Protein 8VD2 (pdb70)

Nearest PDB structures (foldseek):
  8vd2-assembly1_B  TM=1.006E+00  e=2.859E-35  Homo sapiens
  6u3o-assembly1_F  TM=9.888E-01  e=1.097E-30  Homo sapiens
  1s9v-assembly1_B  TM=9.860E-01  e=1.605E-30  Homo sapiens
  6mff-assembly1_C  TM=9.852E-01  e=4.512E-30  Homo sapiens
  4p2o-assembly1_B  TM=9.641E-01  e=7.520E-25  Mus musculus

Organism: Homo sapiens (NCBI:txid9606)

Structure (mmCIF, N/CA/C/O backbone):
data_8VD2
#
_entry.id   8VD2
#
_cell.length_a   75.121
_cell.length_b   109.463
_cell.length_c   109.994
_cell.angle_alpha   90.000
_cell.angle_beta   90.000
_cell.angle_gamma   90.000
#
_symmetry.space_group_name_H-M   'P 21 21 21'
#
loop_
_entity.id
_entity.type
_entity.pdbx_description
1 polymer 'MHC class II HLA-DQ-alpha chain'
2 polymer 'MHC class II HLA-DQ-beta-1'
3 polymer 'Hybrid insulin peptide (HIP; InsC8-15-IAPP23-29 )'
4 polymer 'T-CELL-RECEPTOR, TCR ET650-4 alpha'
5 polymer 'T-CELL-RECEPTOR, TCR ET650-4 beta'
6 non-polymer 2-acetamido-2-deoxy-beta-D-glucopyranose
7 water water
#
loop_
_atom_site.group_PDB
_atom_site.id
_atom_site.type_symbol
_atom_site.label_atom_id
_atom_site.label_alt_id
_atom_site.label_comp_id
_atom_site.label_asym_id
_atom_site.label_entity_id
_atom_site.label_seq_id
_atom_site.pdbx_PDB_ins_code
_atom_site.Cartn_x
_atom_site.Cartn_y
_atom_site.Cartn_z
_atom_site.occupancy
_atom_site.B_iso_or_equiv
_atom_site.auth_seq_id
_atom_site.auth_comp_id
_atom_site.auth_asym_id
_atom_site.auth_atom_id
_atom_site.pdbx_PDB_model_num
ATOM 1 N N . ILE A 1 3 ? 18.70239 1.66444 -22.29079 1.000 86.11232 1 ILE A N 1
ATOM 2 C CA . ILE A 1 3 ? 18.68175 0.27190 -22.71892 1.000 97.75544 1 ILE A CA 1
ATOM 3 C C . ILE A 1 3 ? 17.45022 -0.42816 -22.15376 1.000 98.88050 1 ILE A C 1
ATOM 4 O O . ILE A 1 3 ? 17.08786 -0.22731 -20.99443 1.000 102.31059 1 ILE A O 1
ATOM 9 N N . VAL A 1 4 ? 16.80591 -1.24578 -22.98287 1.000 95.07208 2 VAL A N 1
ATOM 10 C CA . VAL A 1 4 ? 15.61922 -1.99800 -22.59758 1.000 90.16061 2 VAL A CA 1
ATOM 11 C C . VAL A 1 4 ? 15.91074 -3.48298 -22.75753 1.000 89.68046 2 VAL A C 1
ATOM 12 O O . VAL A 1 4 ? 16.55334 -3.89801 -23.72857 1.000 105.91086 2 VAL A O 1
ATOM 16 N N . ALA A 1 5 ? 15.44084 -4.28021 -21.80015 1.000 74.62826 3 ALA A N 1
ATOM 17 C CA . ALA A 1 5 ? 15.66998 -5.71805 -21.82450 1.000 64.30886 3 ALA A CA 1
ATOM 18 C C . ALA A 1 5 ? 14.70824 -6.39364 -20.85953 1.000 60.67192 3 ALA A C 1
ATOM 19 O O . ALA A 1 5 ? 14.21861 -5.77952 -19.90798 1.000 67.38064 3 ALA A O 1
ATOM 21 N N . ASP A 1 6 ? 14.44383 -7.67522 -21.12281 1.000 59.18937 4 ASP A N 1
ATOM 22 C CA . ASP A 1 6 ? 13.63045 -8.46941 -20.20890 1.000 65.03929 4 ASP A CA 1
ATOM 23 C C . ASP A 1 6 ? 14.42815 -8.89122 -18.98176 1.000 58.97150 4 ASP A C 1
ATOM 24 O O . ASP A 1 6 ? 13.89831 -8.89896 -17.86495 1.000 61.30757 4 ASP A O 1
ATOM 29 N N . HIS A 1 7 ? 15.69747 -9.24524 -19.17080 1.000 56.42536 5 HIS A N 1
ATOM 30 C CA . HIS A 1 7 ? 16.57155 -9.63968 -18.07542 1.000 50.46818 5 HIS A CA 1
ATOM 31 C C . HIS A 1 7 ? 17.93363 -8.99723 -18.27577 1.000 48.90877 5 HIS A C 1
ATOM 32 O O . HIS A 1 7 ? 18.49034 -9.04764 -19.37650 1.000 48.31002 5 HIS A O 1
ATOM 39 N N . VAL A 1 8 ? 18.46126 -8.39216 -17.21576 1.000 46.06684 6 VAL A N 1
ATOM 40 C CA . VAL A 1 8 ? 19.78148 -7.77506 -17.22552 1.000 38.96281 6 VAL A CA 1
ATOM 41 C C . VAL A 1 8 ? 20.68691 -8.58629 -16.31239 1.000 39.61025 6 VAL A C 1
ATOM 42 O O . VAL A 1 8 ? 20.31498 -8.89702 -15.17396 1.000 42.07065 6 VAL A O 1
ATOM 46 N N . ALA A 1 9 ? 21.86885 -8.93284 -16.81171 1.000 41.39488 7 ALA A N 1
ATOM 47 C CA . ALA A 1 9 ? 22.83992 -9.72029 -16.06731 1.000 42.36208 7 ALA A CA 1
ATOM 48 C C . ALA A 1 9 ? 24.15145 -8.95636 -15.99114 1.000 41.54726 7 ALA A C 1
ATOM 49 O O . ALA A 1 9 ? 24.63560 -8.44472 -17.00556 1.000 44.30147 7 ALA A O 1
ATOM 51 N N . SER A 1 10 ? 24.71917 -8.87873 -14.79158 1.000 45.07042 8 SER A N 1
ATOM 52 C CA . SER A 1 10 ? 26.00658 -8.23070 -14.56265 1.000 43.99240 8 SER A CA 1
ATOM 53 C C . SER A 1 10 ? 27.03658 -9.32740 -14.30751 1.000 43.53249 8 SER A C 1
ATOM 54 O O . SER A 1 10 ? 27.42890 -9.59345 -13.17079 1.000 51.25896 8 SER A O 1
ATOM 57 N N . TYR A 1 11 ? 27.47135 -9.97490 -15.38971 1.000 44.69311 9 TYR A N 1
ATOM 58 C CA . TYR A 1 11 ? 28.48151 -11.03031 -15.31417 1.000 44.63936 9 TYR A CA 1
ATOM 59 C C . TYR A 1 11 ? 29.86415 -10.38787 -15.21161 1.000 43.55675 9 TYR A C 1
ATOM 60 O O . TYR A 1 11 ? 30.68710 -10.42485 -16.12904 1.000 33.75095 9 TYR A O 1
ATOM 69 N N . GLY A 1 12 A 30.10588 -9.78290 -14.05360 1.000 45.50348 9 GLY A N 1
ATOM 70 C CA . GLY A 1 12 A 31.35650 -9.10320 -13.80339 1.000 42.04311 9 GLY A CA 1
ATOM 71 C C . GLY A 1 12 A 31.16921 -7.72248 -13.21440 1.000 43.48891 9 GLY A C 1
ATOM 72 O O . GLY A 1 12 A 31.31096 -6.71979 -13.91831 1.000 58.53692 9 GLY A O 1
ATOM 73 N N . VAL A 1 13 ? 30.83882 -7.65607 -11.92975 1.000 37.57816 10 VAL A N 1
ATOM 74 C CA . VAL A 1 13 ? 30.82580 -6.39757 -11.18811 1.000 37.00891 10 VAL A CA 1
ATOM 75 C C . VAL A 1 13 ? 32.18252 -6.31829 -10.49792 1.000 38.67719 10 VAL A C 1
ATOM 76 O O . VAL A 1 13 ? 32.35626 -6.75416 -9.35845 1.000 45.89736 10 VAL A O 1
ATOM 80 N N . ASN A 1 14 ? 33.16288 -5.76893 -11.20675 1.000 35.63809 11 ASN A N 1
ATOM 81 C CA . ASN A 1 14 ? 34.52195 -5.67199 -10.69739 1.000 42.53736 11 ASN A CA 1
ATOM 82 C C . ASN A 1 14 ? 34.71799 -4.32266 -10.02123 1.000 45.29400 11 ASN A C 1
ATOM 83 O O . ASN A 1 14 ? 34.44930 -3.27581 -10.61876 1.000 49.23510 11 ASN A O 1
ATOM 88 N N . LEU A 1 15 ? 35.18417 -4.35318 -8.77652 1.000 39.55440 12 LEU A N 1
ATOM 89 C CA . LEU A 1 15 ? 35.36473 -3.15417 -7.97384 1.000 38.71566 12 LEU A CA 1
ATOM 90 C C . LEU A 1 15 ? 36.74118 -3.17456 -7.32880 1.000 41.18070 12 LEU A C 1
ATOM 91 O O . LEU A 1 15 ? 37.17416 -4.20399 -6.80346 1.000 37.96643 12 LEU A O 1
ATOM 96 N N . TYR A 1 16 ? 37.42750 -2.03491 -7.37902 1.000 42.83308 13 TYR A N 1
ATOM 97 C CA . TYR A 1 16 ? 38.71642 -1.88132 -6.71787 1.000 44.09440 13 TYR A CA 1
ATOM 98 C C . TYR A 1 16 ? 38.90047 -0.41781 -6.35157 1.000 48.27158 13 TYR A C 1
ATOM 99 O O . TYR A 1 16 ? 38.77321 0.45856 -7.21167 1.000 52.19249 13 TYR A O 1
ATOM 108 N N . GLN A 1 17 ? 39.19604 -0.15958 -5.08022 1.000 51.86225 14 GLN A N 1
ATOM 109 C CA . GLN A 1 17 ? 39.36746 1.19495 -4.58009 1.000 52.10504 14 GLN A CA 1
ATOM 110 C C . GLN A 1 17 ? 40.69585 1.31172 -3.84759 1.000 53.80501 14 GLN A C 1
ATOM 111 O O . GLN A 1 17 ? 41.19730 0.34049 -3.27460 1.000 56.47268 14 GLN A O 1
ATOM 117 N N . SER A 1 18 ? 41.26104 2.52133 -3.87426 1.000 59.87966 15 SER A N 1
ATOM 118 C CA . SER A 1 18 ? 42.57288 2.74307 -3.27584 1.000 53.85386 15 SER A CA 1
ATOM 119 C C . SER A 1 18 ? 42.53179 2.63920 -1.75684 1.000 53.05842 15 SER A C 1
ATOM 120 O O . SER A 1 18 ? 43.52017 2.22416 -1.14098 1.000 54.86167 15 SER A O 1
ATOM 123 N N . TYR A 1 19 ? 41.41346 3.00951 -1.13752 1.000 54.48230 16 TYR A N 1
ATOM 124 C CA . TYR A 1 19 ? 41.30203 2.94282 0.31429 1.000 58.96492 16 TYR A CA 1
ATOM 125 C C . TYR A 1 19 ? 41.28781 1.48714 0.76529 1.000 59.71945 16 TYR A C 1
ATOM 126 O O . TYR A 1 19 ? 40.35957 0.73738 0.44378 1.000 60.34314 16 TYR A O 1
ATOM 135 N N . GLY A 1 20 ? 42.31597 1.08952 1.50977 1.000 55.10922 17 GLY A N 1
ATOM 136 C CA . GLY A 1 20 ? 42.45320 -0.27582 1.95481 1.000 57.09270 17 GLY A CA 1
ATOM 137 C C . GLY A 1 20 ? 43.83813 -0.82747 1.68249 1.000 56.78031 17 GLY A C 1
ATOM 138 O O . GLY A 1 20 ? 44.69093 -0.89079 2.57362 1.000 68.54808 17 GLY A O 1
ATOM 139 N N . PRO A 1 21 ? 44.09323 -1.24381 0.43139 1.000 55.30276 18 PRO A N 1
ATOM 140 C CA . PRO A 1 21 ? 43.11927 -1.24152 -0.66526 1.000 57.96775 18 PRO A CA 1
ATOM 141 C C . PRO A 1 21 ? 42.20595 -2.46372 -0.63797 1.000 56.38012 18 PRO A C 1
ATOM 142 O O . PRO A 1 21 ? 42.63759 -3.54564 -0.24108 1.000 60.47538 18 PRO A O 1
ATOM 146 N N . SER A 1 22 ? 40.95579 -2.28704 -1.05384 1.000 52.43158 19 SER A N 1
ATOM 147 C CA . SER A 1 22 ? 39.97684 -3.36075 -1.06491 1.000 50.33277 19 SER A CA 1
ATOM 148 C C . SER A 1 22 ? 39.43647 -3.56049 -2.47442 1.000 46.32389 19 SER A C 1
ATOM 149 O O . SER A 1 22 ? 39.51121 -2.67071 -3.32656 1.000 43.94328 19 SER A O 1
ATOM 152 N N . GLY A 1 23 ? 38.88783 -4.75501 -2.71007 1.000 44.13867 20 GLY A N 1
ATOM 153 C CA . GLY A 1 23 ? 38.31784 -5.08555 -3.99740 1.000 41.50405 20 GLY A CA 1
ATOM 154 C C . GLY A 1 23 ? 37.09337 -5.96302 -3.83558 1.000 40.09800 20 GLY A C 1
ATOM 155 O O . GLY A 1 23 ? 36.79838 -6.45966 -2.74563 1.000 38.71419 20 GLY A O 1
ATOM 156 N N . GLN A 1 24 ? 36.38082 -6.14712 -4.94585 1.000 36.26209 21 GLN A N 1
ATOM 157 C CA . GLN A 1 24 ? 35.17703 -6.96821 -4.93909 1.000 36.80059 21 GLN A CA 1
ATOM 158 C C . GLN A 1 24 ? 34.90019 -7.47208 -6.34609 1.000 38.64208 21 GLN A C 1
ATOM 159 O O . GLN A 1 24 ? 34.94136 -6.69509 -7.30458 1.000 40.17150 21 GLN A O 1
ATOM 165 N N . TYR A 1 25 ? 34.62385 -8.76883 -6.46256 1.000 40.87423 22 TYR A N 1
ATOM 166 C CA . TYR A 1 25 ? 34.14682 -9.36796 -7.70049 1.000 36.46649 22 TYR A CA 1
ATOM 167 C C . TYR A 1 25 ? 32.85739 -10.11303 -7.39877 1.000 32.87802 22 TYR A C 1
ATOM 168 O O . TYR A 1 25 ? 32.80171 -10.90115 -6.44939 1.000 35.41584 22 TYR A O 1
ATOM 177 N N . SER A 1 26 ? 31.82929 -9.87073 -8.20698 1.000 33.60976 23 SER A N 1
ATOM 178 C CA . SER A 1 26 ? 30.53743 -10.49836 -7.97775 1.000 34.38452 23 SER A CA 1
ATOM 179 C C . SER A 1 26 ? 29.74999 -10.52115 -9.27823 1.000 37.68470 23 SER A C 1
ATOM 180 O O . SER A 1 26 ? 29.95554 -9.68267 -10.15941 1.000 44.69489 23 SER A O 1
ATOM 183 N N . HIS A 1 27 ? 28.85116 -11.49508 -9.38590 1.000 38.18730 24 HIS A N 1
ATOM 184 C CA . HIS A 1 27 ? 27.90897 -11.58461 -10.49076 1.000 39.19796 24 HIS A CA 1
ATOM 185 C C . HIS A 1 27 ? 26.50507 -11.27932 -9.98970 1.000 45.41517 24 HIS A C 1
ATOM 186 O O . HIS A 1 27 ? 26.11639 -11.70877 -8.89865 1.000 42.92234 24 HIS A O 1
ATOM 193 N N . GLU A 1 28 ? 25.74930 -10.53635 -10.79227 1.000 47.51253 25 GLU A N 1
ATOM 194 C CA . GLU A 1 28 ? 24.38844 -10.15504 -10.45471 1.000 40.07680 25 GLU A CA 1
ATOM 195 C C . GLU A 1 28 ? 23.46479 -10.49213 -11.61484 1.000 37.92016 25 GLU A C 1
ATOM 196 O O . GLU A 1 28 ? 23.85609 -10.41843 -12.78278 1.000 42.13057 25 GLU A O 1
ATOM 202 N N . PHE A 1 29 ? 22.23292 -10.86994 -11.28059 1.000 39.67590 26 PHE A N 1
ATOM 203 C CA . PHE A 1 29 ? 21.19919 -11.12245 -12.27795 1.000 42.91901 26 PHE A CA 1
ATOM 204 C C . PHE A 1 29 ? 19.89992 -10.50965 -11.78276 1.000 47.20082 26 PHE A C 1
ATOM 205 O O . PHE A 1 29 ? 19.43338 -10.84787 -10.69033 1.000 50.61835 26 PHE A O 1
ATOM 213 N N . ASP A 1 30 ? 19.32371 -9.61180 -12.58596 1.000 38.53306 27 ASP A N 1
ATOM 214 C CA . ASP A 1 30 ? 18.08984 -8.90627 -12.23337 1.000 37.71397 27 ASP A CA 1
ATOM 215 C C . ASP A 1 30 ? 18.23286 -8.16552 -10.90532 1.000 40.73989 27 ASP A C 1
ATOM 216 O O . ASP A 1 30 ? 17.29116 -8.08030 -10.11476 1.000 49.86725 27 ASP A O 1
ATOM 221 N N . GLY A 1 31 ? 19.42392 -7.62508 -10.65773 1.000 37.44636 28 GLY A N 1
ATOM 222 C CA . GLY A 1 31 ? 19.67779 -6.84474 -9.46674 1.000 43.12797 28 GLY A CA 1
ATOM 223 C C . GLY A 1 31 ? 19.96511 -7.63985 -8.21308 1.000 43.19997 28 GLY A C 1
ATOM 224 O O . GLY A 1 31 ? 20.12625 -7.03677 -7.14421 1.000 48.67749 28 GLY A O 1
ATOM 225 N N . ASP A 1 32 ? 20.03564 -8.96440 -8.29979 1.000 41.95093 29 ASP A N 1
ATOM 226 C CA . ASP A 1 32 ? 20.30540 -9.81738 -7.15045 1.000 43.97676 29 ASP A CA 1
ATOM 227 C C . ASP A 1 32 ? 21.67347 -10.46486 -7.30633 1.000 47.20130 29 ASP A C 1
ATOM 228 O O . ASP A 1 32 ? 22.00406 -10.97868 -8.38031 1.000 43.62543 29 ASP A O 1
ATOM 233 N N . GLU A 1 33 ? 22.46062 -10.43878 -6.23356 1.000 44.09710 30 GLU A N 1
ATOM 234 C CA . GLU A 1 33 ? 23.81784 -10.97340 -6.25917 1.000 40.20729 30 GLU A CA 1
ATOM 235 C C . GLU A 1 33 ? 23.77104 -12.49270 -6.35347 1.000 40.37124 30 GLU A C 1
ATOM 236 O O . GLU A 1 33 ? 23.29876 -13.16591 -5.43191 1.000 39.69912 30 GLU A O 1
ATOM 242 N N . GLU A 1 34 ? 24.25921 -13.03719 -7.46925 1.000 41.97699 31 GLU A N 1
ATOM 243 C CA . GLU A 1 34 ? 24.38691 -14.48555 -7.58486 1.000 37.92439 31 GLU A CA 1
ATOM 244 C C . GLU A 1 34 ? 25.47272 -15.00851 -6.65470 1.000 34.77915 31 GLU A C 1
ATOM 245 O O . GLU A 1 34 ? 25.23551 -15.92260 -5.85635 1.000 31.79599 31 GLU A O 1
ATOM 251 N N . PHE A 1 35 ? 26.67001 -14.43473 -6.74043 1.000 35.74850 32 PHE A N 1
ATOM 252 C CA . PHE A 1 35 ? 27.77224 -14.83579 -5.88031 1.000 37.98443 32 PHE A CA 1
ATOM 253 C C . PHE A 1 35 ? 28.76513 -13.69001 -5.78527 1.000 38.60846 32 PHE A C 1
ATOM 254 O O . PHE A 1 35 ? 28.78029 -12.78510 -6.62276 1.000 35.59295 32 PHE A O 1
ATOM 262 N N . TYR A 1 36 ? 29.59702 -13.74818 -4.74962 1.000 36.34155 33 TYR A N 1
ATOM 263 C CA . TYR A 1 36 ? 30.79529 -12.93176 -4.65549 1.000 36.03034 33 TYR A CA 1
ATOM 264 C C . TYR A 1 36 ? 31.98107 -13.85515 -4.41536 1.000 39.86103 33 TYR A C 1
ATOM 265 O O . TYR A 1 36 ? 31.83027 -14.97697 -3.92395 1.000 36.32494 33 TYR A O 1
ATOM 274 N N . VAL A 1 37 ? 33.16774 -13.37855 -4.77516 1.000 34.06372 34 VAL A N 1
ATOM 275 C CA . VAL A 1 37 ? 34.39848 -14.14565 -4.62776 1.000 32.85995 34 VAL A CA 1
ATOM 276 C C . VAL A 1 37 ? 35.19303 -13.55110 -3.47547 1.000 39.96212 34 VAL A C 1
ATOM 277 O O . VAL A 1 37 ? 35.61419 -12.38908 -3.53569 1.000 47.05087 34 VAL A O 1
ATOM 281 N N . ASP A 1 38 ? 35.39131 -14.34343 -2.42558 1.000 42.23065 35 ASP A N 1
ATOM 282 C CA . ASP A 1 38 ? 36.23348 -13.94010 -1.30275 1.000 42.86997 35 ASP A CA 1
ATOM 283 C C . ASP A 1 38 ? 37.67262 -13.87443 -1.79488 1.000 46.59601 35 ASP A C 1
ATOM 284 O O . ASP A 1 38 ? 38.33220 -14.90126 -1.96947 1.000 50.70176 35 ASP A O 1
ATOM 289 N N . LEU A 1 39 ? 38.16450 -12.65561 -2.02650 1.000 47.35830 36 LEU A N 1
ATOM 290 C CA . LEU A 1 39 ? 39.48839 -12.47883 -2.61032 1.000 43.96023 36 LEU A CA 1
ATOM 291 C C . LEU A 1 39 ? 40.60793 -12.87647 -1.65728 1.000 53.45412 36 LEU A C 1
ATOM 292 O O . LEU A 1 39 ? 41.73804 -13.09360 -2.10779 1.000 50.40734 36 LEU A O 1
ATOM 297 N N . GLU A 1 40 ? 40.32449 -12.97925 -0.35882 1.000 54.62736 37 GLU A N 1
ATOM 298 C CA . GLU A 1 40 ? 41.34217 -13.35917 0.61322 1.000 55.81031 37 GLU A CA 1
ATOM 299 C C . GLU A 1 40 ? 41.48783 -14.87063 0.74062 1.000 60.66333 37 GLU A C 1
ATOM 300 O O . GLU A 1 40 ? 42.60574 -15.37160 0.90347 1.000 65.23952 37 GLU A O 1
ATOM 306 N N . ARG A 1 41 ? 40.38224 -15.60885 0.66843 1.000 61.37274 38 ARG A N 1
ATOM 307 C CA . ARG A 1 41 ? 40.40595 -17.06140 0.76855 1.000 67.64263 38 ARG A CA 1
ATOM 308 C C . ARG A 1 41 ? 40.31623 -17.75525 -0.58356 1.000 65.92093 38 ARG A C 1
ATOM 309 O O . ARG A 1 41 ? 40.37813 -18.98814 -0.63296 1.000 73.36044 38 ARG A O 1
ATOM 317 N N . LYS A 1 42 ? 40.17467 -16.99713 -1.67365 1.000 55.17303 39 LYS A N 1
ATOM 318 C CA . LYS A 1 42 ? 40.10312 -17.55090 -3.02735 1.000 49.13576 39 LYS A CA 1
ATOM 319 C C . LYS A 1 42 ? 38.96838 -18.56797 -3.14644 1.000 52.75885 39 LYS A C 1
ATOM 320 O O . LYS A 1 42 ? 39.14736 -19.68268 -3.64198 1.000 54.11822 39 LYS A O 1
ATOM 326 N N . GLU A 1 43 ? 37.78594 -18.17137 -2.68101 1.000 48.46014 40 GLU A N 1
ATOM 327 C CA . GLU A 1 43 ? 36.61684 -19.03767 -2.67015 1.000 49.35842 40 GLU A CA 1
ATOM 328 C C . GLU A 1 43 ? 35.41964 -18.29889 -3.24764 1.000 40.89469 40 GLU A C 1
ATOM 329 O O . GLU A 1 43 ? 35.22179 -17.11035 -2.97817 1.000 41.87696 40 GLU A O 1
ATOM 335 N N . THR A 1 44 ? 34.62524 -19.01070 -4.04275 1.000 41.26034 41 THR A N 1
ATOM 336 C CA . THR A 1 44 ? 33.39053 -18.47145 -4.59503 1.000 36.75505 41 THR A CA 1
ATOM 337 C C . THR A 1 44 ? 32.24519 -18.73905 -3.62709 1.000 37.23101 41 THR A C 1
ATOM 338 O O . THR A 1 44 ? 32.03069 -19.88194 -3.21086 1.000 44.17668 41 THR A O 1
ATOM 342 N N . VAL A 1 45 ? 31.51488 -17.68443 -3.26894 1.000 40.64462 42 VAL A N 1
ATOM 343 C CA . VAL A 1 45 ? 30.42460 -17.80139 -2.30719 1.000 38.39301 42 VAL A CA 1
ATOM 344 C C . VAL A 1 45 ? 29.09402 -17.54078 -3.00063 1.000 37.13189 42 VAL A C 1
ATOM 345 O O . VAL A 1 45 ? 28.65452 -16.39082 -3.11276 1.000 38.20289 42 VAL A O 1
ATOM 349 N N . TRP A 1 46 ? 28.44614 -18.60325 -3.47104 1.000 36.22633 43 TRP A N 1
ATOM 350 C CA . TRP A 1 46 ? 27.12605 -18.46529 -4.06735 1.000 40.04140 43 TRP A CA 1
ATOM 351 C C . TRP A 1 46 ? 26.09167 -18.15125 -2.99142 1.000 39.23086 43 TRP A C 1
ATOM 352 O O . TRP A 1 46 ? 26.20085 -18.59217 -1.84405 1.000 41.16872 43 TRP A O 1
ATOM 363 N N . GLN A 1 47 ? 25.07797 -17.37588 -3.37322 1.000 36.23904 44 GLN A N 1
ATOM 364 C CA . GLN A 1 47 ? 24.10782 -16.84068 -2.42783 1.000 36.22687 44 GLN A CA 1
ATOM 365 C C . GLN A 1 47 ? 22.77226 -17.57560 -2.45252 1.000 40.47821 44 GLN A C 1
ATOM 366 O O . GLN A 1 47 ? 21.79378 -17.07440 -1.88980 1.000 39.32744 44 GLN A O 1
ATOM 372 N N . LEU A 1 48 ? 22.70593 -18.74877 -3.08523 1.000 40.40942 45 LEU A N 1
ATOM 373 C CA . LEU A 1 48 ? 21.49656 -19.55895 -3.07805 1.000 36.58073 45 LEU A CA 1
ATOM 374 C C . LEU A 1 48 ? 21.89175 -21.02670 -3.06503 1.000 46.05661 45 LEU A C 1
ATOM 375 O O . LEU A 1 48 ? 22.87697 -21.39847 -3.71923 1.000 49.10709 45 LEU A O 1
ATOM 380 N N . PRO A 1 49 ? 21.15942 -21.87449 -2.33689 1.000 49.10925 46 PRO A N 1
ATOM 381 C CA . PRO A 1 49 ? 21.47939 -23.31180 -2.34830 1.000 47.22925 46 PRO A CA 1
ATOM 382 C C . PRO A 1 49 ? 21.39756 -23.93535 -3.72893 1.000 50.80105 46 PRO A C 1
ATOM 383 O O . PRO A 1 49 ? 22.15884 -24.86483 -4.02644 1.000 52.83091 46 PRO A O 1
ATOM 387 N N . LEU A 1 50 ? 20.49236 -23.45212 -4.58297 1.000 46.69144 47 LEU A N 1
ATOM 388 C CA . LEU A 1 50 ? 20.40859 -23.96699 -5.94491 1.000 51.23413 47 LEU A CA 1
ATOM 389 C C . LEU A 1 50 ? 21.65816 -23.62957 -6.74771 1.000 52.94972 47 LEU A C 1
ATOM 390 O O . LEU A 1 50 ? 22.06596 -24.40865 -7.61681 1.000 55.48309 47 LEU A O 1
ATOM 395 N N . PHE A 1 51 ? 22.27792 -22.48043 -6.47030 1.000 47.98689 48 PHE A N 1
ATOM 396 C CA . PHE A 1 51 ? 23.50249 -22.10945 -7.16968 1.000 39.74451 48 PHE A CA 1
ATOM 397 C C . PHE A 1 51 ? 24.68300 -22.96611 -6.73179 1.000 47.62707 48 PHE A C 1
ATOM 398 O O . PHE A 1 51 ? 25.56957 -23.25850 -7.54224 1.000 51.47633 48 PHE A O 1
ATOM 406 N N . ARG A 1 52 ? 24.71400 -23.37696 -5.46204 1.000 51.23990 49 ARG A N 1
ATOM 407 C CA . ARG A 1 52 ? 25.85158 -24.13162 -4.95126 1.000 52.65340 49 ARG A CA 1
ATOM 408 C C . ARG A 1 52 ? 25.89938 -25.55455 -5.49114 1.000 51.27756 49 ARG A C 1
ATOM 409 O O . ARG A 1 52 ? 26.97511 -26.16207 -5.49998 1.000 61.39721 49 ARG A O 1
ATOM 417 N N . ARG A 1 53 ? 24.76888 -26.09917 -5.94245 1.000 48.84457 50 ARG A N 1
ATOM 418 C CA . ARG A 1 53 ? 24.72844 -27.47477 -6.41939 1.000 61.98981 50 ARG A CA 1
ATOM 419 C C . ARG A 1 53 ? 24.79725 -27.59721 -7.93561 1.000 63.87239 50 ARG A C 1
ATOM 420 O O . ARG A 1 53 ? 25.19210 -28.65639 -8.43522 1.000 78.67285 50 ARG A O 1
ATOM 428 N N . PHE A 1 54 ? 24.42980 -26.55028 -8.67730 1.000 55.82264 51 PHE A N 1
ATOM 429 C CA . PHE A 1 54 ? 24.39971 -26.60617 -10.13134 1.000 60.38937 51 PHE A CA 1
ATOM 430 C C . PHE A 1 54 ? 25.35628 -25.64277 -10.81553 1.000 50.41586 51 PHE A C 1
ATOM 431 O O . PHE A 1 54 ? 25.68587 -25.86238 -11.98617 1.000 49.07089 51 PHE A O 1
ATOM 439 N N . ARG A 1 55 ? 25.80941 -24.59664 -10.13452 1.000 45.61431 52 ARG A N 1
ATOM 440 C CA . ARG A 1 55 ? 26.63843 -23.56671 -10.73845 1.000 43.03932 52 ARG A CA 1
ATOM 441 C C . ARG A 1 55 ? 28.03029 -23.57604 -10.11962 1.000 41.89738 52 ARG A C 1
ATOM 442 O O . ARG A 1 55 ? 28.19824 -23.85343 -8.92859 1.000 50.87574 52 ARG A O 1
ATOM 450 N N . ARG A 1 56 ? 29.03017 -23.27260 -10.94496 1.000 37.53240 53 ARG A N 1
ATOM 451 C CA . ARG A 1 56 ? 30.41735 -23.25164 -10.50808 1.000 40.47926 53 ARG A CA 1
ATOM 452 C C . ARG A 1 56 ? 31.12331 -22.06075 -11.13980 1.000 38.73133 53 ARG A C 1
ATOM 453 O O . ARG A 1 56 ? 30.78042 -21.62998 -12.24401 1.000 31.42614 53 ARG A O 1
ATOM 461 N N . PHE A 1 57 ? 32.11431 -21.53139 -10.42516 1.000 41.44442 54 PHE A N 1
ATOM 462 C CA . PHE A 1 57 ? 32.88560 -20.39048 -10.90157 1.000 37.55513 54 PHE A CA 1
ATOM 463 C C . PHE A 1 57 ? 34.27899 -20.45378 -10.29656 1.000 41.78213 54 PHE A C 1
ATOM 464 O O . PHE A 1 57 ? 34.42175 -20.64685 -9.08571 1.000 45.94828 54 PHE A O 1
ATOM 472 N N . ASP A 1 58 ? 35.29476 -20.28945 -11.13573 1.000 43.59580 55 ASP A N 1
ATOM 473 C CA . ASP A 1 58 ? 36.67393 -20.33549 -10.66691 1.000 47.97776 55 ASP A CA 1
ATOM 474 C C . ASP A 1 58 ? 37.04943 -18.99559 -10.04597 1.000 46.80007 55 ASP A C 1
ATOM 475 O O . ASP A 1 58 ? 37.01443 -17.97276 -10.73978 1.000 43.25633 55 ASP A O 1
ATOM 480 N N . PRO A 1 59 ? 37.41084 -18.95199 -8.76120 1.000 42.22820 56 PRO A N 1
ATOM 481 C CA . PRO A 1 59 ? 37.82338 -17.67402 -8.15835 1.000 41.05381 56 PRO A CA 1
ATOM 482 C C . PRO A 1 59 ? 39.08856 -17.09638 -8.76591 1.000 39.52996 56 PRO A C 1
ATOM 483 O O . PRO A 1 59 ? 39.35434 -15.90201 -8.58260 1.000 39.61980 56 PRO A O 1
ATOM 487 N N . GLN A 1 60 ? 39.87936 -17.90181 -9.47968 1.000 40.75686 57 GLN A N 1
ATOM 488 C CA . GLN A 1 60 ? 41.10474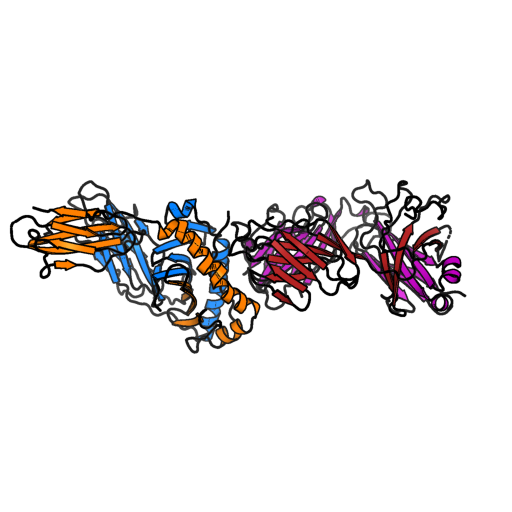 -17.38749 -10.07979 1.000 39.49220 57 GLN A CA 1
ATOM 489 C C . GLN A 1 60 ? 40.80740 -16.39522 -11.19574 1.000 39.02246 57 GLN A C 1
ATOM 490 O O . GLN A 1 60 ? 41.61117 -15.49069 -11.44915 1.000 43.92187 57 GLN A O 1
ATOM 496 N N . PHE A 1 61 ? 39.66771 -16.54934 -11.87438 1.000 42.45866 58 PHE A N 1
ATOM 497 C CA . PHE A 1 61 ? 39.26039 -15.55953 -12.86502 1.000 41.59959 58 PHE A CA 1
ATOM 498 C C . PHE A 1 61 ? 38.95302 -14.21956 -12.21160 1.000 38.99442 58 PHE A C 1
ATOM 499 O O . PHE A 1 61 ? 39.21842 -13.16607 -12.80165 1.000 44.85545 58 PHE A O 1
ATOM 507 N N . ALA A 1 62 ? 38.40126 -14.24092 -10.99671 1.000 41.14518 59 ALA A N 1
ATOM 508 C CA . ALA A 1 62 ? 38.09553 -12.99892 -10.29654 1.000 36.88118 59 ALA A CA 1
ATOM 509 C C . ALA A 1 62 ? 39.36521 -12.30082 -9.82763 1.000 40.49036 59 ALA A C 1
ATOM 510 O O . ALA A 1 62 ? 39.49617 -11.07956 -9.96873 1.000 45.65302 59 ALA A O 1
ATOM 512 N N . LEU A 1 63 ? 40.31036 -13.05967 -9.26676 1.000 41.75266 60 LEU A N 1
ATOM 513 C CA . LEU A 1 63 ? 41.55377 -12.46533 -8.78599 1.000 37.45790 60 LEU A CA 1
ATOM 514 C C . LEU A 1 63 ? 42.34012 -11.82900 -9.92500 1.000 44.42225 60 LEU A C 1
ATOM 515 O O . LEU A 1 63 ? 42.99656 -10.79767 -9.73727 1.000 42.21795 60 LEU A O 1
ATOM 520 N N . THR A 1 64 ? 42.28392 -12.42940 -11.11556 1.000 44.18952 61 THR A N 1
ATOM 521 C CA . THR A 1 64 ? 43.01621 -11.88618 -12.25449 1.000 51.62265 61 THR A CA 1
ATOM 522 C C . THR A 1 64 ? 42.42797 -10.55617 -12.70781 1.000 46.02362 61 THR A C 1
ATOM 523 O O . THR A 1 64 ? 43.16883 -9.60329 -12.97700 1.000 47.24965 61 THR A O 1
ATOM 527 N N . ASN A 1 65 ? 41.09869 -10.47034 -12.79240 1.000 44.35467 62 ASN A N 1
ATOM 528 C CA . ASN A 1 65 ? 40.46541 -9.22855 -13.22303 1.000 38.49424 62 ASN A CA 1
ATOM 529 C C . ASN A 1 65 ? 40.70531 -8.10437 -12.22296 1.000 41.53148 62 ASN A C 1
ATOM 530 O O . ASN A 1 65 ? 40.94625 -6.95792 -12.61844 1.000 46.64084 62 ASN A O 1
ATOM 535 N N . ILE A 1 66 ? 40.64283 -8.41048 -10.92469 1.000 40.44329 63 ILE A N 1
ATOM 536 C CA . ILE A 1 66 ? 40.89308 -7.39029 -9.90930 1.000 42.20161 63 ILE A CA 1
ATOM 537 C C . ILE A 1 66 ? 42.32830 -6.88772 -10.00425 1.000 44.26617 63 ILE A C 1
ATOM 538 O O . ILE A 1 66 ? 42.59951 -5.69517 -9.81460 1.000 41.90518 63 ILE A O 1
ATOM 543 N N . ALA A 1 67 ? 43.26867 -7.78564 -10.30941 1.000 43.08814 64 ALA A N 1
ATOM 544 C CA . ALA A 1 67 ? 44.65458 -7.36845 -10.49424 1.000 40.13860 64 ALA A CA 1
ATOM 545 C C . ALA A 1 67 ? 44.79219 -6.43541 -11.69044 1.000 41.67036 64 ALA A C 1
ATOM 546 O O . ALA A 1 67 ? 45.60452 -5.50317 -11.67023 1.000 44.95404 64 ALA A O 1
ATOM 548 N N . VAL A 1 68 ? 44.00829 -6.67181 -12.74475 1.000 38.01448 65 VAL A N 1
ATOM 549 C CA . VAL A 1 68 ? 43.98721 -5.74349 -13.87054 1.000 48.53689 65 VAL A CA 1
ATOM 550 C C . VAL A 1 68 ? 43.33758 -4.42896 -13.45801 1.000 50.71114 65 VAL A C 1
ATOM 551 O O . VAL A 1 68 ? 43.75829 -3.34877 -13.89035 1.000 50.50367 65 VAL A O 1
ATOM 555 N N . LEU A 1 69 ? 42.30573 -4.49808 -12.61221 1.000 52.91496 66 LEU A N 1
ATOM 556 C CA . LEU A 1 69 ? 41.68495 -3.28069 -12.10055 1.000 46.93579 66 LEU A CA 1
ATOM 557 C C . LEU A 1 69 ? 42.66751 -2.46965 -11.26681 1.000 52.06690 66 LEU A C 1
ATOM 558 O O . LEU A 1 69 ? 42.64580 -1.23352 -11.29746 1.000 55.63679 66 LEU A O 1
ATOM 563 N N . LYS A 1 70 ? 43.53238 -3.14832 -10.50811 1.000 47.57542 67 LYS A N 1
ATOM 564 C CA . LYS A 1 70 ? 44.55240 -2.44167 -9.74050 1.000 52.33493 67 LYS A CA 1
ATOM 565 C C . LYS A 1 70 ? 45.49483 -1.67645 -10.65971 1.000 59.81163 67 LYS A C 1
ATOM 566 O O . LYS A 1 70 ? 45.87857 -0.53882 -10.36249 1.000 63.39693 67 LYS A O 1
ATOM 572 N N . HIS A 1 71 ? 45.87304 -2.28290 -11.78631 1.000 54.50381 68 HIS A N 1
ATOM 573 C CA . HIS A 1 71 ? 46.70155 -1.58273 -12.76103 1.000 57.19000 68 HIS A CA 1
ATOM 574 C C . HIS A 1 71 ? 45.92372 -0.45811 -13.43215 1.000 61.56847 68 HIS A C 1
ATOM 575 O O . HIS A 1 71 ? 46.40979 0.67473 -13.52850 1.000 67.64982 68 HIS A O 1
ATOM 582 N N . ASN A 1 72 ? 44.71005 -0.75569 -13.90562 1.000 55.15343 69 ASN A N 1
ATOM 583 C CA . ASN A 1 72 ? 43.92009 0.24852 -14.61074 1.000 60.55090 69 ASN A CA 1
ATOM 584 C C . ASN A 1 72 ? 43.59159 1.43937 -13.72095 1.000 65.24123 69 ASN A C 1
ATOM 585 O O . ASN A 1 72 ? 43.49766 2.56957 -14.21174 1.000 67.10654 69 ASN A O 1
ATOM 590 N N . LEU A 1 73 ? 43.41626 1.21279 -12.41695 1.000 66.46602 70 LEU A N 1
ATOM 591 C CA . LEU A 1 73 ? 43.12617 2.32197 -11.51403 1.000 62.43193 70 LEU A CA 1
ATOM 592 C C . LEU A 1 73 ? 44.31173 3.27309 -11.40779 1.000 66.70433 70 LEU A C 1
ATOM 593 O O . LEU A 1 73 ? 44.13323 4.49607 -11.41677 1.000 65.89972 70 LEU A O 1
ATOM 598 N N . ASN A 1 74 ? 45.53031 2.73088 -11.31844 1.000 69.89942 71 ASN A N 1
ATOM 599 C CA . ASN A 1 74 ? 46.71349 3.57721 -11.19224 1.000 75.18842 71 ASN A CA 1
ATOM 600 C C . ASN A 1 74 ? 46.90046 4.47592 -12.40713 1.000 77.08590 71 ASN A C 1
ATOM 601 O O . ASN A 1 74 ? 47.49555 5.55394 -12.29562 1.000 80.34690 71 ASN A O 1
ATOM 606 N N . CYS A 1 75 ? 46.40126 4.05735 -13.56982 1.000 72.97938 72 CYS A N 1
ATOM 607 C CA . CYS A 1 75 ? 46.59097 4.84505 -14.78177 1.000 73.20943 72 CYS A CA 1
ATOM 608 C C . CYS A 1 75 ? 45.59053 5.98848 -14.86649 1.000 74.11821 72 CYS A C 1
ATOM 609 O O . CYS A 1 75 ? 45.96607 7.13071 -15.15192 1.000 81.83056 72 CYS A O 1
ATOM 612 N N . VAL A 1 76 ? 44.30903 5.69811 -14.62944 1.000 70.54479 73 VAL A N 1
ATOM 613 C CA . VAL A 1 76 ? 43.29844 6.74451 -14.68288 1.000 70.04857 73 VAL A CA 1
ATOM 614 C C . VAL A 1 76 ? 43.50058 7.76557 -13.57041 1.000 77.22524 73 VAL A C 1
ATOM 615 O O . VAL A 1 76 ? 43.05848 8.91320 -13.69913 1.000 79.24648 73 VAL A O 1
ATOM 619 N N . ILE A 1 77 ? 44.16766 7.38201 -12.47962 1.000 72.84950 74 ILE A N 1
ATOM 620 C CA . ILE A 1 77 ? 44.55296 8.35852 -11.46482 1.000 76.36108 74 ILE A CA 1
ATOM 621 C C . ILE A 1 77 ? 45.55090 9.35471 -12.04369 1.000 80.51731 74 ILE A C 1
ATOM 622 O O . ILE A 1 77 ? 45.40254 10.57232 -11.88606 1.000 78.28473 74 ILE A O 1
ATOM 627 N N . LYS A 1 78 ? 46.58132 8.85194 -12.72834 1.000 73.67178 75 LYS A N 1
ATOM 628 C CA . LYS A 1 78 ? 47.55797 9.74111 -13.34951 1.000 76.97097 75 LYS A CA 1
ATOM 629 C C . LYS A 1 78 ? 46.94062 10.52119 -14.50345 1.000 80.84484 75 LYS A C 1
ATOM 630 O O . LYS A 1 78 ? 47.28226 11.68886 -14.72478 1.000 84.17248 75 LYS A O 1
ATOM 636 N N . ARG A 1 79 ? 46.02632 9.89390 -15.24655 1.000 76.32187 76 ARG A N 1
ATOM 637 C CA . ARG A 1 79 ? 45.44513 10.54468 -16.41551 1.000 69.80490 76 ARG A CA 1
ATOM 638 C C . ARG A 1 79 ? 44.45256 11.63313 -16.02524 1.000 74.92556 76 ARG A C 1
ATOM 639 O O . ARG A 1 79 ? 44.27319 12.60118 -16.77287 1.000 89.21750 76 ARG A O 1
ATOM 647 N N . SER A 1 80 ? 43.80370 11.49982 -14.86806 1.000 75.11838 77 SER A N 1
ATOM 648 C CA . SER A 1 80 ? 42.81564 12.46655 -14.40863 1.000 82.79150 77 SER A CA 1
ATOM 649 C C . SER A 1 80 ? 43.38382 13.44270 -13.38468 1.000 85.50759 77 SER A C 1
ATOM 650 O O . SER A 1 80 ? 42.61492 14.07763 -12.65416 1.000 85.34298 77 SER A O 1
ATOM 653 N N . ASN A 1 81 ? 44.71128 13.57008 -13.31729 1.000 87.93559 78 ASN A N 1
ATOM 654 C CA . ASN A 1 81 ? 45.37721 14.47887 -12.38173 1.000 87.64473 78 ASN A CA 1
ATOM 655 C C . ASN A 1 81 ? 45.00569 14.15270 -10.93565 1.000 88.23380 78 ASN A C 1
ATOM 656 O O . ASN A 1 81 ? 44.83759 15.04595 -10.10217 1.000 87.42968 78 ASN A O 1
ATOM 661 N N . SER A 1 82 ? 44.87524 12.85673 -10.64213 1.000 83.71460 79 SER A N 1
ATOM 662 C CA . SER A 1 82 ? 44.52352 12.35763 -9.31136 1.000 71.50636 79 SER A CA 1
ATOM 663 C C . SER A 1 82 ? 43.18320 12.92773 -8.84132 1.000 69.54730 79 SER A C 1
ATOM 664 O O . SER A 1 82 ? 43.06990 13.53441 -7.77477 1.000 63.55866 79 SER A O 1
ATOM 667 N N . THR A 1 83 ? 42.15930 12.71327 -9.66459 1.000 76.74243 80 THR A N 1
ATOM 668 C CA . THR A 1 83 ? 40.80144 13.13804 -9.33939 1.000 72.31635 80 THR A CA 1
ATOM 669 C C . THR A 1 83 ? 40.18645 12.12494 -8.38115 1.000 67.53711 80 THR A C 1
ATOM 670 O O . THR A 1 83 ? 39.82122 11.01682 -8.78732 1.000 67.83232 80 THR A O 1
ATOM 674 N N . ALA A 1 84 ? 40.07306 12.49926 -7.11063 1.000 66.19256 81 ALA A N 1
ATOM 675 C CA . ALA A 1 84 ? 39.51078 11.60591 -6.11250 1.000 66.83054 81 ALA A CA 1
ATOM 676 C C . ALA A 1 84 ? 37.99355 11.52528 -6.25486 1.000 70.07101 81 ALA A C 1
ATOM 677 O O . ALA A 1 84 ? 37.35518 12.35920 -6.90295 1.000 67.76126 81 ALA A O 1
ATOM 679 N N . ALA A 1 85 ? 37.41838 10.49819 -5.63507 1.000 69.25333 82 ALA A N 1
ATOM 680 C CA . ALA A 1 85 ? 35.97867 10.30818 -5.67753 1.000 64.44906 82 ALA A CA 1
ATOM 681 C C . ALA A 1 85 ? 35.27464 11.36511 -4.82769 1.000 71.08420 82 ALA A C 1
ATOM 682 O O . ALA A 1 85 ? 35.88718 12.07089 -4.02114 1.000 71.92282 82 ALA A O 1
ATOM 684 N N . THR A 1 86 ? 33.96342 11.46820 -5.02006 1.000 75.51759 83 THR A N 1
ATOM 685 C CA . THR A 1 86 ? 33.12645 12.41117 -4.29143 1.000 68.03195 83 THR A CA 1
ATOM 686 C C . THR A 1 86 ? 32.24082 11.64734 -3.31760 1.000 69.92458 83 THR A C 1
ATOM 687 O O . THR A 1 86 ? 31.52047 10.72700 -3.71890 1.000 72.04613 83 THR A O 1
ATOM 691 N N . ASN A 1 87 ? 32.29696 12.02930 -2.04371 1.000 75.72835 84 ASN A N 1
ATOM 692 C CA . ASN A 1 87 ? 31.51602 11.35050 -1.01687 1.000 70.06298 84 ASN A CA 1
ATOM 693 C C . ASN A 1 87 ? 30.03929 11.69394 -1.17186 1.000 68.49258 84 ASN A C 1
ATOM 694 O O . ASN A 1 87 ? 29.65556 12.86644 -1.10317 1.000 74.44275 84 ASN A O 1
ATOM 699 N N . GLU A 1 88 ? 29.21456 10.67389 -1.38185 1.000 66.04261 85 GLU A N 1
ATOM 700 C CA . GLU A 1 88 ? 27.77634 10.85037 -1.50166 1.000 63.13277 85 GLU A CA 1
ATOM 701 C C . GLU A 1 88 ? 27.09857 10.64216 -0.15153 1.000 59.36723 85 GLU A C 1
ATOM 702 O O . GLU A 1 88 ? 27.67053 10.07154 0.78027 1.000 63.75127 85 GLU A O 1
ATOM 708 N N . VAL A 1 89 ? 25.85925 11.11799 -0.05615 1.000 60.45799 86 VAL A N 1
ATOM 709 C CA . VAL A 1 89 ? 25.06765 11.01276 1.16461 1.000 61.80131 86 VAL A CA 1
ATOM 710 C C . VAL A 1 89 ? 24.19971 9.76451 1.05141 1.000 60.11554 86 VAL A C 1
ATOM 711 O O . VAL A 1 89 ? 23.25513 9.75299 0.24148 1.000 54.25557 86 VAL A O 1
ATOM 715 N N . PRO A 1 90 ? 24.46825 8.70883 1.81851 1.000 58.55603 87 PRO A N 1
ATOM 716 C CA . PRO A 1 90 ? 23.64967 7.49750 1.72192 1.000 49.43986 87 PRO A CA 1
ATOM 717 C C . PRO A 1 90 ? 22.34845 7.63179 2.49676 1.000 58.39235 87 PRO A C 1
ATOM 718 O O . PRO A 1 90 ? 22.29652 8.24013 3.56881 1.000 64.28807 87 PRO A O 1
ATOM 722 N N . GLU A 1 91 ? 21.28901 7.05531 1.93779 1.000 65.62328 88 GLU A N 1
ATOM 723 C CA . GLU A 1 91 ? 19.98777 7.00918 2.58823 1.000 75.25448 88 GLU A CA 1
ATOM 724 C C . GLU A 1 91 ? 19.75661 5.62146 3.17107 1.000 57.58496 88 GLU A C 1
ATOM 725 O O . GLU A 1 91 ? 20.08269 4.60954 2.54361 1.000 56.94318 88 GLU A O 1
ATOM 731 N N . VAL A 1 92 ? 19.19529 5.58072 4.37643 1.000 55.76488 89 VAL A N 1
ATOM 732 C CA . VAL A 1 92 ? 19.06415 4.35187 5.14924 1.000 53.45511 89 VAL A CA 1
ATOM 733 C C . VAL A 1 92 ? 17.58674 4.06937 5.37886 1.000 50.73426 89 VAL A C 1
ATOM 734 O O . VAL A 1 92 ? 16.82765 4.96965 5.75634 1.000 51.84399 89 VAL A O 1
ATOM 738 N N . THR A 1 93 ? 17.18526 2.81960 5.15399 1.000 44.54121 90 THR A N 1
ATOM 739 C CA . THR A 1 93 ? 15.82041 2.36869 5.38864 1.000 40.34087 90 THR A CA 1
ATOM 740 C C . THR A 1 93 ? 15.86436 1.07215 6.18235 1.000 48.22268 90 THR A C 1
ATOM 741 O O . THR A 1 93 ? 16.65054 0.17360 5.86480 1.000 49.75184 90 THR A O 1
ATOM 745 N N . VAL A 1 94 ? 15.02843 0.97752 7.21328 1.000 45.35293 91 VAL A N 1
ATOM 746 C CA . VAL A 1 94 ? 14.95182 -0.20486 8.06281 1.000 41.84650 91 VAL A CA 1
ATOM 747 C C . VAL A 1 94 ? 13.52797 -0.73990 8.01887 1.000 41.49259 91 VAL A C 1
ATOM 748 O O . VAL A 1 94 ? 12.56599 0.03081 8.11742 1.000 48.94634 91 VAL A O 1
ATOM 752 N N . PHE A 1 95 ? 13.39936 -2.05612 7.87219 1.000 42.86051 92 PHE A N 1
ATOM 753 C CA . PHE A 1 95 ? 12.10169 -2.71594 7.82747 1.000 42.73116 92 PHE A CA 1
ATOM 754 C C . PHE A 1 95 ? 12.31072 -4.20052 8.09111 1.000 41.27110 92 PHE A C 1
ATOM 755 O O . PHE A 1 95 ? 13.43689 -4.70180 8.07651 1.000 41.16083 92 PHE A O 1
ATOM 763 N N . SER A 1 96 ? 11.20847 -4.89895 8.33494 1.000 44.92887 93 SER A N 1
ATOM 764 C CA . SER A 1 96 ? 11.23164 -6.33239 8.58205 1.000 43.25675 93 SER A CA 1
ATOM 765 C C . SER A 1 96 ? 10.97242 -7.09995 7.29070 1.000 43.99272 93 SER A C 1
ATOM 766 O O . SER A 1 96 ? 10.35065 -6.59685 6.35224 1.000 39.68346 93 SER A O 1
ATOM 769 N N . LYS A 1 97 ? 11.46456 -8.33942 7.25562 1.000 44.77016 94 LYS A N 1
ATOM 770 C CA . LYS A 1 97 ? 11.28111 -9.17899 6.07686 1.000 47.52793 94 LYS A CA 1
ATOM 771 C C . LYS A 1 97 ? 9.85581 -9.71140 5.98426 1.000 48.70813 94 LYS A C 1
ATOM 772 O O . LYS A 1 97 ? 9.29624 -9.80810 4.88596 1.000 51.78498 94 LYS A O 1
ATOM 778 N N . SER A 1 98 ? 9.26101 -10.05910 7.11557 1.000 44.84390 95 SER A N 1
ATOM 779 C CA . SER A 1 98 ? 7.90302 -10.56876 7.20265 1.000 48.82331 95 SER A CA 1
ATOM 780 C C . SER A 1 98 ? 7.16907 -9.83085 8.30949 1.000 54.09968 95 SER A C 1
ATOM 781 O O . SER A 1 98 ? 7.79739 -9.17586 9.14861 1.000 50.00929 95 SER A O 1
ATOM 784 N N . PRO A 1 99 ? 5.83622 -9.89395 8.32888 1.000 61.12799 96 PRO A N 1
ATOM 785 C CA . PRO A 1 99 ? 5.08931 -9.30433 9.45141 1.000 57.21215 96 PRO A CA 1
ATOM 786 C C . PRO A 1 99 ? 5.52736 -9.91208 10.77496 1.000 56.77091 96 PRO A C 1
ATOM 787 O O . PRO A 1 99 ? 5.50824 -11.13177 10.95885 1.000 47.20647 96 PRO A O 1
ATOM 791 N N . VAL A 1 100 ? 5.93060 -9.04190 11.70022 1.000 55.99869 97 VAL A N 1
ATOM 792 C CA . VAL A 1 100 ? 6.51833 -9.48684 12.95724 1.000 51.51470 97 VAL A CA 1
ATOM 793 C C . VAL A 1 100 ? 5.45619 -10.15285 13.82099 1.000 58.77751 97 VAL A C 1
ATOM 794 O O . VAL A 1 100 ? 4.37080 -9.59966 14.04287 1.000 53.92546 97 VAL A O 1
ATOM 798 N N . THR A 1 101 ? 5.76664 -11.35210 14.30927 1.000 63.22525 98 THR A N 1
ATOM 799 C CA . THR A 1 101 ? 4.91567 -12.07881 15.24063 1.000 63.05466 98 THR A CA 1
ATOM 800 C C . THR A 1 101 ? 5.75035 -12.45379 16.45507 1.000 65.48370 98 THR A C 1
ATOM 801 O O . THR A 1 101 ? 6.82902 -13.03804 16.30992 1.000 67.26427 98 THR A O 1
ATOM 805 N N . LEU A 1 102 ? 5.25473 -12.11189 17.64400 1.000 66.87999 99 LEU A N 1
ATOM 806 C CA . LEU A 1 102 ? 6.00764 -12.34399 18.87104 1.000 65.24596 99 LEU A CA 1
ATOM 807 C C . LEU A 1 102 ? 6.30856 -13.82718 19.04566 1.000 65.31031 99 LEU A C 1
ATOM 808 O O . LEU A 1 102 ? 5.41220 -14.67141 18.95968 1.000 68.57453 99 LEU A O 1
ATOM 813 N N . GLY A 1 103 ? 7.58043 -14.14167 19.28907 1.000 64.39245 100 GLY A N 1
ATOM 814 C CA . GLY A 1 103 ? 8.02182 -15.50530 19.46071 1.000 65.34750 100 GLY A CA 1
ATOM 815 C C . GLY A 1 103 ? 8.45601 -16.20290 18.18918 1.000 70.12204 100 GLY A C 1
ATOM 816 O O . GLY A 1 103 ? 9.18280 -17.20016 18.26434 1.000 73.34917 100 GLY A O 1
ATOM 817 N N . GLN A 1 104 ? 8.03288 -15.71286 17.02613 1.000 68.79883 101 GLN A N 1
ATOM 818 C CA . GLN A 1 104 ? 8.42359 -16.31265 15.75794 1.000 66.99868 101 GLN A CA 1
ATOM 819 C C . GLN A 1 104 ? 9.64456 -15.58637 15.21225 1.000 65.97094 101 GLN A C 1
ATOM 820 O O . GLN A 1 104 ? 9.59025 -14.36267 15.03009 1.000 66.23520 101 GLN A O 1
ATOM 826 N N . PRO A 1 105 ? 10.74839 -16.28181 14.93674 1.000 61.96711 102 PRO A N 1
ATOM 827 C CA . PRO A 1 105 ? 11.97314 -15.58868 14.51120 1.000 57.49118 102 PRO A CA 1
ATOM 828 C C . PRO A 1 105 ? 11.78885 -14.90193 13.16523 1.000 45.60270 102 PRO A C 1
ATOM 829 O O . PRO A 1 105 ? 11.35521 -15.51730 12.18888 1.000 47.02922 102 PRO A O 1
ATOM 833 N N . ASN A 1 106 ? 12.12074 -13.61740 13.12588 1.000 46.17541 103 ASN A N 1
ATOM 834 C CA . ASN A 1 106 ? 12.04787 -12.80300 11.92209 1.000 41.99425 103 ASN A CA 1
ATOM 835 C C . ASN A 1 106 ? 13.44225 -12.25736 11.61208 1.000 43.18924 103 ASN A C 1
ATOM 836 O O . ASN A 1 106 ? 14.44288 -12.68134 12.19755 1.000 45.85977 103 ASN A O 1
ATOM 841 N N . THR A 1 107 ? 13.50367 -11.30648 10.68295 1.000 42.04534 104 THR A N 1
ATOM 842 C CA . THR A 1 107 ? 14.76313 -10.68854 10.29289 1.000 43.24773 104 THR A CA 1
ATOM 843 C C . THR A 1 107 ? 14.52597 -9.21704 9.99868 1.000 38.58494 104 THR A C 1
ATOM 844 O O . THR A 1 107 ? 13.56639 -8.86698 9.30535 1.000 37.77852 104 THR A O 1
ATOM 848 N N . LEU A 1 108 ? 15.39368 -8.36254 10.53096 1.000 34.70893 105 LEU A N 1
ATOM 849 C CA . LEU A 1 108 ? 15.36659 -6.94370 10.21382 1.000 37.77505 105 LEU A CA 1
ATOM 850 C C . LEU A 1 108 ? 16.28554 -6.66717 9.03351 1.000 39.55220 105 LEU A C 1
ATOM 851 O O . LEU A 1 108 ? 17.34957 -7.27822 8.90186 1.000 44.80807 105 LEU A O 1
ATOM 856 N N . ILE A 1 109 ? 15.86575 -5.74518 8.17375 1.000 39.13347 106 ILE A N 1
ATOM 857 C CA . ILE A 1 109 ? 16.58018 -5.42527 6.94464 1.000 40.20817 106 ILE A CA 1
ATOM 858 C C . ILE A 1 109 ? 16.92581 -3.94460 6.97176 1.000 39.84758 106 ILE A C 1
ATOM 859 O O . ILE A 1 109 ? 16.02896 -3.09405 7.02738 1.000 50.02334 106 ILE A O 1
ATOM 864 N N . CYS A 1 110 ? 18.21907 -3.63695 6.93626 1.000 40.34216 107 CYS A N 1
ATOM 865 C CA . CYS A 1 110 ? 18.70370 -2.25944 6.89859 1.000 44.88322 107 CYS A CA 1
ATOM 866 C C . CYS A 1 110 ? 19.27041 -2.00105 5.50734 1.000 47.74268 107 CYS A C 1
ATOM 867 O O . CYS A 1 110 ? 20.38309 -2.43056 5.18884 1.000 43.49965 107 CYS A O 1
ATOM 870 N N . LEU A 1 111 ? 18.49919 -1.30012 4.68220 1.000 48.21958 108 LEU A N 1
ATOM 871 C CA . LEU A 1 111 ? 18.91999 -0.94938 3.33311 1.000 39.04558 108 LEU A CA 1
ATOM 872 C C . LEU A 1 111 ? 19.65858 0.38249 3.36596 1.000 38.32202 108 LEU A C 1
ATOM 873 O O . LEU A 1 111 ? 19.09093 1.40340 3.76862 1.000 46.54295 108 LEU A O 1
ATOM 878 N N . VAL A 1 112 ? 20.91805 0.36969 2.94470 1.000 36.09646 109 VAL A N 1
ATOM 879 C CA . VAL A 1 112 ? 21.73457 1.57252 2.84246 1.000 40.69407 109 VAL A CA 1
ATOM 880 C C . VAL A 1 112 ? 21.96231 1.82906 1.36012 1.000 45.25403 109 VAL A C 1
ATOM 881 O O . VAL A 1 112 ? 22.74630 1.12537 0.71221 1.000 49.52419 109 VAL A O 1
ATOM 885 N N . ASP A 1 113 ? 21.27592 2.82890 0.81978 1.000 46.90714 110 ASP A N 1
ATOM 886 C CA . ASP A 1 113 ? 21.27699 3.10216 -0.60872 1.000 48.72280 110 ASP A CA 1
ATOM 887 C C . ASP A 1 113 ? 22.16678 4.29779 -0.93170 1.000 50.25036 110 ASP A C 1
ATOM 888 O O . ASP A 1 113 ? 22.51423 5.09868 -0.06066 1.000 51.74578 110 ASP A O 1
ATOM 893 N N . ASN A 1 114 ? 22.53555 4.39995 -2.21147 1.000 52.91253 111 ASN A N 1
ATOM 894 C CA . ASN A 1 114 ? 23.30985 5.52668 -2.73630 1.000 54.15774 111 ASN A CA 1
ATOM 895 C C . ASN A 1 114 ? 24.64554 5.66707 -2.00496 1.000 48.98003 111 ASN A C 1
ATOM 896 O O . ASN A 1 114 ? 24.98528 6.72530 -1.47173 1.000 52.58868 111 ASN A O 1
ATOM 901 N N . ILE A 1 115 ? 25.40994 4.57963 -1.98831 1.000 48.58907 112 ILE A N 1
ATOM 902 C CA . ILE A 1 115 ? 26.69069 4.52261 -1.29387 1.000 50.42671 112 ILE A CA 1
ATOM 903 C C . ILE A 1 115 ? 27.80064 4.79794 -2.29680 1.000 53.06278 112 ILE A C 1
ATOM 904 O O . ILE A 1 115 ? 27.94088 4.07708 -3.29249 1.000 53.32594 112 ILE A O 1
ATOM 909 N N . PHE A 1 116 ? 28.59113 5.83671 -2.03431 1.000 57.32342 113 PHE A N 1
ATOM 910 C CA . PHE A 1 116 ? 29.81753 6.07119 -2.78440 1.000 58.75796 113 PHE A CA 1
ATOM 911 C C . PHE A 1 116 ? 30.72221 7.02604 -2.01500 1.000 55.45028 113 PHE A C 1
ATOM 912 O O . PHE A 1 116 ? 30.27445 8.10179 -1.59760 1.000 59.43443 113 PHE A O 1
ATOM 920 N N . PRO A 1 117 ? 32.00348 6.67799 -1.80937 1.000 50.20885 114 PRO A N 1
ATOM 921 C CA . PRO A 1 117 ? 32.65136 5.44114 -2.26684 1.000 55.17784 114 PRO A CA 1
ATOM 922 C C . PRO A 1 117 ? 32.17429 4.20563 -1.50439 1.000 57.25500 114 PRO A C 1
ATOM 923 O O . PRO A 1 117 ? 31.61467 4.34838 -0.41736 1.000 53.54285 114 PRO A O 1
ATOM 927 N N . PRO A 1 118 ? 32.38703 3.00815 -2.06566 1.000 52.75984 115 PRO A N 1
ATOM 928 C CA . PRO A 1 118 ? 31.97197 1.78611 -1.36198 1.000 50.94657 115 PRO A CA 1
ATOM 929 C C . PRO A 1 118 ? 32.77665 1.53415 -0.09495 1.000 49.85095 115 PRO A C 1
ATOM 930 O O . PRO A 1 118 ? 33.45323 0.50899 0.03285 1.000 52.39056 115 PRO A O 1
ATOM 934 N N . VAL A 1 119 ? 32.71648 2.47702 0.84502 1.000 50.93669 116 VAL A N 1
ATOM 935 C CA . VAL A 1 119 ? 33.31888 2.31958 2.16464 1.000 53.95019 116 VAL A CA 1
ATOM 936 C C . VAL A 1 119 ? 32.28752 2.74799 3.20013 1.000 53.98199 116 VAL A C 1
ATOM 937 O O . VAL A 1 119 ? 32.19268 3.92987 3.55116 1.000 61.01153 116 VAL A O 1
ATOM 941 N N . VAL A 1 120 ? 31.49606 1.79295 3.68380 1.000 56.19820 117 VAL A N 1
ATOM 942 C CA . VAL A 1 120 ? 30.43519 2.06081 4.64448 1.000 52.76897 117 VAL A CA 1
ATOM 943 C C . VAL A 1 120 ? 30.63722 1.15231 5.84787 1.000 52.77808 117 VAL A C 1
ATOM 944 O O . VAL A 1 120 ? 31.17393 0.04558 5.73308 1.000 63.29884 117 VAL A O 1
ATOM 948 N N . ASN A 1 121 ? 30.21941 1.63406 7.01582 1.000 57.21993 118 ASN A N 1
ATOM 949 C CA . ASN A 1 121 ? 30.34488 0.87813 8.25928 1.000 62.12209 118 ASN A CA 1
ATOM 950 C C . ASN A 1 121 ? 28.96387 0.80343 8.91310 1.000 55.76774 118 ASN A C 1
ATOM 951 O O . ASN A 1 121 ? 28.48618 1.78401 9.49222 1.000 68.24365 118 ASN A O 1
ATOM 956 N N . ILE A 1 122 ? 28.32962 -0.36774 8.81553 1.000 46.41540 119 ILE A N 1
ATOM 957 C CA . ILE A 1 122 ? 26.93764 -0.57422 9.20721 1.000 46.14338 119 ILE A CA 1
ATOM 958 C C . ILE A 1 122 ? 26.89413 -1.54331 10.38064 1.000 51.49283 119 ILE A C 1
ATOM 959 O O . ILE A 1 122 ? 27.42691 -2.65580 10.29100 1.000 53.37435 119 ILE A O 1
ATOM 964 N N . THR A 1 123 ? 26.24366 -1.13120 11.46934 1.000 47.60364 120 THR A N 1
ATOM 965 C CA . THR A 1 123 ? 26.07027 -1.98030 12.64123 1.000 48.17398 120 THR A CA 1
ATOM 966 C C . THR A 1 123 ? 24.65529 -1.81837 13.18143 1.000 48.15162 120 THR A C 1
ATOM 967 O O . THR A 1 123 ? 23.94440 -0.86733 12.84718 1.000 48.75719 120 THR A O 1
ATOM 971 N N . TRP A 1 124 ? 24.25603 -2.76283 14.02990 1.000 53.82796 121 TRP A N 1
ATOM 972 C CA . TRP A 1 124 ? 22.95197 -2.75314 14.67558 1.000 51.67489 121 TRP A CA 1
ATOM 973 C C . TRP A 1 124 ? 23.10021 -2.45188 16.16136 1.000 53.29763 121 TRP A C 1
ATOM 974 O O . TRP A 1 124 ? 24.14615 -2.70961 16.76407 1.000 60.39488 121 TRP A O 1
ATOM 985 N N . LEU A 1 125 ? 22.03816 -1.90314 16.74810 1.000 51.71463 122 LEU A N 1
ATOM 986 C CA . LEU A 1 125 ? 21.99009 -1.61085 18.17461 1.000 53.78692 122 LEU A CA 1
ATOM 987 C C . LEU A 1 125 ? 20.65038 -2.06315 18.73501 1.000 57.88212 122 LEU A C 1
ATOM 988 O O . LEU A 1 125 ? 19.60330 -1.80410 18.13319 1.000 55.22909 122 LEU A O 1
ATOM 993 N N . SER A 1 126 ? 20.68655 -2.73784 19.88285 1.000 58.61763 123 SER A N 1
ATOM 994 C CA . SER A 1 126 ? 19.48697 -3.19191 20.57690 1.000 55.41416 123 SER A CA 1
ATOM 995 C C . SER A 1 126 ? 19.45197 -2.54894 21.95453 1.000 60.95736 123 SER A C 1
ATOM 996 O O . SER A 1 126 ? 20.32029 -2.82215 22.79069 1.000 70.49464 123 SER A O 1
ATOM 999 N N . ASN A 1 127 ? 18.44918 -1.69885 22.18479 1.000 58.49524 124 ASN A N 1
ATOM 1000 C CA . ASN A 1 127 ? 18.30383 -0.95817 23.43813 1.000 63.38535 124 ASN A CA 1
ATOM 1001 C C . ASN A 1 127 ? 19.54836 -0.12745 23.74278 1.000 73.38740 124 ASN A C 1
ATOM 1002 O O . ASN A 1 127 ? 19.92782 0.04523 24.90380 1.000 79.99169 124 ASN A O 1
ATOM 1007 N N . GLY A 1 128 ? 20.19360 0.39159 22.69734 1.000 64.86779 125 GLY A N 1
ATOM 1008 C CA . GLY A 1 128 ? 21.40389 1.16838 22.84214 1.000 67.06972 125 GLY A CA 1
ATOM 1009 C C . GLY A 1 128 ? 22.68512 0.36350 22.87203 1.000 76.28149 125 GLY A C 1
ATOM 1010 O O . GLY A 1 128 ? 23.77063 0.95821 22.84915 1.000 74.38345 125 GLY A O 1
ATOM 1011 N N . HIS A 1 129 ? 22.59885 -0.96252 22.91971 1.000 87.73909 126 HIS A N 1
ATOM 1012 C CA . HIS A 1 129 ? 23.76838 -1.82681 22.98113 1.000 82.71279 126 HIS A CA 1
ATOM 1013 C C . HIS A 1 129 ? 24.10153 -2.34981 21.59092 1.000 72.91215 126 HIS A C 1
ATOM 1014 O O . HIS A 1 129 ? 23.21159 -2.77023 20.84622 1.000 68.04293 126 HIS A O 1
ATOM 1021 N N . SER A 1 130 ? 25.38808 -2.32692 21.24909 1.000 65.07275 127 SER A N 1
ATOM 1022 C CA . SER A 1 130 ? 25.82825 -2.85686 19.96528 1.000 60.50047 127 SER A CA 1
ATOM 1023 C C . SER A 1 130 ? 25.56789 -4.35619 19.89648 1.000 63.01764 127 SER A C 1
ATOM 1024 O O . SER A 1 130 ? 25.89809 -5.09973 20.82513 1.000 67.46974 127 SER A O 1
ATOM 1027 N N . VAL A 1 131 ? 24.96941 -4.79847 18.79346 1.000 61.18701 128 VAL A N 1
ATOM 1028 C CA . VAL A 1 131 ? 24.63497 -6.20234 18.58704 1.000 64.16899 128 VAL A CA 1
ATOM 1029 C C . VAL A 1 131 ? 25.64308 -6.80213 17.62016 1.000 71.97462 128 VAL A C 1
ATOM 1030 O O . VAL A 1 131 ? 25.83211 -6.28986 16.50920 1.000 71.83798 128 VAL A O 1
ATOM 1034 N N . THR A 1 132 ? 26.28878 -7.89133 18.03898 1.000 95.60701 129 THR A N 1
ATOM 1035 C CA . THR A 1 132 ? 27.27016 -8.58554 17.21399 1.000 98.32625 129 THR A CA 1
ATOM 1036 C C . THR A 1 132 ? 26.84520 -10.01752 16.90938 1.000 94.60919 129 THR A C 1
ATOM 1037 O O . THR A 1 132 ? 27.68477 -10.84658 16.54658 1.000 103.79961 129 THR A O 1
ATOM 1041 N N . GLU A 1 133 ? 25.55824 -10.32512 17.04937 1.000 66.20544 130 GLU A N 1
ATOM 1042 C CA . GLU A 1 133 ? 25.03952 -11.66286 16.80803 1.000 61.70446 130 GLU A CA 1
ATOM 1043 C C . GLU A 1 133 ? 23.88352 -11.59099 15.82317 1.000 57.98375 130 GLU A C 1
ATOM 1044 O O . GLU A 1 133 ? 23.02112 -10.71362 15.92744 1.000 60.00109 130 GLU A O 1
ATOM 1050 N N . GLY A 1 134 ? 23.86823 -12.52134 14.87136 1.000 53.48974 131 GLY A N 1
ATOM 1051 C CA . GLY A 1 134 ? 22.82811 -12.53186 13.86395 1.000 45.76883 131 GLY A CA 1
ATOM 1052 C C . GLY A 1 134 ? 22.91149 -11.40577 12.86255 1.000 44.35428 131 GLY A C 1
ATOM 1053 O O . GLY A 1 134 ? 21.92225 -11.11797 12.18511 1.000 47.72287 131 GLY A O 1
ATOM 1054 N N . VAL A 1 135 ? 24.06614 -10.75910 12.74493 1.000 41.41175 132 VAL A N 1
ATOM 1055 C CA . VAL A 1 135 ? 24.25179 -9.63338 11.83843 1.000 41.26121 132 VAL A CA 1
ATOM 1056 C C . VAL A 1 135 ? 24.93336 -10.16693 10.58363 1.000 44.35008 132 VAL A C 1
ATOM 1057 O O . VAL A 1 135 ? 26.13473 -10.44894 10.58218 1.000 45.33113 132 VAL A O 1
ATOM 1061 N N . SER A 1 136 ? 24.16039 -10.31489 9.51362 1.000 51.31700 133 SER A N 1
ATOM 1062 C CA . SER A 1 136 ? 24.68647 -10.63407 8.19575 1.000 41.73176 133 SER A CA 1
ATOM 1063 C C . SER A 1 136 ? 24.78628 -9.35851 7.36453 1.000 39.17914 133 SER A C 1
ATOM 1064 O O . SER A 1 136 ? 24.34309 -8.28315 7.77479 1.000 39.46385 133 SER A O 1
ATOM 1067 N N . GLU A 1 137 ? 25.37233 -9.48750 6.17582 1.000 48.25220 134 GLU A N 1
ATOM 1068 C CA . GLU A 1 137 ? 25.61656 -8.31850 5.34084 1.000 47.45236 134 GLU A CA 1
ATOM 1069 C C . GLU A 1 137 ? 25.83230 -8.76182 3.90318 1.000 50.12558 134 GLU A C 1
ATOM 1070 O O . GLU A 1 137 ? 26.60071 -9.69395 3.65075 1.000 72.07062 134 GLU A O 1
ATOM 1076 N N . THR A 1 138 ? 25.16078 -8.09311 2.96997 1.000 45.39758 135 THR A N 1
ATOM 1077 C CA . THR A 1 138 ? 25.39733 -8.33759 1.55750 1.000 40.56357 135 THR A CA 1
ATOM 1078 C C . THR A 1 138 ? 26.71104 -7.69316 1.12415 1.000 37.35032 135 THR A C 1
ATOM 1079 O O . THR A 1 138 ? 27.36579 -6.97377 1.88273 1.000 47.31792 135 THR A O 1
ATOM 1083 N N . SER A 1 139 ? 27.09828 -7.96413 -0.11775 1.000 38.13824 136 SER A N 1
ATOM 1084 C CA . SER A 1 139 ? 28.20845 -7.25258 -0.72581 1.000 39.46608 136 SER A CA 1
ATOM 1085 C C . SER A 1 139 ? 27.71353 -5.91879 -1.27922 1.000 43.28246 136 SER A C 1
ATOM 1086 O O . SER A 1 139 ? 26.52921 -5.58046 -1.19543 1.000 47.02401 136 SER A O 1
ATOM 1089 N N . PHE A 1 140 ? 28.62877 -5.14272 -1.85013 1.000 35.78805 137 PHE A N 1
ATOM 1090 C CA . PHE A 1 140 ? 28.24533 -3.89436 -2.49849 1.000 39.24603 137 PHE A CA 1
ATOM 1091 C C . PHE A 1 140 ? 27.55928 -4.21273 -3.82020 1.000 37.62805 137 PHE A C 1
ATOM 1092 O O . PHE A 1 140 ? 28.20348 -4.66777 -4.77071 1.000 41.18861 137 PHE A O 1
ATOM 1100 N N . LEU A 1 141 ? 26.25016 -3.98610 -3.87882 1.000 36.06420 138 LEU A N 1
ATOM 1101 C CA . LEU A 1 141 ? 25.46670 -4.27327 -5.07159 1.000 38.30939 138 LEU A CA 1
ATOM 1102 C C . LEU A 1 141 ? 25.44152 -3.04718 -5.97507 1.000 43.11865 138 LEU A C 1
ATOM 1103 O O . LEU A 1 141 ? 25.11254 -1.94361 -5.52786 1.000 44.51195 138 LEU A O 1
ATOM 1108 N N . SER A 1 142 ? 25.78770 -3.24742 -7.24364 1.000 45.21748 139 SER A N 1
ATOM 1109 C CA . SER A 1 142 ? 25.95254 -2.13776 -8.16825 1.000 45.07811 139 SER A CA 1
ATOM 1110 C C . SER A 1 142 ? 24.60922 -1.49873 -8.51089 1.000 44.55249 139 SER A C 1
ATOM 1111 O O . SER A 1 142 ? 23.53955 -2.09014 -8.33904 1.000 47.83309 139 SER A O 1
ATOM 1114 N N . LYS A 1 143 ? 24.68322 -0.26490 -9.00367 1.000 46.74316 140 LYS A N 1
ATOM 1115 C CA . LYS A 1 143 ? 23.52444 0.47393 -9.47773 1.000 47.69805 140 LYS A CA 1
ATOM 1116 C C . LYS A 1 143 ? 23.83601 1.04950 -10.85224 1.000 51.14963 140 LYS A C 1
ATOM 1117 O O . LYS A 1 143 ? 24.99763 1.14983 -11.25621 1.000 49.91978 140 LYS A O 1
ATOM 1123 N N . SER A 1 144 ? 22.77701 1.42756 -11.57354 1.000 55.76732 141 SER A N 1
ATOM 1124 C CA . SER A 1 144 ? 22.95380 1.92550 -12.93439 1.000 47.45210 141 SER A CA 1
ATOM 1125 C C . SER A 1 144 ? 23.73049 3.23560 -12.96091 1.000 51.48855 141 SER A C 1
ATOM 1126 O O . SER A 1 144 ? 24.48732 3.48705 -13.90574 1.000 58.11341 141 SER A O 1
ATOM 1129 N N . ASP A 1 145 ? 23.56458 4.07798 -11.94216 1.000 63.27060 142 ASP A N 1
ATOM 1130 C CA . ASP A 1 145 ? 24.33200 5.31294 -11.83798 1.000 59.50008 142 ASP A CA 1
ATOM 1131 C C . ASP A 1 145 ? 25.72328 5.09333 -11.25449 1.000 56.87917 142 ASP A C 1
ATOM 1132 O O . ASP A 1 145 ? 26.36325 6.06427 -10.83464 1.000 60.53050 142 ASP A O 1
ATOM 1137 N N . HIS A 1 146 ? 26.18509 3.84295 -11.20805 1.000 50.83895 143 HIS A N 1
ATOM 1138 C CA . HIS A 1 146 ? 27.52624 3.44102 -10.79295 1.000 51.77755 143 HIS A CA 1
ATOM 1139 C C . HIS A 1 146 ? 27.78977 3.66898 -9.31103 1.000 50.20552 143 HIS A C 1
ATOM 1140 O O . HIS A 1 146 ? 28.94872 3.61229 -8.87956 1.000 55.37050 143 HIS A O 1
ATOM 1147 N N . SER A 1 147 ? 26.75421 3.92626 -8.51782 1.000 50.95932 144 SER A N 1
ATOM 1148 C CA . SER A 1 147 ? 26.87827 3.89748 -7.07163 1.000 55.41617 144 SER A CA 1
ATOM 1149 C C . SER A 1 147 ? 26.52219 2.49846 -6.57276 1.000 48.94386 144 SER A C 1
ATOM 1150 O O . SER A 1 147 ? 26.23040 1.58913 -7.35329 1.000 45.30697 144 SER A O 1
ATOM 1153 N N . PHE A 1 148 ? 26.54355 2.31550 -5.25694 1.000 45.81079 145 PHE A N 1
ATOM 1154 C CA . PHE A 1 148 ? 26.28946 1.01326 -4.66355 1.000 49.24991 145 PHE A CA 1
ATOM 1155 C C . PHE A 1 148 ? 25.24402 1.13503 -3.56562 1.000 45.22401 145 PHE A C 1
ATOM 1156 O O . PHE A 1 148 ? 24.95560 2.22572 -3.06721 1.000 51.75591 145 PHE A O 1
ATOM 1164 N N . PHE A 1 149 ? 24.66936 -0.00889 -3.20239 1.000 42.69124 146 PHE A N 1
ATOM 1165 C CA . PHE A 1 149 ? 23.78940 -0.10394 -2.04889 1.000 47.83375 146 PHE A CA 1
ATOM 1166 C C . PHE A 1 149 ? 24.06196 -1.42019 -1.33882 1.000 45.49623 146 PHE A C 1
ATOM 1167 O O . PHE A 1 149 ? 24.31614 -2.44218 -1.98287 1.000 41.39443 146 PHE A O 1
ATOM 1175 N N . LYS A 1 150 ? 24.01940 -1.38478 -0.01042 1.000 40.08131 147 LYS A N 1
ATOM 1176 C CA . LYS A 1 150 ? 24.32130 -2.54344 0.81464 1.000 40.93948 147 LYS A CA 1
ATOM 1177 C C . LYS A 1 150 ? 23.17622 -2.78688 1.78590 1.000 44.34078 147 LYS A C 1
ATOM 1178 O O . LYS A 1 150 ? 22.55133 -1.84082 2.27544 1.000 47.68082 147 LYS A O 1
ATOM 1184 N N . ILE A 1 151 ? 22.90121 -4.06046 2.05376 1.000 38.42974 148 ILE A N 1
ATOM 1185 C CA . ILE A 1 151 ? 21.82479 -4.47411 2.94369 1.000 37.50002 148 ILE A CA 1
ATOM 1186 C C . ILE A 1 151 ? 22.42631 -5.26526 4.09567 1.000 39.22325 148 ILE A C 1
ATOM 1187 O O . ILE A 1 151 ? 23.19105 -6.21090 3.87315 1.000 43.16434 148 ILE A O 1
ATOM 1192 N N . SER A 1 152 ? 22.08453 -4.87581 5.32032 1.000 40.09279 149 SER A N 1
ATOM 1193 C CA . SER A 1 152 ? 22.49002 -5.59033 6.52127 1.000 42.63440 149 SER A CA 1
ATOM 1194 C C . SER A 1 152 ? 21.27168 -6.24681 7.15594 1.000 40.06433 149 SER A C 1
ATOM 1195 O O . SER A 1 152 ? 20.19020 -5.65215 7.20628 1.000 43.97620 149 SER A O 1
ATOM 1198 N N . TYR A 1 153 ? 21.44931 -7.47380 7.63509 1.000 37.10583 150 TYR A N 1
ATOM 1199 C CA . TYR A 1 153 ? 20.36978 -8.24691 8.22742 1.000 38.53267 150 TYR A CA 1
ATOM 1200 C C . TYR A 1 153 ? 20.62163 -8.45919 9.71371 1.000 41.29211 150 TYR A C 1
ATOM 1201 O O . TYR A 1 153 ? 21.76790 -8.49259 10.16936 1.000 41.22084 150 TYR A O 1
ATOM 1210 N N . LEU A 1 154 ? 19.53243 -8.60730 10.46636 1.000 38.63598 151 LEU A N 1
ATOM 1211 C CA . LEU A 1 154 ? 19.60263 -8.88103 11.90178 1.000 38.58517 151 LEU A CA 1
ATOM 1212 C C . LEU A 1 154 ? 18.47612 -9.84855 12.24861 1.000 40.91195 151 LEU A C 1
ATOM 1213 O O . LEU A 1 154 ? 17.30823 -9.45279 12.30920 1.000 46.00176 151 LEU A O 1
ATOM 1218 N N . THR A 1 155 ? 18.82893 -11.11260 12.46647 1.000 40.24433 152 THR A N 1
ATOM 1219 C CA . THR A 1 155 ? 17.86787 -12.09638 12.94345 1.000 39.73470 152 THR A CA 1
ATOM 1220 C C . THR A 1 155 ? 17.61798 -11.87593 14.42960 1.000 47.35476 152 THR A C 1
ATOM 1221 O O . THR A 1 155 ? 18.56203 -11.71543 15.20967 1.000 52.33225 152 THR A O 1
ATOM 1225 N N . PHE A 1 156 ? 16.34700 -11.86498 14.82069 1.000 44.84242 153 PHE A N 1
ATOM 1226 C CA . PHE A 1 156 ? 15.97291 -11.48489 16.17388 1.000 46.65133 153 PHE A CA 1
ATOM 1227 C C . PHE A 1 156 ? 14.77666 -12.31667 16.61484 1.000 55.45167 153 PHE A C 1
ATOM 1228 O O . PHE A 1 156 ? 14.23572 -13.12308 15.85277 1.000 50.08846 153 PHE A O 1
ATOM 1236 N N . LEU A 1 157 ? 14.36682 -12.10850 17.86345 1.000 58.05682 154 LEU A N 1
ATOM 1237 C CA . LEU A 1 157 ? 13.16636 -12.71767 18.41927 1.000 54.74377 154 LEU A CA 1
ATOM 1238 C C . LEU A 1 157 ? 12.23999 -11.60613 18.89101 1.000 64.09876 154 LEU A C 1
ATOM 1239 O O . LEU A 1 157 ? 12.60890 -10.84731 19.80472 1.000 66.53068 154 LEU A O 1
ATOM 1244 N N . PRO A 1 158 ? 11.05235 -11.45936 18.30755 1.000 66.01827 155 PRO A N 1
ATOM 1245 C CA . PRO A 1 158 ? 10.18106 -10.33461 18.67294 1.000 62.79407 155 PRO A CA 1
ATOM 1246 C C . PRO A 1 158 ? 9.73035 -10.41597 20.12433 1.000 70.10182 155 PRO A C 1
ATOM 1247 O O . PRO A 1 158 ? 9.25229 -11.45308 20.58981 1.000 63.77272 155 PRO A O 1
ATOM 1251 N N . SER A 1 159 ? 9.88787 -9.30219 20.83801 1.000 71.05410 156 SER A N 1
ATOM 1252 C CA . SER A 1 159 ? 9.46474 -9.18552 22.22464 1.000 69.81910 156 SER A CA 1
ATOM 1253 C C . SER A 1 159 ? 8.78181 -7.83676 22.41083 1.000 80.14858 156 SER A C 1
ATOM 1254 O O . SER A 1 159 ? 8.69515 -7.02620 21.48347 1.000 78.40518 156 SER A O 1
ATOM 1257 N N . ALA A 1 160 ? 8.29342 -7.59533 23.62791 1.000 79.52565 157 ALA A N 1
ATOM 1258 C CA . ALA A 1 160 ? 7.58356 -6.35341 23.91374 1.000 75.24761 157 ALA A CA 1
ATOM 1259 C C . ALA A 1 160 ? 8.54676 -5.18123 24.06256 1.000 81.67347 157 ALA A C 1
ATOM 1260 O O . ALA A 1 160 ? 8.33210 -4.11304 23.47823 1.000 76.03118 157 ALA A O 1
ATOM 1262 N N . ASP A 1 161 ? 9.61148 -5.36138 24.84038 1.000 79.48993 158 ASP A N 1
ATOM 1263 C CA . ASP A 1 161 ? 10.57241 -4.28995 25.09478 1.000 85.32984 158 ASP A CA 1
ATOM 1264 C C . ASP A 1 161 ? 11.79463 -4.46641 24.19462 1.000 78.95435 158 ASP A C 1
ATOM 1265 O O . ASP A 1 161 ? 12.90464 -4.76482 24.63811 1.000 87.90672 158 ASP A O 1
ATOM 1267 N N . GLU A 1 162 ? 11.56523 -4.27164 22.89835 1.000 72.91109 159 GLU A N 1
ATOM 1268 C CA . GLU A 1 162 ? 12.61506 -4.35934 21.89311 1.000 73.41599 159 GLU A CA 1
ATOM 1269 C C . GLU A 1 162 ? 12.79676 -2.99989 21.23363 1.000 71.59875 159 GLU A C 1
ATOM 1270 O O . GLU A 1 162 ? 11.81601 -2.34642 20.86136 1.000 72.89602 159 GLU A O 1
ATOM 1276 N N . ILE A 1 163 ? 14.04990 -2.57059 21.11057 1.000 66.04340 160 ILE A N 1
ATOM 1277 C CA . ILE A 1 163 ? 14.40534 -1.31055 20.46775 1.000 63.58379 160 ILE A CA 1
ATOM 1278 C C . ILE A 1 163 ? 15.56988 -1.60616 19.53628 1.000 62.75266 160 ILE A C 1
ATOM 1279 O O . ILE A 1 163 ? 16.67152 -1.92479 19.99873 1.000 68.31215 160 ILE A O 1
ATOM 1284 N N . TYR A 1 164 ? 15.33507 -1.50386 18.23215 1.000 59.39895 161 TYR A N 1
ATOM 1285 C CA . TYR A 1 164 ? 16.34891 -1.80045 17.23108 1.000 50.73619 161 TYR A CA 1
ATOM 1286 C C . TYR A 1 164 ? 16.62126 -0.56146 16.39313 1.000 52.13015 161 TYR A C 1
ATOM 1287 O O . TYR A 1 164 ? 15.68768 0.07114 15.88822 1.000 50.77411 161 TYR A O 1
ATOM 1296 N N . ASP A 1 165 ? 17.89942 -0.22140 16.25079 1.000 56.54567 162 ASP A N 1
ATOM 1297 C CA . ASP A 1 165 ? 18.33783 0.88832 15.41944 1.000 57.41141 162 ASP A CA 1
ATOM 1298 C C . ASP A 1 165 ? 19.49861 0.42900 14.55250 1.000 60.32905 162 ASP A C 1
ATOM 1299 O O . ASP A 1 165 ? 20.33727 -0.36282 14.99256 1.000 68.58082 162 ASP A O 1
ATOM 1304 N N . CYS A 1 166 ? 19.54131 0.92438 13.31994 1.000 56.30793 163 CYS A N 1
ATOM 1305 C CA . CYS A 1 166 ? 20.62270 0.62307 12.38997 1.000 51.40231 163 CYS A CA 1
ATOM 1306 C C . CYS A 1 166 ? 21.54147 1.83699 12.31626 1.000 53.92213 163 CYS A C 1
ATOM 1307 O O . CYS A 1 166 ? 21.14715 2.89230 11.80928 1.000 65.14163 163 CYS A O 1
ATOM 1310 N N . LYS A 1 167 ? 22.75923 1.69091 12.83114 1.000 46.67916 164 LYS A N 1
ATOM 1311 C CA . LYS A 1 167 ? 23.75912 2.74564 12.75172 1.000 46.98167 164 LYS A CA 1
ATOM 1312 C C . LYS A 1 167 ? 24.54963 2.59622 11.45922 1.000 47.95943 164 LYS A C 1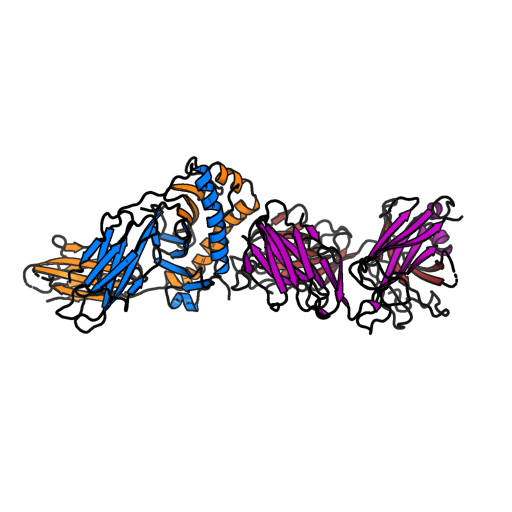
ATOM 1313 O O . LYS A 1 167 ? 25.05570 1.51123 11.15521 1.000 53.10674 164 LYS A O 1
ATOM 1319 N N . VAL A 1 168 ? 24.65156 3.68444 10.70227 1.000 45.22069 165 VAL A N 1
ATOM 1320 C CA . VAL A 1 168 ? 25.38345 3.70734 9.44260 1.000 52.70014 165 VAL A CA 1
ATOM 1321 C C . VAL A 1 168 ? 26.43718 4.80070 9.52252 1.000 54.25671 165 VAL A C 1
ATOM 1322 O O . VAL A 1 168 ? 26.12751 5.94600 9.87090 1.000 58.72890 165 VAL A O 1
ATOM 1326 N N . GLU A 1 169 ? 27.67798 4.44377 9.20422 1.000 57.72103 166 GLU A N 1
ATOM 1327 C CA . GLU A 1 169 ? 28.80981 5.35850 9.25975 1.000 56.46522 166 GLU A CA 1
ATOM 1328 C C . GLU A 1 169 ? 29.40797 5.47735 7.86522 1.000 55.11124 166 GLU A C 1
ATOM 1329 O O . GLU A 1 169 ? 29.83270 4.47405 7.28236 1.000 50.10593 166 GLU A O 1
ATOM 1335 N N . HIS A 1 170 ? 29.44205 6.69826 7.33440 1.000 64.04480 167 HIS A N 1
ATOM 1336 C CA . HIS A 1 170 ? 29.94971 6.93110 5.99033 1.000 61.03642 167 HIS A CA 1
ATOM 1337 C C . HIS A 1 170 ? 30.66059 8.27613 5.95182 1.000 62.45277 167 HIS A C 1
ATOM 1338 O O . HIS A 1 170 ? 30.39799 9.16400 6.76733 1.000 64.82837 167 HIS A O 1
ATOM 1345 N N . TRP A 1 171 ? 31.57435 8.41428 4.98741 1.000 61.07152 168 TRP A N 1
ATOM 1346 C CA . TRP A 1 171 ? 32.32132 9.65781 4.83391 1.000 66.59091 168 TRP A CA 1
ATOM 1347 C C . TRP A 1 171 ? 31.44695 10.80582 4.34773 1.000 68.95613 168 TRP A C 1
ATOM 1348 O O . TRP A 1 171 ? 31.79057 11.97009 4.57868 1.000 72.60068 168 TRP A O 1
ATOM 1359 N N . GLY A 1 172 ? 30.33481 10.50793 3.67643 1.000 70.62681 169 GLY A N 1
ATOM 1360 C CA . GLY A 1 172 ? 29.40335 11.53804 3.25951 1.000 65.19590 169 GLY A CA 1
ATOM 1361 C C . GLY A 1 172 ? 28.45757 12.01505 4.33737 1.000 67.55498 169 GLY A C 1
ATOM 1362 O O . GLY A 1 172 ? 27.71196 12.97313 4.11182 1.000 70.15328 169 GLY A O 1
ATOM 1363 N N . LEU A 1 173 ? 28.46855 11.36852 5.49880 1.000 64.76779 170 LEU A N 1
ATOM 1364 C CA . LEU A 1 173 ? 27.63971 11.75908 6.62877 1.000 68.61275 170 LEU A CA 1
ATOM 1365 C C . LEU A 1 173 ? 28.46724 12.56338 7.62163 1.000 81.31052 170 LEU A C 1
ATOM 1366 O O . LEU A 1 173 ? 29.63729 12.25365 7.86579 1.000 82.58498 170 LEU A O 1
ATOM 1371 N N . ASP A 1 174 ? 27.85297 13.60198 8.19058 1.000 76.70090 171 ASP A N 1
ATOM 1372 C CA . ASP A 1 174 ? 28.53468 14.40077 9.20181 1.000 79.22239 171 ASP A CA 1
ATOM 1373 C C . ASP A 1 174 ? 28.59613 13.68441 10.54406 1.000 81.79200 171 ASP A C 1
ATOM 1374 O O . ASP A 1 174 ? 29.53535 13.90383 11.31718 1.000 90.59732 171 ASP A O 1
ATOM 1379 N N . GLU A 1 175 ? 27.62083 12.83417 10.83167 1.000 77.44593 172 GLU A N 1
ATOM 1380 C CA . GLU A 1 175 ? 27.54401 12.08776 12.07603 1.000 75.53711 172 GLU A CA 1
ATOM 1381 C C . GLU A 1 175 ? 26.99884 10.69921 11.77084 1.000 74.63777 172 GLU A C 1
ATOM 1382 O O . GLU A 1 175 ? 26.35313 10.49695 10.73960 1.000 69.78911 172 GLU A O 1
ATOM 1384 N N . PRO A 1 176 ? 27.26507 9.72428 12.64047 1.000 79.19744 173 PRO A N 1
ATOM 1385 C CA . PRO A 1 176 ? 26.68380 8.38827 12.44024 1.000 68.46776 173 PRO A CA 1
ATOM 1386 C C . PRO A 1 176 ? 25.16337 8.44887 12.41626 1.000 63.63814 173 PRO A C 1
ATOM 1387 O O . PRO A 1 176 ? 24.52950 8.99061 13.32469 1.000 60.40532 173 PRO A O 1
ATOM 1391 N N . LEU A 1 177 ? 24.58123 7.88560 11.36052 1.000 61.45982 174 LEU A N 1
ATOM 1392 C CA . LEU A 1 177 ? 23.14438 7.96725 11.12043 1.000 56.50329 174 LEU A CA 1
ATOM 1393 C C . LEU A 1 177 ? 22.45366 6.81257 11.83834 1.000 52.15639 174 LEU A C 1
ATOM 1394 O O . LEU A 1 177 ? 22.65924 5.64424 11.49401 1.000 52.64129 174 LEU A O 1
ATOM 1399 N N . LEU A 1 178 ? 21.63346 7.14082 12.83277 1.000 52.50801 175 LEU A N 1
ATOM 1400 C CA . LEU A 1 178 ? 20.83447 6.16051 13.55685 1.000 51.49259 175 LEU A CA 1
ATOM 1401 C C . LEU A 1 178 ? 19.42603 6.15342 12.97585 1.000 50.85408 175 LEU A C 1
ATOM 1402 O O . LEU A 1 178 ? 18.73272 7.17602 13.00834 1.000 51.92150 175 LEU A O 1
ATOM 1407 N N . LYS A 1 179 ? 19.00819 5.00625 12.44502 1.000 48.66895 176 LYS A N 1
ATOM 1408 C CA . LYS A 1 179 ? 17.68279 4.84123 11.85564 1.000 45.63958 176 LYS A CA 1
ATOM 1409 C C . LYS A 1 179 ? 16.91144 3.82831 12.69191 1.000 46.02268 176 LYS A C 1
ATOM 1410 O O . LYS A 1 179 ? 17.18302 2.62469 12.62423 1.000 44.31483 176 LYS A O 1
ATOM 1416 N N . HIS A 1 180 ? 15.95423 4.31476 13.47737 1.000 52.95496 177 HIS A N 1
ATOM 1417 C CA . HIS A 1 180 ? 15.17333 3.45055 14.35028 1.000 50.34473 177 HIS A CA 1
ATOM 1418 C C . HIS A 1 180 ? 14.14181 2.66821 13.54789 1.000 47.05039 177 HIS A C 1
ATOM 1419 O O . HIS A 1 180 ? 13.58081 3.17101 12.57022 1.000 47.59690 177 HIS A O 1
ATOM 1426 N N . TRP A 1 181 ? 13.89362 1.42976 13.96883 1.000 46.35751 178 TRP A N 1
ATOM 1427 C CA . TRP A 1 181 ? 12.93208 0.55746 13.30269 1.000 45.06124 178 TRP A CA 1
ATOM 1428 C C . TRP A 1 181 ? 11.57810 0.68922 13.98932 1.000 52.65694 178 TRP A C 1
ATOM 1429 O O . TRP A 1 181 ? 11.38649 0.19000 15.10308 1.000 49.96053 178 TRP A O 1
ATOM 1440 N N . GLU A 1 182 ? 10.64259 1.35527 13.32593 1.000 67.40989 179 GLU A N 1
ATOM 1441 C CA . GLU A 1 182 ? 9.28341 1.44794 13.84268 1.000 65.84913 179 GLU A CA 1
ATOM 1442 C C . GLU A 1 182 ? 8.52120 0.17024 13.50802 1.000 65.01164 179 GLU A C 1
ATOM 1443 O O . GLU A 1 182 ? 8.47968 -0.23016 12.34030 1.000 66.73965 179 GLU A O 1
ATOM 1445 N N . PRO A 1 183 ? 7.91610 -0.50005 14.50031 1.000 80.05137 180 PRO A N 1
ATOM 1446 C CA . PRO A 1 183 ? 7.18819 -1.75899 14.30085 1.000 74.32161 180 PRO A CA 1
ATOM 1447 C C . PRO A 1 183 ? 6.02831 -1.62509 13.31826 1.000 85.98239 180 PRO A C 1
ATOM 1448 O O . PRO A 1 183 ? 5.90365 -2.46433 12.42638 1.000 99.98456 180 PRO A O 1
ATOM 1452 N N . SER B 2 3 ? 37.78372 13.47625 5.86843 1.000 87.66103 3 SER B N 1
ATOM 1453 C CA . SER B 2 3 ? 37.51802 12.20393 5.20737 1.000 79.47996 3 SER B CA 1
ATOM 1454 C C . SER B 2 3 ? 38.66978 11.81085 4.28893 1.000 83.86323 3 SER B C 1
ATOM 1455 O O . SER B 2 3 ? 39.12781 12.62024 3.48163 1.000 78.13267 3 SER B O 1
ATOM 1457 N N . PRO B 2 4 ? 39.14049 10.57223 4.41695 1.000 95.42433 4 PRO B N 1
ATOM 1458 C CA . PRO B 2 4 ? 40.23012 10.10718 3.55288 1.000 83.31193 4 PRO B CA 1
ATOM 1459 C C . PRO B 2 4 ? 39.79583 10.04902 2.09751 1.000 77.73938 4 PRO B C 1
ATOM 1460 O O . PRO B 2 4 ? 38.63844 9.76625 1.77853 1.000 78.38669 4 PRO B O 1
ATOM 1464 N N . GLU B 2 5 ? 40.74595 10.32363 1.20906 1.000 83.71776 5 GLU B N 1
ATOM 1465 C CA . GLU B 2 5 ? 40.46921 10.29256 -0.21812 1.000 81.73081 5 GLU B CA 1
ATOM 1466 C C . GLU B 2 5 ? 40.44773 8.85641 -0.72682 1.000 76.27659 5 GLU B C 1
ATOM 1467 O O . GLU B 2 5 ? 41.13406 7.97529 -0.20100 1.000 73.03937 5 GLU B O 1
ATOM 1473 N N . ASP B 2 6 ? 39.64493 8.62686 -1.76311 1.000 75.52664 6 ASP B N 1
ATOM 1474 C CA . ASP B 2 6 ? 39.46764 7.29610 -2.32294 1.000 66.79517 6 ASP B CA 1
ATOM 1475 C C . ASP B 2 6 ? 39.37880 7.38999 -3.83803 1.000 64.11489 6 ASP B C 1
ATOM 1476 O O . ASP B 2 6 ? 38.70265 8.27134 -4.37538 1.000 67.70585 6 ASP B O 1
ATOM 1481 N N . PHE B 2 7 ? 40.06998 6.47977 -4.51921 1.000 63.56990 7 PHE B N 1
ATOM 1482 C CA . PHE B 2 7 ? 40.03807 6.37277 -5.97417 1.000 62.00855 7 PHE B CA 1
ATOM 1483 C C . PHE B 2 7 ? 39.38033 5.04513 -6.32764 1.000 57.20857 7 PHE B C 1
ATOM 1484 O O . PHE B 2 7 ? 39.93740 3.97812 -6.05060 1.000 57.52356 7 PHE B O 1
ATOM 1492 N N . VAL B 2 8 ? 38.20119 5.11288 -6.93821 1.000 53.72597 8 VAL B N 1
ATOM 1493 C CA . VAL B 2 8 ? 37.37582 3.94222 -7.20942 1.000 56.01555 8 VAL B CA 1
ATOM 1494 C C . VAL B 2 8 ? 37.44543 3.61245 -8.69348 1.000 52.92336 8 VAL B C 1
ATOM 1495 O O . VAL B 2 8 ? 37.36751 4.50702 -9.54427 1.000 55.34380 8 VAL B O 1
ATOM 1499 N N . TYR B 2 9 ? 37.59657 2.32436 -9.00070 1.000 49.29397 9 TYR B N 1
ATOM 1500 C CA . TYR B 2 9 ? 37.56648 1.82949 -10.37018 1.000 48.02088 9 TYR B CA 1
ATOM 1501 C C . TYR B 2 9 ? 36.53781 0.71342 -10.46191 1.000 47.55149 9 TYR B C 1
ATOM 1502 O O . TYR B 2 9 ? 36.49031 -0.16316 -9.59275 1.000 51.38441 9 TYR B O 1
ATOM 1511 N N . GLN B 2 10 ? 35.71768 0.74636 -11.50959 1.000 46.42903 10 GLN B N 1
ATOM 1512 C CA . GLN B 2 10 ? 34.67096 -0.24511 -11.70889 1.000 51.50645 10 GLN B CA 1
ATOM 1513 C C . GLN B 2 10 ? 34.71125 -0.76941 -13.13547 1.000 55.07132 10 GLN B C 1
ATOM 1514 O O . GLN B 2 10 ? 34.91711 -0.00573 -14.08332 1.000 60.91124 10 GLN B O 1
ATOM 1520 N N . PHE B 2 11 ? 34.51193 -2.07759 -13.27922 1.000 47.43967 11 PHE B N 1
ATOM 1521 C CA . PHE B 2 11 ? 34.35267 -2.71917 -14.58047 1.000 49.13325 11 PHE B CA 1
ATOM 1522 C C . PHE B 2 11 ? 33.10495 -3.58772 -14.52131 1.000 45.80848 11 PHE B C 1
ATOM 1523 O O . PHE B 2 11 ? 33.07218 -4.58150 -13.78888 1.000 47.39290 11 PHE B O 1
ATOM 1531 N N . LYS B 2 12 ? 32.08323 -3.21504 -15.28675 1.000 45.27906 12 LYS B N 1
ATOM 1532 C CA . LYS B 2 12 ? 30.80465 -3.91714 -15.29888 1.000 46.69721 12 LYS B CA 1
ATOM 1533 C C . LYS B 2 12 ? 30.64432 -4.62933 -16.63624 1.000 42.83864 12 LYS B C 1
ATOM 1534 O O . LYS B 2 12 ? 30.51699 -3.98114 -17.68022 1.000 50.30936 12 LYS B O 1
ATOM 1540 N N . GLY B 2 13 ? 30.65345 -5.95880 -16.60221 1.000 37.84854 13 GLY B N 1
ATOM 1541 C CA . GLY B 2 13 ? 30.34726 -6.74599 -17.77970 1.000 42.50511 13 GLY B CA 1
ATOM 1542 C C . GLY B 2 13 ? 28.87907 -7.11219 -17.81510 1.000 40.97619 13 GLY B C 1
ATOM 1543 O O . GLY B 2 13 ? 28.47033 -8.12248 -17.23480 1.000 51.37527 13 GLY B O 1
ATOM 1544 N N . MET B 2 14 ? 28.07468 -6.29667 -18.48875 1.000 39.14161 14 MET B N 1
ATOM 1545 C CA . MET B 2 14 ? 26.62540 -6.41799 -18.44207 1.000 44.08973 14 MET B CA 1
ATOM 1546 C C . MET B 2 14 ? 26.08589 -7.07659 -19.70481 1.000 46.70471 14 MET B C 1
ATOM 1547 O O . MET B 2 14 ? 26.51590 -6.76267 -20.81880 1.000 48.06194 14 MET B O 1
ATOM 1552 N N . CYS B 2 15 ? 25.13857 -7.99246 -19.51678 1.000 42.79321 15 CYS B N 1
ATOM 1553 C CA . CYS B 2 15 ? 24.44498 -8.66780 -20.60304 1.000 43.86494 15 CYS B CA 1
ATOM 1554 C C . CYS B 2 15 ? 22.96502 -8.31763 -20.54583 1.000 50.44334 15 CYS B C 1
ATOM 1555 O O . CYS B 2 15 ? 22.37228 -8.26456 -19.46341 1.000 52.89160 15 CYS B O 1
ATOM 1558 N N . TYR B 2 16 ? 22.37065 -8.08181 -21.71233 1.000 51.11338 16 TYR B N 1
ATOM 1559 C CA . TYR B 2 16 ? 20.96346 -7.72205 -21.82297 1.000 47.68060 16 TYR B CA 1
ATOM 1560 C C . TYR B 2 16 ? 20.25403 -8.74169 -22.70157 1.000 51.77184 16 TYR B C 1
ATOM 1561 O O . TYR B 2 16 ? 20.70338 -9.02377 -23.81728 1.000 53.01295 16 TYR B O 1
ATOM 1570 N N . PHE B 2 17 ? 19.14974 -9.28972 -22.19877 1.000 53.14417 17 PHE B N 1
ATOM 1571 C CA . PHE B 2 17 ? 18.40544 -10.33697 -22.88347 1.000 53.99704 17 PHE B CA 1
ATOM 1572 C C . PHE B 2 17 ? 16.97045 -9.88833 -23.11845 1.000 57.19017 17 PHE B C 1
ATOM 1573 O O . PHE B 2 17 ? 16.37824 -9.20332 -22.27857 1.000 64.93710 17 PHE B O 1
ATOM 1581 N N . THR B 2 18 ? 16.41501 -10.28273 -24.26297 1.000 61.63099 18 THR B N 1
ATOM 1582 C CA . THR B 2 18 ? 15.03827 -9.95342 -24.60911 1.000 69.88810 18 THR B CA 1
ATOM 1583 C C . THR B 2 18 ? 14.45989 -11.08908 -25.43921 1.000 71.06771 18 THR B C 1
ATOM 1584 O O . THR B 2 18 ? 15.11584 -11.57229 -26.36675 1.000 66.92916 18 THR B O 1
ATOM 1588 N N . ASN B 2 19 ? 13.23785 -11.50492 -25.10134 1.000 75.49893 19 ASN B N 1
ATOM 1589 C CA . ASN B 2 19 ? 12.55106 -12.60678 -25.77719 1.000 71.54707 19 ASN B CA 1
ATOM 1590 C C . ASN B 2 19 ? 13.40896 -13.87006 -25.76952 1.000 76.05399 19 ASN B C 1
ATOM 1591 O O . ASN B 2 19 ? 13.69281 -14.47158 -26.80796 1.000 75.12257 19 ASN B O 1
ATOM 1596 N N . GLY B 2 20 ? 13.82374 -14.27250 -24.57156 1.000 77.64049 20 GLY B N 1
ATOM 1597 C CA . GLY B 2 20 ? 14.68190 -15.42994 -24.42109 1.000 74.26735 20 GLY B CA 1
ATOM 1598 C C . GLY B 2 20 ? 16.08855 -15.17726 -24.92131 1.000 74.56954 20 GLY B C 1
ATOM 1599 O O . GLY B 2 20 ? 16.81158 -14.34397 -24.36691 1.000 66.68976 20 GLY B O 1
ATOM 1600 N N . THR B 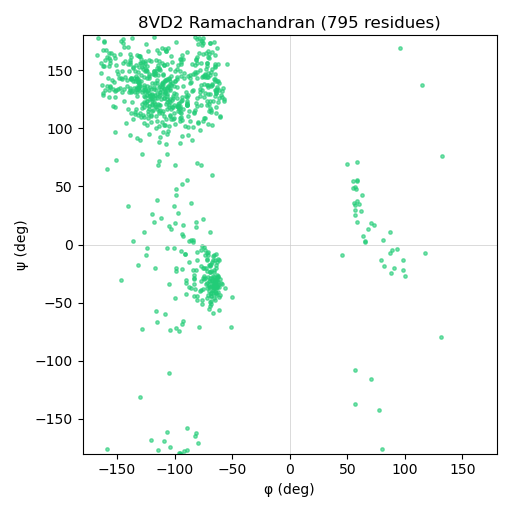2 21 ? 16.48939 -15.89279 -25.97271 1.000 80.37069 21 THR B N 1
ATOM 1601 C CA . THR B 2 21 ? 17.79672 -15.71531 -26.59205 1.000 84.39364 21 THR B CA 1
ATOM 1602 C C . THR B 2 21 ? 17.69489 -15.11551 -27.99061 1.000 80.48484 21 THR B C 1
ATOM 1603 O O . THR B 2 21 ? 18.61409 -15.27642 -28.79962 1.000 81.08680 21 THR B O 1
ATOM 1607 N N . GLU B 2 22 ? 16.59263 -14.42605 -28.29152 1.000 100.41349 22 GLU B N 1
ATOM 1608 C CA . GLU B 2 22 ? 16.42812 -13.82652 -29.61113 1.000 94.17987 22 GLU B CA 1
ATOM 1609 C C . GLU B 2 22 ? 17.23821 -12.54311 -29.74922 1.000 84.95702 22 GLU B C 1
ATOM 1610 O O . GLU B 2 22 ? 17.83611 -12.29420 -30.80200 1.000 91.60513 22 GLU B O 1
ATOM 1612 N N . ARG B 2 23 ? 17.26966 -11.72027 -28.70275 1.000 85.62878 23 ARG B N 1
ATOM 1613 C CA . ARG B 2 23 ? 18.01013 -10.46212 -28.70618 1.000 77.11586 23 ARG B CA 1
ATOM 1614 C C . ARG B 2 23 ? 18.93535 -10.44740 -27.49758 1.000 71.61466 23 ARG B C 1
ATOM 1615 O O . ARG B 2 23 ? 18.47177 -10.33504 -26.35807 1.000 79.73513 23 ARG B O 1
ATOM 1617 N N . VAL B 2 24 ? 20.23745 -10.56337 -27.74467 1.000 69.07060 24 VAL B N 1
ATOM 1618 C CA . VAL B 2 24 ? 21.25112 -10.56113 -26.69710 1.000 61.26476 24 VAL B CA 1
ATOM 1619 C C . VAL B 2 24 ? 22.21944 -9.42067 -26.97486 1.000 51.96275 24 VAL B C 1
ATOM 1620 O O . VAL B 2 24 ? 22.71168 -9.27795 -28.10021 1.000 56.42697 24 VAL B O 1
ATOM 1624 N N . ARG B 2 25 ? 22.49072 -8.61356 -25.95193 1.000 58.09424 25 ARG B N 1
ATOM 1625 C CA . ARG B 2 25 ? 23.35683 -7.45089 -26.07669 1.000 51.37604 25 ARG B CA 1
ATOM 1626 C C . ARG B 2 25 ? 24.39309 -7.46521 -24.96302 1.000 47.83459 25 ARG B C 1
ATOM 1627 O O . ARG B 2 25 ? 24.07065 -7.75188 -23.80612 1.000 46.31020 25 ARG B O 1
ATOM 1635 N N . LEU B 2 26 ? 25.63786 -7.15764 -25.31952 1.000 46.01700 26 LEU B N 1
ATOM 1636 C CA . LEU B 2 26 ? 26.74910 -7.11893 -24.37831 1.000 44.24067 26 LEU B CA 1
ATOM 1637 C C . LEU B 2 26 ? 27.30410 -5.70468 -24.30877 1.000 42.67590 26 LEU B C 1
ATOM 1638 O O . LEU B 2 26 ? 27.64634 -5.11685 -25.34025 1.000 49.96569 26 LEU B O 1
ATOM 1643 N N . VAL B 2 27 ? 27.38942 -5.16227 -23.09629 1.000 42.18533 27 VAL B N 1
ATOM 1644 C CA . VAL B 2 27 ? 27.95839 -3.84061 -22.85368 1.000 45.69361 27 VAL B CA 1
ATOM 1645 C C . VAL B 2 27 ? 28.89561 -3.95734 -21.65983 1.000 44.44016 27 VAL B C 1
ATOM 1646 O O . VAL B 2 27 ? 28.44695 -4.21739 -20.53644 1.000 44.35580 27 VAL B O 1
ATOM 1650 N N . THR B 2 28 ? 30.19061 -3.77149 -21.89776 1.000 47.34023 28 THR B N 1
ATOM 1651 C CA . THR B 2 28 ? 31.19409 -3.77346 -20.84097 1.000 49.72022 28 THR B CA 1
ATOM 1652 C C . THR B 2 28 ? 31.56922 -2.33082 -20.52922 1.000 47.39088 28 THR B C 1
ATOM 1653 O O . THR B 2 28 ? 32.08177 -1.61984 -21.39906 1.000 42.97252 28 THR B O 1
ATOM 1657 N N . ARG B 2 29 ? 31.31906 -1.90503 -19.29472 1.000 51.31445 29 ARG B N 1
ATOM 1658 C CA . ARG B 2 29 ? 31.48880 -0.51633 -18.89045 1.000 50.48573 29 ARG B CA 1
ATOM 1659 C C . ARG B 2 29 ? 32.73503 -0.36744 -18.02915 1.000 50.76307 29 ARG B C 1
ATOM 1660 O O . ARG B 2 29 ? 32.97046 -1.17395 -17.12294 1.000 50.57081 29 ARG B O 1
ATOM 1668 N N . TYR B 2 30 ? 33.52410 0.66623 -18.31409 1.000 48.97448 30 TYR B N 1
ATOM 1669 C CA . TYR B 2 30 ? 34.74237 0.97194 -17.57470 1.000 49.34989 30 TYR B CA 1
ATOM 1670 C C . TYR B 2 30 ? 34.55211 2.31515 -16.88844 1.000 54.80142 30 TYR B C 1
ATOM 1671 O O . TYR B 2 30 ? 34.38677 3.34004 -17.55846 1.000 58.52499 30 TYR B O 1
ATOM 1680 N N . ILE B 2 31 ? 34.56873 2.30636 -15.55860 1.000 58.47829 31 ILE B N 1
ATOM 1681 C CA . ILE B 2 31 ? 34.13576 3.44185 -14.75329 1.000 54.44258 31 ILE B CA 1
ATOM 1682 C C . ILE B 2 31 ? 35.27249 3.85134 -13.82863 1.000 56.55302 31 ILE B C 1
ATOM 1683 O O . ILE B 2 31 ? 35.76514 3.03371 -13.04101 1.000 57.64944 31 ILE B O 1
ATOM 1688 N N . TYR B 2 32 ? 35.68221 5.11346 -13.91904 1.000 58.44699 32 TYR B N 1
ATOM 1689 C CA . TYR B 2 32 ? 36.56937 5.72346 -12.93775 1.000 60.18621 32 TYR B CA 1
ATOM 1690 C C . TYR B 2 32 ? 35.70969 6.49011 -11.94238 1.000 64.79756 32 TYR B C 1
ATOM 1691 O O . TYR B 2 32 ? 35.01008 7.43555 -12.32415 1.000 59.48529 32 TYR B O 1
ATOM 1700 N N . ASN B 2 33 ? 35.76500 6.07952 -10.67398 1.000 67.37745 33 ASN B N 1
ATOM 1701 C CA . ASN B 2 33 ? 34.85217 6.57482 -9.65011 1.000 62.85990 33 ASN B CA 1
ATOM 1702 C C . ASN B 2 33 ? 33.41263 6.32818 -10.08513 1.000 58.45571 33 ASN B C 1
ATOM 1703 O O . ASN B 2 33 ? 32.94890 5.18338 -10.09159 1.000 58.88244 33 ASN B O 1
ATOM 1708 N N . ARG B 2 34 ? 32.69912 7.39057 -10.45164 1.000 57.14196 34 ARG B N 1
ATOM 1709 C CA . ARG B 2 34 ? 31.33879 7.28475 -10.96505 1.000 57.46250 34 ARG B CA 1
ATOM 1710 C C . ARG B 2 34 ? 31.23975 7.84229 -12.38089 1.000 68.37776 34 ARG B C 1
ATOM 1711 O O . ARG B 2 34 ? 30.17374 8.28819 -12.81017 1.000 70.72992 34 ARG B O 1
ATOM 1719 N N . GLU B 2 35 ? 32.34881 7.81494 -13.11690 1.000 61.87688 35 GLU B N 1
ATOM 1720 C CA . GLU B 2 35 ? 32.42563 8.35835 -14.46905 1.000 64.02776 35 GLU B CA 1
ATOM 1721 C C . GLU B 2 35 ? 32.81192 7.23516 -15.42271 1.000 65.24121 35 GLU B C 1
ATOM 1722 O O . GLU B 2 35 ? 33.97088 6.80642 -15.44804 1.000 60.96284 35 GLU B O 1
ATOM 1728 N N . GLU B 2 36 ? 31.84306 6.75943 -16.20148 1.000 64.53195 36 GLU B N 1
ATOM 1729 C CA . GLU B 2 36 ? 32.10154 5.74063 -17.21426 1.000 61.39837 36 GLU B CA 1
ATOM 1730 C C . GLU B 2 36 ? 32.83032 6.38030 -18.38947 1.000 61.43930 36 GLU B C 1
ATOM 1731 O O . GLU B 2 36 ? 32.23855 7.15515 -19.14758 1.000 67.89524 36 GLU B O 1
ATOM 1737 N N . TYR B 2 37 ? 34.11617 6.06101 -18.54660 1.000 58.07275 37 TYR B N 1
ATOM 1738 C CA . TYR B 2 37 ? 34.93773 6.70495 -19.56293 1.000 66.10029 37 TYR B CA 1
ATOM 1739 C C . TYR B 2 37 ? 35.10032 5.88179 -20.83332 1.000 64.05231 37 TYR B C 1
ATOM 1740 O O . TYR B 2 37 ? 35.44193 6.44948 -21.87660 1.000 69.97416 37 TYR B O 1
ATOM 1749 N N . ALA B 2 38 ? 34.86758 4.57283 -20.77777 1.000 54.26310 38 ALA B N 1
ATOM 1750 C CA . ALA B 2 38 ? 34.99186 3.72741 -21.95506 1.000 53.74878 38 ALA B CA 1
ATOM 1751 C C . ALA B 2 38 ? 34.01098 2.57159 -21.84238 1.000 54.17079 38 ALA B C 1
ATOM 1752 O O . ALA B 2 38 ? 33.73093 2.08238 -20.74467 1.000 58.31405 38 ALA B O 1
ATOM 1754 N N . ARG B 2 39 ? 33.48789 2.14075 -22.98851 1.000 51.40094 39 ARG B N 1
ATOM 1755 C CA . ARG B 2 39 ? 32.57307 1.01050 -23.01475 1.000 49.95717 39 ARG B CA 1
ATOM 1756 C C . ARG B 2 39 ? 32.68219 0.29446 -24.35259 1.000 49.22638 39 ARG B C 1
ATOM 1757 O O . ARG B 2 39 ? 33.06394 0.88724 -25.36571 1.000 51.61220 39 ARG B O 1
ATOM 1765 N N . PHE B 2 40 ? 32.34796 -0.99364 -24.33800 1.000 46.24634 40 PHE B N 1
ATOM 1766 C CA . PHE B 2 40 ? 32.28264 -1.81855 -25.53773 1.000 49.70932 40 PHE B CA 1
ATOM 1767 C C . PHE B 2 40 ? 30.84505 -2.27789 -25.72212 1.000 48.14351 40 PHE B C 1
ATOM 1768 O O . PHE B 2 40 ? 30.29716 -2.97019 -24.85805 1.000 47.52580 40 PHE B O 1
ATOM 1776 N N . ASP B 2 41 ? 30.24148 -1.90043 -26.84347 1.000 47.76167 41 ASP B N 1
ATOM 1777 C CA . ASP B 2 41 ? 28.86691 -2.26304 -27.16135 1.000 53.09123 41 ASP B CA 1
ATOM 1778 C C . ASP B 2 41 ? 28.88525 -3.30659 -28.26997 1.000 53.91190 41 ASP B C 1
ATOM 1779 O O . ASP B 2 41 ? 29.41524 -3.05072 -29.35682 1.000 56.67935 41 ASP B O 1
ATOM 1784 N N . SER B 2 42 ? 28.31224 -4.48150 -27.99157 1.000 50.13166 42 SER B N 1
ATOM 1785 C CA . SER B 2 42 ? 28.26161 -5.53290 -29.00281 1.000 50.22009 42 SER B CA 1
ATOM 1786 C C . SER B 2 42 ? 27.41930 -5.11495 -30.20081 1.000 57.04645 42 SER B C 1
ATOM 1787 O O . SER B 2 42 ? 27.66933 -5.56809 -31.32376 1.000 49.76635 42 SER B O 1
ATOM 1790 N N . ASP B 2 43 ? 26.41725 -4.25878 -29.98419 1.000 57.55430 43 ASP B N 1
ATOM 1791 C CA . ASP B 2 43 ? 25.66874 -3.70273 -31.10565 1.000 61.85898 43 ASP B CA 1
ATOM 1792 C C . ASP B 2 43 ? 26.54326 -2.79801 -31.96423 1.000 61.90269 43 ASP B C 1
ATOM 1793 O O . ASP B 2 43 ? 26.29159 -2.65205 -33.16603 1.000 55.71800 43 ASP B O 1
ATOM 1798 N N . VAL B 2 44 ? 27.56453 -2.18573 -31.37076 1.000 62.36636 44 VAL B N 1
ATOM 1799 C CA . VAL B 2 44 ? 28.52991 -1.39775 -32.13008 1.000 54.29840 44 VAL B CA 1
ATOM 1800 C C . VAL B 2 44 ? 29.69790 -2.25946 -32.59319 1.000 56.40087 44 VAL B C 1
ATOM 1801 O O . VAL B 2 44 ? 30.14321 -2.14887 -33.73788 1.000 54.91795 44 VAL B O 1
ATOM 1805 N N . GLY B 2 45 ? 30.20427 -3.12822 -31.72006 1.000 58.60131 45 GLY B N 1
ATOM 1806 C CA . GLY B 2 45 ? 31.24194 -4.06839 -32.08217 1.000 58.49201 45 GLY B CA 1
ATOM 1807 C C . GLY B 2 45 ? 32.66098 -3.61408 -31.82086 1.000 66.18069 45 GLY B C 1
ATOM 1808 O O . GLY B 2 45 ? 33.59270 -4.39651 -32.04926 1.000 70.81365 45 GLY B O 1
ATOM 1809 N N . VAL B 2 46 ? 32.86204 -2.38258 -31.35317 1.000 67.10224 46 VAL B N 1
ATOM 1810 C CA . VAL B 2 46 ? 34.19438 -1.85142 -31.09390 1.000 62.36640 46 VAL B CA 1
ATOM 1811 C C . VAL B 2 46 ? 34.16417 -1.02748 -29.81479 1.000 57.08168 46 VAL B C 1
ATOM 1812 O O . VAL B 2 46 ? 33.11863 -0.51060 -29.40941 1.000 62.69724 46 VAL B O 1
ATOM 1816 N N . TYR B 2 47 ? 35.32690 -0.90923 -29.17774 1.000 53.25300 47 TYR B N 1
ATOM 1817 C CA . TYR B 2 47 ? 35.45214 -0.05884 -28.00288 1.000 53.53297 47 TYR B CA 1
ATOM 1818 C C . TYR B 2 47 ? 35.28617 1.40472 -28.38889 1.000 57.19545 47 TYR B C 1
ATOM 1819 O O . TYR B 2 47 ? 35.82630 1.86410 -29.39895 1.000 52.52223 47 TYR B O 1
ATOM 1828 N N . ARG B 2 48 ? 34.53247 2.13854 -27.57547 1.000 52.89581 48 ARG B N 1
ATOM 1829 C CA . ARG B 2 48 ? 34.31204 3.55873 -27.79562 1.000 53.35916 48 ARG B CA 1
ATOM 1830 C C . ARG B 2 48 ? 34.46108 4.29514 -26.47509 1.000 55.33226 48 ARG B C 1
ATOM 1831 O O . ARG B 2 48 ? 34.06781 3.78443 -25.42272 1.000 58.53183 48 ARG B O 1
ATOM 1833 N N . ALA B 2 49 ? 35.03514 5.49236 -26.53671 1.000 58.99211 49 ALA B N 1
ATOM 1834 C CA . ALA B 2 49 ? 35.21297 6.30941 -25.34605 1.000 64.92754 49 ALA B CA 1
ATOM 1835 C C . ALA B 2 49 ? 33.94680 7.10944 -25.06865 1.000 68.33736 49 ALA B C 1
ATOM 1836 O O . ALA B 2 49 ? 33.38770 7.73825 -25.97262 1.000 68.04692 49 ALA B O 1
ATOM 1838 N N . VAL B 2 50 ? 33.49449 7.08243 -23.81788 1.000 65.37970 50 VAL B N 1
ATOM 1839 C CA . VAL B 2 50 ? 32.30853 7.84067 -23.44023 1.000 74.99285 50 VAL B CA 1
ATOM 1840 C C . VAL B 2 50 ? 32.66992 9.24640 -22.96388 1.000 82.62320 50 VAL B C 1
ATOM 1841 O O . VAL B 2 50 ? 31.90444 10.19019 -23.18463 1.000 86.95166 50 VAL B O 1
ATOM 1845 N N . THR B 2 51 ? 33.82173 9.40630 -22.31818 1.000 75.64906 51 THR B N 1
ATOM 1846 C CA . THR B 2 51 ? 34.31216 10.70089 -21.86426 1.000 76.06251 51 THR B CA 1
ATOM 1847 C C . THR B 2 51 ? 35.69164 10.93804 -22.46822 1.000 72.59203 51 THR B C 1
ATOM 1848 O O . THR B 2 51 ? 36.30310 9.99671 -22.98936 1.000 73.26329 51 THR B O 1
ATOM 1852 N N . PRO B 2 52 ? 36.22375 12.17242 -22.42384 1.000 80.48850 52 PRO B N 1
ATOM 1853 C CA . PRO B 2 52 ? 37.58561 12.40152 -22.93257 1.000 78.79055 52 PRO B CA 1
ATOM 1854 C C . PRO B 2 52 ? 38.66874 11.77180 -22.06702 1.000 78.22385 52 PRO B C 1
ATOM 1855 O O . PRO B 2 52 ? 39.85818 12.04400 -22.25702 1.000 81.55597 52 PRO B O 1
ATOM 1859 N N . LEU B 2 53 ? 38.26910 10.92824 -21.11742 1.000 75.19897 53 LEU B N 1
ATOM 1860 C CA . LEU B 2 53 ? 39.19719 10.20512 -20.26078 1.000 76.82197 53 LEU B CA 1
ATOM 1861 C C . LEU B 2 53 ? 39.59108 8.84744 -20.83116 1.000 76.27854 53 LEU B C 1
ATOM 1862 O O . LEU B 2 53 ? 40.50123 8.20543 -20.29542 1.000 67.09739 53 LEU B O 1
ATOM 1867 N N . GLY B 2 54 ? 38.94323 8.40442 -21.90613 1.000 72.53999 54 GLY B N 1
ATOM 1868 C CA . GLY B 2 54 ? 39.21516 7.11108 -22.48701 1.000 69.68111 54 GLY B CA 1
ATOM 1869 C C . GLY B 2 54 ? 39.55147 7.02205 -23.97292 1.000 75.04604 54 GLY B C 1
ATOM 1870 O O . GLY B 2 54 ? 39.56750 5.91552 -24.52236 1.000 72.10929 54 GLY B O 1
ATOM 1871 N N . PRO B 2 55 ? 39.80103 8.13745 -24.66764 1.000 83.71035 55 PRO B N 1
ATOM 1872 C CA . PRO B 2 55 ? 40.44104 8.03996 -25.98829 1.000 80.62342 55 PRO B CA 1
ATOM 1873 C C . PRO B 2 55 ? 41.69739 7.18286 -25.95788 1.000 85.52302 55 PRO B C 1
ATOM 1874 O O . PRO B 2 55 ? 41.87947 6.33954 -26.84900 1.000 82.75289 55 PRO B O 1
ATOM 1878 N N . PRO B 2 56 ? 42.59616 7.34889 -24.97288 1.000 74.95524 56 PRO B N 1
ATOM 1879 C CA . PRO B 2 56 ? 43.78155 6.47372 -24.95664 1.000 68.45542 56 PRO B CA 1
ATOM 1880 C C . PRO B 2 56 ? 43.44700 5.00721 -24.75528 1.000 70.91371 56 PRO B C 1
ATOM 1881 O O . PRO B 2 56 ? 44.16501 4.14314 -25.27172 1.000 70.02511 56 PRO B O 1
ATOM 1885 N N . ALA B 2 57 ? 42.37437 4.69714 -24.02499 1.000 71.33967 57 ALA B N 1
ATOM 1886 C CA . ALA B 2 57 ? 42.03238 3.30355 -23.76283 1.000 65.16675 57 ALA B CA 1
ATOM 1887 C C . ALA B 2 57 ? 41.24248 2.68930 -24.91263 1.000 65.19538 57 ALA B C 1
ATOM 1888 O O . ALA B 2 57 ? 41.52265 1.55866 -25.32653 1.000 61.76963 57 ALA B O 1
ATOM 1890 N N . ALA B 2 58 ? 40.25643 3.41739 -25.44153 1.000 71.86048 58 ALA B N 1
ATOM 1891 C CA . ALA B 2 58 ? 39.42312 2.86943 -26.50742 1.000 63.40927 58 ALA B CA 1
ATOM 1892 C C . ALA B 2 58 ? 40.21497 2.68512 -27.79601 1.000 66.19183 58 ALA B C 1
ATOM 1893 O O . ALA B 2 58 ? 40.05906 1.67122 -28.48671 1.000 63.28021 58 ALA B O 1
ATOM 1895 N N . GLU B 2 59 ? 41.06858 3.65320 -28.13746 1.000 74.75257 59 GLU B N 1
ATOM 1896 C CA . GLU B 2 59 ? 41.86973 3.53334 -29.35089 1.000 80.59191 59 GLU B CA 1
ATOM 1897 C C . GLU B 2 59 ? 42.92374 2.44113 -29.22438 1.000 68.24178 59 GLU B C 1
ATOM 1898 O O . GLU B 2 59 ? 43.31218 1.83737 -30.23087 1.000 67.11908 59 GLU B O 1
ATOM 1904 N N . TYR B 2 60 ? 43.39221 2.17050 -28.00486 1.000 66.52050 60 TYR B N 1
ATOM 1905 C CA . TYR B 2 60 ? 44.43646 1.17043 -27.80922 1.000 70.41462 60 TYR B CA 1
ATOM 1906 C C . TYR B 2 60 ? 43.86568 -0.24215 -27.76034 1.000 67.68626 60 TYR B C 1
ATOM 1907 O O . TYR B 2 60 ? 44.48067 -1.17919 -28.28146 1.000 69.43996 60 TYR B O 1
ATOM 1916 N N . TRP B 2 61 ? 42.69430 -0.41632 -27.14431 1.000 64.22354 61 TRP B N 1
ATOM 1917 C CA . TRP B 2 61 ? 42.09346 -1.74409 -27.07432 1.000 58.41370 61 TRP B CA 1
ATOM 1918 C C . TRP B 2 61 ? 41.50403 -2.16690 -28.41345 1.000 64.44833 61 TRP B C 1
ATOM 1919 O O . TRP B 2 61 ? 41.45654 -3.36448 -28.71625 1.000 63.03120 61 TRP B O 1
ATOM 1930 N N . ASN B 2 62 ? 41.05123 -1.20791 -29.22473 1.000 77.30598 62 ASN B N 1
ATOM 1931 C CA . ASN B 2 62 ? 40.59510 -1.53063 -30.57114 1.000 73.90894 62 ASN B CA 1
ATOM 1932 C C . ASN B 2 62 ? 41.74290 -1.94089 -31.48338 1.000 76.28372 62 ASN B C 1
ATOM 1933 O O . ASN B 2 62 ? 41.51145 -2.64540 -32.47175 1.000 81.13359 62 ASN B O 1
ATOM 1938 N N . SER B 2 63 ? 42.97098 -1.51887 -31.17457 1.000 73.17403 63 SER B N 1
ATOM 1939 C CA . SER B 2 63 ? 44.11756 -1.88484 -31.99738 1.000 75.15869 63 SER B CA 1
ATOM 1940 C C . SER B 2 63 ? 44.57478 -3.31399 -31.73836 1.000 70.67932 63 SER B C 1
ATOM 1941 O O . SER B 2 63 ? 45.08596 -3.97086 -32.65231 1.000 78.13801 63 SER B O 1
ATOM 1944 N N . GLN B 2 64 ? 44.40782 -3.80746 -30.51365 1.000 66.66556 64 GLN B N 1
ATOM 1945 C CA . GLN B 2 64 ? 44.75892 -5.18429 -30.18254 1.000 69.78539 64 GLN B CA 1
ATOM 1946 C C . GLN B 2 64 ? 43.69653 -6.10756 -30.76711 1.000 75.35039 64 GLN B C 1
ATOM 1947 O O . GLN B 2 64 ? 42.57674 -6.18474 -30.25066 1.000 72.60184 64 GLN B O 1
ATOM 1953 N N . LYS B 2 65 ? 44.05204 -6.80823 -31.84789 1.000 74.30692 65 LYS B N 1
ATOM 1954 C CA . LYS B 2 65 ? 43.06741 -7.57794 -32.60323 1.000 76.31114 65 LYS B CA 1
ATOM 1955 C C . LYS B 2 65 ? 42.43252 -8.67238 -31.75363 1.000 71.75073 65 LYS B C 1
ATOM 1956 O O . LYS B 2 65 ? 41.20933 -8.85266 -31.77574 1.000 70.27972 65 LYS B O 1
ATOM 1962 N N . GLU B 2 66 ? 43.24359 -9.41279 -30.99531 1.000 70.61011 66 GLU B N 1
ATOM 1963 C CA . GLU B 2 66 ? 42.69746 -10.51235 -30.20731 1.000 78.70035 66 GLU B CA 1
ATOM 1964 C C . GLU B 2 66 ? 41.84420 -10.00500 -29.05107 1.000 76.89736 66 GLU B C 1
ATOM 1965 O O . GLU B 2 66 ? 40.84401 -10.63963 -28.69745 1.000 74.02691 66 GLU B O 1
ATOM 1971 N N . VAL B 2 67 ? 42.21214 -8.86764 -28.45627 1.000 72.16413 67 VAL B N 1
ATOM 1972 C CA . VAL B 2 67 ? 41.40693 -8.30725 -27.37299 1.000 66.09969 67 VAL B CA 1
ATOM 1973 C C . VAL B 2 67 ? 40.02659 -7.91470 -27.88372 1.000 66.81675 67 VAL B C 1
ATOM 1974 O O . VAL B 2 67 ? 39.00899 -8.16039 -27.22328 1.000 57.96475 67 VAL B O 1
ATOM 1978 N N . LEU B 2 68 ? 39.96783 -7.31242 -29.07344 1.000 64.93181 68 LEU B N 1
ATOM 1979 C CA . LEU B 2 68 ? 38.68238 -6.92225 -29.64210 1.000 60.08326 68 LEU B CA 1
ATOM 1980 C C . LEU B 2 68 ? 37.85653 -8.14107 -30.03407 1.000 61.13064 68 LEU B C 1
ATOM 1981 O O . LEU B 2 68 ? 36.64417 -8.17823 -29.79448 1.000 60.16471 68 LEU B O 1
ATOM 1986 N N . GLU B 2 69 ? 38.49466 -9.15071 -30.63096 1.000 63.38125 69 GLU B N 1
ATOM 1987 C CA . GLU B 2 69 ? 37.75278 -10.31831 -31.09653 1.000 68.25962 69 GLU B CA 1
ATOM 1988 C C . GLU B 2 69 ? 37.23696 -11.15534 -29.93225 1.000 58.41725 69 GLU B C 1
ATOM 1989 O O . GLU B 2 69 ? 36.13308 -11.70827 -30.00244 1.000 55.59276 69 GLU B O 1
ATOM 1995 N N . ARG B 2 70 ? 38.01760 -11.26578 -28.85462 1.000 59.89958 70 ARG B N 1
ATOM 1996 C CA . ARG B 2 70 ? 37.55650 -12.02931 -27.69915 1.000 57.56747 70 ARG B CA 1
ATOM 1997 C C . ARG B 2 70 ? 36.42672 -11.30709 -26.97706 1.000 54.53187 70 ARG B C 1
ATOM 1998 O O . ARG B 2 70 ? 35.46194 -11.94146 -26.53446 1.000 57.57751 70 ARG B O 1
ATOM 2006 N N . THR B 2 71 ? 36.52732 -9.98130 -26.84655 1.000 55.02978 71 THR B N 1
ATOM 2007 C CA . THR B 2 71 ? 35.42930 -9.21893 -26.26285 1.000 56.87100 71 THR B CA 1
ATOM 2008 C C . THR B 2 71 ? 34.17512 -9.31946 -27.12025 1.000 53.17888 71 THR B C 1
ATOM 2009 O O . THR B 2 71 ? 33.05879 -9.34656 -26.58907 1.000 60.95716 71 THR B O 1
ATOM 2013 N N . ARG B 2 72 ? 34.33868 -9.37903 -28.44440 1.000 49.20123 72 ARG B N 1
ATOM 2014 C CA . ARG B 2 72 ? 33.20233 -9.64448 -29.31999 1.000 53.66226 72 ARG B CA 1
ATOM 2015 C C . ARG B 2 72 ? 32.63099 -11.03335 -29.06841 1.000 57.04662 72 ARG B C 1
ATOM 2016 O O . ARG B 2 72 ? 31.40814 -11.21374 -29.02852 1.000 61.09432 72 ARG B O 1
ATOM 2024 N N . ALA B 2 73 ? 33.50288 -12.02835 -28.89251 1.000 50.75902 73 ALA B N 1
ATOM 2025 C CA . ALA B 2 73 ? 33.05987 -13.39936 -28.67650 1.000 50.64621 73 ALA B CA 1
ATOM 2026 C C . ALA B 2 73 ? 32.44847 -13.61588 -27.29927 1.000 53.97332 73 ALA B C 1
ATOM 2027 O O . ALA B 2 73 ? 31.81983 -14.65689 -27.07933 1.000 50.50675 73 ALA B O 1
ATOM 2029 N N . GLU B 2 74 ? 32.61353 -12.66997 -26.37190 1.000 51.90622 74 GLU B N 1
ATOM 2030 C CA . GLU B 2 74 ? 31.97059 -12.78206 -25.06870 1.000 49.45072 74 GLU B CA 1
ATOM 2031 C C . GLU B 2 74 ? 30.45347 -12.69474 -25.15675 1.000 47.54839 74 GLU B C 1
ATOM 2032 O O . GLU B 2 74 ? 29.77380 -13.02026 -24.17744 1.000 48.99130 74 GLU B O 1
ATOM 2038 N N . LEU B 2 75 ? 29.91108 -12.25988 -26.29706 1.000 43.77652 75 LEU B N 1
ATOM 2039 C CA . LEU B 2 75 ? 28.47189 -12.34668 -26.51299 1.000 47.45362 75 LEU B CA 1
ATOM 2040 C C . LEU B 2 75 ? 28.00085 -13.79450 -26.50862 1.000 51.45930 75 LEU B C 1
ATOM 2041 O O . LEU B 2 75 ? 26.85061 -14.07326 -26.15115 1.000 52.13361 75 LEU B O 1
ATOM 2046 N N . ASP B 2 76 ? 28.87350 -14.72552 -26.89433 1.000 54.12181 76 ASP B N 1
ATOM 2047 C CA . ASP B 2 76 ? 28.54961 -16.14583 -26.91139 1.000 52.26183 76 ASP B CA 1
ATOM 2048 C C . ASP B 2 76 ? 29.17980 -16.92325 -25.76482 1.000 44.12220 76 ASP B C 1
ATOM 2049 O O . ASP B 2 76 ? 28.56746 -17.87440 -25.26974 1.000 46.78670 76 ASP B O 1
ATOM 2054 N N . THR B 2 77 ? 30.38477 -16.54764 -25.33043 1.000 43.24439 77 THR B N 1
ATOM 2055 C CA . THR B 2 77 ? 31.06197 -17.28226 -24.26868 1.000 48.13789 77 THR B CA 1
ATOM 2056 C C . THR B 2 77 ? 30.61926 -16.85448 -22.87593 1.000 43.88756 77 THR B C 1
ATOM 2057 O O . THR B 2 77 ? 30.77985 -17.62872 -21.92625 1.000 45.07282 77 THR B O 1
ATOM 2061 N N . VAL B 2 78 ? 30.06940 -15.65056 -22.72924 1.000 44.62660 78 VAL B N 1
ATOM 2062 C CA . VAL B 2 78 ? 29.63754 -15.16605 -21.42349 1.000 46.72659 78 VAL B CA 1
ATOM 2063 C C . VAL B 2 78 ? 28.12643 -14.97983 -21.41562 1.000 44.98554 78 VAL B C 1
ATOM 2064 O O . VAL B 2 78 ? 27.40932 -15.69411 -20.70745 1.000 48.84600 78 VAL B O 1
ATOM 2068 N N . CYS B 2 79 ? 27.63250 -14.02415 -22.20587 1.000 41.50788 79 CYS B N 1
ATOM 2069 C CA . CYS B 2 79 ? 26.21396 -13.67890 -22.16256 1.000 46.44538 79 CYS B CA 1
ATOM 2070 C C . CYS B 2 79 ? 25.33860 -14.86988 -22.53967 1.000 48.66535 79 CYS B C 1
ATOM 2071 O O . CYS B 2 79 ? 24.45854 -15.27835 -21.77333 1.000 52.82475 79 CYS B O 1
ATOM 2074 N N . ARG B 2 80 ? 25.56769 -15.44457 -23.72271 1.000 47.92335 80 ARG B N 1
ATOM 2075 C CA . ARG B 2 80 ? 24.71006 -16.53288 -24.18332 1.000 50.85966 80 ARG B CA 1
ATOM 2076 C C . ARG B 2 80 ? 24.95337 -17.81364 -23.39439 1.000 45.63713 80 ARG B C 1
ATOM 2077 O O . ARG B 2 80 ? 24.00938 -18.56145 -23.11341 1.000 45.64297 80 ARG B O 1
ATOM 2085 N N . HIS B 2 81 ? 26.20730 -18.08733 -23.02840 1.000 43.45978 81 HIS B N 1
ATOM 2086 C CA . HIS B 2 81 ? 26.50799 -19.32836 -22.32103 1.000 48.30473 81 HIS B CA 1
ATOM 2087 C C . HIS B 2 81 ? 25.93552 -19.31200 -20.90903 1.000 49.83170 81 HIS B C 1
ATOM 2088 O O . HIS B 2 81 ? 25.26338 -20.26222 -20.49174 1.000 56.26853 81 HIS B O 1
ATOM 2095 N N . ASN B 2 82 ? 26.19264 -18.23870 -20.15581 1.000 46.20812 82 ASN B N 1
ATOM 2096 C CA . ASN B 2 82 ? 25.69747 -18.16896 -18.78479 1.000 46.72537 82 ASN B CA 1
ATOM 2097 C C . ASN B 2 82 ? 24.17623 -18.13326 -18.73704 1.000 51.49192 82 ASN B C 1
ATOM 2098 O O . ASN B 2 82 ? 23.57725 -18.61982 -17.77136 1.000 50.38518 82 ASN B O 1
ATOM 2103 N N . TYR B 2 83 ? 23.53487 -17.56815 -19.76472 1.000 50.04668 83 TYR B N 1
ATOM 2104 C CA . TYR B 2 83 ? 22.07631 -17.52061 -19.78724 1.000 48.13605 83 TYR B CA 1
ATOM 2105 C C . TYR B 2 83 ? 21.47161 -18.91728 -19.83543 1.000 49.48207 83 TYR B C 1
ATOM 2106 O O . TYR B 2 83 ? 20.37476 -19.13640 -19.30796 1.000 51.39141 83 TYR B O 1
ATOM 2115 N N . GLN B 2 84 ? 22.16437 -19.87167 -20.46231 1.000 47.15761 84 GLN B N 1
ATOM 2116 C CA . GLN B 2 84 ? 21.67465 -21.24556 -20.47166 1.000 57.83242 84 GLN B CA 1
ATOM 2117 C C . GLN B 2 84 ? 21.69543 -21.85496 -19.07634 1.000 54.77514 84 GLN B C 1
ATOM 2118 O O . GLN B 2 84 ? 20.83380 -22.67870 -18.74914 1.000 59.71591 84 GLN B O 1
ATOM 2124 N N . LEU B 2 85 ? 22.66228 -21.46538 -18.24280 1.000 48.91410 85 LEU B N 1
ATOM 2125 C CA . LEU B 2 85 ? 22.65867 -21.90709 -16.85372 1.000 53.96672 85 LEU B CA 1
ATOM 2126 C C . LEU B 2 85 ? 21.60500 -21.17520 -16.03236 1.000 54.10669 85 LEU B C 1
ATOM 2127 O O . LEU B 2 85 ? 21.11697 -21.71861 -15.03507 1.000 52.29291 85 LEU B O 1
ATOM 2132 N N . GLU B 2 86 ? 21.24561 -19.95005 -16.42717 1.000 52.21486 86 GLU B N 1
ATOM 2133 C CA . GLU B 2 86 ? 20.13994 -19.26106 -15.76837 1.000 49.26371 86 GLU B CA 1
ATOM 2134 C C . GLU B 2 86 ? 18.81845 -19.96608 -16.04296 1.000 51.69782 86 GLU B C 1
ATOM 2135 O O . GLU B 2 86 ? 17.93981 -20.01413 -15.17380 1.000 51.22203 86 GLU B O 1
ATOM 2141 N N . LEU B 2 87 ? 18.65969 -20.51309 -17.25184 1.000 53.14337 87 LEU B N 1
ATOM 2142 C CA . LEU B 2 87 ? 17.44743 -21.25420 -17.58253 1.000 57.03715 87 LEU B CA 1
ATOM 2143 C C . LEU B 2 87 ? 17.29765 -22.49659 -16.71649 1.000 62.38558 87 LEU B C 1
ATOM 2144 O O . LEU B 2 87 ? 16.17365 -22.94381 -16.46143 1.000 80.05446 87 LEU B O 1
ATOM 2149 N N . ARG B 2 88 ? 18.41220 -23.06628 -16.25630 1.000 55.47687 88 ARG B N 1
ATOM 2150 C CA . ARG B 2 88 ? 18.35621 -24.22819 -15.38083 1.000 60.78177 88 ARG B CA 1
ATOM 2151 C C . ARG B 2 88 ? 18.09696 -23.85491 -13.92768 1.000 52.15696 88 ARG B C 1
ATOM 2152 O O . ARG B 2 88 ? 17.63209 -24.70345 -13.15893 1.000 60.34289 88 ARG B O 1
ATOM 2160 N N . THR B 2 89 ? 18.38412 -22.61311 -13.53371 1.000 51.52723 89 THR B N 1
ATOM 2161 C CA . THR B 2 89 ? 18.32345 -22.23335 -12.12688 1.000 53.41273 89 THR B CA 1
ATOM 2162 C C . THR B 2 89 ? 17.47999 -20.98549 -11.88934 1.000 49.24306 89 THR B C 1
ATOM 2163 O O . THR B 2 89 ? 16.36650 -21.07363 -11.36177 1.000 50.31366 89 THR B O 1
ATOM 2167 N N . THR B 2 90 ? 18.00826 -19.82001 -12.27186 1.000 43.06961 90 THR B N 1
ATOM 2168 C CA . THR B 2 90 ? 17.40999 -18.55204 -11.86005 1.000 48.11214 90 THR B CA 1
ATOM 2169 C C . THR B 2 90 ? 16.02076 -18.36347 -12.45729 1.000 47.14094 90 THR B C 1
ATOM 2170 O O . THR B 2 90 ? 15.08049 -17.97656 -11.75426 1.000 47.30055 90 THR B O 1
ATOM 2174 N N . LEU B 2 91 ? 15.87069 -18.62700 -13.75232 1.000 49.35070 91 LEU B N 1
ATOM 2175 C CA . LEU B 2 91 ? 14.59811 -18.41140 -14.42819 1.000 42.03810 91 LEU B CA 1
ATOM 2176 C C . LEU B 2 91 ? 13.55284 -19.46626 -14.08690 1.000 45.72668 91 LEU B C 1
ATOM 2177 O O . LEU B 2 91 ? 12.42043 -19.36934 -14.57218 1.000 49.72493 91 LEU B O 1
ATOM 2182 N N . GLN B 2 92 ? 13.89718 -20.46164 -13.27033 1.000 48.69032 92 GLN B N 1
ATOM 2183 C CA . GLN B 2 92 ? 12.93502 -21.43287 -12.76984 1.000 55.87515 92 GLN B CA 1
ATOM 2184 C C . GLN B 2 92 ? 12.59945 -21.22513 -11.29984 1.000 52.47240 92 GLN B C 1
ATOM 2185 O O . GLN B 2 92 ? 11.74823 -21.94394 -10.76543 1.000 55.91971 92 GLN B O 1
ATOM 2191 N N . ARG B 2 93 ? 13.24292 -20.26771 -10.63457 1.000 49.10557 93 ARG B N 1
ATOM 2192 C CA . ARG B 2 93 ? 12.95738 -19.98862 -9.23260 1.000 47.39363 93 ARG B CA 1
ATOM 2193 C C . ARG B 2 93 ? 11.56622 -19.38106 -9.09805 1.000 54.76527 93 ARG B C 1
ATOM 2194 O O . ARG B 2 93 ? 11.26713 -18.35206 -9.71358 1.000 49.31725 93 ARG B O 1
ATOM 2202 N N . ARG B 2 94 ? 10.71407 -20.02003 -8.29321 1.000 56.13842 94 ARG B N 1
ATOM 2203 C CA . ARG B 2 94 ? 9.32532 -19.58879 -8.10392 1.000 47.65251 94 ARG B CA 1
ATOM 2204 C C . ARG B 2 94 ? 8.98577 -19.72822 -6.62079 1.000 49.85285 94 ARG B C 1
ATOM 2205 O O . ARG B 2 94 ? 8.58210 -20.80071 -6.16281 1.000 51.60799 94 ARG B O 1
ATOM 2213 N N . VAL B 2 95 ? 9.14781 -18.63741 -5.87857 1.000 47.20044 95 VAL B N 1
ATOM 2214 C CA . VAL B 2 95 ? 8.82409 -18.59238 -4.45780 1.000 44.29203 95 VAL B CA 1
ATOM 2215 C C . VAL B 2 95 ? 7.43525 -17.98824 -4.30957 1.000 45.96402 95 VAL B C 1
ATOM 2216 O O . VAL B 2 95 ? 7.20325 -16.83942 -4.70538 1.000 45.13495 95 VAL B O 1
ATOM 2220 N N . GLU B 2 96 ? 6.51336 -18.75925 -3.74272 1.000 49.89068 96 GLU B N 1
ATOM 2221 C CA . GLU B 2 96 ? 5.14593 -18.28854 -3.59143 1.000 46.34675 96 GLU B CA 1
ATOM 2222 C C . GLU B 2 96 ? 5.07860 -17.19651 -2.52545 1.000 48.83950 96 GLU B C 1
ATOM 2223 O O . GLU B 2 96 ? 5.70543 -17.31839 -1.46800 1.000 47.11812 96 GLU B O 1
ATOM 2229 N N . PRO B 2 97 ? 4.33212 -16.12281 -2.77176 1.000 49.37506 97 PRO B N 1
ATOM 2230 C CA . PRO B 2 97 ? 4.27107 -15.02935 -1.79759 1.000 41.37407 97 PRO B CA 1
ATOM 2231 C C . PRO B 2 97 ? 3.43930 -15.39198 -0.57868 1.000 43.96062 97 PRO B C 1
ATOM 2232 O O . PRO B 2 97 ? 2.45112 -16.12549 -0.66175 1.000 50.54294 97 PRO B O 1
ATOM 2236 N N . THR B 2 98 ? 3.85602 -14.86015 0.56703 1.000 44.51395 98 THR B N 1
ATOM 2237 C CA . THR B 2 98 ? 3.10930 -14.98291 1.81197 1.000 45.08795 98 THR B CA 1
ATOM 2238 C C . THR B 2 98 ? 2.25353 -13.73454 1.98609 1.000 42.90018 98 THR B C 1
ATOM 2239 O O . THR B 2 98 ? 2.78282 -12.62037 2.06298 1.000 41.40479 98 THR B O 1
ATOM 2243 N N . VAL B 2 99 ? 0.93817 -13.92122 2.04464 1.000 43.95290 99 VAL B N 1
ATOM 2244 C CA . VAL B 2 99 ? -0.01886 -12.82297 2.10474 1.000 45.04262 99 VAL B CA 1
ATOM 2245 C C . VAL B 2 99 ? -0.64043 -12.79354 3.49298 1.000 42.08239 99 VAL B C 1
ATOM 2246 O O . VAL B 2 99 ? -1.17427 -13.80552 3.96340 1.000 44.72794 99 VAL B O 1
ATOM 2250 N N . THR B 2 100 ? -0.57069 -11.63459 4.14608 1.000 39.35691 100 THR B N 1
ATOM 2251 C CA . THR B 2 100 ? -1.13567 -11.44836 5.47614 1.000 48.22255 100 THR B CA 1
ATOM 2252 C C . THR B 2 100 ? -1.81993 -10.09284 5.54556 1.000 48.82591 100 THR B C 1
ATOM 2253 O O . THR B 2 100 ? -1.24895 -9.08497 5.11911 1.000 49.37611 100 THR B O 1
ATOM 2257 N N . ILE B 2 101 ? -3.03776 -10.07260 6.08088 1.000 53.25903 101 ILE B N 1
ATOM 2258 C CA . ILE B 2 101 ? -3.77249 -8.83836 6.33213 1.000 55.26311 101 ILE B CA 1
ATOM 2259 C C . ILE B 2 101 ? -3.72388 -8.55233 7.82507 1.000 52.58193 101 ILE B C 1
ATOM 2260 O O . ILE B 2 101 ? -3.96218 -9.44836 8.64460 1.000 59.12297 101 ILE B O 1
ATOM 2265 N N . SER B 2 102 ? -3.41354 -7.30536 8.18273 1.000 58.43184 102 SER B N 1
ATOM 2266 C CA . SER B 2 102 ? -3.30709 -6.93035 9.57887 1.000 62.09352 102 SER B CA 1
ATOM 2267 C C . SER B 2 102 ? -3.66377 -5.46004 9.75036 1.000 58.64136 102 SER B C 1
ATOM 2268 O O . SER B 2 102 ? -3.18384 -4.62417 8.96792 1.000 53.99234 102 SER B O 1
ATOM 2271 N N . PRO B 2 103 ? -4.49786 -5.11867 10.73062 1.000 57.95366 103 PRO B N 1
ATOM 2272 C CA . PRO B 2 103 ? -4.79492 -3.70328 10.98485 1.000 65.21167 103 PRO B CA 1
ATOM 2273 C C . PRO B 2 103 ? -3.54527 -2.95473 11.42538 1.000 76.69291 103 PRO B C 1
ATOM 2274 O O . PRO B 2 103 ? -2.80223 -3.40939 12.29794 1.000 80.44321 103 PRO B O 1
ATOM 2278 N N . SER B 2 104 ? -3.31825 -1.79708 10.81200 1.000 64.38499 104 SER B N 1
ATOM 2279 C CA . SER B 2 104 ? -2.13689 -1.00790 11.12002 1.000 72.77225 104 SER B CA 1
ATOM 2280 C C . SER B 2 104 ? -2.25130 -0.37113 12.50342 1.000 81.50332 104 SER B C 1
ATOM 2281 O O . SER B 2 104 ? -3.34413 -0.15409 13.03489 1.000 74.72908 104 SER B O 1
ATOM 2284 N N . ARG B 2 105 ? -1.09535 -0.06429 13.08252 1.000 89.67674 105 ARG B N 1
ATOM 2285 C CA . ARG B 2 105 ? -1.03868 0.54949 14.40293 1.000 88.86237 105 ARG B CA 1
ATOM 2286 C C . ARG B 2 105 ? -0.16557 1.79953 14.38860 1.000 76.03193 105 ARG B C 1
ATOM 2287 O O . ARG B 2 105 ? 0.94269 1.78696 13.85326 1.000 68.45102 105 ARG B O 1
ATOM 2289 N N . ASN B 2 113 ? -8.97034 4.01933 10.43903 1.000 73.02123 113 ASN B N 1
ATOM 2290 C CA . ASN B 2 113 ? -8.15339 2.81636 10.54679 1.000 81.13559 113 ASN B CA 1
ATOM 2291 C C . ASN B 2 113 ? -7.65588 2.37223 9.17465 1.000 78.21623 113 ASN B C 1
ATOM 2292 O O . ASN B 2 113 ? -8.31411 2.60248 8.16021 1.000 78.23150 113 ASN B O 1
ATOM 2297 N N . LEU B 2 114 ? -6.48985 1.72999 9.15163 1.000 74.20737 114 LEU B N 1
ATOM 2298 C CA . LEU B 2 114 ? -5.81855 1.35983 7.91163 1.000 65.50174 114 LEU B CA 1
ATOM 2299 C C . LEU B 2 114 ? -5.52123 -0.13140 7.92873 1.000 65.59313 114 LEU B C 1
ATOM 2300 O O . LEU B 2 114 ? -4.84035 -0.61979 8.83628 1.000 70.52803 114 LEU B O 1
ATOM 2305 N N . LEU B 2 115 ? -6.03251 -0.85023 6.93306 1.000 60.90307 115 LEU B N 1
ATOM 2306 C CA . LEU B 2 115 ? -5.69383 -2.25261 6.73867 1.000 55.69442 115 LEU B CA 1
ATOM 2307 C C . LEU B 2 115 ? -4.51679 -2.36859 5.78229 1.000 53.42003 115 LEU B C 1
ATOM 2308 O O . LEU B 2 115 ? -4.46647 -1.68368 4.75735 1.000 58.33679 115 LEU B O 1
ATOM 2313 N N . VAL B 2 116 ? -3.56903 -3.23767 6.12136 1.000 51.55652 116 VAL B N 1
ATOM 2314 C CA . VAL B 2 116 ? -2.40145 -3.48404 5.28603 1.000 53.88732 116 VAL B CA 1
ATOM 2315 C C . VAL B 2 116 ? -2.45142 -4.92527 4.79763 1.000 48.40308 116 VAL B C 1
ATOM 2316 O O . VAL B 2 116 ? -2.88604 -5.82587 5.52447 1.000 55.68153 116 VAL B O 1
ATOM 2320 N N . CYS B 2 117 ? -2.04426 -5.13306 3.55025 1.000 43.48595 117 CYS B N 1
ATOM 2321 C CA . CYS B 2 117 ? -1.91554 -6.46542 2.96675 1.000 42.15406 117 CYS B CA 1
ATOM 2322 C C . CYS B 2 117 ? -0.42769 -6.68392 2.71427 1.000 42.74809 117 CYS B C 1
ATOM 2323 O O . CYS B 2 117 ? 0.13241 -6.15991 1.74708 1.000 44.98464 117 CYS B O 1
ATOM 2326 N N . SER B 2 118 ? 0.21008 -7.44777 3.59783 1.000 43.25581 118 SER B N 1
ATOM 2327 C CA . SER B 2 118 ? 1.66032 -7.62828 3.58119 1.000 44.32290 118 SER B CA 1
ATOM 2328 C C . SER B 2 118 ? 1.99538 -8.84648 2.72893 1.000 42.91188 118 SER B C 1
ATOM 2329 O O . SER B 2 118 ? 1.86529 -9.98872 3.17598 1.000 41.61501 118 SER B O 1
ATOM 2332 N N . VAL B 2 119 ? 2.43352 -8.60239 1.49831 1.000 36.87567 119 VAL B N 1
ATOM 2333 C CA . VAL B 2 119 ? 2.83449 -9.65727 0.57538 1.000 42.00353 119 VAL B CA 1
ATOM 2334 C C . VAL B 2 119 ? 4.35625 -9.72106 0.59616 1.000 42.51282 119 VAL B C 1
ATOM 2335 O O . VAL B 2 119 ? 5.03269 -8.82326 0.08280 1.000 38.85119 119 VAL B O 1
ATOM 2339 N N . THR B 2 120 ? 4.90110 -10.78199 1.18942 1.000 46.01630 120 THR B N 1
ATOM 2340 C CA . THR B 2 120 ? 6.32445 -10.86486 1.47882 1.000 43.78248 120 THR B CA 1
ATOM 2341 C C . THR B 2 120 ? 6.91994 -12.14701 0.91585 1.000 44.01194 120 THR B C 1
ATOM 2342 O O . THR B 2 120 ? 6.22661 -13.15387 0.74596 1.000 45.11248 120 THR B O 1
ATOM 2346 N N . ASP B 2 121 ? 8.22335 -12.08838 0.63108 1.000 45.10774 121 ASP B N 1
ATOM 2347 C CA . ASP B 2 121 ? 9.04483 -13.25105 0.29032 1.000 45.02132 121 ASP B CA 1
ATOM 2348 C C . ASP B 2 121 ? 8.49509 -13.97952 -0.94063 1.000 42.62437 121 ASP B C 1
ATOM 2349 O O . ASP B 2 121 ? 7.96246 -15.08843 -0.86466 1.000 47.26990 121 ASP B O 1
ATOM 2354 N N . PHE B 2 122 ? 8.65366 -13.32430 -2.08889 1.000 44.58568 122 PHE B N 1
ATOM 2355 C CA . PHE B 2 122 ? 8.25036 -13.91244 -3.35705 1.000 44.82061 122 PHE B CA 1
ATOM 2356 C C . PHE B 2 122 ? 9.29407 -13.61144 -4.42246 1.000 42.63751 122 PHE B C 1
ATOM 2357 O O . PHE B 2 122 ? 10.07066 -12.65870 -4.31738 1.000 41.34375 122 PHE B O 1
ATOM 2365 N N . TYR B 2 123 ? 9.29742 -14.45358 -5.45920 1.000 45.87028 123 TYR B N 1
ATOM 2366 C CA . TYR B 2 123 ? 10.18970 -14.32544 -6.60052 1.000 42.11128 123 TYR B CA 1
ATOM 2367 C C . TYR B 2 123 ? 9.55046 -15.08397 -7.74920 1.000 45.50877 123 TYR B C 1
ATOM 2368 O O . TYR B 2 123 ? 9.06170 -16.20135 -7.53127 1.000 45.80810 123 TYR B O 1
ATOM 2377 N N . PRO B 2 124 ? 9.53162 -14.53126 -8.97273 1.000 47.36628 124 PRO B N 1
ATOM 2378 C CA . PRO B 2 124 ? 10.20406 -13.28965 -9.36436 1.000 46.11760 124 PRO B CA 1
ATOM 2379 C C . PRO B 2 124 ? 9.43452 -12.01640 -9.01775 1.000 48.65811 124 PRO B C 1
ATOM 2380 O O . PRO B 2 124 ? 8.49664 -12.04375 -8.22155 1.000 47.95514 124 PRO B O 1
ATOM 2384 N N . ALA B 2 125 ? 9.84570 -10.90585 -9.63135 1.000 55.41239 125 ALA B N 1
ATOM 2385 C CA . ALA B 2 125 ? 9.34334 -9.58910 -9.26206 1.000 46.33539 125 ALA B CA 1
ATOM 2386 C C . ALA B 2 125 ? 7.92506 -9.32381 -9.74862 1.000 56.56212 125 ALA B C 1
ATOM 2387 O O . ALA B 2 125 ? 7.25694 -8.43886 -9.20311 1.000 63.56215 125 ALA B O 1
ATOM 2389 N N . GLN B 2 126 ? 7.45329 -10.05569 -10.75434 1.000 68.00583 126 GLN B N 1
ATOM 2390 C CA . GLN B 2 126 ? 6.13039 -9.80646 -11.31464 1.000 63.75164 126 GLN B CA 1
ATOM 2391 C C . GLN B 2 126 ? 5.05752 -10.20873 -10.30963 1.000 64.78398 126 GLN B C 1
ATOM 2392 O O . GLN B 2 126 ? 4.95479 -11.38181 -9.93824 1.000 73.99326 126 GLN B O 1
ATOM 2398 N N . ILE B 2 127 ? 4.25814 -9.23643 -9.86636 1.000 47.87271 127 ILE B N 1
ATOM 2399 C CA . ILE B 2 127 ? 3.20992 -9.47853 -8.88234 1.000 47.62217 127 ILE B CA 1
ATOM 2400 C C . ILE B 2 127 ? 2.09526 -8.46410 -9.09725 1.000 44.57885 127 ILE B C 1
ATOM 2401 O O . ILE B 2 127 ? 2.28727 -7.42060 -9.72481 1.000 59.34947 127 ILE B O 1
ATOM 2406 N N . LYS B 2 128 ? 0.91342 -8.78473 -8.57310 1.000 42.78770 128 LYS B N 1
ATOM 2407 C CA . LYS B 2 128 ? -0.24309 -7.90281 -8.66083 1.000 45.51585 128 LYS B CA 1
ATOM 2408 C C . LYS B 2 128 ? -1.07025 -8.05616 -7.39429 1.000 43.48468 128 LYS B C 1
ATOM 2409 O O . LYS B 2 128 ? -1.36874 -9.18045 -6.98209 1.000 49.45510 128 LYS B O 1
ATOM 2411 N N . VAL B 2 129 ? -1.43370 -6.93089 -6.78164 1.000 43.39669 129 VAL B N 1
ATOM 2412 C CA . VAL B 2 129 ? -2.20409 -6.91575 -5.54325 1.000 43.10361 129 VAL B CA 1
ATOM 2413 C C . VAL B 2 129 ? -3.41385 -6.01247 -5.73706 1.000 44.23884 129 VAL B C 1
ATOM 2414 O O . VAL B 2 129 ? -3.28201 -4.89268 -6.24322 1.000 44.65933 129 VAL B O 1
ATOM 2418 N N . ARG B 2 130 ? -4.58765 -6.49620 -5.33262 1.000 46.13201 130 ARG B N 1
ATOM 2419 C CA . ARG B 2 130 ? -5.83014 -5.74261 -5.43158 1.000 45.96253 130 ARG B CA 1
ATOM 2420 C C . ARG B 2 130 ? -6.60319 -5.84623 -4.12531 1.000 47.12862 130 ARG B C 1
ATOM 2421 O O . ARG B 2 130 ? -6.62664 -6.90434 -3.48909 1.000 51.35350 130 ARG B O 1
ATOM 2429 N N . TRP B 2 131 ? -7.23742 -4.74449 -3.73385 1.000 46.98806 131 TRP B N 1
ATOM 2430 C CA . TRP B 2 131 ? -8.07334 -4.69688 -2.54274 1.000 50.96635 131 TRP B CA 1
ATOM 2431 C C . TRP B 2 131 ? -9.54554 -4.70093 -2.93255 1.000 56.09519 131 TRP B C 1
ATOM 2432 O O . TRP B 2 131 ? -9.94227 -4.06395 -3.91286 1.000 59.95611 131 TRP B O 1
ATOM 2443 N N . PHE B 2 132 ? -10.35134 -5.42244 -2.15606 1.000 59.30035 132 PHE B N 1
ATOM 2444 C CA . PHE B 2 132 ? -11.79128 -5.50339 -2.36272 1.000 61.16039 132 PHE B CA 1
ATOM 2445 C C . PHE B 2 132 ? -12.49035 -5.30025 -1.02733 1.000 68.36912 132 PHE B C 1
ATOM 2446 O O . PHE B 2 132 ? -12.16742 -5.97778 -0.04662 1.000 69.30108 132 PHE B O 1
ATOM 2454 N N . ARG B 2 133 ? -13.44346 -4.36614 -0.99035 1.000 77.18023 133 ARG B N 1
ATOM 2455 C CA . ARG B 2 133 ? -14.15650 -4.07918 0.25066 1.000 86.19026 133 ARG B CA 1
ATOM 2456 C C . ARG B 2 133 ? -15.26043 -5.09632 0.51127 1.000 86.02107 133 ARG B C 1
ATOM 2457 O O . ARG B 2 133 ? -15.41964 -5.56907 1.64178 1.000 98.53533 133 ARG B O 1
ATOM 2465 N N . ASN B 2 134 ? -16.03573 -5.43045 -0.51718 1.000 71.24081 134 ASN B N 1
ATOM 2466 C CA . ASN B 2 134 ? -17.06397 -6.45936 -0.42836 1.000 73.35828 134 ASN B CA 1
ATOM 2467 C C . ASN B 2 134 ? -17.38065 -6.95371 -1.82985 1.000 79.02954 134 ASN B C 1
ATOM 2468 O O . ASN B 2 134 ? -18.49473 -6.75387 -2.32541 1.000 80.87714 134 ASN B O 1
ATOM 2473 N N . ASP B 2 135 ? -16.39459 -7.57917 -2.47506 1.000 77.27263 135 ASP B N 1
ATOM 2474 C CA . ASP B 2 135 ? -16.43097 -7.96464 -3.88262 1.000 84.69335 135 ASP B CA 1
ATOM 2475 C C . ASP B 2 135 ? -16.48375 -6.75497 -4.81051 1.000 89.57774 135 ASP B C 1
ATOM 2476 O O . ASP B 2 135 ? -16.58300 -6.91655 -6.03133 1.000 97.98375 135 ASP B O 1
ATOM 2481 N N . GLN B 2 136 ? -16.42927 -5.54682 -4.25400 1.000 78.02826 136 GLN B N 1
ATOM 2482 C CA . GLN B 2 136 ? -16.24140 -4.31866 -5.01151 1.000 80.53153 136 GLN B CA 1
ATOM 2483 C C . GLN B 2 136 ? -14.80987 -3.84201 -4.80863 1.000 75.88146 136 GLN B C 1
ATOM 2484 O O . GLN B 2 136 ? -14.37469 -3.63545 -3.67034 1.000 71.92329 136 GLN B O 1
ATOM 2490 N N . GLU B 2 137 ? -14.08572 -3.66438 -5.90987 1.000 73.74926 137 GLU B N 1
ATOM 2491 C CA . GLU B 2 137 ? -12.67727 -3.30669 -5.82388 1.000 67.34229 137 GLU B CA 1
ATOM 2492 C C . GLU B 2 137 ? -12.50713 -1.90365 -5.25449 1.000 68.96736 137 GLU B C 1
ATOM 2493 O O . GLU B 2 137 ? -13.24965 -0.97929 -5.59709 1.000 68.87325 137 GLU B O 1
ATOM 2499 N N . GLU B 2 138 ? -11.52151 -1.75284 -4.37413 1.000 67.84173 138 GLU B N 1
ATOM 2500 C CA . GLU B 2 138 ? -11.18208 -0.46160 -3.79148 1.000 64.36362 138 GLU B CA 1
ATOM 2501 C C . GLU B 2 138 ? -10.08993 0.19273 -4.62937 1.000 65.13895 138 GLU B C 1
ATOM 2502 O O . GLU B 2 138 ? -8.97891 -0.33810 -4.73350 1.000 67.99403 138 GLU B O 1
ATOM 2508 N N . THR B 2 139 ? -10.40975 1.33583 -5.23455 1.000 71.30999 139 THR B N 1
ATOM 2509 C CA . THR B 2 139 ? -9.42938 2.08732 -6.00867 1.000 67.15754 139 THR B CA 1
ATOM 2510 C C . THR B 2 139 ? -8.82246 3.18718 -5.14808 1.000 61.32490 139 THR B C 1
ATOM 2511 O O . THR B 2 139 ? -7.67049 3.08120 -4.71428 1.000 59.60024 139 THR B O 1
ATOM 2513 N N . THR B 2 140 ? -9.58953 4.24597 -4.89921 1.000 62.79004 140 THR B N 1
ATOM 2514 C CA . THR B 2 140 ? -9.15510 5.27694 -3.97133 1.000 60.80294 140 THR B CA 1
ATOM 2515 C C . THR B 2 140 ? -9.04933 4.70099 -2.56230 1.000 66.07920 140 THR B C 1
ATOM 2516 O O . THR B 2 140 ? -9.69620 3.70908 -2.21441 1.000 81.50817 140 THR B O 1
ATOM 2518 N N . GLY B 2 141 ? -8.21521 5.33820 -1.74356 1.000 55.10137 141 GLY B N 1
ATOM 2519 C CA . GLY B 2 141 ? -7.92894 4.83759 -0.41829 1.000 48.86954 141 GLY B CA 1
ATOM 2520 C C . GLY B 2 141 ? -6.92561 3.70868 -0.36902 1.000 45.95267 141 GLY B C 1
ATOM 2521 O O . GLY B 2 141 ? -6.43383 3.38686 0.72057 1.000 53.24123 141 GLY B O 1
ATOM 2522 N N . VAL B 2 142 ? -6.60866 3.09223 -1.50302 1.000 48.72237 142 VAL B N 1
ATOM 2523 C CA . VAL B 2 142 ? -5.57823 2.06363 -1.57222 1.000 51.10004 142 VAL B CA 1
ATOM 2524 C C . VAL B 2 142 ? -4.24621 2.74172 -1.85837 1.000 47.13244 142 VAL B C 1
ATOM 2525 O O . VAL B 2 142 ? -4.08937 3.41786 -2.88079 1.000 55.82435 142 VAL B O 1
ATOM 2529 N N . VAL B 2 143 ? -3.29069 2.57063 -0.95134 1.000 47.17806 143 VAL B N 1
ATOM 2530 C CA . VAL B 2 143 ? -1.93800 3.08370 -1.11623 1.000 48.69812 143 VAL B CA 1
ATOM 2531 C C . VAL B 2 143 ? -0.98187 1.90152 -1.09156 1.000 52.47428 143 VAL B C 1
ATOM 2532 O O . VAL B 2 143 ? -0.99735 1.10279 -0.14803 1.000 53.79069 143 VAL B O 1
ATOM 2536 N N . SER B 2 144 ? -0.16822 1.78076 -2.13213 1.000 49.61310 144 SER B N 1
ATOM 2537 C CA . SER B 2 144 ? 0.82154 0.72173 -2.23103 1.000 47.17619 144 SER B CA 1
ATOM 2538 C C . SER B 2 144 ? 2.22217 1.30612 -2.11140 1.000 51.46140 144 SER B C 1
ATOM 2539 O O . SER B 2 144 ? 2.42868 2.52207 -2.14777 1.000 51.63736 144 SER B O 1
ATOM 2542 N N . THR B 2 145 ? 3.18520 0.41510 -1.96019 1.000 52.05561 145 THR B N 1
ATOM 2543 C CA . THR B 2 145 ? 4.59516 0.74797 -1.96884 1.000 50.31834 145 THR B CA 1
ATOM 2544 C C . THR B 2 145 ? 5.23508 0.21707 -3.24349 1.000 47.80023 145 THR B C 1
ATOM 2545 O O . THR B 2 145 ? 4.72562 -0.72631 -3.85798 1.000 55.31194 145 THR B O 1
ATOM 2549 N N . PRO B 2 146 ? 6.32746 0.82330 -3.70108 1.000 46.67508 146 PRO B N 1
ATOM 2550 C CA . PRO B 2 146 ? 7.09766 0.20166 -4.77964 1.000 53.74438 146 PRO B CA 1
ATOM 2551 C C . PRO B 2 146 ? 7.64366 -1.13969 -4.31937 1.000 58.56316 146 PRO B C 1
ATOM 2552 O O . PRO B 2 146 ? 7.81004 -1.39306 -3.12402 1.000 61.15387 146 PRO B O 1
ATOM 2556 N N . LEU B 2 147 ? 7.90749 -2.01318 -5.28777 1.000 51.10937 147 LEU B N 1
ATOM 2557 C CA . LEU B 2 147 ? 8.42701 -3.33271 -4.95996 1.000 47.37659 147 LEU B CA 1
ATOM 2558 C C . LEU B 2 147 ? 9.72850 -3.20068 -4.17973 1.000 49.42530 147 LEU B C 1
ATOM 2559 O O . LEU B 2 147 ? 10.60361 -2.40296 -4.52614 1.000 55.85554 147 LEU B O 1
ATOM 2564 N N . ILE B 2 148 ? 9.84381 -3.97561 -3.10640 1.000 47.56552 148 ILE B N 1
ATOM 2565 C CA . ILE B 2 148 ? 10.97692 -3.90122 -2.19330 1.000 46.94605 148 ILE B CA 1
ATOM 2566 C C . ILE B 2 148 ? 11.85456 -5.12310 -2.41620 1.000 40.17216 148 ILE B C 1
ATOM 2567 O O . ILE B 2 148 ? 11.36584 -6.25930 -2.39553 1.000 43.38674 148 ILE B O 1
ATOM 2572 N N . ARG B 2 149 ? 13.14652 -4.88892 -2.63248 1.000 44.77274 149 ARG B N 1
ATOM 2573 C CA . ARG B 2 149 ? 14.11962 -5.95382 -2.84857 1.000 39.97135 149 ARG B CA 1
ATOM 2574 C C . ARG B 2 149 ? 14.78854 -6.26681 -1.51520 1.000 33.27728 149 ARG B C 1
ATOM 2575 O O . ARG B 2 149 ? 15.58031 -5.46623 -1.00766 1.000 33.31016 149 ARG B O 1
ATOM 2583 N N . ASN B 2 150 ? 14.46767 -7.43220 -0.94865 1.000 36.24168 150 ASN B N 1
ATOM 2584 C CA . ASN B 2 150 ? 15.02518 -7.81156 0.34403 1.000 36.30460 150 ASN B CA 1
ATOM 2585 C C . ASN B 2 150 ? 16.51857 -8.10398 0.27397 1.000 37.79999 150 ASN B C 1
ATOM 2586 O O . ASN B 2 150 ? 17.18647 -8.09668 1.31346 1.000 36.35139 150 ASN B O 1
ATOM 2591 N N . GLY B 2 151 ? 17.05570 -8.35981 -0.91727 1.000 35.74805 151 GLY B N 1
ATOM 2592 C CA . GLY B 2 151 ? 18.46177 -8.65968 -1.07466 1.000 32.79625 151 GLY B CA 1
ATOM 2593 C C . GLY B 2 151 ? 18.82818 -10.12210 -0.95026 1.000 41.56974 151 GLY B C 1
ATOM 2594 O O . GLY B 2 151 ? 19.99741 -10.46913 -1.16044 1.000 41.56844 151 GLY B O 1
ATOM 2595 N N . ASP B 2 152 ? 17.87681 -10.98802 -0.61140 1.000 43.84240 152 ASP B N 1
ATOM 2596 C CA . ASP B 2 152 ? 18.10186 -12.42409 -0.50599 1.000 34.74116 152 ASP B CA 1
ATOM 2597 C C . ASP B 2 152 ? 17.27929 -13.17722 -1.54542 1.000 42.91397 152 ASP B C 1
ATOM 2598 O O . ASP B 2 152 ? 16.73862 -14.25318 -1.27756 1.000 42.11556 152 ASP B O 1
ATOM 2603 N N . TRP B 2 153 ? 17.17212 -12.60089 -2.74545 1.000 43.91131 153 TRP B N 1
ATOM 2604 C CA . TRP B 2 153 ? 16.42595 -13.18660 -3.86142 1.000 43.56370 153 TRP B CA 1
ATOM 2605 C C . TRP B 2 153 ? 14.94310 -13.35268 -3.53796 1.000 38.02837 153 TRP B C 1
ATOM 2606 O O . TRP B 2 153 ? 14.28030 -14.25433 -4.05702 1.000 40.82119 153 TRP B O 1
ATOM 2617 N N . THR B 2 154 ? 14.41188 -12.48683 -2.67806 1.000 38.48653 154 THR B N 1
ATOM 2618 C CA . THR B 2 154 ? 12.98458 -12.42614 -2.40198 1.000 45.41302 154 THR B CA 1
ATOM 2619 C C . THR B 2 154 ? 12.53563 -10.97290 -2.42339 1.000 43.48495 154 THR B C 1
ATOM 2620 O O . THR B 2 154 ? 13.30065 -10.06468 -2.08711 1.000 37.51297 154 THR B O 1
ATOM 2624 N N . PHE B 2 155 ? 11.28786 -10.76002 -2.82478 1.000 45.20832 155 PHE B N 1
ATOM 2625 C CA . PHE B 2 155 ? 10.70768 -9.42891 -2.88396 1.000 44.72801 155 PHE B CA 1
ATOM 2626 C C . PHE B 2 155 ? 9.58345 -9.29280 -1.86526 1.000 39.41160 155 PHE B C 1
ATOM 2627 O O . PHE B 2 155 ? 9.07451 -10.27895 -1.32536 1.000 40.39021 155 PHE B O 1
ATOM 2635 N N . GLN B 2 156 ? 9.20383 -8.04368 -1.60929 1.000 37.59395 156 GLN B N 1
ATOM 2636 C CA . GLN B 2 156 ? 8.19238 -7.72180 -0.61481 1.000 38.26100 156 GLN B CA 1
ATOM 2637 C C . GLN B 2 156 ? 7.42014 -6.50012 -1.08669 1.000 40.95405 156 GLN B C 1
ATOM 2638 O O . GLN B 2 156 ? 7.99692 -5.59212 -1.69045 1.000 41.95498 156 GLN B O 1
ATOM 2644 N N . ILE B 2 157 ? 6.11733 -6.48569 -0.82090 1.000 36.94446 157 ILE B N 1
ATOM 2645 C CA . ILE B 2 157 ? 5.28787 -5.33227 -1.14950 1.000 36.59307 157 ILE B CA 1
ATOM 2646 C C . ILE B 2 157 ? 4.17485 -5.22939 -0.11594 1.000 39.28581 157 ILE B C 1
ATOM 2647 O O . ILE B 2 157 ? 3.65505 -6.24103 0.36495 1.000 42.60513 157 ILE B O 1
ATOM 2652 N N . LEU B 2 158 ? 3.83210 -3.99464 0.24230 1.000 43.23992 158 LEU B N 1
ATOM 2653 C CA . LEU B 2 158 ? 2.80912 -3.70181 1.23808 1.000 38.52356 158 LEU B CA 1
ATOM 2654 C C . LEU B 2 158 ? 1.76640 -2.79818 0.59925 1.000 45.10490 158 LEU B C 1
ATOM 2655 O O . LEU B 2 158 ? 2.09004 -1.69143 0.15501 1.000 50.48855 158 LEU B O 1
ATOM 2660 N N . VAL B 2 159 ? 0.52347 -3.26732 0.55175 1.000 44.08840 159 VAL B N 1
ATOM 2661 C CA . VAL B 2 159 ? -0.57930 -2.52887 -0.05225 1.000 45.31050 159 VAL B CA 1
ATOM 2662 C C . VAL B 2 159 ? -1.58272 -2.21972 1.04916 1.000 46.97920 159 VAL B C 1
ATOM 2663 O O . VAL B 2 159 ? -2.24782 -3.12669 1.56719 1.000 51.73647 159 VAL B O 1
ATOM 2667 N N . MET B 2 160 ? -1.69123 -0.94490 1.40804 1.000 52.97649 160 MET B N 1
ATOM 2668 C CA . MET B 2 160 ? -2.58633 -0.50817 2.46649 1.000 53.02363 160 MET B CA 1
ATOM 2669 C C . MET B 2 160 ? -3.92225 -0.05182 1.88768 1.000 53.20715 160 MET B C 1
ATOM 2670 O O . MET B 2 160 ? -4.03909 0.27049 0.70329 1.000 58.91321 160 MET B O 1
ATOM 2675 N N . LEU B 2 161 ? -4.93898 -0.02891 2.74751 1.000 53.51267 161 LEU B N 1
ATOM 2676 C CA . LEU B 2 161 ? -6.28451 0.37215 2.35104 1.000 52.07353 161 LEU B CA 1
ATOM 2677 C C . LEU B 2 161 ? -6.93687 1.12411 3.49876 1.000 59.22764 161 LEU B C 1
ATOM 2678 O O . LEU B 2 161 ? -7.03454 0.59806 4.61136 1.000 60.07242 161 LEU B O 1
ATOM 2683 N N . GLU B 2 162 ? -7.37807 2.35008 3.23147 1.000 56.86921 162 GLU B N 1
ATOM 2684 C CA . GLU B 2 162 ? -8.14036 3.10822 4.21378 1.000 62.88124 162 GLU B CA 1
ATOM 2685 C C . GLU B 2 162 ? -9.55555 2.54750 4.28953 1.000 61.21715 162 GLU B C 1
ATOM 2686 O O . GLU B 2 162 ? -10.23503 2.42242 3.26622 1.000 60.68846 162 GLU B O 1
ATOM 2692 N N . MET B 2 163 ? -9.99910 2.20536 5.49739 1.000 64.02083 163 MET B N 1
ATOM 2693 C CA . MET B 2 163 ? -11.26227 1.50623 5.67189 1.000 69.26391 163 MET B CA 1
ATOM 2694 C C . MET B 2 163 ? -12.02398 2.08626 6.85428 1.000 73.30120 163 MET B C 1
ATOM 2695 O O . MET B 2 163 ? -11.46036 2.76414 7.71648 1.000 69.23498 163 MET B O 1
ATOM 2700 N N . THR B 2 164 ? -13.32809 1.80428 6.87633 1.000 87.75694 164 THR B N 1
ATOM 2701 C CA . THR B 2 164 ? -14.23601 2.20803 7.94385 1.000 84.78299 164 THR B CA 1
ATOM 2702 C C . THR B 2 164 ? -15.38461 1.21054 8.03542 1.000 88.11949 164 THR B C 1
ATOM 2703 O O . THR B 2 164 ? -16.35134 1.30919 7.27086 1.000 94.49887 164 THR B O 1
ATOM 2705 N N . PRO B 2 165 ? -15.30946 0.22604 8.94503 1.000 99.33722 165 PRO B N 1
ATOM 2706 C CA . PRO B 2 165 ? -16.30106 -0.84416 9.10729 1.000 100.38151 165 PRO B CA 1
ATOM 2707 C C . PRO B 2 165 ? -17.72607 -0.33813 9.31426 1.000 98.44590 165 PRO B C 1
ATOM 2708 O O . PRO B 2 165 ? -18.66502 -1.10893 9.10783 1.000 90.49476 165 PRO B O 1
ATOM 2712 N N . ASP B 2 169 ? -18.95745 -6.27649 6.89227 1.000 79.95385 169 ASP B N 1
ATOM 2713 C CA . ASP B 2 169 ? -18.11061 -6.01926 5.73309 1.000 88.80366 169 ASP B CA 1
ATOM 2714 C C . ASP B 2 169 ? -16.90088 -6.95026 5.73558 1.000 89.74161 169 ASP B C 1
ATOM 2715 O O . ASP B 2 169 ? -16.27933 -7.16964 6.77561 1.000 77.04613 169 ASP B O 1
ATOM 2720 N N . VAL B 2 170 ? -16.57195 -7.49629 4.56689 1.000 97.93363 170 VAL B N 1
ATOM 2721 C CA . VAL B 2 170 ? -15.52993 -8.51024 4.42751 1.000 96.77985 170 VAL B CA 1
ATOM 2722 C C . VAL B 2 170 ? -14.50200 -7.97963 3.43577 1.000 88.45291 170 VAL B C 1
ATOM 2723 O O . VAL B 2 170 ? -14.66097 -8.13552 2.21879 1.000 87.40120 170 VAL B O 1
ATOM 2727 N N . TYR B 2 171 ? -13.43766 -7.36633 3.94755 1.000 81.15910 171 TYR B N 1
ATOM 2728 C CA . TYR B 2 171 ? -12.36943 -6.86137 3.09617 1.000 73.95987 171 TYR B CA 1
ATOM 2729 C C . TYR B 2 171 ? -11.51135 -8.01181 2.58396 1.000 67.89727 171 TYR B C 1
ATOM 2730 O O . TYR B 2 171 ? -11.18179 -8.93963 3.32824 1.000 65.40910 171 TYR B O 1
ATOM 2739 N N . THR B 2 172 ? -11.14503 -7.94197 1.30488 1.000 63.76870 172 THR B N 1
ATOM 2740 C CA . THR B 2 172 ? -10.47385 -9.03680 0.61570 1.000 51.77262 172 THR B CA 1
ATOM 2741 C C . THR B 2 172 ? -9.25741 -8.51203 -0.13341 1.000 50.77572 172 THR B C 1
ATOM 2742 O O . THR B 2 172 ? -9.33757 -7.48182 -0.81048 1.000 56.99074 172 THR B O 1
ATOM 2746 N N . CYS B 2 173 ? -8.13686 -9.22302 -0.01352 1.000 47.96162 173 CYS B N 1
ATOM 2747 C CA . CYS B 2 173 ? -6.90018 -8.88673 -0.71051 1.000 53.70588 173 CYS B CA 1
ATOM 2748 C C . CYS B 2 173 ? -6.55821 -10.01253 -1.67732 1.000 49.61378 173 CYS B C 1
ATOM 2749 O O . CYS B 2 173 ? -6.33229 -11.15100 -1.25341 1.000 47.03867 173 CYS B O 1
ATOM 2752 N N . HIS B 2 174 ? -6.52043 -9.69459 -2.96880 1.000 44.96547 174 HIS B N 1
ATOM 2753 C CA . HIS B 2 174 ? -6.19263 -10.65875 -4.01024 1.000 45.51608 174 HIS B CA 1
ATOM 2754 C C . HIS B 2 174 ? -4.76827 -10.43341 -4.50147 1.000 44.58048 174 HIS B C 1
ATOM 2755 O O . HIS B 2 174 ? -4.34121 -9.29148 -4.69432 1.000 49.30966 174 HIS B O 1
ATOM 2757 N N . VAL B 2 175 ? -4.03717 -11.52811 -4.70707 1.000 44.27642 175 VAL B N 1
ATOM 2758 C CA . VAL B 2 175 ? -2.63531 -11.48027 -5.10786 1.000 43.35673 175 VAL B CA 1
ATOM 2759 C C . VAL B 2 175 ? -2.41993 -12.44580 -6.26560 1.000 45.23440 175 VAL B C 1
ATOM 2760 O O . VAL B 2 175 ? -2.83522 -13.60770 -6.19635 1.000 50.76815 175 VAL B O 1
ATOM 2764 N N . GLU B 2 176 ? -1.77139 -11.96539 -7.32479 1.000 44.18951 176 GLU B N 1
ATOM 2765 C CA . GLU B 2 176 ? -1.41657 -12.78116 -8.47590 1.000 47.60485 176 GLU B CA 1
ATOM 2766 C C . GLU B 2 176 ? 0.09903 -12.82914 -8.61630 1.000 47.33448 176 GLU B C 1
ATOM 2767 O O . GLU B 2 176 ? 0.79614 -11.85839 -8.30728 1.000 44.35391 176 GLU B O 1
ATOM 2773 N N . HIS B 2 177 ? 0.60474 -13.96725 -9.09136 1.000 52.30711 177 HIS B N 1
ATOM 2774 C CA . HIS B 2 177 ? 2.04107 -14.19850 -9.16858 1.000 47.03922 177 HIS B CA 1
ATOM 2775 C C . HIS B 2 177 ? 2.29097 -15.38216 -10.09049 1.000 49.12047 177 HIS B C 1
ATOM 2776 O O . HIS B 2 177 ? 1.46336 -16.29916 -10.14721 1.000 55.03978 177 HIS B O 1
ATOM 2783 N N . PRO B 2 178 ? 3.40589 -15.39179 -10.82998 1.000 47.77776 178 PRO B N 1
ATOM 2784 C CA . PRO B 2 178 ? 3.68144 -16.53461 -11.71811 1.000 50.32597 178 PRO B CA 1
ATOM 2785 C C . PRO B 2 178 ? 3.80428 -17.85907 -10.98744 1.000 50.28306 178 PRO B C 1
ATOM 2786 O O . PRO B 2 178 ? 3.48932 -18.90625 -11.56679 1.000 60.18067 178 PRO B O 1
ATOM 2790 N N . SER B 2 179 ? 4.25349 -17.84993 -9.73159 1.000 43.55722 179 SER B N 1
ATOM 2791 C CA . SER B 2 179 ? 4.33466 -19.08227 -8.95844 1.000 54.21358 179 SER B CA 1
ATOM 2792 C C . SER B 2 179 ? 2.96655 -19.61228 -8.55389 1.000 58.71670 179 SER B C 1
ATOM 2793 O O . SER B 2 179 ? 2.88660 -20.71882 -8.00901 1.000 60.75342 179 SER B O 1
ATOM 2796 N N . LEU B 2 180 ? 1.89834 -18.85967 -8.80869 1.000 50.29825 180 LEU B N 1
ATOM 2797 C CA . LEU B 2 180 ? 0.55125 -19.21276 -8.37472 1.000 55.27985 180 LEU B CA 1
ATOM 2798 C C . LEU B 2 180 ? -0.34607 -19.34585 -9.59691 1.000 57.44916 180 LEU B C 1
ATOM 2799 O O . LEU B 2 180 ? -0.65735 -18.34695 -10.25481 1.000 55.29408 180 LEU B O 1
ATOM 2804 N N . GLN B 2 181 ? -0.76602 -20.57541 -9.89906 1.000 55.97304 181 GLN B N 1
ATOM 2805 C CA . GLN B 2 181 ? -1.83810 -20.74983 -10.87044 1.000 49.84712 181 GLN B CA 1
ATOM 2806 C C . GLN B 2 181 ? -3.17134 -20.29072 -10.29248 1.000 50.56306 181 GLN B C 1
ATOM 2807 O O . GLN B 2 181 ? -4.05552 -19.85622 -11.03899 1.000 51.90257 181 GLN B O 1
ATOM 2813 N N . ASN B 2 182 ? -3.32664 -20.36515 -8.97010 1.000 53.39725 182 ASN B N 1
ATOM 2814 C CA . ASN B 2 182 ? -4.51293 -19.87368 -8.28471 1.000 56.94279 182 ASN B CA 1
ATOM 2815 C C . ASN B 2 182 ? -4.16572 -18.59392 -7.54219 1.000 52.68769 182 ASN B C 1
ATOM 2816 O O . ASN B 2 182 ? -3.21429 -18.59259 -6.74687 1.000 58.23924 182 ASN B O 1
ATOM 2821 N N . PRO B 2 183 ? -4.87301 -17.48813 -7.77104 1.000 53.44290 183 PRO B N 1
ATOM 2822 C CA . PRO B 2 183 ? -4.55151 -16.25342 -7.04524 1.000 48.42536 183 PRO B CA 1
ATOM 2823 C C . PRO B 2 183 ? -4.88950 -16.37771 -5.56806 1.000 49.72876 183 PRO B C 1
ATOM 2824 O O . PRO B 2 183 ? -5.94279 -16.89879 -5.19403 1.000 54.90897 183 PRO B O 1
ATOM 2828 N N . ILE B 2 184 ? -3.97507 -15.89876 -4.72644 1.000 55.20592 184 ILE B N 1
ATOM 2829 C CA . ILE B 2 184 ? -4.17643 -15.95177 -3.28243 1.000 51.85087 184 ILE B CA 1
ATOM 2830 C C . ILE B 2 184 ? -5.24988 -14.94384 -2.89442 1.000 50.67625 184 ILE B C 1
ATOM 2831 O O . ILE B 2 184 ? -5.13598 -13.74780 -3.18719 1.000 53.13517 184 ILE B O 1
ATOM 2836 N N . ILE B 2 185 ? -6.29679 -15.42494 -2.22998 1.000 59.76837 185 ILE B N 1
ATOM 2837 C CA . ILE B 2 185 ? -7.42133 -14.60105 -1.80202 1.000 55.33816 185 ILE B CA 1
ATOM 2838 C C . ILE B 2 185 ? -7.49476 -14.66839 -0.28291 1.000 57.11154 185 ILE B C 1
ATOM 2839 O O . ILE B 2 185 ? -7.73508 -15.74201 0.28380 1.000 68.61616 185 ILE B O 1
ATOM 2844 N N . VAL B 2 186 ? -7.28893 -13.52891 0.37426 1.000 50.73118 186 VAL B N 1
ATOM 2845 C CA . VAL B 2 186 ? -7.27601 -13.44360 1.83045 1.000 54.50829 186 VAL B CA 1
ATOM 2846 C C . VAL B 2 186 ? -8.33478 -12.44282 2.27104 1.000 58.99321 186 VAL B C 1
ATOM 2847 O O . VAL B 2 186 ? -8.35705 -11.30281 1.79233 1.000 62.21767 186 VAL B O 1
ATOM 2851 N N . GLU B 2 187 ? -9.20495 -12.86904 3.18214 1.000 56.40274 187 GLU B N 1
ATOM 2852 C CA . GLU B 2 187 ? -10.24280 -12.01537 3.74071 1.000 60.79548 187 GLU B CA 1
ATOM 2853 C C . GLU B 2 187 ? -9.85877 -11.59283 5.15231 1.000 65.80361 187 GLU B C 1
ATOM 2854 O O . GLU B 2 187 ? -9.26514 -12.37072 5.90494 1.000 64.74912 187 GLU B O 1
ATOM 2856 N N . TRP B 2 188 ? -10.19591 -10.35329 5.50544 1.000 78.36610 188 TRP B N 1
ATOM 2857 C CA . TRP B 2 188 ? -9.87009 -9.81984 6.83376 1.000 77.01995 188 TRP B CA 1
ATOM 2858 C C . TRP B 2 188 ? -11.03218 -10.03965 7.79901 1.000 82.55807 188 TRP B C 1
ATOM 2859 O O . TRP B 2 188 ? -10.90405 -10.78085 8.77606 1.000 97.53788 188 TRP B O 1
ATOM 2870 N N . ARG B 2 189 ? -12.16105 -9.38519 7.53438 1.000 65.07067 189 ARG B N 1
ATOM 2871 C CA . ARG B 2 189 ? -13.36998 -9.54051 8.34087 1.000 73.46280 189 ARG B CA 1
ATOM 2872 C C . ARG B 2 189 ? -13.13525 -9.15268 9.79761 1.000 70.34924 189 ARG B C 1
ATOM 2873 O O . ARG B 2 189 ? -13.60792 -8.11357 10.25737 1.000 62.28036 189 ARG B O 1
ATOM 2881 N N . GLY C 3 1 ? 34.94920 -29.48887 -12.24182 1.000 51.51756 -2 GLY C N 1
ATOM 2882 C CA . GLY C 3 1 ? 33.62563 -29.04948 -12.64245 1.000 37.58845 -2 GLY C CA 1
ATOM 2883 C C . GLY C 3 1 ? 33.64621 -27.86829 -13.59238 1.000 37.74009 -2 GLY C C 1
ATOM 2884 O O . GLY C 3 1 ? 34.41315 -26.92413 -13.40300 1.000 45.30680 -2 GLY C O 1
ATOM 2885 N N . GLN C 3 2 ? 32.80270 -27.92648 -14.62131 1.000 37.15227 -1 GLN C N 1
ATOM 2886 C CA . GLN C 3 2 ? 32.70517 -26.83010 -15.57589 1.000 34.72980 -1 GLN C CA 1
ATOM 2887 C C . GLN C 3 2 ? 32.26363 -25.55481 -14.87181 1.000 37.12561 -1 GLN C C 1
ATOM 2888 O O . GLN C 3 2 ? 31.31965 -25.56360 -14.07687 1.000 41.79931 -1 GLN C O 1
ATOM 2894 N N . VAL C 3 3 ? 32.95322 -24.45676 -15.15919 1.000 40.22416 0 VAL C N 1
ATOM 2895 C CA . VAL C 3 3 ? 32.64400 -23.17314 -14.54754 1.000 37.06962 0 VAL C CA 1
ATOM 2896 C C . VAL C 3 3 ? 32.24684 -22.19073 -15.63562 1.000 35.42861 0 VAL C C 1
ATOM 2897 O O . VAL C 3 3 ? 32.73129 -22.25610 -16.76953 1.000 44.07249 0 VAL C O 1
ATOM 2901 N N . GLU C 3 4 ? 31.33567 -21.29069 -15.28710 1.000 35.15395 1 GLU C N 1
ATOM 2902 C CA . GLU C 3 4 ? 31.01497 -20.17824 -16.16032 1.000 33.31722 1 GLU C CA 1
ATOM 2903 C C . GLU C 3 4 ? 32.04681 -19.06999 -15.98329 1.000 34.74008 1 GLU C C 1
ATOM 2904 O O . GLU C 3 4 ? 32.76370 -19.00517 -14.98099 1.000 39.75556 1 GLU C O 1
ATOM 2910 N N . LEU C 3 5 ? 32.12587 -18.19780 -16.98107 1.000 36.30045 2 LEU C N 1
ATOM 2911 C CA . LEU C 3 5 ? 33.10307 -17.12324 -16.99015 1.000 31.72664 2 LEU C CA 1
ATOM 2912 C C . LEU C 3 5 ? 32.39834 -15.77574 -16.94975 1.000 38.85714 2 LEU C C 1
ATOM 2913 O O . LEU C 3 5 ? 31.21721 -15.65500 -17.28707 1.000 43.79122 2 LEU C O 1
ATOM 2918 N N . GLY C 3 6 ? 33.14380 -14.75785 -16.52068 1.000 38.19328 3 GLY C N 1
ATOM 2919 C CA . GLY C 3 6 ? 32.69679 -13.38706 -16.59135 1.000 43.33345 3 GLY C CA 1
ATOM 2920 C C . GLY C 3 6 ? 33.37940 -12.62905 -17.71521 1.000 47.31880 3 GLY C C 1
ATOM 2921 O O . GLY C 3 6 ? 34.13576 -13.18371 -18.51737 1.000 55.75145 3 GLY C O 1
ATOM 2922 N N . GLY C 3 7 ? 33.10022 -11.33159 -17.76998 1.000 46.76959 4 GLY C N 1
ATOM 2923 C CA . GLY C 3 7 ? 33.73160 -10.49000 -18.76905 1.000 45.64254 4 GLY C CA 1
ATOM 2924 C C . GLY C 3 7 ? 35.20498 -10.28015 -18.46318 1.000 50.38940 4 GLY C C 1
ATOM 2925 O O . GLY C 3 7 ? 35.59703 -10.01987 -17.32456 1.000 49.93602 4 GLY C O 1
ATOM 2926 N N . GLY C 3 8 ? 36.02980 -10.40343 -19.49969 1.000 55.77171 5 GLY C N 1
ATOM 2927 C CA . GLY C 3 8 ? 37.46086 -10.19559 -19.36122 1.000 51.25742 5 GLY C CA 1
ATOM 2928 C C . GLY C 3 8 ? 37.82193 -8.72488 -19.49702 1.000 48.06573 5 GLY C C 1
ATOM 2929 O O . GLY C 3 8 ? 37.27431 -8.01006 -20.33403 1.000 53.50970 5 GLY C O 1
ATOM 2930 N N . THR C 3 9 ? 38.75671 -8.28461 -18.65806 1.000 49.46371 6 THR C N 1
ATOM 2931 C CA . THR C 3 9 ? 39.14759 -6.88182 -18.66458 1.000 52.43572 6 THR C CA 1
ATOM 2932 C C . THR C 3 9 ? 40.50757 -6.69703 -19.32822 1.000 53.76543 6 THR C C 1
ATOM 2933 O O . THR C 3 9 ? 41.39803 -7.54021 -19.17017 1.000 55.60263 6 THR C O 1
ATOM 2937 N N . PRO C 3 10 ? 40.69083 -5.61108 -20.08271 1.000 58.19776 7 PRO C N 1
ATOM 2938 C CA . PRO C 3 10 ? 41.99042 -5.36323 -20.71491 1.000 58.64450 7 PRO C CA 1
ATOM 2939 C C . PRO C 3 10 ? 42.87924 -4.44330 -19.89471 1.000 54.91727 7 PRO C C 1
ATOM 2940 O O . PRO C 3 10 ? 42.40181 -3.69288 -19.03753 1.000 47.97145 7 PRO C O 1
ATOM 2944 N N . ILE C 3 11 ? 44.17806 -4.49871 -20.15923 1.000 58.64889 8 ILE C N 1
ATOM 2945 C CA . ILE C 3 11 ? 45.15893 -3.67979 -19.45940 1.000 59.30013 8 ILE C CA 1
ATOM 2946 C C . ILE C 3 11 ? 45.33011 -2.37218 -20.22072 1.000 62.52502 8 ILE C C 1
ATOM 2947 O O . ILE C 3 11 ? 45.51529 -2.37565 -21.44349 1.000 64.69789 8 ILE C O 1
ATOM 2952 N N . GLU C 3 12 ? 45.26316 -1.25247 -19.50272 1.000 60.49151 9 GLU C N 1
ATOM 2953 C CA . GLU C 3 12 ? 45.42493 0.05051 -20.12916 1.000 70.49962 9 GLU C CA 1
ATOM 2954 C C . GLU C 3 12 ? 46.84549 0.21115 -20.67587 1.000 79.76442 9 GLU C C 1
ATOM 2955 O O . GLU C 3 12 ? 47.72065 -0.63666 -20.47598 1.000 84.65160 9 GLU C O 1
ATOM 2961 N N . SER C 3 13 ? 47.06275 1.32559 -21.37989 1.000 82.90567 10 SER C N 1
ATOM 2962 C CA . SER C 3 13 ? 48.32570 1.61510 -22.05541 1.000 87.69161 10 SER C CA 1
ATOM 2963 C C . SER C 3 13 ? 49.52098 1.45710 -21.12381 1.000 99.20170 10 SER C C 1
ATOM 2964 O O . SER C 3 13 ? 50.32739 0.53679 -21.29409 1.000 102.51942 10 SER C O 1
ATOM 2967 N N . CYS C 3 14 ? 49.64703 2.37882 -20.17157 1.000 102.72907 11 CYS C N 1
ATOM 2968 C CA . CYS C 3 14 ? 50.56345 2.30483 -19.03017 1.000 105.43197 11 CYS C CA 1
ATOM 2969 C C . CYS C 3 14 ? 51.09870 0.91058 -18.70101 1.000 97.63809 11 CYS C C 1
ATOM 2970 O O . CYS C 3 14 ? 52.26634 0.60642 -18.94188 1.000 98.26895 11 CYS C O 1
ATOM 2973 N N . MET D 4 1 ? 41.94285 -35.13767 -20.92655 1.000 90.43996 2 MET D N 1
ATOM 2974 C CA . MET D 4 1 ? 41.60698 -34.02907 -21.81191 1.000 80.01639 2 MET D CA 1
ATOM 2975 C C . MET D 4 1 ? 40.23419 -34.21950 -22.44580 1.000 78.61844 2 MET D C 1
ATOM 2976 O O . MET D 4 1 ? 39.62111 -35.27958 -22.32169 1.000 80.08157 2 MET D O 1
ATOM 2981 N N . LYS D 4 2 ? 39.75676 -33.17914 -23.12547 1.000 61.81763 3 LYS D N 1
ATOM 2982 C CA . LYS D 4 2 ? 38.49896 -33.23991 -23.85512 1.000 55.26497 3 LYS D CA 1
ATOM 2983 C C . LYS D 4 2 ? 38.68052 -33.58350 -25.32637 1.000 51.47577 3 LYS D C 1
ATOM 2984 O O . LYS D 4 2 ? 37.68213 -33.77181 -26.02947 1.000 54.87632 3 LYS D O 1
ATOM 2990 N N . THR D 4 3 ? 39.91671 -33.66960 -25.80636 1.000 48.51995 4 THR D N 1
ATOM 2991 C CA . THR D 4 3 ? 40.19984 -33.88893 -27.21596 1.000 55.17567 4 THR D CA 1
ATOM 2992 C C . THR D 4 3 ? 40.73427 -35.29527 -27.44489 1.000 61.79711 4 THR D C 1
ATOM 2993 O O . THR D 4 3 ? 41.52120 -35.81254 -26.64516 1.000 57.70328 4 THR D O 1
ATOM 2997 N N . THR D 4 4 ? 40.29670 -35.90619 -28.54232 1.000 57.56394 5 THR D N 1
ATOM 2998 C CA . THR D 4 4 ? 40.83424 -37.17040 -29.02258 1.000 59.42089 5 THR D CA 1
ATOM 2999 C C . THR D 4 4 ? 41.32239 -36.96675 -30.44870 1.000 59.08731 5 THR D C 1
ATOM 3000 O O . THR D 4 4 ? 40.61597 -36.37364 -31.27078 1.000 69.36670 5 THR D O 1
ATOM 3004 N N . GLN D 4 5 ? 42.52287 -37.44554 -30.73527 1.000 51.92083 6 GLN D N 1
ATOM 3005 C CA . GLN D 4 5 ? 43.15338 -37.29388 -32.03556 1.000 53.01550 6 GLN D CA 1
ATOM 3006 C C . GLN D 4 5 ? 43.63550 -38.64536 -32.53325 1.000 55.07012 6 GLN D C 1
ATOM 3007 O O . GLN D 4 5 ? 43.87299 -39.56024 -31.73807 1.000 60.57672 6 GLN D O 1
ATOM 3013 N N . PRO D 4 6 ? 43.78513 -38.80527 -33.84480 1.000 55.98599 8 PRO D N 1
ATOM 3014 C CA . PRO D 4 6 ? 44.48785 -39.97646 -34.36625 1.000 53.45431 8 PRO D CA 1
ATOM 3015 C C . PRO D 4 6 ? 45.94048 -39.95057 -33.93152 1.000 52.87852 8 PRO D C 1
ATOM 3016 O O . PRO D 4 6 ? 46.61717 -38.92093 -34.07243 1.000 48.95534 8 PRO D O 1
ATOM 3020 N N . PRO D 4 7 ? 46.45367 -41.05544 -33.38260 1.000 57.84899 9 PRO D N 1
ATOM 3021 C CA . PRO D 4 7 ? 47.83498 -41.03342 -32.86847 1.000 54.63273 9 PRO D CA 1
ATOM 3022 C C . PRO D 4 7 ? 48.86930 -40.71096 -33.93221 1.000 53.72919 9 PRO D C 1
ATOM 3023 O O . PRO D 4 7 ? 49.78138 -39.91240 -33.68276 1.000 52.73712 9 PRO D O 1
ATOM 3027 N N . SER D 4 8 ? 48.75028 -41.30492 -35.11596 1.000 58.51295 10 SER D N 1
ATOM 3028 C CA . SER D 4 8 ? 49.64947 -41.02726 -36.22379 1.000 49.29697 10 SER D CA 1
ATOM 3029 C C . SER D 4 8 ? 48.83958 -40.81947 -37.49405 1.000 50.19751 10 SER D C 1
ATOM 3030 O O . SER D 4 8 ? 47.71756 -41.31711 -37.62407 1.000 55.79799 10 SER D O 1
ATOM 3033 N N . MET D 4 9 ? 49.42118 -40.07320 -38.43037 1.000 52.63042 11 MET D N 1
ATOM 3034 C CA . MET D 4 9 ? 48.76370 -39.78992 -39.69955 1.000 55.27940 11 MET D CA 1
ATOM 3035 C C . MET D 4 9 ? 49.82387 -39.44863 -40.73369 1.000 61.77249 11 MET D C 1
ATOM 3036 O O . MET D 4 9 ? 50.65549 -38.56773 -40.49961 1.000 53.59493 11 MET D O 1
ATOM 3041 N N . ASP D 4 10 ? 49.79364 -40.14374 -41.86564 1.000 66.80988 12 ASP D N 1
ATOM 3042 C CA . ASP D 4 10 ? 50.73113 -39.90875 -42.95214 1.000 68.00437 12 ASP D CA 1
ATOM 3043 C C . ASP D 4 10 ? 50.11259 -38.99067 -43.99934 1.000 61.64320 12 ASP D C 1
ATOM 3044 O O . ASP D 4 10 ? 48.88961 -38.91657 -44.14620 1.000 63.03463 12 ASP D O 1
ATOM 3049 N N . CYS D 4 11 ? 50.97671 -38.28944 -44.72936 1.000 54.31667 13 CYS D N 1
ATOM 3050 C CA . CYS D 4 11 ? 50.53963 -37.37384 -45.77238 1.000 53.88332 13 CYS D CA 1
ATOM 3051 C C . CYS D 4 11 ? 51.65279 -37.21828 -46.79712 1.000 58.48609 13 CYS D C 1
ATOM 3052 O O . CYS D 4 11 ? 52.83331 -37.18141 -46.44106 1.000 58.83613 13 CYS D O 1
ATOM 3055 N N . ALA D 4 12 ? 51.26864 -37.13364 -48.06677 1.000 62.47109 14 ALA D N 1
ATOM 3056 C CA . ALA D 4 12 ? 52.23122 -36.93148 -49.13716 1.000 64.78496 14 ALA D CA 1
ATOM 3057 C C . ALA D 4 12 ? 52.54852 -35.44970 -49.29137 1.000 63.64598 14 ALA D C 1
ATOM 3058 O O . ALA D 4 12 ? 51.69519 -34.58332 -49.07767 1.000 64.63564 14 ALA D O 1
ATOM 3060 N N . GLU D 4 13 ? 53.79532 -35.16530 -49.66218 1.000 66.78994 15 GLU D N 1
ATOM 3061 C CA . GLU D 4 13 ? 54.23252 -33.78377 -49.80545 1.000 70.51088 15 GLU D CA 1
ATOM 3062 C C . GLU D 4 13 ? 53.47099 -33.09730 -50.93247 1.000 81.13118 15 GLU D C 1
ATOM 3063 O O . GLU D 4 13 ? 53.20946 -33.69070 -51.98309 1.000 77.03387 15 GLU D O 1
ATOM 3069 N N . GLY D 4 14 ? 53.11187 -31.83417 -50.70427 1.000 78.94759 16 GLY D N 1
ATOM 3070 C CA . GLY D 4 14 ? 52.32343 -31.07029 -51.64148 1.000 79.59426 16 GLY D CA 1
ATOM 3071 C C . GLY D 4 14 ? 50.82554 -31.21053 -51.47404 1.000 77.00498 16 GLY D C 1
ATOM 3072 O O . GLY D 4 14 ? 50.08232 -30.30914 -51.87984 1.000 82.70611 16 GLY D O 1
ATOM 3073 N N . ARG D 4 15 ? 50.36143 -32.31009 -50.88784 1.000 80.92537 17 ARG D N 1
ATOM 3074 C CA . ARG D 4 15 ? 48.93947 -32.51982 -50.67499 1.000 86.57333 17 ARG D CA 1
ATOM 3075 C C . ARG D 4 15 ? 48.46411 -31.71649 -49.46560 1.000 88.98811 17 ARG D C 1
ATOM 3076 O O . ARG D 4 15 ? 49.24229 -31.04533 -48.78226 1.000 87.65439 17 ARG D O 1
ATOM 3084 N N . ALA D 4 16 ? 47.16508 -31.79013 -49.19232 1.000 80.02255 18 ALA D N 1
ATOM 3085 C CA . ALA D 4 16 ? 46.56145 -31.10222 -48.05988 1.000 73.91944 18 ALA D CA 1
ATOM 3086 C C . ALA D 4 16 ? 46.35283 -32.08573 -46.91660 1.000 70.40246 18 ALA D C 1
ATOM 3087 O O . ALA D 4 16 ? 45.79324 -33.16923 -47.11651 1.000 68.77719 18 ALA D O 1
ATOM 3089 N N . ALA D 4 17 ? 46.80063 -31.70456 -45.72381 1.000 67.25401 19 ALA D N 1
ATOM 3090 C CA . ALA D 4 17 ? 46.68261 -32.53863 -44.53524 1.000 64.22399 19 ALA D CA 1
ATOM 3091 C C . ALA D 4 17 ? 45.45549 -32.10888 -43.74091 1.000 62.47509 19 ALA D C 1
ATOM 3092 O O . ALA D 4 17 ? 45.35288 -30.94870 -43.32787 1.000 60.39211 19 ALA D O 1
ATOM 3094 N N . ASN D 4 18 ? 44.53037 -33.04107 -43.53221 1.000 57.73914 20 ASN D N 1
ATOM 3095 C CA . ASN D 4 18 ? 43.31380 -32.80066 -42.75972 1.000 57.96083 20 ASN D CA 1
ATOM 3096 C C . ASN D 4 18 ? 43.43087 -33.57895 -41.45366 1.000 61.37000 20 ASN D C 1
ATOM 3097 O O . ASN D 4 18 ? 43.13693 -34.77668 -41.40542 1.000 66.60941 20 ASN D O 1
ATOM 3102 N N . LEU D 4 19 ? 43.86237 -32.89225 -40.39557 1.000 56.55625 21 LEU D N 1
ATOM 3103 C CA . LEU D 4 19 ? 44.05938 -33.52463 -39.09884 1.000 54.80089 21 LEU D CA 1
ATOM 3104 C C . LEU D 4 19 ? 42.75714 -33.46900 -38.31354 1.000 53.91664 21 LEU D C 1
ATOM 3105 O O . LEU D 4 19 ? 42.34336 -32.37531 -37.89773 1.000 50.39119 21 LEU D O 1
ATOM 3110 N N . PRO D 4 20 ? 42.08210 -34.59189 -38.08589 1.000 51.87773 22 PRO D N 1
ATOM 3111 C CA . PRO D 4 20 ? 40.81238 -34.56045 -37.35858 1.000 47.74166 22 PRO D CA 1
ATOM 3112 C C . PRO D 4 20 ? 41.02200 -34.45364 -35.85536 1.000 47.97503 22 PRO D C 1
ATOM 3113 O O . PRO D 4 20 ? 42.11142 -34.68415 -35.32715 1.000 51.98977 22 PRO D O 1
ATOM 3117 N N . CYS D 4 21 ? 39.93808 -34.09891 -35.16820 1.000 48.07219 23 CYS D N 1
ATOM 3118 C CA . CYS D 4 21 ? 39.95832 -33.95787 -33.71819 1.000 47.02589 23 CYS D CA 1
ATOM 3119 C C . CYS D 4 21 ? 38.52813 -33.99708 -33.20843 1.000 46.84321 23 CYS D C 1
ATOM 3120 O O . CYS D 4 21 ? 37.66662 -33.28415 -33.72935 1.000 49.52961 23 CYS D O 1
ATOM 3123 N N . ASN D 4 22 ? 38.27666 -34.82353 -32.20018 1.000 50.79330 24 ASN D N 1
ATOM 3124 C CA . ASN D 4 22 ? 36.95357 -34.93745 -31.60559 1.000 60.11899 24 ASN D CA 1
ATOM 3125 C C . ASN D 4 22 ? 36.95043 -34.32731 -30.21261 1.000 57.05846 24 ASN D C 1
ATOM 3126 O O . ASN D 4 22 ? 37.86039 -34.56918 -29.41606 1.000 59.99211 24 ASN D O 1
ATOM 3131 N N . HIS D 4 23 ? 35.92096 -33.53317 -29.92690 1.000 54.09053 25 HIS D N 1
ATOM 3132 C CA . HIS D 4 23 ? 35.73398 -32.94553 -28.60607 1.000 55.03090 25 HIS D CA 1
ATOM 3133 C C . HIS D 4 23 ? 34.25237 -32.72029 -28.32056 1.000 53.36961 25 HIS D C 1
ATOM 3134 O O . HIS D 4 23 ? 33.76988 -31.58266 -28.32087 1.000 49.25507 25 HIS D O 1
ATOM 3141 N N . SER D 4 24 ? 33.52198 -33.80863 -28.07585 1.000 54.44261 26 SER D N 1
ATOM 3142 C CA . SER D 4 24 ? 32.07776 -33.71823 -27.91167 1.000 60.02332 26 SER D CA 1
ATOM 3143 C C . SER D 4 24 ? 31.68087 -33.08854 -26.58599 1.000 54.22991 26 SER D C 1
ATOM 3144 O O . SER D 4 24 ? 30.54558 -32.61934 -26.45733 1.000 62.42544 26 SER D O 1
ATOM 3147 N N . THR D 4 25 ? 32.57803 -33.07506 -25.59881 1.000 51.21299 27 THR D N 1
ATOM 3148 C CA . THR D 4 25 ? 32.28368 -32.52267 -24.28364 1.000 47.12975 27 THR D CA 1
ATOM 3149 C C . THR D 4 25 ? 32.68714 -31.05761 -24.15721 1.000 47.92344 27 THR D C 1
ATOM 3150 O O . THR D 4 25 ? 32.80332 -30.54879 -23.03594 1.000 52.01671 27 THR D O 1
ATOM 3154 N N . ILE D 4 26 ? 32.91148 -30.37115 -25.27934 1.000 43.95160 28 ILE D N 1
ATOM 3155 C CA . ILE D 4 26 ? 33.26816 -28.96057 -25.21116 1.000 45.12371 28 ILE D CA 1
ATOM 3156 C C . ILE D 4 26 ? 32.04798 -28.13691 -24.80658 1.000 52.67215 28 ILE D C 1
ATOM 3157 O O . ILE D 4 26 ? 30.89232 -28.54314 -24.98237 1.000 49.74851 28 ILE D O 1
ATOM 3162 N N . SER D 4 27 ? 32.31410 -26.96388 -24.24164 1.000 51.80648 29 SER D N 1
ATOM 3163 C CA . SER D 4 27 ? 31.27524 -26.05689 -23.78067 1.000 48.95295 29 SER D CA 1
ATOM 3164 C C . SER D 4 27 ? 31.31477 -24.76867 -24.59221 1.000 47.31067 29 SER D C 1
ATOM 3165 O O . SER D 4 27 ? 32.26500 -24.49659 -25.33061 1.000 50.94484 29 SER D O 1
ATOM 3168 N N . GLY D 4 28 ? 30.25733 -23.96827 -24.44298 1.000 47.71954 30 GLY D N 1
ATOM 3169 C CA . GLY D 4 28 ? 30.14493 -22.73298 -25.19714 1.000 49.71716 30 GLY D CA 1
ATOM 3170 C C . GLY D 4 28 ? 31.16626 -21.68000 -24.82496 1.000 46.22609 30 GLY D C 1
ATOM 3171 O O . GLY D 4 28 ? 31.35418 -20.72207 -25.58231 1.000 54.35026 30 GLY D O 1
ATOM 3172 N N . ASN D 4 29 ? 31.83408 -21.83549 -23.68161 1.000 39.02504 36 ASN D N 1
ATOM 3173 C CA . ASN D 4 29 ? 32.81659 -20.86979 -23.21078 1.000 38.62197 36 ASN D CA 1
ATOM 3174 C C . ASN D 4 29 ? 34.25125 -21.35534 -23.39066 1.000 42.46827 36 ASN D C 1
ATOM 3175 O O . ASN D 4 29 ? 35.16992 -20.78795 -22.78954 1.000 41.96019 36 ASN D O 1
ATOM 3180 N N . GLU D 4 30 ? 34.46286 -22.38720 -24.20374 1.000 39.78113 37 GLU D N 1
ATOM 3181 C CA . GLU D 4 30 ? 35.77554 -22.99008 -24.38977 1.000 39.38669 37 GLU D CA 1
ATOM 3182 C C . GLU D 4 30 ? 36.17418 -22.90971 -25.85572 1.000 38.96077 37 GLU D C 1
ATOM 3183 O O . GLU D 4 30 ? 35.36693 -23.21181 -26.74123 1.000 42.88038 37 GLU D O 1
ATOM 3189 N N . TYR D 4 31 ? 37.41454 -22.50249 -26.10470 1.000 38.32408 38 TYR D N 1
ATOM 3190 C CA . TYR D 4 31 ? 37.95311 -22.41679 -27.45255 1.000 34.44446 38 TYR D CA 1
ATOM 3191 C C . TYR D 4 31 ? 38.67083 -23.70757 -27.83077 1.000 38.13303 38 TYR D C 1
ATOM 3192 O O . TYR D 4 31 ? 39.07370 -24.50097 -26.97690 1.000 38.51388 38 TYR D O 1
ATOM 3201 N N . VAL D 4 32 ? 38.82969 -23.90563 -29.13605 1.000 38.06582 39 VAL D N 1
ATOM 3202 C CA . VAL D 4 32 ? 39.64170 -24.98624 -29.68130 1.000 33.67276 39 VAL D CA 1
ATOM 3203 C C . VAL D 4 32 ? 40.97660 -24.39832 -30.11066 1.000 35.80324 39 VAL D C 1
ATOM 3204 O O . VAL D 4 32 ? 41.01715 -23.42628 -30.87491 1.000 38.38411 39 VAL D O 1
ATOM 3208 N N . TYR D 4 33 ? 42.06684 -24.97506 -29.61537 1.000 35.57312 40 TYR D N 1
ATOM 3209 C CA . TYR D 4 33 ? 43.40808 -24.51753 -29.93985 1.000 38.49433 40 TYR D CA 1
ATOM 3210 C C . TYR D 4 33 ? 44.17506 -25.61617 -30.66124 1.000 37.98280 40 TYR D C 1
ATOM 3211 O O . TYR D 4 33 ? 43.99394 -26.80708 -30.38921 1.000 39.52148 40 TYR D O 1
ATOM 3220 N N . TRP D 4 34 ? 45.03250 -25.20133 -31.59039 1.000 37.40858 41 TRP D N 1
ATOM 3221 C CA . TRP D 4 34 ? 45.89548 -26.11242 -32.32806 1.000 40.13278 41 TRP D CA 1
ATOM 3222 C C . TRP D 4 34 ? 47.33766 -25.65304 -32.18959 1.000 41.57927 41 TRP D C 1
ATOM 3223 O O . TRP D 4 34 ? 47.65279 -24.48984 -32.46060 1.000 42.38464 41 TRP D O 1
ATOM 3234 N N . TYR D 4 35 ? 48.20365 -26.56556 -31.75985 1.000 40.21740 42 TYR D N 1
ATOM 3235 C CA . TYR D 4 35 ? 49.62960 -26.31177 -31.64130 1.000 36.24652 42 TYR D CA 1
ATOM 3236 C C . TYR D 4 35 ? 50.39267 -27.43786 -32.32125 1.000 37.53418 42 TYR D C 1
ATOM 3237 O O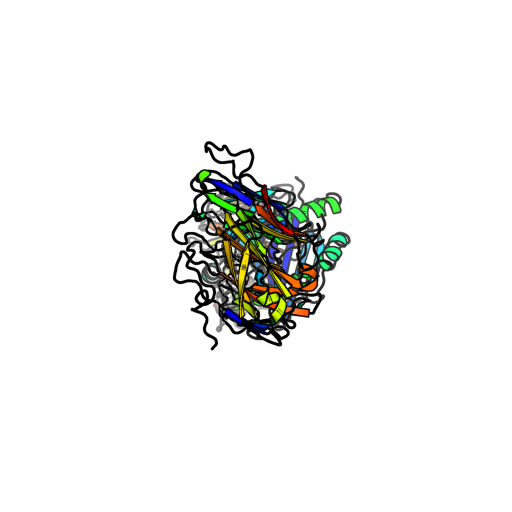 . TYR D 4 35 ? 49.88560 -28.55119 -32.48146 1.000 39.10623 42 TYR D O 1
ATOM 3246 N N . ARG D 4 36 ? 51.62357 -27.13668 -32.72610 1.000 41.44753 43 ARG D N 1
ATOM 3247 C CA . ARG D 4 36 ? 52.51195 -28.15278 -33.26626 1.000 43.98052 43 ARG D CA 1
ATOM 3248 C C . ARG D 4 36 ? 53.89880 -27.97583 -32.66910 1.000 46.58857 43 ARG D C 1
ATOM 3249 O O . ARG D 4 36 ? 54.28676 -26.87450 -32.26969 1.000 41.63266 43 ARG D O 1
ATOM 3257 N N . GLN D 4 37 ? 54.63855 -29.08006 -32.60374 1.000 41.99360 44 GLN D N 1
ATOM 3258 C CA . GLN D 4 37 ? 55.98630 -29.09291 -32.05069 1.000 47.78767 44 GLN D CA 1
ATOM 3259 C C . GLN D 4 37 ? 56.89269 -29.86102 -32.99781 1.000 48.45684 44 GLN D C 1
ATOM 3260 O O . GLN D 4 37 ? 56.69745 -31.06245 -33.20861 1.000 48.93712 44 GLN D O 1
ATOM 3266 N N . ILE D 4 38 ? 57.87467 -29.17073 -33.56652 1.000 57.82792 45 ILE D N 1
ATOM 3267 C CA . ILE D 4 38 ? 58.84934 -29.78994 -34.45669 1.000 67.37951 45 ILE D CA 1
ATOM 3268 C C . ILE D 4 38 ? 60.01109 -30.29374 -33.61165 1.000 69.01607 45 ILE D C 1
ATOM 3269 O O . ILE D 4 38 ? 60.65607 -29.51135 -32.90570 1.000 71.01589 45 ILE D O 1
ATOM 3274 N N . HIS D 4 39 ? 60.27263 -31.59415 -33.68114 1.000 77.29267 46 HIS D N 1
ATOM 3275 C CA . HIS D 4 39 ? 61.38784 -32.23568 -32.96034 1.000 85.42166 46 HIS D CA 1
ATOM 3276 C C . HIS D 4 39 ? 61.22253 -31.92226 -31.47013 1.000 85.30681 46 HIS D C 1
ATOM 3277 O O . HIS D 4 39 ? 60.10037 -31.98635 -30.94502 1.000 80.33690 46 HIS D O 1
ATOM 3284 N N . SER D 4 40 ? 62.30424 -31.58040 -30.77005 1.00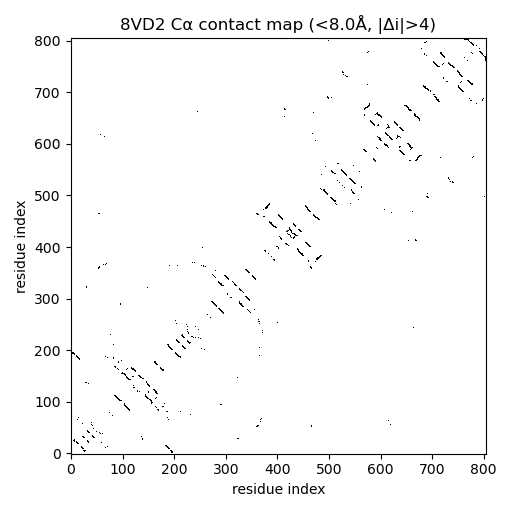0 81.51424 47 SER D N 1
ATOM 3285 C CA . SER D 4 40 ? 62.25491 -31.19573 -29.36612 1.000 71.55901 47 SER D CA 1
ATOM 3286 C C . SER D 4 40 ? 62.31002 -29.68246 -29.18354 1.000 70.89193 47 SER D C 1
ATOM 3287 O O . SER D 4 40 ? 62.87172 -29.19349 -28.19729 1.000 72.89013 47 SER D O 1
ATOM 3290 N N . GLN D 4 41 ? 61.74055 -28.93132 -30.12242 1.000 67.91239 48 GLN D N 1
ATOM 3291 C CA . GLN D 4 41 ? 61.72412 -27.48073 -30.05286 1.000 62.25786 48 GLN D CA 1
ATOM 3292 C C . GLN D 4 41 ? 60.48594 -27.00843 -29.29380 1.000 59.28142 48 GLN D C 1
ATOM 3293 O O . GLN D 4 41 ? 59.69338 -27.80396 -28.78407 1.000 54.11970 48 GLN D O 1
ATOM 3299 N N . GLY D 4 42 ? 60.31545 -25.69167 -29.21812 1.000 54.03413 49 GLY D N 1
ATOM 3300 C CA . GLY D 4 42 ? 59.16975 -25.11292 -28.56077 1.000 44.77961 49 GLY D CA 1
ATOM 3301 C C . GLY D 4 42 ? 57.90621 -25.27139 -29.38060 1.000 47.88771 49 GLY D C 1
ATOM 3302 O O . GLY D 4 42 ? 57.92802 -25.21716 -30.61464 1.000 46.22629 49 GLY D O 1
ATOM 3303 N N . PRO D 4 43 ? 56.77787 -25.48610 -28.70632 1.000 44.77369 50 PRO D N 1
ATOM 3304 C CA . PRO D 4 43 ? 55.50187 -25.60954 -29.42321 1.000 42.75437 50 PRO D CA 1
ATOM 3305 C C . PRO D 4 43 ? 55.15145 -24.32184 -30.15525 1.000 47.22155 50 PRO D C 1
ATOM 3306 O O . PRO D 4 43 ? 55.24292 -23.22436 -29.60036 1.000 48.39925 50 PRO D O 1
ATOM 3310 N N . GLN D 4 44 ? 54.74625 -24.46732 -31.41309 1.000 45.27099 51 GLN D N 1
ATOM 3311 C CA . GLN D 4 44 ? 54.40698 -23.34061 -32.27132 1.000 45.06894 51 GLN D CA 1
ATOM 3312 C C . GLN D 4 44 ? 52.89375 -23.19017 -32.34731 1.000 50.36594 51 GLN D C 1
ATOM 3313 O O . GLN D 4 44 ? 52.18464 -24.15394 -32.65582 1.000 46.06366 51 GLN D O 1
ATOM 3319 N N . TYR D 4 45 ? 52.40442 -21.98423 -32.06718 1.000 54.83529 52 TYR D N 1
ATOM 3320 C CA . TYR D 4 45 ? 50.97377 -21.72448 -32.15202 1.000 46.93957 52 TYR D CA 1
ATOM 3321 C C . TYR D 4 45 ? 50.52275 -21.71931 -33.60632 1.000 48.52838 52 TYR D C 1
ATOM 3322 O O . TYR D 4 45 ? 51.11160 -21.03618 -34.44974 1.000 50.15708 52 TYR D O 1
ATOM 3331 N N . ILE D 4 46 ? 49.46839 -22.47814 -33.89591 1.000 47.81854 53 ILE D N 1
ATOM 3332 C CA . ILE D 4 46 ? 48.94024 -22.57908 -35.25045 1.000 47.43938 53 ILE D CA 1
ATOM 3333 C C . ILE D 4 46 ? 47.73721 -21.65837 -35.39679 1.000 54.52296 53 ILE D C 1
ATOM 3334 O O . ILE D 4 46 ? 47.81065 -20.62145 -36.06613 1.000 57.77261 53 ILE D O 1
ATOM 3339 N N . ILE D 4 47 ? 46.62462 -22.02800 -34.76424 1.000 50.85616 54 ILE D N 1
ATOM 3340 C CA . ILE D 4 47 ? 45.36144 -21.32467 -34.95113 1.000 46.61614 54 ILE D CA 1
ATOM 3341 C C . ILE D 4 47 ? 44.44471 -21.62129 -33.77118 1.000 49.46613 54 ILE D C 1
ATOM 3342 O O . ILE D 4 47 ? 44.71818 -22.52215 -32.96953 1.000 42.73689 54 ILE D O 1
ATOM 3347 N N . HIS D 4 48 ? 43.35782 -20.86192 -33.65199 1.000 46.81590 55 HIS D N 1
ATOM 3348 C CA . HIS D 4 48 ? 42.34871 -21.12014 -32.63511 1.000 44.73947 55 HIS D CA 1
ATOM 3349 C C . HIS D 4 48 ? 41.02703 -20.53248 -33.10447 1.000 40.65446 55 HIS D C 1
ATOM 3350 O O . HIS D 4 48 ? 40.99274 -19.61389 -33.92727 1.000 43.83927 55 HIS D O 1
ATOM 3357 N N . GLY D 4 49 ? 39.93757 -21.07889 -32.56999 1.000 36.51851 56 GLY D N 1
ATOM 3358 C CA . GLY D 4 49 ? 38.61173 -20.61992 -32.94067 1.000 43.16515 56 GLY D CA 1
ATOM 3359 C C . GLY D 4 49 ? 37.58684 -21.04397 -31.91474 1.000 39.20429 56 GLY D C 1
ATOM 3360 O O . GLY D 4 49 ? 37.88604 -21.76632 -30.96134 1.000 42.40269 56 GLY D O 1
ATOM 3361 N N . LEU D 4 50 ? 36.35542 -20.57958 -32.12902 1.000 43.98480 57 LEU D N 1
ATOM 3362 C CA . LEU D 4 50 ? 35.24793 -20.86874 -31.22421 1.000 47.09439 57 LEU D CA 1
ATOM 3363 C C . LEU D 4 50 ? 34.16163 -21.69437 -31.89925 1.000 48.74545 57 LEU D C 1
ATOM 3364 O O . LEU D 4 50 ? 33.82935 -22.77991 -31.41252 1.000 45.60451 57 LEU D O 1
ATOM 3369 N N . LYS D 4 51 ? 33.59239 -21.21399 -33.00419 1.000 59.89278 58 LYS D N 1
ATOM 3370 C CA . LYS D 4 51 ? 32.53690 -21.94841 -33.69058 1.000 63.26223 58 LYS D CA 1
ATOM 3371 C C . LYS D 4 51 ? 32.60556 -21.71670 -35.19450 1.000 70.13634 58 LYS D C 1
ATOM 3372 O O . LYS D 4 51 ? 32.23355 -22.59337 -35.98128 1.000 74.54980 58 LYS D O 1
ATOM 3378 N N . ASN D 4 52 ? 33.08114 -20.54330 -35.60289 1.000 75.33915 64 ASN D N 1
ATOM 3379 C CA . ASN D 4 52 ? 33.25695 -20.24542 -37.01429 1.000 93.79214 64 ASN D CA 1
ATOM 3380 C C . ASN D 4 52 ? 34.48076 -20.98002 -37.55576 1.000 81.33142 64 ASN D C 1
ATOM 3381 O O . ASN D 4 52 ? 35.19545 -21.67915 -36.83204 1.000 85.03781 64 ASN D O 1
ATOM 3386 N N . ASN D 4 53 ? 34.72531 -20.82125 -38.85113 1.000 75.16293 65 ASN D N 1
ATOM 3387 C CA . ASN D 4 53 ? 35.91881 -21.35360 -39.49015 1.000 66.82522 65 ASN D CA 1
ATOM 3388 C C . ASN D 4 53 ? 36.95842 -20.24714 -39.59502 1.000 68.76770 65 ASN D C 1
ATOM 3389 O O . ASN D 4 53 ? 36.67009 -19.16515 -40.11690 1.000 71.97669 65 ASN D O 1
ATOM 3394 N N . GLU D 4 54 ? 38.15675 -20.51551 -39.08992 1.000 62.98555 66 GLU D N 1
ATOM 3395 C CA . GLU D 4 54 ? 39.23899 -19.54592 -39.08691 1.000 65.56911 66 GLU D CA 1
ATOM 3396 C C . GLU D 4 54 ? 40.28947 -19.92617 -40.12137 1.000 58.62163 66 GLU D C 1
ATOM 3397 O O . GLU D 4 54 ? 40.42726 -21.09112 -40.50464 1.000 56.12295 66 GLU D O 1
ATOM 3403 N N . THR D 4 55 ? 41.03228 -18.91921 -40.57388 1.000 55.79816 67 THR D N 1
ATOM 3404 C CA . THR D 4 55 ? 42.07368 -19.12656 -41.57375 1.000 64.04493 67 THR D CA 1
ATOM 3405 C C . THR D 4 55 ? 43.14577 -18.06562 -41.39307 1.000 61.72383 67 THR D C 1
ATOM 3406 O O . THR D 4 55 ? 42.86581 -16.87056 -41.52798 1.000 63.40753 67 THR D O 1
ATOM 3410 N N . ASN D 4 56 ? 44.36031 -18.50139 -41.08444 1.000 58.22307 68 ASN D N 1
ATOM 3411 C CA . ASN D 4 56 ? 45.53169 -17.64147 -41.06228 1.000 63.05946 68 ASN D CA 1
ATOM 3412 C C . ASN D 4 56 ? 46.49450 -18.07995 -42.16173 1.000 65.94809 68 ASN D C 1
ATOM 3413 O O . ASN D 4 56 ? 46.21150 -18.99436 -42.94135 1.000 54.15500 68 ASN D O 1
ATOM 3418 N N . GLU D 4 57 ? 47.64939 -17.41497 -42.21985 1.000 77.56260 74 GLU D N 1
ATOM 3419 C CA . GLU D 4 57 ? 48.64509 -17.73001 -43.23720 1.000 72.73893 74 GLU D CA 1
ATOM 3420 C C . GLU D 4 57 ? 49.23968 -19.12282 -43.07632 1.000 74.97248 74 GLU D C 1
ATOM 3421 O O . GLU D 4 57 ? 49.96077 -19.57524 -43.97223 1.000 74.16307 74 GLU D O 1
ATOM 3427 N N . MET D 4 58 ? 48.95404 -19.81162 -41.97237 1.000 70.79546 75 MET D N 1
ATOM 3428 C CA . MET D 4 58 ? 49.53794 -21.11622 -41.69058 1.000 65.00413 75 MET D CA 1
ATOM 3429 C C . MET D 4 58 ? 48.59891 -22.26922 -42.02451 1.000 60.42165 75 MET D C 1
ATOM 3430 O O . MET D 4 58 ? 49.01993 -23.24386 -42.65428 1.000 70.07654 75 MET D O 1
ATOM 3435 N N . ALA D 4 59 ? 47.33389 -22.18107 -41.62236 1.000 58.59228 76 ALA D N 1
ATOM 3436 C CA . ALA D 4 59 ? 46.39430 -23.27532 -41.83108 1.000 58.65172 76 ALA D CA 1
ATOM 3437 C C . ALA D 4 59 ? 44.97250 -22.73187 -41.77393 1.000 58.21431 76 ALA D C 1
ATOM 3438 O O . ALA D 4 59 ? 44.74718 -21.52472 -41.65213 1.000 56.52310 76 ALA D O 1
ATOM 3440 N N . SER D 4 60 ? 44.00997 -23.64700 -41.86463 1.000 53.08289 77 SER D N 1
ATOM 3441 C CA . SER D 4 60 ? 42.59389 -23.33401 -41.75333 1.000 54.86130 77 SER D CA 1
ATOM 3442 C C . SER D 4 60 ? 41.96118 -24.27187 -40.73722 1.000 51.88372 77 SER D C 1
ATOM 3443 O O . SER D 4 60 ? 42.29555 -25.45900 -40.68475 1.000 55.42145 77 SER D O 1
ATOM 3446 N N . LEU D 4 61 ? 41.05287 -23.73589 -39.92883 1.000 52.80213 78 LEU D N 1
ATOM 3447 C CA . LEU D 4 61 ? 40.35987 -24.50277 -38.90311 1.000 52.86999 78 LEU D CA 1
ATOM 3448 C C . LEU D 4 61 ? 38.88491 -24.60667 -39.26180 1.000 52.22080 78 LEU D C 1
ATOM 3449 O O . LEU D 4 61 ? 38.23521 -23.59158 -39.53253 1.000 61.45019 78 LEU D O 1
ATOM 3454 N N . ILE D 4 62 ? 38.36334 -25.83007 -39.26553 1.000 45.78219 79 ILE D N 1
ATOM 3455 C CA . ILE D 4 62 ? 36.96680 -26.09879 -39.58891 1.000 54.23892 79 ILE D CA 1
ATOM 3456 C C . ILE D 4 62 ? 36.33919 -26.77346 -38.37803 1.000 54.69959 79 ILE D C 1
ATOM 3457 O O . ILE D 4 62 ? 36.68020 -27.91718 -38.05041 1.000 53.40412 79 ILE D O 1
ATOM 3462 N N . ILE D 4 63 ? 35.42547 -26.07133 -37.71323 1.000 58.96398 80 ILE D N 1
ATOM 3463 C CA . ILE D 4 63 ? 34.69950 -26.59355 -36.56142 1.000 55.33969 80 ILE D CA 1
ATOM 3464 C C . ILE D 4 63 ? 33.27022 -26.88257 -36.99531 1.000 56.15043 80 ILE D C 1
ATOM 3465 O O . ILE D 4 63 ? 32.64493 -26.06219 -37.67855 1.000 64.43983 80 ILE D O 1
ATOM 3470 N N . THR D 4 64 ? 32.75746 -28.04644 -36.60397 1.000 54.53434 81 THR D N 1
ATOM 3471 C CA . THR D 4 64 ? 31.41022 -28.44021 -36.98445 1.000 64.15884 81 THR D CA 1
ATOM 3472 C C . THR D 4 64 ? 30.37602 -27.50932 -36.35599 1.000 67.65997 81 THR D C 1
ATOM 3473 O O . THR D 4 64 ? 30.65641 -26.76782 -35.40944 1.000 68.21395 81 THR D O 1
ATOM 3477 N N . GLU D 4 65 ? 29.15875 -27.55860 -36.90346 1.000 67.15001 82 GLU D N 1
ATOM 3478 C CA . GLU D 4 65 ? 28.09299 -26.68838 -36.41705 1.000 74.98928 82 GLU D CA 1
ATOM 3479 C C . GLU D 4 65 ? 27.74631 -26.99683 -34.96546 1.000 75.86199 82 GLU D C 1
ATOM 3480 O O . GLU D 4 65 ? 27.45136 -26.08575 -34.18295 1.000 72.11568 82 GLU D O 1
ATOM 3486 N N . ASP D 4 66 ? 27.78210 -28.27179 -34.58461 1.000 78.70486 83 ASP D N 1
ATOM 3487 C CA . ASP D 4 66 ? 27.52279 -28.67372 -33.20858 1.000 74.72253 83 ASP D CA 1
ATOM 3488 C C . ASP D 4 66 ? 28.76808 -28.61895 -32.33174 1.000 68.72461 83 ASP D C 1
ATOM 3489 O O . ASP D 4 66 ? 28.70259 -29.01697 -31.16381 1.000 65.79236 83 ASP D O 1
ATOM 3494 N N . ARG D 4 67 ? 29.89483 -28.14880 -32.87016 1.000 68.35553 84 ARG D N 1
ATOM 3495 C CA . ARG D 4 67 ? 31.13549 -27.92581 -32.12639 1.000 63.76926 84 ARG D CA 1
ATOM 3496 C C . ARG D 4 67 ? 31.66240 -29.18876 -31.44938 1.000 65.99217 84 ARG D C 1
ATOM 3497 O O . ARG D 4 67 ? 32.47874 -29.10278 -30.52803 1.000 60.97998 84 ARG D O 1
ATOM 3505 N N . LYS D 4 68 ? 31.22781 -30.36913 -31.88669 1.000 69.85671 85 LYS D N 1
ATOM 3506 C CA . LYS D 4 68 ? 31.65990 -31.61099 -31.25909 1.000 63.33184 85 LYS D CA 1
ATOM 3507 C C . LYS D 4 68 ? 32.90781 -32.20661 -31.89848 1.000 62.42550 85 LYS D C 1
ATOM 3508 O O . LYS D 4 68 ? 33.45587 -33.17529 -31.36145 1.000 60.09444 85 LYS D O 1
ATOM 3514 N N . SER D 4 69 ? 33.36897 -31.65598 -33.01852 1.000 57.93702 86 SER D N 1
ATOM 3515 C CA . SER D 4 69 ? 34.59836 -32.11096 -33.65239 1.000 52.24791 86 SER D CA 1
ATOM 3516 C C . SER D 4 69 ? 35.12020 -30.99463 -34.54323 1.000 49.19448 86 SER D C 1
ATOM 3517 O O . SER D 4 69 ? 34.38433 -30.07601 -34.91228 1.000 51.09448 86 SER D O 1
ATOM 3520 N N . SER D 4 70 ? 36.40329 -31.08443 -34.88299 1.000 44.46791 87 SER D N 1
ATOM 3521 C CA . SER D 4 70 ? 37.05140 -30.05845 -35.68591 1.000 46.73667 87 SER D CA 1
ATOM 3522 C C . SER D 4 70 ? 38.10361 -30.70964 -36.57458 1.000 49.07916 87 SER D C 1
ATOM 3523 O O . SER D 4 70 ? 38.37197 -31.91077 -36.48155 1.000 47.74091 87 SER D O 1
ATOM 3526 N N . THR D 4 71 ? 38.70379 -29.89683 -37.44215 1.000 49.05514 88 THR D N 1
ATOM 3527 C CA . THR D 4 71 ? 39.72000 -30.36626 -38.37443 1.000 50.63259 88 THR D CA 1
ATOM 3528 C C . THR D 4 71 ? 40.69485 -29.23152 -38.64947 1.000 49.21920 88 THR D C 1
ATOM 3529 O O . THR D 4 71 ? 40.27342 -28.09531 -38.88511 1.000 52.86732 88 THR D O 1
ATOM 3533 N N . LEU D 4 72 ? 41.98900 -29.53805 -38.61117 1.000 49.91866 89 LEU D N 1
ATOM 3534 C CA . LEU D 4 72 ? 43.03125 -28.59114 -38.98661 1.000 48.39330 89 LEU D CA 1
ATOM 3535 C C . LEU D 4 72 ? 43.48380 -28.91248 -40.40505 1.000 47.98273 89 LEU D C 1
ATOM 3536 O O . LEU D 4 72 ? 43.95963 -30.02154 -40.67136 1.000 54.59413 89 LEU D O 1
ATOM 3541 N N . ILE D 4 73 ? 43.33735 -27.94848 -41.30821 1.000 47.90213 90 ILE D N 1
ATOM 3542 C CA . ILE D 4 73 ? 43.60925 -28.14942 -42.72676 1.000 54.57093 90 ILE D CA 1
ATOM 3543 C C . ILE D 4 73 ? 44.90104 -27.42192 -43.07384 1.000 54.05014 90 ILE D C 1
ATOM 3544 O O . ILE D 4 73 ? 44.93796 -26.18594 -43.12382 1.000 54.80255 90 ILE D O 1
ATOM 3549 N N . LEU D 4 74 ? 45.96373 -28.19094 -43.31519 1.000 55.68696 91 LEU D N 1
ATOM 3550 C CA . LEU D 4 74 ? 47.21216 -27.64854 -43.82683 1.000 63.81131 91 LEU D CA 1
ATOM 3551 C C . LEU D 4 74 ? 47.20979 -27.80901 -45.33816 1.000 72.48824 91 LEU D C 1
ATOM 3552 O O . LEU D 4 74 ? 47.38282 -28.93521 -45.82802 1.000 78.04575 91 LEU D O 1
ATOM 3557 N N . PRO D 4 75 ? 47.01950 -26.74040 -46.11475 1.000 71.99852 92 PRO D N 1
ATOM 3558 C CA . PRO D 4 75 ? 46.86689 -26.90518 -47.56796 1.000 84.23133 92 PRO D CA 1
ATOM 3559 C C . PRO D 4 75 ? 48.14061 -27.35607 -48.26822 1.000 102.88879 92 PRO D C 1
ATOM 3560 O O . PRO D 4 75 ? 48.12199 -28.32832 -49.02991 1.000 96.81195 92 PRO D O 1
ATOM 3564 N N . HIS D 4 76 ? 49.24886 -26.66358 -48.02188 1.000 131.45325 93 HIS D N 1
ATOM 3565 C CA . HIS D 4 76 ? 50.51561 -26.92261 -48.70287 1.000 111.71069 93 HIS D CA 1
ATOM 3566 C C . HIS D 4 76 ? 51.44808 -27.61191 -47.71299 1.000 112.97808 93 HIS D C 1
ATOM 3567 O O . HIS D 4 76 ? 52.12944 -26.95100 -46.92397 1.000 116.12631 93 HIS D O 1
ATOM 3574 N N . ALA D 4 77 ? 51.47745 -28.94079 -47.75924 1.000 81.71646 94 ALA D N 1
ATOM 3575 C CA . ALA D 4 77 ? 52.29359 -29.71891 -46.83680 1.000 74.15344 94 ALA D CA 1
ATOM 3576 C C . ALA D 4 77 ? 53.73635 -29.75358 -47.32481 1.000 68.49715 94 ALA D C 1
ATOM 3577 O O . ALA D 4 77 ? 54.01130 -30.20529 -48.44183 1.000 82.33427 94 ALA D O 1
ATOM 3579 N N . THR D 4 78 ? 54.65192 -29.27497 -46.49126 1.000 59.38621 95 THR D N 1
ATOM 3580 C CA . THR D 4 78 ? 56.08017 -29.33509 -46.75632 1.000 62.85299 95 THR D CA 1
ATOM 3581 C C . THR D 4 78 ? 56.72885 -30.35172 -45.82633 1.000 61.16715 95 THR D C 1
ATOM 3582 O O . THR D 4 78 ? 56.11872 -30.83406 -44.86868 1.000 61.39588 95 THR D O 1
ATOM 3586 N N . LEU D 4 79 ? 57.98886 -30.67831 -46.12014 1.000 58.34070 96 LEU D N 1
ATOM 3587 C CA . LEU D 4 79 ? 58.74629 -31.53939 -45.22093 1.000 59.69309 96 LEU D CA 1
ATOM 3588 C C . LEU D 4 79 ? 58.99549 -30.87395 -43.87467 1.000 55.07511 96 LEU D C 1
ATOM 3589 O O . LEU D 4 79 ? 59.23920 -31.57320 -42.88550 1.000 57.94556 96 LEU D O 1
ATOM 3594 N N . ARG D 4 80 ? 58.93413 -29.54425 -43.81617 1.000 51.18007 97 ARG D N 1
ATOM 3595 C CA . ARG D 4 80 ? 59.03097 -28.81249 -42.56097 1.000 56.47789 97 ARG D CA 1
ATOM 3596 C C . ARG D 4 80 ? 57.74213 -28.85900 -41.75089 1.000 60.28019 97 ARG D C 1
ATOM 3597 O O . ARG D 4 80 ? 57.71959 -28.35235 -40.62402 1.000 63.62542 97 ARG D O 1
ATOM 3599 N N . ASP D 4 81 ? 56.67568 -29.44314 -42.29298 1.000 57.16267 98 ASP D N 1
ATOM 3600 C CA . ASP D 4 81 ? 55.41859 -29.60409 -41.57661 1.000 58.20223 98 ASP D CA 1
ATOM 3601 C C . ASP D 4 81 ? 55.31643 -30.94862 -40.86718 1.000 54.97414 98 ASP D C 1
ATOM 3602 O O . ASP D 4 81 ? 54.24225 -31.28958 -40.36107 1.000 49.90120 98 ASP D O 1
ATOM 3607 N N . THR D 4 82 ? 56.40174 -31.71834 -40.82543 1.000 55.44308 99 THR D N 1
ATOM 3608 C CA . THR D 4 82 ? 56.42576 -32.98242 -40.09763 1.000 52.33375 99 THR D CA 1
ATOM 3609 C C . THR D 4 82 ? 56.61923 -32.68134 -38.61728 1.000 51.22545 99 THR D C 1
ATOM 3610 O O . THR D 4 82 ? 57.72436 -32.33553 -38.18661 1.000 58.02918 99 THR D O 1
ATOM 3614 N N . ALA D 4 83 ? 55.54853 -32.80671 -37.83802 1.000 43.51232 100 ALA D N 1
ATOM 3615 C CA . ALA D 4 83 ? 55.59444 -32.46551 -36.42343 1.000 49.02325 100 ALA D CA 1
ATOM 3616 C C . ALA D 4 83 ? 54.41535 -33.12032 -35.71907 1.000 49.41565 100 ALA D C 1
ATOM 3617 O O . ALA D 4 83 ? 53.54384 -33.72443 -36.34906 1.000 47.48742 100 ALA D O 1
ATOM 3619 N N . VAL D 4 84 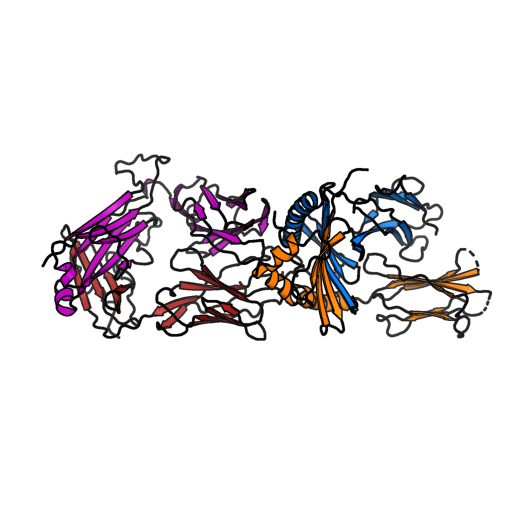? 54.40490 -32.99415 -34.39600 1.000 44.79389 101 VAL D N 1
ATOM 3620 C CA . VAL D 4 84 ? 53.30098 -33.47335 -33.57264 1.000 45.34963 101 VAL D CA 1
ATOM 3621 C C . VAL D 4 84 ? 52.28650 -32.34529 -33.44810 1.000 44.87512 101 VAL D C 1
ATOM 3622 O O . VAL D 4 84 ? 52.62364 -31.24674 -32.99585 1.000 43.79818 101 VAL D O 1
ATOM 3626 N N . TYR D 4 85 ? 51.04625 -32.61199 -33.84566 1.000 44.64877 102 TYR D N 1
ATOM 3627 C CA . TYR D 4 85 ? 49.99361 -31.60380 -33.87238 1.000 41.14599 102 TYR D CA 1
ATOM 3628 C C . TYR D 4 85 ? 49.04061 -31.83678 -32.70838 1.000 41.00037 102 TYR D C 1
ATOM 3629 O O . TYR D 4 85 ? 48.41953 -32.90102 -32.61066 1.000 41.53557 102 TYR D O 1
ATOM 3638 N N . TYR D 4 86 ? 48.92607 -30.83938 -31.83516 1.000 42.14159 103 TYR D N 1
ATOM 3639 C CA . TYR D 4 86 ? 48.13127 -30.94003 -30.61863 1.000 38.83697 103 TYR D CA 1
ATOM 3640 C C . TYR D 4 86 ? 46.83237 -30.16328 -30.78919 1.000 34.58931 103 TYR D C 1
ATOM 3641 O O . TYR D 4 86 ? 46.85333 -28.94380 -30.98845 1.000 32.27865 103 TYR D O 1
ATOM 3650 N N . CYS D 4 87 ? 45.71072 -30.87232 -30.71259 1.000 34.68635 104 CYS D N 1
ATOM 3651 C CA . CYS D 4 87 ? 44.38506 -30.26682 -30.67403 1.000 38.83277 104 CYS D CA 1
ATOM 3652 C C . CYS D 4 87 ? 43.98319 -30.14716 -29.20927 1.000 40.75488 104 CYS D C 1
ATOM 3653 O O . CYS D 4 87 ? 43.80288 -31.15976 -28.52575 1.000 32.95861 104 CYS D O 1
ATOM 3656 N N . ILE D 4 88 ? 43.85888 -28.91489 -28.72333 1.000 38.99329 105 ILE D N 1
ATOM 3657 C CA . ILE D 4 88 ? 43.62616 -28.64879 -27.30984 1.000 36.25663 105 ILE D CA 1
ATOM 3658 C C . ILE D 4 88 ? 42.36378 -27.81421 -27.15780 1.000 32.30650 105 ILE D C 1
ATOM 3659 O O . ILE D 4 88 ? 42.14517 -26.85709 -27.90840 1.000 37.23969 105 ILE D O 1
ATOM 3664 N N . VAL D 4 89 ? 41.53799 -28.17818 -26.18296 1.000 31.38839 106 VAL D N 1
ATOM 3665 C CA . VAL D 4 89 ? 40.38647 -27.38010 -25.78094 1.000 36.33965 106 VAL D CA 1
ATOM 3666 C C . VAL D 4 89 ? 40.78093 -26.62504 -24.51971 1.000 36.95542 106 VAL D C 1
ATOM 3667 O O . VAL D 4 89 ? 41.01820 -27.23198 -23.46930 1.000 34.63563 106 VAL D O 1
ATOM 3671 N N . ARG D 4 90 ? 40.86984 -25.30186 -24.62030 1.000 35.41478 107 ARG D N 1
ATOM 3672 C CA . ARG D 4 90 ? 41.16869 -24.47161 -23.45645 1.000 39.05598 107 ARG D CA 1
ATOM 3673 C C . ARG D 4 90 ? 39.94469 -24.47325 -22.55120 1.000 40.22473 107 ARG D C 1
ATOM 3674 O O . ARG D 4 90 ? 38.94892 -23.80020 -22.82481 1.000 40.59867 107 ARG D O 1
ATOM 3682 N N . VAL D 4 91 ? 40.02113 -25.23400 -21.46231 1.000 35.65389 108 VAL D N 1
ATOM 3683 C CA . VAL D 4 91 ? 38.83161 -25.58010 -20.69780 1.000 38.58579 108 VAL D CA 1
ATOM 3684 C C . VAL D 4 91 ? 38.44188 -24.44068 -19.76176 1.000 46.46259 108 VAL D C 1
ATOM 3685 O O . VAL D 4 91 ? 39.24578 -23.57305 -19.40881 1.000 48.24839 108 VAL D O 1
ATOM 3689 N N . ALA D 4 92 ? 37.17668 -24.45716 -19.35791 1.000 44.65842 109 ALA D N 1
ATOM 3690 C CA . ALA D 4 92 ? 36.63458 -23.56039 -18.34225 1.000 40.69184 109 ALA D CA 1
ATOM 3691 C C . ALA D 4 92 ? 36.22961 -24.40454 -17.13397 1.000 40.80558 109 ALA D C 1
ATOM 3692 O O . ALA D 4 92 ? 35.04333 -24.55814 -16.82616 1.000 48.51264 109 ALA D O 1
ATOM 3694 N N . ILE D 4 93 ? 37.22843 -24.96383 -16.45437 1.000 41.39918 110 ILE D N 1
ATOM 3695 C CA . ILE D 4 93 ? 37.02554 -25.85412 -15.31979 1.000 42.54708 110 ILE D CA 1
ATOM 3696 C C . ILE D 4 93 ? 37.75208 -25.27228 -14.11506 1.000 44.02597 110 ILE D C 1
ATOM 3697 O O . ILE D 4 93 ? 38.79540 -24.62451 -14.25181 1.000 39.56116 110 ILE D O 1
ATOM 3702 N N . GLU D 4 94 ? 37.18674 -25.49440 -12.92885 1.000 42.97008 111 GLU D N 1
ATOM 3703 C CA . GLU D 4 94 ? 37.82160 -25.01882 -11.70637 1.000 44.41152 111 GLU D CA 1
ATOM 3704 C C . GLU D 4 94 ? 39.18801 -25.66739 -11.52786 1.000 43.19777 111 GLU D C 1
ATOM 3705 O O . GLU D 4 94 ? 39.36616 -26.86250 -11.77818 1.000 49.60846 111 GLU D O 1
ATOM 3711 N N . GLY D 4 95 ? 40.15989 -24.86512 -11.09177 1.000 45.11497 112 GLY D N 1
ATOM 3712 C CA . GLY D 4 95 ? 41.52859 -25.31088 -10.96289 1.000 43.61004 112 GLY D CA 1
ATOM 3713 C C . GLY D 4 95 ? 42.33225 -25.28921 -12.24262 1.000 51.63523 112 GLY D C 1
ATOM 3714 O O . GLY D 4 95 ? 43.56730 -25.31228 -12.18105 1.000 56.09025 112 GLY D O 1
ATOM 3715 N N . SER D 4 96 ? 41.67468 -25.24315 -13.40471 1.000 64.65565 113 SER D N 1
ATOM 3716 C CA . SER D 4 96 ? 42.36359 -25.20876 -14.68838 1.000 61.49224 113 SER D CA 1
ATOM 3717 C C . SER D 4 96 ? 41.66897 -24.26615 -15.66390 1.000 54.79063 113 SER D C 1
ATOM 3718 O O . SER D 4 96 ? 41.66080 -24.51646 -16.87441 1.000 57.71776 113 SER D O 1
ATOM 3721 N N . GLN D 4 97 ? 41.08099 -23.18393 -15.15746 1.000 48.40103 114 GLN D N 1
ATOM 3722 C CA . GLN D 4 97 ? 40.36421 -22.23252 -16.00146 1.000 46.87107 114 GLN D CA 1
ATOM 3723 C C . GLN D 4 97 ? 41.35700 -21.50015 -16.89552 1.000 46.20678 114 GLN D C 1
ATOM 3724 O O . GLN D 4 97 ? 42.19699 -20.73545 -16.41022 1.000 42.92820 114 GLN D O 1
ATOM 3730 N N . GLY D 4 98 ? 41.26218 -21.73172 -18.20157 1.000 43.43902 115 GLY D N 1
ATOM 3731 C CA . GLY D 4 98 ? 42.16053 -21.11621 -19.15389 1.000 44.44204 115 GLY D CA 1
ATOM 3732 C C . GLY D 4 98 ? 43.44788 -21.86626 -19.40388 1.000 40.03562 115 GLY D C 1
ATOM 3733 O O . GLY D 4 98 ? 44.35326 -21.31197 -20.03844 1.000 40.98172 115 GLY D O 1
ATOM 3734 N N . ASN D 4 99 ? 43.56291 -23.10163 -18.92823 1.000 36.71010 116 ASN D N 1
ATOM 3735 C CA . ASN D 4 99 ? 44.76417 -23.89662 -19.12620 1.000 44.95200 116 ASN D CA 1
ATOM 3736 C C . ASN D 4 99 ? 44.70142 -24.64494 -20.45114 1.000 40.72966 116 ASN D C 1
ATOM 3737 O O . ASN D 4 99 ? 43.63274 -25.06753 -20.90092 1.000 37.88324 116 ASN D O 1
ATOM 3742 N N . LEU D 4 100 ? 45.86495 -24.80183 -21.07500 1.000 38.54330 117 LEU D N 1
ATOM 3743 C CA . LEU D 4 100 ? 46.01935 -25.59701 -22.29034 1.000 39.05289 117 LEU D CA 1
ATOM 3744 C C . LEU D 4 100 ? 46.72262 -26.89266 -21.90082 1.000 39.15432 117 LEU D C 1
ATOM 3745 O O . LEU D 4 100 ? 47.94944 -26.92948 -21.77062 1.000 42.06248 117 LEU D O 1
ATOM 3750 N N . ILE D 4 101 ? 45.93992 -27.95024 -21.70986 1.000 42.11802 118 ILE D N 1
ATOM 3751 C CA . ILE D 4 101 ? 46.46201 -29.24659 -21.29305 1.000 47.65848 118 ILE D CA 1
ATOM 3752 C C . ILE D 4 101 ? 46.70338 -30.07890 -22.54710 1.000 51.56372 118 ILE D C 1
ATOM 3753 O O . ILE D 4 101 ? 45.75913 -30.46590 -23.24016 1.000 52.36494 118 ILE D O 1
ATOM 3758 N N . PHE D 4 102 ? 47.97063 -30.35786 -22.83519 1.000 42.10011 119 PHE D N 1
ATOM 3759 C CA . PHE D 4 102 ? 48.33831 -31.09061 -24.03660 1.000 34.70819 119 PHE D CA 1
ATOM 3760 C C . PHE D 4 102 ? 48.01255 -32.57128 -23.89338 1.000 37.74227 119 PHE D C 1
ATOM 3761 O O . PHE D 4 102 ? 48.11983 -33.15317 -22.81106 1.000 49.77813 119 PHE D O 1
ATOM 3769 N N . GLY D 4 103 ? 47.60848 -33.18085 -25.00853 1.000 36.82072 120 GLY D N 1
ATOM 3770 C CA . GLY D 4 103 ? 47.36230 -34.59596 -25.07790 1.000 42.08308 120 GLY D CA 1
ATOM 3771 C C . GLY D 4 103 ? 48.44515 -35.33524 -25.83796 1.000 40.96086 120 GLY D C 1
ATOM 3772 O O . GLY D 4 103 ? 49.55882 -34.83493 -26.04023 1.000 36.17856 120 GLY D O 1
ATOM 3773 N N . LYS D 4 104 ? 48.10956 -36.55390 -26.27073 1.000 39.13686 121 LYS D N 1
ATOM 3774 C CA . LYS D 4 104 ? 49.06004 -37.33991 -27.05210 1.000 39.48537 121 LYS D CA 1
ATOM 3775 C C . LYS D 4 104 ? 49.33600 -36.68722 -28.40096 1.000 33.06204 121 LYS D C 1
ATOM 3776 O O . LYS D 4 104 ? 50.47298 -36.70715 -28.88601 1.000 36.19554 121 LYS D O 1
ATOM 3778 N N . GLY D 4 105 ? 48.31275 -36.10248 -29.01799 1.000 36.73264 122 GLY D N 1
ATOM 3779 C CA . GLY D 4 105 ? 48.48371 -35.41404 -30.27934 1.000 37.74573 122 GLY D CA 1
ATOM 3780 C C . GLY D 4 105 ? 48.52121 -36.35831 -31.46489 1.000 47.20272 122 GLY D C 1
ATOM 3781 O O . GLY D 4 105 ? 48.34217 -37.57310 -31.35556 1.000 49.12228 122 GLY D O 1
ATOM 3782 N N . THR D 4 106 ? 48.76191 -35.76803 -32.63344 1.000 48.19189 123 THR D N 1
ATOM 3783 C CA . THR D 4 106 ? 48.84393 -36.49811 -33.89259 1.000 47.23501 123 THR D CA 1
ATOM 3784 C C . THR D 4 106 ? 50.22796 -36.29611 -34.48969 1.000 47.23846 123 THR D C 1
ATOM 3785 O O . THR D 4 106 ? 50.65491 -35.15630 -34.70413 1.000 43.24609 123 THR D O 1
ATOM 3789 N N . LYS D 4 107 ? 50.92444 -37.39812 -34.75354 1.000 51.89786 124 LYS D N 1
ATOM 3790 C CA . LYS D 4 107 ? 52.22627 -37.35861 -35.40943 1.000 49.71676 124 LYS D CA 1
ATOM 3791 C C . LYS D 4 107 ? 52.00008 -37.35482 -36.91679 1.000 52.34230 124 LYS D C 1
ATOM 3792 O O . LYS D 4 107 ? 51.63109 -38.37988 -37.49933 1.000 56.61587 124 LYS D O 1
ATOM 3794 N N . LEU D 4 108 ? 52.21172 -36.20175 -37.54638 1.000 49.14568 125 LEU D N 1
ATOM 3795 C CA . LEU D 4 108 ? 52.00798 -36.03885 -38.98153 1.000 51.67808 125 LEU D CA 1
ATOM 3796 C C . LEU D 4 108 ? 53.34847 -36.20046 -39.68871 1.000 52.95519 125 LEU D C 1
ATOM 3797 O O . LEU D 4 108 ? 54.25648 -35.38287 -39.50771 1.000 53.17001 125 LEU D O 1
ATOM 3802 N N . SER D 4 109 ? 53.46866 -37.25225 -40.49478 1.000 55.84516 126 SER D N 1
ATOM 3803 C CA . SER D 4 109 ? 54.67810 -37.52406 -41.26345 1.000 54.98800 126 SER D CA 1
ATOM 3804 C C . SER D 4 109 ? 54.42335 -37.13950 -42.71606 1.000 54.50443 126 SER D C 1
ATOM 3805 O O . SER D 4 109 ? 53.64001 -37.79485 -43.41110 1.000 56.94568 126 SER D O 1
ATOM 3808 N N . VAL D 4 110 ? 55.08221 -36.07548 -43.17088 1.000 52.35091 127 VAL D N 1
ATOM 3809 C CA . VAL D 4 110 ? 54.96247 -35.61926 -44.55399 1.000 55.30590 127 VAL D CA 1
ATOM 3810 C C . VAL D 4 110 ? 55.93929 -36.44414 -45.38729 1.000 55.61548 127 VAL D C 1
ATOM 3811 O O . VAL D 4 110 ? 57.14336 -36.18392 -45.39250 1.000 49.28395 127 VAL D O 1
ATOM 3815 N N . LYS D 4 111 ? 55.42246 -37.44467 -46.09081 1.000 59.24101 128 LYS D N 1
ATOM 3816 C CA . LYS D 4 111 ? 56.26670 -38.32026 -46.89266 1.000 54.19609 128 LYS D CA 1
ATOM 3817 C C . LYS D 4 111 ? 56.66900 -37.61628 -48.18319 1.000 54.49885 128 LYS D C 1
ATOM 3818 O O . LYS D 4 111 ? 55.79189 -37.23308 -48.96539 1.000 56.11315 128 LYS D O 1
ATOM 3824 N N . PRO D 4 112 ? 57.95946 -37.42451 -48.44222 1.000 60.50090 129 PRO D N 1
ATOM 3825 C CA . PRO D 4 112 ? 58.37362 -36.81086 -49.70767 1.000 61.40157 129 PRO D CA 1
ATOM 3826 C C . PRO D 4 112 ? 58.14138 -37.74971 -50.88163 1.000 54.92029 129 PRO D C 1
ATOM 3827 O O . PRO D 4 112 ? 57.93553 -38.95521 -50.72512 1.000 57.86767 129 PRO D O 1
ATOM 3831 N N . ASN D 4 113 ? 58.17852 -37.17144 -52.07883 1.000 47.63542 130 ASN D N 1
ATOM 3832 C CA . ASN D 4 113 ? 57.93470 -37.90743 -53.31707 1.000 59.53236 130 ASN D CA 1
ATOM 3833 C C . ASN D 4 113 ? 59.27088 -38.12818 -54.01772 1.000 59.00247 130 ASN D C 1
ATOM 3834 O O . ASN D 4 113 ? 59.80902 -37.21931 -54.65532 1.000 56.11683 130 ASN D O 1
ATOM 3839 N N . ILE D 4 114 ? 59.80456 -39.33987 -53.89584 1.000 55.64288 131 ILE D N 1
ATOM 3840 C CA . ILE D 4 114 ? 61.04931 -39.70110 -54.56512 1.000 56.86216 131 ILE D CA 1
ATOM 3841 C C . ILE D 4 114 ? 60.71972 -40.08675 -56.00152 1.000 63.05413 131 ILE D C 1
ATOM 3842 O O . ILE D 4 114 ? 60.01813 -41.07461 -56.24428 1.000 71.38376 131 ILE D O 1
ATOM 3847 N N . GLN D 4 115 ? 61.22569 -39.30477 -56.95723 1.000 72.60998 132 GLN D N 1
ATOM 3848 C CA . GLN D 4 115 ? 60.87255 -39.51330 -58.35869 1.000 75.64496 132 GLN D CA 1
ATOM 3849 C C . GLN D 4 115 ? 61.40953 -40.84304 -58.87556 1.000 83.43971 132 GLN D C 1
ATOM 3850 O O . GLN D 4 115 ? 60.64489 -41.69913 -59.33513 1.000 101.27045 132 GLN D O 1
ATOM 3856 N N . ASN D 4 116 ? 62.72845 -41.03304 -58.81523 1.000 77.59522 133 ASN D N 1
ATOM 3857 C CA . ASN D 4 116 ? 63.37264 -42.25158 -59.29801 1.000 70.38212 133 ASN D CA 1
ATOM 3858 C C . ASN D 4 116 ? 63.98094 -42.99570 -58.11689 1.000 64.96900 133 ASN D C 1
ATOM 3859 O O . ASN D 4 116 ? 65.15943 -42.79386 -57.78784 1.000 69.48127 133 ASN D O 1
ATOM 3864 N N . PRO D 4 117 ? 63.22433 -43.86467 -57.44333 1.000 66.38639 134 PRO D N 1
ATOM 3865 C CA . PRO D 4 117 ? 63.77751 -44.57952 -56.28557 1.000 66.10412 134 PRO D CA 1
ATOM 3866 C C . PRO D 4 117 ? 64.68582 -45.73362 -56.68208 1.000 62.46534 134 PRO D C 1
ATOM 3867 O O . PRO D 4 117 ? 64.21442 -46.82833 -57.00583 1.000 65.34858 134 PRO D O 1
ATOM 3871 N N . ASP D 4 118 ? 65.99762 -45.49329 -56.66085 1.000 66.87713 135 ASP D N 1
ATOM 3872 C CA . ASP D 4 118 ? 67.00581 -46.51737 -56.92041 1.000 69.86186 135 ASP D CA 1
ATOM 3873 C C . ASP D 4 118 ? 67.68984 -46.86487 -55.60435 1.000 64.92281 135 ASP D C 1
ATOM 3874 O O . ASP D 4 118 ? 68.73323 -46.28629 -55.26707 1.000 67.65600 135 ASP D O 1
ATOM 3879 N N . PRO D 4 119 ? 67.14986 -47.79774 -54.82571 1.000 60.14590 136 PRO D N 1
ATOM 3880 C CA . PRO D 4 119 ? 67.72607 -48.08588 -53.51069 1.000 48.68315 136 PRO D CA 1
ATOM 3881 C C . PRO D 4 119 ? 69.00179 -48.90356 -53.61677 1.000 56.39329 136 PRO D C 1
ATOM 3882 O O . PRO D 4 119 ? 69.15033 -49.76993 -54.48176 1.000 62.07391 136 PRO D O 1
ATOM 3886 N N . ALA D 4 120 ? 69.93133 -48.61020 -52.71119 1.000 46.08138 137 ALA D N 1
ATOM 3887 C CA . ALA D 4 120 ? 71.21173 -49.29988 -52.67668 1.000 41.68867 137 ALA D CA 1
ATOM 3888 C C . ALA D 4 120 ? 71.85616 -49.07156 -51.31924 1.000 39.71652 137 ALA D C 1
ATOM 3889 O O . ALA D 4 120 ? 71.59363 -48.06601 -50.65456 1.000 38.92161 137 ALA D O 1
ATOM 3891 N N . VAL D 4 121 ? 72.70090 -50.01689 -50.91810 1.000 43.62450 138 VAL D N 1
ATOM 3892 C CA . VAL D 4 121 ? 73.43901 -49.94330 -49.66272 1.000 46.22174 138 VAL D CA 1
ATOM 3893 C C . VAL D 4 121 ? 74.91808 -49.81439 -49.99765 1.000 47.43075 138 VAL D C 1
ATOM 3894 O O . VAL D 4 121 ? 75.49175 -50.68873 -50.65959 1.000 47.78109 138 VAL D O 1
ATOM 3898 N N . TYR D 4 122 ? 75.53223 -48.72643 -49.54553 1.000 45.69692 139 TYR D N 1
ATOM 3899 C CA . TYR D 4 122 ? 76.94220 -48.46041 -49.77787 1.000 46.19376 139 TYR D CA 1
ATOM 3900 C C . TYR D 4 122 ? 77.70847 -48.50683 -48.46251 1.000 45.79120 139 TYR D C 1
ATOM 3901 O O . TYR D 4 122 ? 77.14282 -48.33107 -47.38004 1.000 50.30682 139 TYR D O 1
ATOM 3910 N N . GLN D 4 123 ? 79.01230 -48.74487 -48.56928 1.000 51.82137 140 GLN D N 1
ATOM 3911 C CA . GLN D 4 123 ? 79.90819 -48.75674 -47.42119 1.000 45.59959 140 GLN D CA 1
ATOM 3912 C C . GLN D 4 123 ? 80.86620 -47.57903 -47.51809 1.000 46.57594 140 GLN D C 1
ATOM 3913 O O . GLN D 4 123 ? 81.51611 -47.38436 -48.55063 1.000 53.04975 140 GLN D O 1
ATOM 3919 N N . LEU D 4 124 ? 80.95342 -46.80291 -46.44326 1.000 47.55379 141 LEU D N 1
ATOM 3920 C CA . LEU D 4 124 ? 81.77972 -45.60678 -46.39705 1.000 49.03051 141 LEU D CA 1
ATOM 3921 C C . LEU D 4 124 ? 82.97256 -45.83389 -45.47960 1.000 56.68182 141 LEU D C 1
ATOM 3922 O O . LEU D 4 124 ? 82.83719 -46.42423 -44.40392 1.000 61.14486 141 LEU D O 1
ATOM 3927 N N . ARG D 4 125 ? 84.13704 -45.36043 -45.91016 1.000 49.60006 142 ARG D N 1
ATOM 3928 C CA . ARG D 4 125 ? 85.36849 -45.47747 -45.14515 1.000 55.85449 142 ARG D CA 1
ATOM 3929 C C . ARG D 4 125 ? 85.61012 -44.21107 -44.33312 1.000 61.43193 142 ARG D C 1
ATOM 3930 O O . ARG D 4 125 ? 85.22207 -43.11070 -44.73354 1.000 69.35755 142 ARG D O 1
ATOM 3932 N N . ASP D 4 126 ? 86.25968 -44.37874 -43.18450 1.000 65.28643 143 ASP D N 1
ATOM 3933 C CA . ASP D 4 126 ? 86.56128 -43.24601 -42.32203 1.000 72.96950 143 ASP D CA 1
ATOM 3934 C C . ASP D 4 126 ? 87.61473 -42.34692 -42.96182 1.000 85.14074 143 ASP D C 1
ATOM 3935 O O . ASP D 4 126 ? 88.51955 -42.80946 -43.66170 1.000 95.29432 143 ASP D O 1
ATOM 3940 N N . SER D 4 127 ? 87.48527 -41.04141 -42.71543 1.000 85.37863 144 SER D N 1
ATOM 3941 C CA . SER D 4 127 ? 88.40981 -40.06940 -43.28558 1.000 83.12307 144 SER D CA 1
ATOM 3942 C C . SER D 4 127 ? 89.76442 -40.06074 -42.59047 1.000 91.56910 144 SER D C 1
ATOM 3943 O O . SER D 4 127 ? 90.74106 -39.57937 -43.17523 1.000 89.57304 144 SER D O 1
ATOM 3946 N N . LYS D 4 128 ? 89.84690 -40.57427 -41.36345 1.000 87.32265 145 LYS D N 1
ATOM 3947 C CA . LYS D 4 128 ? 91.09375 -40.60733 -40.61030 1.000 87.81941 145 LYS D CA 1
ATOM 3948 C C . LYS D 4 128 ? 91.65631 -42.01901 -40.50298 1.000 97.61759 145 LYS D C 1
ATOM 3949 O O . LYS D 4 128 ? 92.77424 -42.27768 -40.95753 1.000 101.34278 145 LYS D O 1
ATOM 3951 N N . SER D 4 129 ? 90.90734 -42.94259 -39.91008 1.000 111.10608 146 SER D N 1
ATOM 3952 C CA . SER D 4 129 ? 91.35939 -44.32142 -39.76974 1.000 107.63071 146 SER D CA 1
ATOM 3953 C C . SER D 4 129 ? 90.19030 -45.29240 -39.89107 1.000 95.58445 146 SER D C 1
ATOM 3954 O O . SER D 4 129 ? 89.76174 -45.62741 -40.99523 1.000 98.54535 146 SER D O 1
ATOM 3956 N N . ASP D 4 131 ? 90.10104 -48.45789 -40.02812 1.000 88.30213 148 ASP D N 1
ATOM 3957 C CA . ASP D 4 131 ? 89.50454 -49.58615 -39.32325 1.000 82.09773 148 ASP D CA 1
ATOM 3958 C C . ASP D 4 131 ? 88.03042 -49.33285 -39.02241 1.000 85.55772 148 ASP D C 1
ATOM 3959 O O . ASP D 4 131 ? 87.31318 -50.23361 -38.58696 1.000 81.64489 148 ASP D O 1
ATOM 3961 N N . LYS D 4 132 ? 87.58382 -48.10274 -39.25970 1.000 98.52187 149 LYS D N 1
ATOM 3962 C CA . LYS D 4 132 ? 86.20961 -47.69656 -39.00424 1.000 91.27322 149 LYS D CA 1
ATOM 3963 C C . LYS D 4 132 ? 85.46942 -47.50243 -40.32098 1.000 82.70842 149 LYS D C 1
ATOM 3964 O O . LYS D 4 132 ? 86.03593 -46.99554 -41.29491 1.000 74.30437 149 LYS D O 1
ATOM 3966 N N . SER D 4 133 ? 84.20082 -47.90589 -40.34303 1.000 84.91443 150 SER D N 1
ATOM 3967 C CA . SER D 4 133 ? 83.38487 -47.79872 -41.54372 1.000 75.88180 150 SER D CA 1
ATOM 3968 C C . SER D 4 133 ? 81.91590 -47.88604 -41.15687 1.000 76.28456 150 SER D C 1
ATOM 3969 O O . SER D 4 133 ? 81.56463 -48.47598 -40.13166 1.000 71.81318 150 SER D O 1
ATOM 3971 N N . VAL D 4 134 ? 81.06283 -47.28914 -41.99182 1.000 62.24026 151 VAL D N 1
ATOM 3972 C CA . VAL D 4 134 ? 79.62089 -47.30084 -41.78884 1.000 56.36479 151 VAL D CA 1
ATOM 3973 C C . VAL D 4 134 ? 78.94323 -47.75243 -43.07573 1.000 51.81634 151 VAL D C 1
ATOM 3974 O O . VAL D 4 134 ? 79.51573 -47.68940 -44.16593 1.000 54.42438 151 VAL D O 1
ATOM 3978 N N . CYS D 4 135 ? 77.70393 -48.21379 -42.93312 1.000 46.89592 152 CYS D N 1
ATOM 3979 C CA . CYS D 4 135 ? 76.86844 -48.60117 -44.06011 1.000 43.48060 152 CYS D CA 1
ATOM 3980 C C . CYS D 4 135 ? 75.79236 -47.54616 -44.27729 1.000 44.20113 152 CYS D C 1
ATOM 3981 O O . CYS D 4 135 ? 75.25198 -46.99117 -43.31509 1.000 43.66679 152 CYS D O 1
ATOM 3984 N N . LEU D 4 136 ? 75.48062 -47.27363 -45.54313 1.000 38.85782 153 LEU D N 1
ATOM 3985 C CA . LEU D 4 136 ? 74.52763 -46.22972 -45.90930 1.000 38.06717 153 LEU D CA 1
ATOM 3986 C C . LEU D 4 136 ? 73.47004 -46.81342 -46.83518 1.000 42.72607 153 LEU D C 1
ATOM 3987 O O . LEU D 4 136 ? 73.76614 -47.15583 -47.98456 1.000 46.58621 153 LEU D O 1
ATOM 3992 N N . PHE D 4 137 ? 72.24202 -46.91908 -46.33718 1.000 43.20929 154 PHE D N 1
ATOM 3993 C CA . PHE D 4 137 ? 71.08630 -47.28349 -47.14607 1.000 41.14513 154 PHE D CA 1
ATOM 3994 C C . PHE D 4 137 ? 70.38734 -45.99847 -47.57218 1.000 41.95703 154 PHE D C 1
ATOM 3995 O O . PHE D 4 137 ? 69.88949 -45.25079 -46.72389 1.000 43.93721 154 PHE D O 1
ATOM 4003 N N . THR D 4 138 ? 70.35600 -45.73990 -48.87888 1.000 44.39793 155 THR D N 1
ATOM 4004 C CA . THR D 4 138 ? 69.89701 -44.45722 -49.39164 1.000 45.29865 155 THR D CA 1
ATOM 4005 C C . THR D 4 138 ? 69.06996 -44.65392 -50.65495 1.000 45.07125 155 THR D C 1
ATOM 4006 O O . THR D 4 138 ? 69.00793 -45.74589 -51.22734 1.000 44.43632 155 THR D O 1
ATOM 4010 N N . ASP D 4 139 ? 68.42739 -43.56172 -51.07774 1.000 45.11986 156 ASP D N 1
ATOM 4011 C CA . ASP D 4 139 ? 67.68727 -43.48758 -52.33883 1.000 42.64548 156 ASP D CA 1
ATOM 4012 C C . ASP D 4 139 ? 66.54969 -44.50250 -52.40609 1.000 47.64407 156 ASP D C 1
ATOM 4013 O O . ASP D 4 139 ? 66.24107 -45.03284 -53.47640 1.000 52.85646 156 ASP D O 1
ATOM 4018 N N . PHE D 4 140 ? 65.91163 -44.77695 -51.27474 1.000 43.43662 157 PHE D N 1
ATOM 4019 C CA . PHE D 4 140 ? 64.75332 -45.65541 -51.23738 1.000 46.89506 157 PHE D CA 1
ATOM 4020 C C . PHE D 4 140 ? 63.47153 -44.83774 -51.12228 1.000 54.47785 157 PHE D C 1
ATOM 4021 O O . PHE D 4 140 ? 63.47500 -43.68874 -50.67360 1.000 51.77382 157 PHE D O 1
ATOM 4029 N N . ASP D 4 141 ? 62.36822 -45.45018 -51.54655 1.000 60.24975 158 ASP D N 1
ATOM 4030 C CA . ASP D 4 141 ? 61.08594 -44.76045 -51.57190 1.000 64.35876 158 ASP D CA 1
ATOM 4031 C C . ASP D 4 141 ? 60.63210 -44.40729 -50.15913 1.000 69.79989 158 ASP D C 1
ATOM 4032 O O . ASP D 4 141 ? 60.99926 -45.06158 -49.17932 1.000 80.33708 158 ASP D O 1
ATOM 4037 N N . SER D 4 142 ? 59.81997 -43.35225 -50.06280 1.000 66.79021 159 SER D N 1
ATOM 4038 C CA . SER D 4 142 ? 59.33322 -42.87590 -48.77426 1.000 68.13041 159 SER D CA 1
ATOM 4039 C C . SER D 4 142 ? 58.30422 -43.80493 -48.14497 1.000 71.21864 159 SER D C 1
ATOM 4040 O O . SER D 4 142 ? 57.91177 -43.57418 -46.99633 1.000 71.58961 159 SER D O 1
ATOM 4043 N N . GLN D 4 143 ? 57.85508 -44.83688 -48.86016 1.000 73.98755 160 GLN D N 1
ATOM 4044 C CA . GLN D 4 143 ? 56.91705 -45.81521 -48.32505 1.000 72.94179 160 GLN D CA 1
ATOM 4045 C C . GLN D 4 143 ? 57.62409 -47.06550 -47.81083 1.000 74.29748 160 GLN D C 1
ATOM 4046 O O . GLN D 4 143 ? 57.03460 -48.15145 -47.79023 1.000 84.22129 160 GLN D O 1
ATOM 4052 N N . THR D 4 144 ? 58.88138 -46.92963 -47.39705 1.000 69.24395 161 THR D N 1
ATOM 4053 C CA . THR D 4 144 ? 59.67558 -48.03018 -46.87489 1.000 70.81383 161 THR D CA 1
ATOM 4054 C C . THR D 4 144 ? 60.05044 -47.73617 -45.42815 1.000 74.76040 161 THR D C 1
ATOM 4055 O O . THR D 4 144 ? 60.20419 -46.57612 -45.03573 1.000 70.64747 161 THR D O 1
ATOM 4059 N N . ASN D 4 145 ? 60.18742 -48.79368 -44.63326 1.000 82.59820 162 ASN D N 1
ATOM 4060 C CA . ASN D 4 145 ? 60.49757 -48.67642 -43.21610 1.000 79.42136 162 ASN D CA 1
ATOM 4061 C C . ASN D 4 145 ? 61.88732 -49.22979 -42.93238 1.000 72.26686 162 ASN D C 1
ATOM 4062 O O . ASN D 4 145 ? 62.26259 -50.28860 -43.44584 1.000 69.79427 162 ASN D O 1
ATOM 4064 N N . VAL D 4 146 ? 62.64458 -48.50758 -42.11334 1.000 72.93516 163 VAL D N 1
ATOM 4065 C CA . VAL D 4 146 ? 63.96678 -48.92866 -41.66538 1.000 74.40863 163 VAL D CA 1
ATOM 4066 C C . VAL D 4 146 ? 63.82908 -49.31301 -40.19750 1.000 75.05639 163 VAL D C 1
ATOM 4067 O O . VAL D 4 146 ? 63.75732 -48.44587 -39.31945 1.000 74.64238 163 VAL D O 1
ATOM 4071 N N . SER D 4 147 ? 63.78871 -50.61346 -39.92418 1.000 71.50871 164 SER D N 1
ATOM 4072 C CA . SER D 4 147 ? 63.59699 -51.08953 -38.56495 1.000 79.11916 164 SER D CA 1
ATOM 4073 C C . SER D 4 147 ? 64.90949 -51.05050 -37.78745 1.000 76.50691 164 SER D C 1
ATOM 4074 O O . SER D 4 147 ? 66.00234 -50.98329 -38.35685 1.000 69.20095 164 SER D O 1
ATOM 4077 N N . GLN D 4 148 ? 64.78549 -51.09396 -36.46258 1.000 76.30859 165 GLN D N 1
ATOM 4078 C CA . GLN D 4 148 ? 65.95159 -51.13278 -35.59469 1.000 78.87538 165 GLN D CA 1
ATOM 4079 C C . GLN D 4 148 ? 66.66988 -52.47649 -35.73186 1.000 85.63620 165 GLN D C 1
ATOM 4080 O O . GLN D 4 148 ? 66.19818 -53.40512 -36.39536 1.000 81.02851 165 GLN D O 1
ATOM 4082 N N . SER D 4 149 ? 67.83189 -52.57018 -35.09353 1.000 87.93483 166 SER D N 1
ATOM 4083 C CA . SER D 4 149 ? 68.68247 -53.74455 -35.20594 1.000 80.44494 166 SER D CA 1
ATOM 4084 C C . SER D 4 149 ? 68.36966 -54.75223 -34.10643 1.000 88.36112 166 SER D C 1
ATOM 4085 O O . SER D 4 149 ? 67.98142 -54.39008 -32.99290 1.000 80.62054 166 SER D O 1
ATOM 4088 N N . LYS D 4 150 ? 68.53280 -56.03431 -34.44104 1.000 99.13945 167 LYS D N 1
ATOM 4089 C CA . LYS D 4 150 ? 68.41690 -57.09534 -33.44653 1.000 89.79019 167 LYS D CA 1
ATOM 4090 C C . LYS D 4 150 ? 69.66532 -57.15175 -32.57646 1.000 94.68781 167 LYS D C 1
ATOM 4091 O O . LYS D 4 150 ? 69.57847 -57.13980 -31.34324 1.000 110.65596 167 LYS D O 1
ATOM 4093 N N . ASP D 4 151 ? 70.83479 -57.19432 -33.20721 1.000 89.51864 168 ASP D N 1
ATOM 4094 C CA . ASP D 4 151 ? 72.09447 -57.17858 -32.47560 1.000 92.56374 168 ASP D CA 1
ATOM 4095 C C . ASP D 4 151 ? 72.30715 -55.80326 -31.85463 1.000 94.53723 168 ASP D C 1
ATOM 4096 O O . ASP D 4 151 ? 72.34644 -54.79398 -32.56588 1.000 93.36755 168 ASP D O 1
ATOM 4101 N N . SER D 4 152 ? 72.43885 -55.76077 -30.52623 1.000 104.57556 169 SER D N 1
ATOM 4102 C CA . SER D 4 152 ? 72.67356 -54.49112 -29.84884 1.000 104.39645 169 SER D CA 1
ATOM 4103 C C . SER D 4 152 ? 74.04785 -53.91821 -30.16334 1.000 99.63240 169 SER D C 1
ATOM 4104 O O . SER D 4 152 ? 74.24534 -52.70697 -30.02261 1.000 100.94929 169 SER D O 1
ATOM 4107 N N . ASP D 4 153 ? 75.00081 -54.75773 -30.57556 1.000 90.24321 170 ASP D N 1
ATOM 4108 C CA . ASP D 4 153 ? 76.28800 -54.26314 -31.04674 1.000 90.78772 170 ASP D CA 1
ATOM 4109 C C . ASP D 4 153 ? 76.18452 -53.58973 -32.40805 1.000 91.08835 170 ASP D C 1
ATOM 4110 O O . ASP D 4 153 ? 77.13462 -52.91882 -32.82375 1.000 83.42472 170 ASP D O 1
ATOM 4112 N N . VAL D 4 154 ? 75.06063 -53.75164 -33.10244 1.000 97.38491 171 VAL D N 1
ATOM 4113 C CA . VAL D 4 154 ? 74.80041 -53.10211 -34.38196 1.000 95.91882 171 VAL D CA 1
ATOM 4114 C C . VAL D 4 154 ? 73.78346 -51.99499 -34.15080 1.000 81.79645 171 VAL D C 1
ATOM 4115 O O . VAL D 4 154 ? 72.73741 -52.22376 -33.53231 1.000 82.82359 171 VAL D O 1
ATOM 4119 N N . TYR D 4 155 ? 74.09016 -50.79926 -34.64163 1.000 63.78608 172 TYR D N 1
ATOM 4120 C CA . TYR D 4 155 ? 73.23247 -49.63555 -34.47228 1.000 62.77229 172 TYR D CA 1
ATOM 4121 C C . TYR D 4 155 ? 72.71343 -49.18789 -35.83089 1.000 53.82215 172 TYR D C 1
ATOM 4122 O O . TYR D 4 155 ? 73.49524 -49.01082 -36.77029 1.000 50.45934 172 TYR D O 1
ATOM 4131 N N . ILE D 4 156 ? 71.39836 -49.00779 -35.93089 1.000 48.64236 173 ILE D N 1
ATOM 4132 C CA . ILE D 4 156 ? 70.74569 -48.58634 -37.16530 1.000 44.11813 173 ILE D CA 1
ATOM 4133 C C . ILE D 4 156 ? 69.89668 -47.36164 -36.85789 1.000 50.18380 173 ILE D C 1
ATOM 4134 O O . ILE D 4 156 ? 69.01434 -47.41559 -35.99270 1.000 54.90906 173 ILE D O 1
ATOM 4139 N N . THR D 4 157 ? 70.15762 -46.26449 -37.56323 1.000 50.60306 174 THR D N 1
ATOM 4140 C CA . THR D 4 157 ? 69.37781 -45.05032 -37.38978 1.000 49.12949 174 THR D CA 1
ATOM 4141 C C . THR D 4 157 ? 68.07002 -45.15145 -38.17326 1.000 46.71181 174 THR D C 1
ATOM 4142 O O . THR D 4 157 ? 67.80867 -46.12866 -38.88022 1.000 47.22321 174 THR D O 1
ATOM 4146 N N . ASP D 4 158 ? 67.23455 -44.12353 -38.04873 1.000 49.18927 175 ASP D N 1
ATOM 4147 C CA . ASP D 4 158 ? 65.94900 -44.09547 -38.72481 1.000 55.47395 175 ASP D CA 1
ATOM 4148 C C . ASP D 4 158 ? 66.07385 -43.35627 -40.05696 1.000 52.84149 175 ASP D C 1
ATOM 4149 O O . ASP D 4 158 ? 67.14744 -42.88442 -40.44040 1.000 61.18409 175 ASP D O 1
ATOM 4154 N N . LYS D 4 159 ? 64.95725 -43.25860 -40.77405 1.000 52.69273 176 LYS D N 1
ATOM 4155 C CA . LYS D 4 159 ? 64.94243 -42.58000 -42.06210 1.000 54.67899 176 LYS D CA 1
ATOM 4156 C C . LYS D 4 159 ? 65.24899 -41.09699 -41.89575 1.000 52.87796 176 LYS D C 1
ATOM 4157 O O . LYS D 4 159 ? 64.81644 -40.45884 -40.93194 1.000 62.29101 176 LYS D O 1
ATOM 4163 N N . CYS D 4 160 ? 65.99996 -40.54911 -42.84818 1.000 50.31567 177 CYS D N 1
ATOM 4164 C CA . CYS D 4 160 ? 66.35530 -39.13715 -42.84497 1.000 51.27102 177 CYS D CA 1
ATOM 4165 C C . CYS D 4 160 ? 66.23454 -38.60324 -44.26302 1.000 56.09401 177 CYS D C 1
ATOM 4166 O O . CYS D 4 160 ? 66.75920 -39.20936 -45.20141 1.000 56.38094 177 CYS D O 1
ATOM 4169 N N . VAL D 4 161 ? 65.55519 -37.47022 -44.41455 1.000 54.81782 178 VAL D N 1
ATOM 4170 C CA . VAL D 4 161 ? 65.26989 -36.88452 -45.71966 1.000 52.22076 178 VAL D CA 1
ATOM 4171 C C . VAL D 4 161 ? 66.11864 -35.62966 -45.87069 1.000 46.91795 178 VAL D C 1
ATOM 4172 O O . VAL D 4 161 ? 65.88338 -34.62372 -45.18984 1.000 56.69796 178 VAL D O 1
ATOM 4176 N N . LEU D 4 162 ? 67.10416 -35.68211 -46.76060 1.000 52.80154 179 LEU D N 1
ATOM 4177 C CA . LEU D 4 162 ? 67.90256 -34.51614 -47.10412 1.000 49.74040 179 LEU D CA 1
ATOM 4178 C C . LEU D 4 162 ? 67.40322 -33.91953 -48.41393 1.000 50.07971 179 LEU D C 1
ATOM 4179 O O . LEU D 4 162 ? 66.89881 -34.62870 -49.28830 1.000 48.80165 179 LEU D O 1
ATOM 4184 N N . ASP D 4 163 ? 67.54597 -32.60265 -48.54030 1.000 56.11640 180 ASP D N 1
ATOM 4185 C CA . ASP D 4 163 ? 67.05523 -31.86293 -49.69872 1.000 58.00331 180 ASP D CA 1
ATOM 4186 C C . ASP D 4 163 ? 68.22333 -31.11373 -50.32580 1.000 53.86148 180 ASP D C 1
ATOM 4187 O O . ASP D 4 163 ? 68.71766 -30.13515 -49.75523 1.000 63.48054 180 ASP D O 1
ATOM 4192 N N . MET D 4 164 ? 68.66217 -31.57257 -51.49594 1.000 56.60023 181 MET D N 1
ATOM 4193 C CA . MET D 4 164 ? 69.69353 -30.87832 -52.26467 1.000 62.11656 181 MET D CA 1
ATOM 4194 C C . MET D 4 164 ? 69.00595 -29.80330 -53.09515 1.000 66.14992 181 MET D C 1
ATOM 4195 O O . MET D 4 164 ? 68.58373 -30.03294 -54.22946 1.000 69.26835 181 MET D O 1
ATOM 4200 N N . ARG D 4 165 ? 68.89196 -28.60700 -52.51374 1.000 73.87518 182 ARG D N 1
ATOM 4201 C CA . ARG D 4 165 ? 68.20865 -27.50341 -53.17828 1.000 79.79787 182 ARG D CA 1
ATOM 4202 C C . ARG D 4 165 ? 68.90895 -27.06770 -54.45836 1.000 85.45358 182 ARG D C 1
ATOM 4203 O O . ARG D 4 165 ? 68.27679 -26.43231 -55.30918 1.000 83.08923 182 ARG D O 1
ATOM 4211 N N . SER D 4 166 ? 70.19446 -27.39232 -54.61510 1.000 75.34905 183 SER D N 1
ATOM 4212 C CA . SER D 4 166 ? 70.91177 -27.02883 -55.83046 1.000 67.54214 183 SER D CA 1
ATOM 4213 C C . SER D 4 166 ? 70.40986 -27.79010 -57.04877 1.000 81.18353 183 SER D C 1
ATOM 4214 O O . SER D 4 166 ? 70.70255 -27.38594 -58.17961 1.000 87.99895 183 SER D O 1
ATOM 4216 N N . MET D 4 167 ? 69.66920 -28.88261 -56.84594 1.000 80.57616 184 MET D N 1
ATOM 4217 C CA . MET D 4 167 ? 69.17207 -29.69795 -57.94534 1.000 81.41106 184 MET D CA 1
ATOM 4218 C C . MET D 4 167 ? 67.71400 -30.10219 -57.76359 1.000 82.04131 184 MET D C 1
ATOM 4219 O O . MET D 4 167 ? 67.18875 -30.85056 -58.59745 1.000 79.10475 184 MET D O 1
ATOM 4224 N N . ASP D 4 168 ? 67.05133 -29.63099 -56.70493 1.000 87.49525 185 ASP D N 1
ATOM 4225 C CA . ASP D 4 168 ? 65.68280 -30.03477 -56.37859 1.000 81.10984 185 ASP D CA 1
ATOM 4226 C C . ASP D 4 168 ? 65.58254 -31.55370 -56.26077 1.000 83.56169 185 ASP D C 1
ATOM 4227 O O . ASP D 4 168 ? 64.69611 -32.19458 -56.82896 1.000 94.64042 185 ASP D O 1
ATOM 4232 N N . PHE D 4 169 ? 66.51207 -32.13040 -55.50367 1.000 73.04540 186 PHE D N 1
ATOM 4233 C CA . PHE D 4 169 ? 66.62337 -33.57440 -55.34278 1.000 61.02319 186 PHE D CA 1
ATOM 4234 C C . PHE D 4 169 ? 66.48777 -33.92071 -53.86803 1.000 56.04331 186 PHE D C 1
ATOM 4235 O O . PHE D 4 169 ? 67.22985 -33.39442 -53.03161 1.000 60.00503 186 PHE D O 1
ATOM 4243 N N . LYS D 4 170 ? 65.54406 -34.80294 -53.55533 1.000 54.12294 187 LYS D N 1
ATOM 4244 C CA . LYS D 4 170 ? 65.33341 -35.29208 -52.20310 1.000 47.05300 187 LYS D CA 1
ATOM 4245 C C . LYS D 4 170 ? 65.58993 -36.79175 -52.16665 1.000 46.04780 187 LYS D C 1
ATOM 4246 O O . LYS D 4 170 ? 65.34106 -37.50288 -53.14489 1.000 45.32766 187 LYS D O 1
ATOM 4252 N N . SER D 4 171 ? 66.09566 -37.26998 -51.03250 1.000 43.54547 188 SER D N 1
ATOM 4253 C CA . SER D 4 171 ? 66.43046 -38.68027 -50.90717 1.000 44.81893 188 SER D CA 1
ATOM 4254 C C . SER D 4 171 ? 66.41805 -39.07630 -49.43931 1.000 46.34435 188 SER D C 1
ATOM 4255 O O . SER D 4 171 ? 66.92993 -38.34473 -48.58872 1.000 50.02412 188 SER D O 1
ATOM 4258 N N . ASN D 4 172 ? 65.83206 -40.23553 -49.15642 1.000 48.16861 189 ASN D N 1
ATOM 4259 C CA . ASN D 4 172 ? 65.87036 -40.80425 -47.81957 1.000 43.49397 189 ASN D CA 1
ATOM 4260 C C . ASN D 4 172 ? 67.18653 -41.54169 -47.60461 1.000 44.08769 189 ASN D C 1
ATOM 4261 O O . ASN D 4 172 ? 67.82583 -42.00476 -48.55440 1.000 37.48153 189 ASN D O 1
ATOM 4266 N N . SER D 4 173 ? 67.58859 -41.65452 -46.34066 1.000 47.84833 190 SER D N 1
ATOM 4267 C CA . SER D 4 173 ? 68.85875 -42.29176 -46.02782 1.000 41.06219 190 SER D CA 1
ATOM 4268 C C . SER D 4 173 ? 68.84915 -42.78365 -44.58831 1.000 45.98498 190 SER D C 1
ATOM 4269 O O . SER D 4 173 ? 68.28066 -42.13535 -43.70620 1.000 47.45306 190 SER D O 1
ATOM 4272 N N . ALA D 4 174 ? 69.48400 -43.93360 -44.36758 1.000 44.31006 191 ALA D N 1
ATOM 4273 C CA . ALA D 4 174 ? 69.68893 -44.48630 -43.03781 1.000 43.00712 191 ALA D CA 1
ATOM 4274 C C . ALA D 4 174 ? 71.11834 -44.99812 -42.93642 1.000 40.55618 191 ALA D C 1
ATOM 4275 O O . ALA D 4 174 ? 71.72763 -45.38196 -43.93851 1.000 40.02875 191 ALA D O 1
ATOM 4277 N N . VAL D 4 175 ? 71.65157 -44.99654 -41.71673 1.000 39.16249 192 VAL D N 1
ATOM 4278 C CA . VAL D 4 175 ? 73.03977 -45.36631 -41.47392 1.000 41.83625 192 VAL D CA 1
ATOM 4279 C C . VAL D 4 175 ? 73.08426 -46.52839 -40.49218 1.000 41.73085 192 VAL D C 1
ATOM 4280 O O . VAL D 4 175 ? 72.25875 -46.63015 -39.57868 1.000 46.76164 192 VAL D O 1
ATOM 4284 N N . ALA D 4 176 ? 74.06083 -47.41266 -40.69117 1.000 43.97531 193 ALA D N 1
ATOM 4285 C CA . ALA D 4 176 ? 74.30726 -48.52565 -39.78712 1.000 46.91110 193 ALA D CA 1
ATOM 4286 C C . ALA D 4 176 ? 75.80541 -48.67600 -39.57363 1.000 52.29598 193 ALA D C 1
ATOM 4287 O O . ALA D 4 176 ? 76.59469 -48.47277 -40.50022 1.000 54.44153 193 ALA D O 1
ATOM 4289 N N . TRP D 4 177 ? 76.19121 -49.02852 -38.34879 1.000 49.52923 194 TRP D N 1
ATOM 4290 C CA . TRP D 4 177 ? 77.59456 -49.21989 -38.01318 1.000 57.73713 194 TRP D CA 1
ATOM 4291 C C . TRP D 4 177 ? 77.69884 -50.15281 -36.81646 1.000 58.79345 194 TRP D C 1
ATOM 4292 O O . TRP D 4 177 ? 76.75188 -50.31085 -36.04197 1.000 59.59834 194 TRP D O 1
ATOM 4303 N N . SER D 4 178 ? 78.86975 -50.76864 -36.67301 1.000 64.00122 195 SER D N 1
ATOM 4304 C CA . SER D 4 178 ? 79.14334 -51.63698 -35.53681 1.000 70.80677 195 SER D CA 1
ATOM 4305 C C . SER D 4 178 ? 80.64912 -51.79133 -35.39045 1.000 75.93166 195 SER D C 1
ATOM 4306 O O . SER D 4 178 ? 81.41030 -51.57470 -36.33741 1.000 68.95227 195 SER D O 1
ATOM 4309 N N . ASN D 4 179 ? 81.06824 -52.16982 -34.18137 1.000 81.04595 196 ASN D N 1
ATOM 4310 C CA . ASN D 4 179 ? 82.48432 -52.40178 -33.92347 1.000 80.41896 196 ASN D CA 1
ATOM 4311 C C . ASN D 4 179 ? 82.91875 -53.79768 -34.34963 1.000 85.30532 196 ASN D C 1
ATOM 4312 O O . ASN D 4 179 ? 84.08844 -53.99801 -34.69648 1.000 92.13724 196 ASN D O 1
ATOM 4314 N N . LYS D 4 180 ? 82.00287 -54.76627 -34.32703 1.000 84.56452 197 LYS D N 1
ATOM 4315 C CA . LYS D 4 180 ? 82.29949 -56.11467 -34.79395 1.000 97.71874 197 LYS D CA 1
ATOM 4316 C C . LYS D 4 180 ? 82.69789 -56.08496 -36.26443 1.000 108.49016 197 LYS D C 1
ATOM 4317 O O . LYS D 4 180 ? 81.85934 -55.83182 -37.13549 1.000 111.31758 197 LYS D O 1
ATOM 4319 N N . SER D 4 181 ? 83.97767 -56.34653 -36.54636 1.000 114.32766 198 SER D N 1
ATOM 4320 C CA . SER D 4 181 ? 84.51990 -56.20803 -37.89444 1.000 117.02957 198 SER D CA 1
ATOM 4321 C C . SER D 4 181 ? 83.86595 -57.14796 -38.90134 1.000 124.91235 198 SER D C 1
ATOM 4322 O O . SER D 4 181 ? 84.06263 -56.96713 -40.10974 1.000 116.06328 198 SER D O 1
ATOM 4325 N N . ASP D 4 182 ? 83.09908 -58.14231 -38.44155 1.000 135.42969 199 ASP D N 1
ATOM 4326 C CA . ASP D 4 182 ? 82.31065 -58.99763 -39.31960 1.000 133.91415 199 ASP D CA 1
ATOM 4327 C C . ASP D 4 182 ? 81.05190 -58.30950 -39.84840 1.000 133.52705 199 ASP D C 1
ATOM 4328 O O . ASP D 4 182 ? 80.10711 -58.98889 -40.26037 1.000 132.73321 199 ASP D O 1
ATOM 4333 N N . PHE D 4 183 ? 81.02246 -56.97941 -39.86068 1.000 113.22682 200 PHE D N 1
ATOM 4334 C CA . PHE D 4 183 ? 79.83229 -56.23141 -40.26726 1.000 100.04238 200 PHE D CA 1
ATOM 4335 C C . PHE D 4 183 ? 79.87812 -56.01652 -41.77411 1.000 97.99545 200 PHE D C 1
ATOM 4336 O O . PHE D 4 183 ? 80.47002 -55.05655 -42.27067 1.000 91.85487 200 PHE D O 1
ATOM 4344 N N . ALA D 4 184 ? 79.23302 -56.91456 -42.51368 1.000 94.27352 201 ALA D N 1
ATOM 4345 C CA . ALA D 4 184 ? 79.06357 -56.72526 -43.94701 1.000 93.63868 201 ALA D CA 1
ATOM 4346 C C . ALA D 4 184 ? 77.84461 -55.84832 -44.19911 1.000 91.79273 201 ALA D C 1
ATOM 4347 O O . ALA D 4 184 ? 76.78167 -56.06549 -43.60878 1.000 92.06440 201 ALA D O 1
ATOM 4349 N N . CYS D 4 185 ? 77.99869 -54.84979 -45.07077 1.000 79.13916 202 CYS D N 1
ATOM 4350 C CA . CYS D 4 185 ? 76.88256 -53.95835 -45.36300 1.000 76.20483 202 CYS D CA 1
ATOM 4351 C C . CYS D 4 185 ? 75.78857 -54.63168 -46.18117 1.000 75.05319 202 CYS D C 1
ATOM 4352 O O . CYS D 4 185 ? 74.71518 -54.04315 -46.34959 1.000 70.22088 202 CYS D O 1
ATOM 4355 N N . ALA D 4 186 ? 76.02932 -55.84124 -46.68969 1.000 75.03194 203 ALA D N 1
ATOM 4356 C CA . ALA D 4 186 ? 74.97324 -56.57874 -47.37410 1.000 74.48280 203 ALA D CA 1
ATOM 4357 C C . ALA D 4 186 ? 73.93126 -57.07948 -46.38200 1.000 87.15488 203 ALA D C 1
ATOM 4358 O O . ALA D 4 186 ? 72.72329 -56.93565 -46.60507 1.000 77.26221 203 ALA D O 1
ATOM 4360 N N . ASN D 4 187 ? 74.38347 -57.66526 -45.27514 1.000 106.03278 204 ASN D N 1
ATOM 4361 C CA . ASN D 4 187 ? 73.51052 -58.12865 -44.19898 1.000 102.59729 204 ASN D CA 1
ATOM 4362 C C . ASN D 4 187 ? 73.44129 -57.12608 -43.05375 1.000 101.85612 204 ASN D C 1
ATOM 4363 O O . ASN D 4 187 ? 73.49077 -57.49764 -41.88002 1.000 96.65525 204 ASN D O 1
ATOM 4365 N N . ALA D 4 188 ? 73.32804 -55.83779 -43.37206 1.000 82.17043 205 ALA D N 1
ATOM 4366 C CA . ALA D 4 188 ? 73.23160 -54.80094 -42.35085 1.000 73.42819 205 ALA D CA 1
ATOM 4367 C C . ALA D 4 188 ? 71.77371 -54.48371 -42.04628 1.000 67.05351 205 ALA D C 1
ATOM 4368 O O . ALA D 4 188 ? 71.28007 -54.77883 -40.95370 1.000 71.52211 205 ALA D O 1
ATOM 4370 N N . PHE D 4 189 ? 71.07819 -53.87799 -43.01115 1.000 63.73547 206 PHE D N 1
ATOM 4371 C CA . PHE D 4 189 ? 69.64693 -53.61380 -42.91844 1.000 67.70121 206 PHE D CA 1
ATOM 4372 C C . PHE D 4 189 ? 68.81038 -54.80380 -43.37274 1.000 77.63594 206 PHE D C 1
ATOM 4373 O O . PHE D 4 189 ? 67.74957 -54.61599 -43.98357 1.000 82.53981 206 PHE D O 1
ATOM 4381 N N . ASN D 4 190 ? 69.26358 -56.02943 -43.08862 1.000 85.84798 207 ASN D N 1
ATOM 4382 C CA . ASN D 4 190 ? 68.62092 -57.24047 -43.59194 1.000 83.23145 207 ASN D CA 1
ATOM 4383 C C . ASN D 4 190 ? 67.20405 -57.41679 -43.06522 1.000 89.98732 207 ASN D C 1
ATOM 4384 O O . ASN D 4 190 ? 66.49544 -58.32048 -43.52430 1.000 91.94482 207 ASN D O 1
ATOM 4386 N N . ASN D 4 191 ? 66.77941 -56.59102 -42.11294 1.000 85.90020 208 ASN D N 1
ATOM 4387 C CA . ASN D 4 191 ? 65.39236 -56.55068 -41.67881 1.000 81.01706 208 ASN D CA 1
ATOM 4388 C C . ASN D 4 191 ? 64.53302 -55.66193 -42.56842 1.000 79.83820 208 ASN D C 1
ATOM 4389 O O . ASN D 4 191 ? 63.35313 -55.45566 -42.26546 1.000 88.05796 208 ASN D O 1
ATOM 4391 N N . SER D 4 192 ? 65.10483 -55.11707 -43.64074 1.000 84.26773 209 SER D N 1
ATOM 4392 C CA . SER D 4 192 ? 64.39463 -54.26835 -44.59527 1.000 86.06990 209 SER D CA 1
ATOM 4393 C C . SER D 4 192 ? 64.38353 -54.98606 -45.94131 1.000 88.24587 209 SER D C 1
ATOM 4394 O O . SER D 4 192 ? 65.37489 -54.95750 -46.67793 1.000 77.29543 209 SER D O 1
ATOM 4397 N N . ILE D 4 193 ? 63.26288 -55.62688 -46.25856 1.000 83.91253 210 ILE D N 1
ATOM 4398 C CA . ILE D 4 193 ? 63.09459 -56.36881 -47.50286 1.000 70.39824 210 ILE D CA 1
ATOM 4399 C C . ILE D 4 193 ? 62.30540 -55.50564 -48.47439 1.000 72.31312 210 ILE D C 1
ATOM 4400 O O . ILE D 4 193 ? 61.31223 -54.87515 -48.09018 1.000 78.04871 210 ILE D O 1
ATOM 4405 N N . ILE D 4 194 ? 62.74519 -55.46737 -49.72991 1.000 72.86377 211 ILE D N 1
ATOM 4406 C CA . ILE D 4 194 ? 62.01093 -54.76576 -50.78173 1.000 68.12939 211 ILE D CA 1
ATOM 4407 C C . ILE D 4 194 ? 60.63721 -55.41420 -50.90455 1.000 74.55283 211 ILE D C 1
ATOM 4408 O O . ILE D 4 194 ? 60.53561 -56.56448 -51.35665 1.000 63.24894 211 ILE D O 1
ATOM 4413 N N . PRO D 4 195 ? 59.55551 -54.72309 -50.51183 1.000 74.58499 212 PRO D N 1
ATOM 4414 C CA . PRO D 4 195 ? 58.20821 -55.30150 -50.45296 1.000 66.77988 212 PRO D CA 1
ATOM 4415 C C . PRO D 4 195 ? 57.73254 -55.84392 -51.79477 1.000 66.23051 212 PRO D C 1
ATOM 4416 O O . PRO D 4 195 ? 56.70281 -55.37437 -52.27302 1.000 74.94635 212 PRO D O 1
ATOM 4420 N N . GLY E 5 1 ? 59.75431 -12.52200 -29.30986 1.000 62.63835 3 GLY E N 1
ATOM 4421 C CA . GLY E 5 1 ? 59.68196 -13.92447 -28.94425 1.000 62.52989 3 GLY E CA 1
ATOM 4422 C C . GLY E 5 1 ? 60.05617 -14.18463 -27.49903 1.000 58.24458 3 GLY E C 1
ATOM 4423 O O . GLY E 5 1 ? 60.73007 -13.37121 -26.86590 1.000 53.79033 3 GLY E O 1
ATOM 4424 N N . VAL E 5 2 ? 59.61641 -15.32414 -26.97572 1.000 53.52593 4 VAL E N 1
ATOM 4425 C CA . VAL E 5 2 ? 59.90874 -15.69504 -25.59589 1.000 54.18592 4 VAL E CA 1
ATOM 4426 C C . VAL E 5 2 ? 61.33953 -16.20757 -25.51203 1.000 48.47845 4 VAL E C 1
ATOM 4427 O O . VAL E 5 2 ? 61.77066 -17.02283 -26.33624 1.000 55.03923 4 VAL E O 1
ATOM 4431 N N . THR E 5 3 ? 62.08023 -15.72689 -24.51707 1.000 48.09169 5 THR E N 1
ATOM 4432 C CA . THR E 5 3 ? 63.46544 -16.11536 -24.30051 1.000 52.30147 5 THR E CA 1
ATOM 4433 C C . THR E 5 3 ? 63.58358 -16.85057 -22.97286 1.000 54.87940 5 THR E C 1
ATOM 4434 O O . THR E 5 3 ? 62.96098 -16.46060 -21.97983 1.000 52.25279 5 THR E O 1
ATOM 4438 N N . GLN E 5 4 ? 64.38157 -17.91687 -22.95999 1.000 50.56095 6 GLN E N 1
ATOM 4439 C CA . GLN E 5 4 ? 64.58150 -18.73372 -21.77008 1.000 44.50236 6 GLN E CA 1
ATOM 4440 C C . GLN E 5 4 ? 66.06706 -18.96752 -21.55161 1.000 45.86345 6 GLN E C 1
ATOM 4441 O O . GLN E 5 4 ? 66.79222 -19.30539 -22.49265 1.000 54.45565 6 GLN E O 1
ATOM 4447 N N . THR E 5 5 ? 66.51214 -18.79116 -20.30765 1.000 47.36613 7 THR E N 1
ATOM 4448 C CA . THR E 5 5 ? 67.89137 -19.01245 -19.90998 1.000 47.16056 7 THR E CA 1
ATOM 4449 C C . THR E 5 5 ? 67.89846 -19.73818 -18.57127 1.000 51.77317 7 THR E C 1
ATOM 4450 O O . THR E 5 5 ? 67.04509 -19.46306 -17.71438 1.000 56.87297 7 THR E O 1
ATOM 4454 N N . PRO E 5 6 ? 68.83694 -20.67538 -18.36077 1.000 48.32300 8 PRO E N 1
ATOM 4455 C CA . PRO E 5 6 ? 69.83087 -21.11885 -19.34489 1.000 45.75233 8 PRO E CA 1
ATOM 4456 C C . PRO E 5 6 ? 69.23039 -22.04302 -20.39829 1.000 52.34545 8 PRO E C 1
ATOM 4457 O O . PRO E 5 6 ? 68.07677 -22.45030 -20.27318 1.000 50.80231 8 PRO E O 1
ATOM 4461 N N . ARG E 5 7 ? 70.01088 -22.36477 -21.42747 1.000 52.96028 9 ARG E N 1
ATOM 4462 C CA . ARG E 5 7 ? 69.54379 -23.24697 -22.48860 1.000 44.14918 9 ARG E CA 1
ATOM 4463 C C . ARG E 5 7 ? 69.78483 -24.71618 -22.15885 1.000 45.16399 9 ARG E C 1
ATOM 4464 O O . ARG E 5 7 ? 68.95384 -25.56906 -22.48962 1.000 41.85583 9 ARG E O 1
ATOM 4472 N N . TYR E 5 8 ? 70.90113 -25.02750 -21.50242 1.000 50.79861 10 TYR E N 1
ATOM 4473 C CA . TYR E 5 8 ? 71.20818 -26.38461 -21.07442 1.000 45.12059 10 TYR E CA 1
ATOM 4474 C C . TYR E 5 8 ? 71.78489 -26.34187 -19.66790 1.000 45.27135 10 TYR E C 1
ATOM 4475 O O . TYR E 5 8 ? 72.52814 -25.41838 -19.32478 1.000 51.47740 10 TYR E O 1
ATOM 4484 N N . LEU E 5 9 ? 71.43677 -27.33949 -18.85484 1.000 41.11788 11 LEU E N 1
ATOM 4485 C CA . LEU E 5 9 ? 71.89824 -27.40828 -17.47500 1.000 40.90023 11 LEU E CA 1
ATOM 4486 C C . LEU E 5 9 ? 72.18228 -28.85300 -17.09331 1.000 43.70806 11 LEU E C 1
ATOM 4487 O O . LEU E 5 9 ? 71.47333 -29.76884 -17.52002 1.000 47.74813 11 LEU E O 1
ATOM 4492 N N . ILE E 5 10 ? 73.22010 -29.04707 -16.28262 1.000 43.99775 12 ILE E N 1
ATOM 4493 C CA . ILE E 5 10 ? 73.56705 -30.35054 -15.72800 1.000 42.68559 12 ILE E CA 1
ATOM 4494 C C . ILE E 5 10 ? 73.67765 -30.19798 -14.21872 1.000 49.37210 12 ILE E C 1
ATOM 4495 O O . ILE E 5 10 ? 74.52328 -29.43947 -13.72911 1.000 53.40489 12 ILE E O 1
ATOM 4500 N N . LYS E 5 11 ? 72.82813 -30.91094 -13.48466 1.000 46.65609 13 LYS E N 1
ATOM 4501 C CA . LYS E 5 11 ? 72.82839 -30.87055 -12.03128 1.000 50.69743 13 LYS E CA 1
ATOM 4502 C C . LYS E 5 11 ? 72.81360 -32.29186 -11.48636 1.000 46.71630 13 LYS E C 1
ATOM 4503 O O . LYS E 5 11 ? 72.47931 -33.24686 -12.19125 1.000 44.44896 13 LYS E O 1
ATOM 4509 N N . THR E 5 12 ? 73.18319 -32.42273 -10.21783 1.000 51.87613 14 THR E N 1
ATOM 4510 C CA . THR E 5 12 ? 73.15808 -33.69848 -9.51942 1.000 50.25970 14 THR E CA 1
ATOM 4511 C C . THR E 5 12 ? 71.98313 -33.73821 -8.54969 1.000 55.36925 14 THR E C 1
ATOM 4512 O O . THR E 5 12 ? 71.32309 -32.72869 -8.28910 1.000 58.98461 14 THR E O 1
ATOM 4516 N N . ARG E 5 13 ? 71.72538 -34.93092 -8.01712 1.000 58.89276 15 ARG E N 1
ATOM 4517 C CA . ARG E 5 13 ? 70.61485 -35.11035 -7.09199 1.000 58.37097 15 ARG E CA 1
ATOM 4518 C C . ARG E 5 13 ? 70.82945 -34.28870 -5.82725 1.000 55.10519 15 ARG E C 1
ATOM 4519 O O . ARG E 5 13 ? 71.92695 -34.25560 -5.26419 1.000 63.93390 15 ARG E O 1
ATOM 4527 N N . GLY E 5 14 ? 69.76886 -33.61584 -5.38493 1.000 54.04889 16 GLY E N 1
ATOM 4528 C CA . GLY E 5 14 ? 69.79782 -32.81074 -4.18740 1.000 58.50902 16 GLY E CA 1
ATOM 4529 C C . GLY E 5 14 ? 69.99724 -31.32755 -4.42300 1.000 55.47401 16 GLY E C 1
ATOM 4530 O O . GLY E 5 14 ? 69.64714 -30.52446 -3.54977 1.000 49.14219 16 GLY E O 1
ATOM 4531 N N . GLN E 5 15 ? 70.55123 -30.94387 -5.56989 1.000 49.55195 17 GLN E N 1
ATOM 4532 C CA . GLN E 5 15 ? 70.77511 -29.53851 -5.86322 1.000 47.59644 17 GLN E CA 1
ATOM 4533 C C . GLN E 5 15 ? 69.46662 -28.85205 -6.24831 1.000 49.39990 17 GLN E C 1
ATOM 4534 O O . GLN E 5 15 ? 68.41043 -29.47820 -6.37031 1.000 51.85987 17 GLN E O 1
ATOM 4540 N N . GLN E 5 16 ? 69.55095 -27.53823 -6.43906 1.000 51.01488 18 GLN E N 1
ATOM 4541 C CA . GLN E 5 16 ? 68.43449 -26.73009 -6.90042 1.000 54.04478 18 GLN E CA 1
ATOM 4542 C C . GLN E 5 16 ? 68.80951 -26.04123 -8.20568 1.000 47.99566 18 GLN E C 1
ATOM 4543 O O . GLN E 5 16 ? 69.98868 -25.85372 -8.51761 1.000 49.84480 18 GLN E O 1
ATOM 4549 N N . VAL E 5 17 ? 67.78749 -25.66251 -8.96917 1.000 47.44833 19 VAL E N 1
ATOM 4550 C CA . VAL E 5 17 ? 67.97292 -25.07102 -10.28946 1.000 47.99458 19 VAL E CA 1
ATOM 4551 C C . VAL E 5 17 ? 66.97192 -23.93757 -10.46694 1.000 50.07975 19 VAL E C 1
ATOM 4552 O O . VAL E 5 17 ? 65.78052 -24.10228 -10.18435 1.000 49.41122 19 VAL E O 1
ATOM 4556 N N . THR E 5 18 ? 67.45803 -22.78435 -10.91886 1.000 53.60675 20 THR E N 1
ATOM 4557 C CA . THR E 5 18 ? 66.62024 -21.63417 -11.22976 1.000 54.86346 20 THR E CA 1
ATOM 4558 C C . THR E 5 18 ? 66.58805 -21.43863 -12.73913 1.000 49.08557 20 THR E C 1
ATOM 4559 O O . THR E 5 18 ? 67.63963 -21.40598 -13.38713 1.000 43.22398 20 THR E O 1
ATOM 4563 N N . LEU E 5 19 ? 65.38437 -21.31334 -13.29306 1.000 51.34690 21 LEU E N 1
ATOM 4564 C CA . LEU E 5 19 ? 65.18201 -21.16004 -14.72851 1.000 43.94386 21 LEU E CA 1
ATOM 4565 C C . LEU E 5 19 ? 64.53118 -19.81099 -14.99287 1.000 45.08796 21 LEU E C 1
ATOM 4566 O O . LEU E 5 19 ? 63.45415 -19.52349 -14.46044 1.000 44.99769 21 LEU E O 1
ATOM 4571 N N . SER E 5 20 ? 65.18065 -18.99223 -15.81233 1.000 47.46962 22 SER E N 1
ATOM 4572 C CA . SER E 5 20 ? 64.68262 -17.66486 -16.13467 1.000 45.37369 22 SER E CA 1
ATOM 4573 C C . SER E 5 20 ? 63.86934 -17.69143 -17.42480 1.000 45.59866 22 SER E C 1
ATOM 4574 O O . SER E 5 20 ? 64.01974 -18.57859 -18.26852 1.000 47.75655 22 SER E O 1
ATOM 4577 N N . CYS E 5 21 ? 62.99640 -16.69662 -17.56805 1.000 51.52500 23 CYS E N 1
ATOM 4578 C CA . CYS E 5 21 ? 62.17651 -16.56527 -18.76778 1.000 50.07252 23 CYS E CA 1
ATOM 4579 C C . CYS E 5 21 ? 61.80824 -15.10403 -18.95984 1.000 52.78696 23 CYS E C 1
ATOM 4580 O O . CYS E 5 21 ? 61.15726 -14.50932 -18.09569 1.000 52.19592 23 CYS E O 1
ATOM 4583 N N . SER E 5 22 ? 62.22609 -14.53062 -20.08754 1.000 59.06327 24 SER E N 1
ATOM 4584 C CA . SER E 5 22 ? 61.79304 -13.19825 -20.47487 1.000 57.04898 24 SER E CA 1
ATOM 4585 C C . SER E 5 22 ? 60.63381 -13.32359 -21.44665 1.000 51.44340 24 SER E C 1
ATOM 4586 O O . SER E 5 22 ? 60.80723 -13.90819 -22.52823 1.000 49.98027 24 SER E O 1
ATOM 4589 N N . PRO E 5 23 ? 59.45433 -12.81841 -21.11616 1.000 53.85173 25 PRO E N 1
ATOM 4590 C CA . PRO E 5 23 ? 58.29364 -12.96713 -21.99683 1.000 51.70934 25 PRO E CA 1
ATOM 4591 C C . PRO E 5 23 ? 58.37017 -11.99829 -23.17328 1.000 54.55740 25 PRO E C 1
ATOM 4592 O O . PRO E 5 23 ? 59.26361 -11.15740 -23.26885 1.000 58.75508 25 PRO E O 1
ATOM 4596 N N . ILE E 5 24 ? 57.40161 -12.13750 -24.08206 1.000 49.23958 26 ILE E N 1
ATOM 4597 C CA . ILE E 5 24 ? 57.29488 -11.21480 -25.20407 1.000 49.27390 26 ILE E CA 1
ATOM 4598 C C . ILE E 5 24 ? 57.01822 -9.81419 -24.67536 1.000 51.64513 26 ILE E C 1
ATOM 4599 O O . ILE E 5 24 ? 56.27452 -9.63177 -23.70243 1.000 55.12354 26 ILE E O 1
ATOM 4604 N N . SER E 5 25 ? 57.64039 -8.81674 -25.30304 1.000 47.52103 27 SER E N 1
ATOM 4605 C CA . SER E 5 25 ? 57.48284 -7.43301 -24.87164 1.000 46.82814 27 SER E CA 1
ATOM 4606 C C . SER E 5 25 ? 56.01330 -7.03506 -24.88332 1.000 47.23215 27 SER E C 1
ATOM 4607 O O . SER E 5 25 ? 55.34016 -7.13489 -25.91376 1.000 47.81822 27 SER E O 1
ATOM 4610 N N . GLY E 5 26 ? 55.51727 -6.58489 -23.73008 1.000 47.71851 28 GLY E N 1
ATOM 4611 C CA . GLY E 5 26 ? 54.13227 -6.23285 -23.54734 1.000 45.54894 28 GLY E CA 1
ATOM 4612 C C . GLY E 5 26 ? 53.30852 -7.30520 -22.86124 1.000 53.27672 28 GLY E C 1
ATOM 4613 O O . GLY E 5 26 ? 52.30801 -6.98271 -22.21006 1.000 52.03633 28 GLY E O 1
ATOM 4614 N N . HIS E 5 27 ? 53.70530 -8.56901 -22.99188 1.000 50.15280 29 HIS E N 1
ATOM 4615 C CA . HIS E 5 27 ? 52.98133 -9.65293 -22.34331 1.000 46.49288 29 HIS E CA 1
ATOM 4616 C C . HIS E 5 27 ? 53.19347 -9.61169 -20.83559 1.000 50.85187 29 HIS E C 1
ATOM 4617 O O . HIS E 5 27 ? 54.27890 -9.27848 -20.35191 1.000 56.08522 29 HIS E O 1
ATOM 4624 N N . ARG E 5 28 ? 52.14233 -9.95730 -20.09091 1.000 46.97403 37 ARG E N 1
ATOM 4625 C CA . ARG E 5 28 ? 52.17207 -9.92107 -18.63752 1.000 48.55297 37 ARG E CA 1
ATOM 4626 C C . ARG E 5 28 ? 51.80893 -11.24584 -17.98329 1.000 50.87696 37 ARG E C 1
ATOM 4627 O O . ARG E 5 28 ? 51.95852 -11.37080 -16.76228 1.000 49.73968 37 ARG E O 1
ATOM 4635 N N . SER E 5 29 ? 51.33939 -12.22853 -18.74638 1.000 49.45219 38 SER E N 1
ATOM 4636 C CA . SER E 5 29 ? 50.99579 -13.54505 -18.22733 1.000 49.43407 38 SER E CA 1
ATOM 4637 C C . SER E 5 29 ? 52.03598 -14.55257 -18.69552 1.000 49.73354 38 SER E C 1
ATOM 4638 O O . SER E 5 29 ? 52.37470 -14.59371 -19.88289 1.000 42.95864 38 SER E O 1
ATOM 4641 N N . VAL E 5 30 ? 52.53975 -15.35932 -17.76393 1.000 50.42481 39 VAL E N 1
ATOM 4642 C CA . VAL E 5 30 ? 53.59186 -16.33008 -18.04052 1.000 45.41938 39 VAL E CA 1
ATOM 4643 C C . VAL E 5 30 ? 53.17545 -17.67714 -17.46757 1.000 47.20875 39 VAL E C 1
ATOM 4644 O O . VAL E 5 30 ? 52.73054 -17.75591 -16.31722 1.000 48.48335 39 VAL E O 1
ATOM 4648 N N . SER E 5 31 ? 53.32214 -18.73193 -18.26689 1.000 47.57324 40 SER E N 1
ATOM 4649 C CA . SER E 5 31 ? 53.00957 -20.09235 -17.85460 1.000 46.77526 40 SER E CA 1
ATOM 4650 C C . SER E 5 31 ? 54.23513 -20.97629 -18.03793 1.000 51.61574 40 SER E C 1
ATOM 4651 O O . SER E 5 31 ? 54.99391 -20.80965 -18.99820 1.000 52.73674 40 SER E O 1
ATOM 4654 N N . TRP E 5 32 ? 54.42404 -21.91592 -17.11538 1.000 43.09803 41 TRP E N 1
ATOM 4655 C CA . TRP E 5 32 ? 55.54447 -22.84492 -17.15120 1.000 39.25325 41 TRP E CA 1
ATOM 4656 C C . TRP E 5 32 ? 55.04407 -24.26300 -17.39144 1.000 39.46796 41 TRP E C 1
ATOM 4657 O O . TRP E 5 32 ? 54.06034 -24.69734 -16.78402 1.000 43.36475 41 TRP E O 1
ATOM 4668 N N . TYR E 5 33 ? 55.72996 -24.98013 -18.27858 1.000 38.79106 42 TYR E N 1
ATOM 4669 C CA . TYR E 5 33 ? 55.40498 -26.36028 -18.60295 1.000 38.74476 42 TYR E CA 1
ATOM 4670 C C . TYR E 5 33 ? 56.65438 -27.22110 -18.48687 1.000 36.91817 42 TYR E C 1
ATOM 4671 O O . TYR E 5 33 ? 57.77739 -26.73879 -18.65481 1.000 43.40425 42 TYR E O 1
ATOM 4680 N N . GLN E 5 34 ? 56.44826 -28.50356 -18.19768 1.000 38.40102 43 GLN E N 1
ATOM 4681 C CA . GLN E 5 34 ? 57.51988 -29.48964 -18.16271 1.000 37.37212 43 GLN E CA 1
ATOM 4682 C C . GLN E 5 34 ? 57.21978 -30.57831 -19.18061 1.000 39.44047 43 GLN E C 1
ATOM 4683 O O . GLN E 5 34 ? 56.14150 -31.18036 -19.14833 1.000 46.04590 43 GLN E O 1
ATOM 4689 N N . GLN E 5 35 ? 58.16894 -30.83257 -20.07670 1.000 38.29744 44 GLN E N 1
ATOM 4690 C CA . GLN E 5 35 ? 58.01086 -31.84016 -21.11719 1.000 39.45935 44 GLN E CA 1
ATOM 4691 C C . GLN E 5 35 ? 58.97461 -32.98993 -20.85922 1.000 37.85266 44 GLN E C 1
ATOM 4692 O O . GLN E 5 35 ? 60.19566 -32.80502 -20.90275 1.000 38.30051 44 GLN E O 1
ATOM 4698 N N . THR E 5 36 ? 58.42102 -34.16944 -20.58925 1.000 43.90186 45 THR E N 1
ATOM 4699 C CA . THR E 5 36 ? 59.15631 -35.41334 -20.45245 1.000 37.52967 45 THR E CA 1
ATOM 4700 C C . THR E 5 36 ? 58.74130 -36.37801 -21.55568 1.000 46.23309 45 THR E C 1
ATOM 4701 O O . THR E 5 36 ? 57.61535 -36.30222 -22.05714 1.000 43.70941 45 THR E O 1
ATOM 4705 N N . PRO E 5 37 ? 59.62839 -37.28540 -21.96780 1.000 49.62310 46 PRO E N 1
ATOM 4706 C CA . PRO E 5 37 ? 59.19525 -38.34326 -22.89390 1.000 49.80442 46 PRO E CA 1
ATOM 4707 C C . PRO E 5 37 ? 58.14440 -39.26056 -22.29496 1.000 51.86046 46 PRO E C 1
ATOM 4708 O O . PRO E 5 37 ? 57.34197 -39.83981 -23.03776 1.000 54.21094 46 PRO E O 1
ATOM 4712 N N . GLY E 5 38 ? 58.11881 -39.40254 -20.97139 1.000 48.13748 47 GLY E N 1
ATOM 4713 C CA . GLY E 5 38 ? 57.16925 -40.27787 -20.31388 1.000 52.14024 47 GLY E CA 1
ATOM 4714 C C . GLY E 5 38 ? 55.77777 -39.69305 -20.18395 1.000 57.62866 47 GLY E C 1
ATOM 4715 O O . GLY E 5 38 ? 54.84702 -40.13865 -20.86176 1.000 60.43088 47 GLY E O 1
ATOM 4716 N N . GLN E 5 39 ? 55.61995 -38.69454 -19.31534 1.000 56.58257 48 GLN E N 1
ATOM 4717 C CA . GLN E 5 39 ? 54.31490 -38.09389 -19.06747 1.000 49.48431 48 GLN E CA 1
ATOM 4718 C C . GLN E 5 39 ? 53.94811 -37.01316 -20.07621 1.000 51.92260 48 GLN E C 1
ATOM 4719 O O . GLN E 5 39 ? 52.88205 -36.40269 -19.94122 1.000 60.07837 48 GLN E O 1
ATOM 4725 N N . GLY E 5 40 ? 54.79035 -36.75988 -21.07355 1.000 44.69332 49 GLY E N 1
ATOM 4726 C CA . GLY E 5 40 ? 54.47671 -35.76725 -22.08166 1.000 46.59118 49 GLY E CA 1
ATOM 4727 C C . GLY E 5 40 ? 54.69418 -34.34235 -21.61718 1.000 47.98477 49 GLY E C 1
ATOM 4728 O O . GLY E 5 40 ? 55.64915 -34.05648 -20.88895 1.000 53.09593 49 GLY E O 1
ATOM 4729 N N . LEU E 5 41 ? 53.80927 -33.43902 -22.03180 1.000 59.24528 50 LEU E N 1
ATOM 4730 C CA . LEU E 5 41 ? 53.91559 -32.01920 -21.71369 1.000 56.32731 50 LEU E CA 1
ATOM 4731 C C . LEU E 5 41 ? 52.91893 -31.69218 -20.60604 1.000 57.81688 50 LEU E C 1
ATOM 4732 O O . LEU E 5 41 ? 51.70597 -31.66665 -20.83959 1.000 54.31354 50 LEU E O 1
ATOM 4737 N N . GLN E 5 42 ? 53.43196 -31.43947 -19.40517 1.000 48.05727 51 GLN E N 1
ATOM 4738 C CA . GLN E 5 42 ? 52.61160 -31.20435 -18.22726 1.000 40.24014 51 GLN E CA 1
ATOM 4739 C C . GLN E 5 42 ? 52.69448 -29.74488 -17.79808 1.000 41.91773 51 GLN E C 1
ATOM 4740 O O . GLN E 5 42 ? 53.73203 -29.09290 -17.94452 1.000 39.29921 51 GLN E O 1
ATOM 4746 N N . PHE E 5 43 ? 51.58693 -29.24215 -17.25828 1.000 43.93476 52 PHE E N 1
ATOM 4747 C CA . PHE E 5 43 ? 51.49561 -27.86032 -16.80921 1.000 37.45527 52 PHE E CA 1
ATOM 4748 C C . PHE E 5 43 ? 51.99986 -27.72900 -15.37837 1.000 39.89575 52 PHE E C 1
ATOM 4749 O O . PHE E 5 43 ? 51.71925 -28.57649 -14.52603 1.000 44.76886 52 PHE E O 1
ATOM 4757 N N . LEU E 5 44 ? 52.74684 -26.65575 -15.12175 1.000 41.70785 53 LEU E N 1
ATOM 4758 C CA . LEU E 5 44 ? 53.30639 -26.40928 -13.79852 1.000 40.77153 53 LEU E CA 1
ATOM 4759 C C . LEU E 5 44 ? 52.53427 -25.31793 -13.06902 1.000 42.89603 53 LEU E C 1
ATOM 4760 O O . LEU E 5 44 ? 51.78366 -25.60190 -12.13009 1.000 47.64705 53 LEU E O 1
ATOM 4765 N N . PHE E 5 45 ? 52.71624 -24.06863 -13.48700 1.000 36.97468 54 PHE E N 1
ATOM 4766 C CA . PHE E 5 45 ? 52.04950 -22.94477 -12.84443 1.000 37.97710 54 PHE E CA 1
ATOM 4767 C C . PHE E 5 45 ? 51.96914 -21.78880 -13.83067 1.000 48.44045 54 PHE E C 1
ATOM 4768 O O . PHE E 5 45 ? 52.64394 -21.77369 -14.86303 1.000 45.29735 54 PHE E O 1
ATOM 4776 N N . GLU E 5 46 ? 51.12364 -20.81809 -13.49411 1.000 47.22908 55 GLU E N 1
ATOM 4777 C CA . GLU E 5 46 ? 50.91085 -19.62846 -14.30331 1.000 42.07874 55 GLU E CA 1
ATOM 4778 C C . GLU E 5 46 ? 50.99635 -18.40276 -13.40688 1.000 45.31028 55 GLU E C 1
ATOM 4779 O O . GLU E 5 46 ? 50.54756 -18.43366 -12.25714 1.000 54.09078 55 GLU E O 1
ATOM 4785 N N . TYR E 5 47 ? 51.57817 -17.32658 -13.93142 1.000 46.02724 56 TYR E N 1
ATOM 4786 C CA . TYR E 5 47 ? 51.82819 -16.12456 -13.15022 1.000 46.45514 56 TYR E CA 1
ATOM 4787 C C . TYR E 5 47 ? 51.32896 -14.89286 -13.89000 1.000 46.28218 56 TYR E C 1
ATOM 4788 O O . TYR E 5 47 ? 51.51497 -14.76349 -15.10394 1.000 46.64847 56 TYR E O 1
ATOM 4797 N N . PHE E 5 48 ? 50.68988 -13.99415 -13.14343 1.000 40.82990 57 PHE E N 1
ATOM 4798 C CA . PHE E 5 48 ? 50.22694 -12.71692 -13.66815 1.000 46.69176 57 PHE E CA 1
ATOM 4799 C C . PHE E 5 48 ? 50.15833 -11.72135 -12.51995 1.000 53.16127 57 PHE E C 1
ATOM 4800 O O . PHE E 5 48 ? 49.63229 -12.04561 -11.45044 1.000 51.49152 57 PHE E O 1
ATOM 4808 N N . SER E 5 49 ? 50.69070 -10.51774 -12.74943 1.000 54.02072 58 SER E N 1
ATOM 4809 C CA . SER E 5 49 ? 50.75088 -9.46223 -11.73485 1.000 55.58127 58 SER E CA 1
ATOM 4810 C C . SER E 5 49 ? 51.50533 -9.93513 -10.49158 1.000 58.65002 58 SER E C 1
ATOM 4811 O O . SER E 5 49 ? 51.04854 -9.77210 -9.35854 1.000 63.06002 58 SER E O 1
ATOM 4814 N N . GLU E 5 50 ? 52.66895 -10.54679 -10.72108 1.000 58.39241 63 GLU E N 1
ATOM 4815 C CA . GLU E 5 50 ? 53.62807 -11.00661 -9.71546 1.000 60.79020 63 GLU E CA 1
ATOM 4816 C C . GLU E 5 50 ? 53.09310 -12.10034 -8.79603 1.000 62.88193 63 GLU E C 1
ATOM 4817 O O . GLU E 5 50 ? 53.78404 -12.46541 -7.84061 1.000 70.03550 63 GLU E O 1
ATOM 4823 N N . THR E 5 51 ? 51.90858 -12.64999 -9.05308 1.000 55.63834 64 THR E N 1
ATOM 4824 C CA . THR E 5 51 ? 51.32906 -13.68252 -8.20651 1.000 55.49409 64 THR E CA 1
ATOM 4825 C C . THR E 5 51 ? 50.98093 -14.90758 -9.04044 1.000 42.97510 64 THR E C 1
ATOM 4826 O O . THR E 5 51 ? 50.66200 -14.80089 -10.22816 1.000 43.34541 64 THR E O 1
ATOM 4830 N N . GLN E 5 52 ? 51.04427 -16.07501 -8.40635 1.000 49.64473 65 GLN E N 1
ATOM 4831 C CA . GLN E 5 52 ? 50.71292 -17.31957 -9.08408 1.000 45.33944 65 GLN E CA 1
ATOM 4832 C C . GLN E 5 52 ? 49.20315 -17.47144 -9.21302 1.000 51.23265 65 GLN E C 1
ATOM 4833 O O . GLN E 5 52 ? 48.45180 -17.19333 -8.27381 1.000 53.31683 65 GLN E O 1
ATOM 4839 N N . ARG E 5 53 ? 48.76199 -17.91401 -10.38953 1.000 48.36690 66 ARG E N 1
ATOM 4840 C CA . ARG E 5 53 ? 47.34612 -18.15821 -10.62954 1.000 43.94143 66 ARG E CA 1
ATOM 4841 C C . ARG E 5 53 ? 47.06179 -19.65501 -10.62814 1.000 41.01749 66 ARG E C 1
ATOM 4842 O O . ARG E 5 53 ? 47.13955 -20.30449 -9.58019 1.000 47.75284 66 ARG E O 1
ATOM 4850 N N . ASN E 5 54 ? 46.73221 -20.21002 -11.79181 1.000 47.22476 67 ASN E N 1
ATOM 4851 C CA . ASN E 5 54 ? 46.49694 -21.64347 -11.89329 1.000 50.93422 67 ASN E CA 1
ATOM 4852 C C . ASN E 5 54 ? 47.78443 -22.41416 -11.62880 1.000 44.98090 67 ASN E C 1
ATOM 4853 O O . ASN E 5 54 ? 48.87487 -21.99105 -12.02224 1.000 44.35676 67 ASN E O 1
ATOM 4858 N N . LYS E 5 55 ? 47.65090 -23.55330 -10.95470 1.000 45.10733 68 LYS E N 1
ATOM 4859 C CA . LYS E 5 55 ? 48.78563 -24.37075 -10.55363 1.000 41.04648 68 LYS E CA 1
ATOM 4860 C C . LYS E 5 55 ? 48.54172 -25.81821 -10.95250 1.000 42.28141 68 LYS E C 1
ATOM 4861 O O . LYS E 5 55 ? 47.41983 -26.32148 -10.84158 1.000 49.57095 68 LYS E O 1
ATOM 4867 N N . GLY E 5 56 ? 49.59526 -26.48093 -11.42108 1.000 43.89790 69 GLY E N 1
ATOM 4868 C CA . GLY E 5 56 ? 49.52548 -27.88301 -11.76606 1.000 49.20766 69 GLY E CA 1
ATOM 4869 C C . GLY E 5 56 ? 49.62055 -28.77523 -10.54242 1.000 56.02444 69 GLY E C 1
ATOM 4870 O O . GLY E 5 56 ? 49.57356 -28.33043 -9.39439 1.000 61.54368 69 GLY E O 1
ATOM 4871 N N . ASN E 5 57 ? 49.76320 -30.06809 -10.80693 1.000 52.40906 70 ASN E N 1
ATOM 4872 C CA . ASN E 5 57 ? 49.82920 -31.08158 -9.75283 1.000 49.87555 70 ASN E CA 1
ATOM 4873 C C . ASN E 5 57 ? 51.26901 -31.47680 -9.45175 1.000 47.50456 70 ASN E C 1
ATOM 4874 O O . ASN E 5 57 ? 51.60643 -32.65700 -9.36906 1.000 56.02694 70 ASN E O 1
ATOM 4879 N N . PHE E 5 58 ? 52.13495 -30.48582 -9.28390 1.000 51.66393 71 PHE E N 1
ATOM 4880 C CA . PHE E 5 58 ? 53.52791 -30.74744 -8.96829 1.000 44.10419 71 PHE E CA 1
ATOM 4881 C C . PHE E 5 58 ? 53.80808 -30.46340 -7.49741 1.000 48.38918 71 PHE E C 1
ATOM 4882 O O . PHE E 5 58 ? 53.14156 -29.62507 -6.88169 1.000 44.54661 71 PHE E O 1
ATOM 4890 N N . PRO E 5 59 ? 54.78129 -31.15664 -6.90724 1.000 50.91474 72 PRO E N 1
ATOM 4891 C CA . PRO E 5 59 ? 55.09718 -30.93389 -5.49069 1.000 43.31556 72 PRO E CA 1
ATOM 4892 C C . PRO E 5 59 ? 55.58936 -29.51543 -5.24228 1.000 40.54601 72 PRO E C 1
ATOM 4893 O O . PRO E 5 59 ? 55.88283 -28.74887 -6.16195 1.000 46.66256 72 PRO E O 1
ATOM 4897 N N . GLY E 5 60 ? 55.68236 -29.16851 -3.95660 1.000 50.56935 74 GLY E N 1
ATOM 4898 C CA . GLY E 5 60 ? 56.15644 -27.85095 -3.57063 1.000 40.86331 74 GLY E CA 1
ATOM 4899 C C . GLY E 5 60 ? 57.58942 -27.57099 -3.96920 1.000 46.97067 74 GLY E C 1
ATOM 4900 O O . GLY E 5 60 ? 58.01554 -26.41190 -3.93732 1.000 42.06671 74 GLY E O 1
ATOM 4901 N N . ARG E 5 61 ? 58.34627 -28.60872 -4.33962 1.000 49.13895 75 ARG E N 1
ATOM 4902 C CA . ARG E 5 61 ? 59.70138 -28.40334 -4.83844 1.000 43.74115 75 ARG E CA 1
ATOM 4903 C C . ARG E 5 61 ? 59.70935 -27.51507 -6.07437 1.000 48.63281 75 ARG E C 1
ATOM 4904 O O . ARG E 5 61 ? 60.64670 -26.73413 -6.27232 1.000 51.29947 75 ARG E O 1
ATOM 4912 N N . PHE E 5 62 ? 58.67754 -27.61607 -6.90944 1.000 47.95479 76 PHE E N 1
ATOM 4913 C CA . PHE E 5 62 ? 58.55784 -26.80682 -8.12006 1.000 44.97817 76 PHE E CA 1
ATOM 4914 C C . PHE E 5 62 ? 57.84364 -25.51132 -7.75503 1.000 43.29336 76 PHE E C 1
ATOM 4915 O O . PHE E 5 62 ? 56.61865 -25.48056 -7.61700 1.000 46.94059 76 PHE E O 1
ATOM 4923 N N . SER E 5 63 ? 58.61010 -24.43995 -7.59369 1.000 43.91394 77 SER E N 1
ATOM 4924 C CA . SER E 5 63 ? 58.08481 -23.12262 -7.26486 1.000 41.73871 77 SER E CA 1
ATOM 4925 C C . SER E 5 63 ? 58.41437 -22.14772 -8.39127 1.000 47.53988 77 SER E C 1
ATOM 4926 O O . SER E 5 63 ? 59.06371 -22.49893 -9.37983 1.000 48.94621 77 SER E O 1
ATOM 4929 N N . GLY E 5 64 ? 57.96144 -20.90976 -8.23241 1.000 42.58901 78 GLY E N 1
ATOM 4930 C CA . GLY E 5 64 ? 58.21244 -19.89497 -9.23566 1.000 47.73098 78 GLY E CA 1
ATOM 4931 C C . GLY E 5 64 ? 57.88938 -18.51553 -8.71253 1.000 47.91749 78 GLY E C 1
ATOM 4932 O O . GLY E 5 64 ? 57.18981 -18.35585 -7.70651 1.000 54.66038 78 GLY E O 1
ATOM 4933 N N . ARG E 5 65 ? 58.41540 -17.51562 -9.41583 1.000 50.40142 79 ARG E N 1
ATOM 4934 C CA . ARG E 5 65 ? 58.19280 -16.11610 -9.08754 1.000 47.49976 79 ARG E CA 1
ATOM 4935 C C . ARG E 5 65 ? 57.97465 -15.33995 -10.37743 1.000 52.05206 79 ARG E C 1
ATOM 4936 O O . ARG E 5 65 ? 58.37383 -15.77498 -11.45988 1.000 54.98970 79 ARG E O 1
ATOM 4944 N N . GLN E 5 66 ? 57.33149 -14.18063 -10.25374 1.000 48.90623 80 GLN E N 1
ATOM 4945 C CA . GLN E 5 66 ? 57.15641 -13.26627 -11.37462 1.000 50.94560 80 GLN E CA 1
ATOM 4946 C C . GLN E 5 66 ? 57.47633 -11.85299 -10.91547 1.000 55.58368 80 GLN E C 1
ATOM 4947 O O . GLN E 5 66 ? 56.97494 -11.40346 -9.87988 1.000 52.53329 80 GLN E O 1
ATOM 4953 N N . PHE E 5 67 ? 58.30573 -11.15731 -11.68721 1.000 60.28511 81 PHE E N 1
ATOM 4954 C CA . PHE E 5 67 ? 58.77655 -9.83647 -11.30913 1.000 59.21210 81 PHE E CA 1
ATOM 4955 C C . PHE E 5 67 ? 57.89777 -8.75825 -11.94310 1.000 62.11519 81 PHE E C 1
ATOM 4956 O O . PHE E 5 67 ? 56.93423 -9.04329 -12.65682 1.000 55.26681 81 PHE E O 1
ATOM 4964 N N . SER E 5 68 ? 58.23672 -7.49393 -11.67896 1.000 64.94894 83 SER E N 1
ATOM 4965 C CA . SER E 5 68 ? 57.42254 -6.38805 -12.17642 1.000 57.60505 83 SER E CA 1
ATOM 4966 C C . SER E 5 68 ? 57.49010 -6.27706 -13.69361 1.000 64.06885 83 SER E C 1
ATOM 4967 O O . SER E 5 68 ? 56.51870 -5.85918 -14.33266 1.000 63.36513 83 SER E O 1
ATOM 4970 N N . ASN E 5 69 ? 58.62162 -6.64870 -14.28979 1.000 66.96810 84 ASN E N 1
ATOM 4971 C CA . ASN E 5 69 ? 58.78711 -6.55337 -15.73670 1.000 62.19660 84 ASN E CA 1
ATOM 4972 C C . ASN E 5 69 ? 58.15140 -7.75679 -16.42194 1.000 62.82239 84 ASN E C 1
ATOM 4973 O O . ASN E 5 69 ? 58.49570 -8.08039 -17.56320 1.000 65.03428 84 ASN E O 1
ATOM 4978 N N . SER E 5 70 ? 57.24770 -8.43720 -15.71802 1.000 59.02814 85 SER E N 1
ATOM 4979 C CA . SER E 5 70 ? 56.54643 -9.62251 -16.19566 1.000 57.62937 85 SER E CA 1
ATOM 4980 C C . SER E 5 70 ? 57.47011 -10.81198 -16.41957 1.000 55.44413 85 SER E C 1
ATOM 4981 O O . SER E 5 70 ? 57.00809 -11.87036 -16.85950 1.000 57.38005 85 SER E O 1
ATOM 4984 N N . ARG E 5 71 ? 58.75914 -10.67167 -16.12160 1.000 59.16929 86 ARG E N 1
ATOM 4985 C CA . ARG E 5 71 ? 59.67437 -11.79986 -16.17836 1.000 57.49382 86 ARG E CA 1
ATOM 4986 C C . ARG E 5 71 ? 59.34760 -12.80688 -15.08376 1.000 53.94750 86 ARG E C 1
ATOM 4987 O O . ARG E 5 71 ? 58.87904 -12.45448 -13.99769 1.000 49.64721 86 ARG E O 1
ATOM 4995 N N . SER E 5 72 ? 59.60379 -14.07456 -15.38001 1.000 54.41320 87 SER E N 1
ATOM 4996 C CA . SER E 5 72 ? 59.34026 -15.15493 -14.44631 1.000 55.42871 87 SER E CA 1
ATOM 4997 C C . SER E 5 72 ? 60.60970 -15.95738 -14.20605 1.000 51.87923 87 SER E C 1
ATOM 4998 O O . SER E 5 72 ? 61.50662 -16.00380 -15.05349 1.000 52.89333 87 SER E O 1
ATOM 5001 N N . GLU E 5 73 ? 60.67626 -16.58547 -13.03442 1.000 58.71180 88 GLU E N 1
ATOM 5002 C CA . GLU E 5 73 ? 61.80044 -17.44181 -12.66777 1.000 60.12539 88 GLU E CA 1
ATOM 5003 C C . GLU E 5 73 ? 61.25352 -18.68373 -11.98060 1.000 59.88577 88 GLU E C 1
ATOM 5004 O O . GLU E 5 73 ? 60.69592 -18.59396 -10.88283 1.000 72.43833 88 GLU E O 1
ATOM 5010 N N . MET E 5 74 ? 61.41268 -19.83498 -12.62544 1.000 49.96203 89 MET E N 1
ATOM 5011 C CA . MET E 5 74 ? 61.02106 -21.11182 -12.04834 1.000 48.02283 89 MET E CA 1
ATOM 5012 C C . MET E 5 74 ? 62.17196 -21.68882 -11.23328 1.000 47.15567 89 MET E C 1
ATOM 5013 O O . MET E 5 74 ? 63.34293 -21.52815 -11.58943 1.000 42.81083 89 MET E O 1
ATOM 5018 N N . ASN E 5 75 ? 61.83331 -22.36013 -10.13428 1.000 48.86308 90 ASN E N 1
ATOM 5019 C CA . ASN E 5 75 ? 62.82423 -22.97864 -9.26624 1.000 52.60226 90 ASN E CA 1
ATOM 5020 C C . ASN E 5 75 ? 62.38261 -24.38724 -8.89878 1.000 51.26268 90 ASN E C 1
ATOM 5021 O O . ASN E 5 75 ? 61.19626 -24.63497 -8.66303 1.000 55.63810 90 ASN E O 1
ATOM 5026 N N . VAL E 5 76 ? 63.34380 -25.30796 -8.86022 1.000 46.28111 91 VAL E N 1
ATOM 5027 C CA . VAL E 5 76 ? 63.11295 -26.68543 -8.44199 1.000 48.24843 91 VAL E CA 1
ATOM 5028 C C . VAL E 5 76 ? 64.09054 -27.00594 -7.32106 1.000 51.30940 91 VAL E C 1
ATOM 5029 O O . VAL E 5 76 ? 65.28551 -26.71236 -7.43361 1.000 52.20767 91 VAL E O 1
ATOM 5033 N N . SER E 5 77 ? 63.58655 -27.60204 -6.24476 1.000 57.62526 92 SER E N 1
ATOM 5034 C CA . SER E 5 77 ? 64.39611 -27.94890 -5.08719 1.000 57.32519 92 SER E CA 1
ATOM 5035 C C . SER E 5 77 ? 64.47420 -29.46201 -4.93314 1.000 58.27182 92 SER E C 1
ATOM 5036 O O . SER E 5 77 ? 63.55586 -30.18889 -5.32323 1.000 61.83600 92 SER E O 1
ATOM 5039 N N . THR E 5 78 ? 65.58272 -29.92383 -4.35454 1.000 57.40694 93 THR E N 1
ATOM 5040 C CA . THR E 5 78 ? 65.85007 -31.34569 -4.13626 1.000 66.76851 93 THR E CA 1
ATOM 5041 C C . THR E 5 78 ? 65.62826 -32.13880 -5.42780 1.000 71.68051 93 THR E C 1
ATOM 5042 O O . THR E 5 78 ? 64.68706 -32.91963 -5.57195 1.000 77.78919 93 THR E O 1
ATOM 5046 N N . LEU E 5 79 ? 66.53302 -31.89650 -6.37356 1.000 61.34323 94 LEU E N 1
ATOM 5047 C CA . LEU E 5 79 ? 66.39638 -32.46148 -7.70899 1.000 54.81055 94 LEU E CA 1
ATOM 5048 C C . LEU E 5 79 ? 66.48997 -33.98065 -7.67432 1.000 58.07174 94 LEU E C 1
ATOM 5049 O O . LEU E 5 79 ? 67.38484 -34.54953 -7.04244 1.000 59.67026 94 LEU E O 1
ATOM 5054 N N . GLU E 5 80 ? 65.55519 -34.63276 -8.35523 1.000 52.75214 95 GLU E N 1
ATOM 5055 C CA . GLU E 5 80 ? 65.54997 -36.07558 -8.53093 1.000 60.24857 95 GLU E CA 1
ATOM 5056 C C . GLU E 5 80 ? 65.91382 -36.41298 -9.97099 1.000 54.81499 95 GLU E C 1
ATOM 5057 O O . GLU E 5 80 ? 65.92264 -35.55093 -10.85347 1.000 55.29250 95 GLU E O 1
ATOM 5063 N N . LEU E 5 81 ? 66.22198 -37.69138 -10.20278 1.000 57.83288 96 LEU E N 1
ATOM 5064 C CA . LEU E 5 81 ? 66.56042 -38.12625 -11.55384 1.000 53.85486 96 LEU E CA 1
ATOM 5065 C C . LEU E 5 81 ? 65.37676 -37.98097 -12.50038 1.000 52.58846 96 LEU E C 1
ATOM 5066 O O . LEU E 5 81 ? 65.56529 -37.72957 -13.69613 1.000 57.84623 96 LEU E O 1
ATOM 5071 N N . GLY E 5 82 ? 64.15513 -38.12776 -11.98850 1.000 60.04389 97 GLY E N 1
ATOM 5072 C CA . GLY E 5 82 ? 62.97079 -37.94379 -12.80696 1.000 60.53963 97 GLY E CA 1
ATOM 5073 C C . GLY E 5 82 ? 62.65870 -36.50191 -13.14675 1.000 58.48729 97 GLY E C 1
ATOM 5074 O O . GLY E 5 82 ? 61.76840 -36.25871 -13.96872 1.000 59.27374 97 GLY E O 1
ATOM 5075 N N . ASP E 5 83 ? 63.36178 -35.54645 -12.53706 1.000 53.18213 98 ASP E N 1
ATOM 5076 C CA . ASP E 5 83 ? 63.14730 -34.13505 -12.82709 1.000 45.14598 98 ASP E CA 1
ATOM 5077 C C . ASP E 5 83 ? 63.84696 -33.67678 -14.09874 1.000 41.13678 98 ASP E C 1
ATOM 5078 O O . ASP E 5 83 ? 63.54497 -32.58380 -14.58958 1.000 44.84021 98 ASP E O 1
ATOM 5083 N N . SER E 5 84 ? 64.76774 -34.47310 -14.63672 1.000 45.43104 99 SER E N 1
ATOM 5084 C CA . SER E 5 84 ? 65.43953 -34.11547 -15.87931 1.000 43.49278 99 SER E CA 1
ATOM 5085 C C . SER E 5 84 ? 64.43647 -34.07403 -17.02372 1.000 42.83216 99 SER E C 1
ATOM 5086 O O . SER E 5 84 ? 63.81171 -35.08833 -17.35020 1.000 53.90987 99 SER E O 1
ATOM 5089 N N . ALA E 5 85 ? 64.28439 -32.90248 -17.63153 1.000 40.61743 100 ALA E N 1
ATOM 5090 C CA . ALA E 5 85 ? 63.27077 -32.69138 -18.65877 1.000 36.58034 100 ALA E CA 1
ATOM 5091 C C . ALA E 5 85 ? 63.57417 -31.38545 -19.38076 1.000 36.11514 100 ALA E C 1
ATOM 5092 O O . ALA E 5 85 ? 64.51950 -30.66648 -19.04192 1.000 42.40390 100 ALA E O 1
ATOM 5094 N N . LEU E 5 86 ? 62.75554 -31.08559 -20.38480 1.000 30.75173 101 LEU E N 1
ATOM 5095 C CA . LEU E 5 86 ? 62.75773 -29.78871 -21.04756 1.000 37.86622 101 LEU E CA 1
ATOM 5096 C C . LEU E 5 86 ? 61.67575 -28.92501 -20.41187 1.000 39.06794 101 LEU E C 1
ATOM 5097 O O . LEU E 5 86 ? 60.48948 -29.26879 -20.46697 1.000 45.27635 101 LEU E O 1
ATOM 5102 N N . TYR E 5 87 ? 62.08296 -27.81496 -19.80581 1.000 33.16330 102 TYR E N 1
ATOM 5103 C CA . TYR E 5 87 ? 61.16755 -26.92486 -19.10212 1.000 37.53934 102 TYR E CA 1
ATOM 5104 C C . TYR E 5 87 ? 60.86485 -25.72950 -19.99786 1.000 43.38259 102 TYR E C 1
ATOM 5105 O O . TYR E 5 87 ? 61.72187 -24.86441 -20.20642 1.000 40.23821 102 TYR E O 1
ATOM 5114 N N . LEU E 5 88 ? 59.64559 -25.68812 -20.52446 1.000 40.16906 103 LEU E N 1
ATOM 5115 C CA . LEU E 5 88 ? 59.23022 -24.67413 -21.48060 1.000 37.49796 103 LEU E CA 1
ATOM 5116 C C . LEU E 5 88 ? 58.47649 -23.55339 -20.77843 1.000 40.91439 103 LEU E C 1
ATOM 5117 O O . LEU E 5 88 ? 57.73461 -23.79036 -19.82048 1.000 36.23730 103 LEU E O 1
ATOM 5122 N N . CYS E 5 89 ? 58.67409 -22.33202 -21.26404 1.000 43.28135 104 CYS E N 1
ATOM 5123 C CA . CYS E 5 89 ? 57.99035 -21.15175 -20.75932 1.000 38.32245 104 CYS E CA 1
ATOM 5124 C C . CYS E 5 89 ? 57.14979 -20.54654 -21.87278 1.000 40.36281 104 CYS E C 1
ATOM 5125 O O . CYS E 5 89 ? 57.60957 -20.42078 -23.01215 1.000 44.67454 104 CYS E O 1
ATOM 5128 N N . ALA E 5 90 ? 55.91573 -20.18116 -21.54145 1.000 41.14786 105 ALA E N 1
ATOM 5129 C CA . ALA E 5 90 ? 55.00572 -19.56077 -22.48962 1.000 41.88839 105 ALA E CA 1
ATOM 5130 C C . ALA E 5 90 ? 54.52329 -18.23238 -21.92951 1.000 46.99879 105 ALA E C 1
ATOM 5131 O O . ALA E 5 90 ? 54.41515 -18.05623 -20.71315 1.000 46.73154 105 ALA E O 1
ATOM 5133 N N . SER E 5 91 ? 54.23702 -17.29552 -22.82911 1.000 46.15316 106 SER E N 1
ATOM 5134 C CA . SER E 5 91 ? 53.76952 -15.97420 -22.44514 1.000 44.66607 106 SER E CA 1
ATOM 5135 C C . SER E 5 91 ? 52.53980 -15.60330 -23.25860 1.000 45.55043 106 SER E C 1
ATOM 5136 O O . SER E 5 91 ? 52.38707 -16.01529 -24.41167 1.000 51.75238 106 SER E O 1
ATOM 5139 N N . SER E 5 92 ? 51.66228 -14.81955 -22.63832 1.000 43.17837 107 SER E N 1
ATOM 5140 C CA . SER E 5 92 ? 50.50345 -14.25588 -23.31050 1.000 43.97903 107 SER E CA 1
ATOM 5141 C C . SER E 5 92 ? 50.33310 -12.81722 -22.84822 1.000 47.68376 107 SER E C 1
ATOM 5142 O O . SER E 5 92 ? 50.78006 -12.43856 -21.76277 1.000 47.57463 107 SER E O 1
ATOM 5145 N N . LEU E 5 93 ? 49.68625 -12.01326 -23.69699 1.000 46.16659 108 LEU E N 1
ATOM 5146 C CA . LEU E 5 93 ? 49.47438 -10.60491 -23.37459 1.000 47.86530 108 LEU E CA 1
ATOM 5147 C C . LEU E 5 93 ? 48.75440 -10.44723 -22.04143 1.000 53.33580 108 LEU E C 1
ATOM 5148 O O . LEU E 5 93 ? 49.05727 -9.53351 -21.26506 1.000 54.97664 108 LEU E O 1
ATOM 5153 N N . ARG E 5 94 ? 47.80318 -11.33332 -21.75925 1.000 51.65991 109 ARG E N 1
ATOM 5154 C CA . ARG E 5 94 ? 47.10761 -11.36214 -20.48277 1.000 50.51128 109 ARG E CA 1
ATOM 5155 C C . ARG E 5 94 ? 46.63547 -12.78642 -20.23727 1.000 56.63584 109 ARG E C 1
ATOM 5156 O O . ARG E 5 94 ? 46.58905 -13.60918 -21.15558 1.000 61.04103 109 ARG E O 1
ATOM 5164 N N . ARG E 5 95 ? 46.29088 -13.07517 -18.98325 1.000 56.43061 110 ARG E N 1
ATOM 5165 C CA . ARG E 5 95 ? 45.79864 -14.40200 -18.63775 1.000 45.72096 110 ARG E CA 1
ATOM 5166 C C . ARG E 5 95 ? 44.48316 -14.67662 -19.35293 1.000 47.54404 110 ARG E C 1
ATOM 5167 O O . ARG E 5 95 ? 43.46976 -14.02611 -19.07693 1.000 55.10292 110 ARG E O 1
ATOM 5175 N N . GLY E 5 96 ? 44.49292 -15.63411 -20.27355 1.000 42.03232 111 GLY E N 1
ATOM 5176 C CA . GLY E 5 96 ? 43.32985 -15.95843 -21.07822 1.000 50.52386 111 GLY E CA 1
ATOM 5177 C C . GLY E 5 96 ? 43.51423 -15.74854 -22.56535 1.000 52.58624 111 GLY E C 1
ATOM 5178 O O . GLY E 5 96 ? 42.61921 -16.11559 -23.34158 1.000 60.49778 111 GLY E O 1
ATOM 5179 N N . ASP E 5 97 ? 44.62974 -15.17067 -23.00152 1.000 52.40156 112 ASP E N 1
ATOM 5180 C CA . ASP E 5 97 ? 44.91511 -14.98268 -24.41315 1.000 54.16856 112 ASP E CA 1
ATOM 5181 C C . ASP E 5 97 ? 45.80310 -16.11515 -24.92157 1.000 56.62606 112 ASP E C 1
ATOM 5182 O O . ASP E 5 97 ? 46.17397 -17.03295 -24.18579 1.000 55.64999 112 ASP E O 1
ATOM 5187 N N . THR E 5 98 ? 46.14832 -16.04195 -26.20420 1.000 58.40085 113 THR E N 1
ATOM 5188 C CA . THR E 5 98 ? 46.96191 -17.07453 -26.83315 1.000 52.78588 113 THR E CA 1
ATOM 5189 C C . THR E 5 98 ? 48.36485 -17.07070 -26.23738 1.000 52.04968 113 THR E C 1
ATOM 5190 O O . THR E 5 98 ? 49.05073 -16.04292 -26.25253 1.000 48.57267 113 THR E O 1
ATOM 5194 N N . ILE E 5 99 ? 48.79179 -18.21651 -25.71378 1.000 48.26550 114 ILE E N 1
ATOM 5195 C CA . ILE E 5 99 ? 50.12303 -18.35334 -25.13555 1.000 44.95257 114 ILE E CA 1
ATOM 5196 C C . ILE E 5 99 ? 51.10624 -18.71962 -26.23782 1.000 44.51175 114 ILE E C 1
ATOM 5197 O O . ILE E 5 99 ? 50.77765 -19.46877 -27.16641 1.000 44.45758 114 ILE E O 1
ATOM 5202 N N . TYR E 5 100 ? 52.31649 -18.17510 -26.14448 1.000 41.78000 115 TYR E N 1
ATOM 5203 C CA . TYR E 5 100 ? 53.37792 -18.42420 -27.11181 1.000 42.22929 115 TYR E CA 1
ATOM 5204 C C . TYR E 5 100 ? 54.59388 -18.94779 -26.36348 1.000 43.75027 115 TYR E C 1
ATOM 5205 O O . TYR E 5 100 ? 55.09180 -18.28848 -25.44518 1.000 42.50750 115 TYR E O 1
ATOM 5214 N N . PHE E 5 101 ? 55.06758 -20.12568 -26.75631 1.000 41.59617 116 PHE E N 1
ATOM 5215 C CA . PHE E 5 101 ? 56.14130 -20.79090 -26.03789 1.000 43.51058 116 PHE E CA 1
ATOM 5216 C C . PHE E 5 101 ? 57.50871 -20.28801 -26.49048 1.000 44.49209 116 PHE E C 1
ATOM 5217 O O . PHE E 5 101 ? 57.68472 -19.78553 -27.60359 1.000 47.28857 116 PHE E O 1
ATOM 5225 N N . GLY E 5 102 ? 58.48398 -20.43252 -25.59991 1.000 42.47307 117 GLY E N 1
ATOM 5226 C CA . GLY E 5 102 ? 59.87603 -20.21427 -25.92578 1.000 44.91988 117 GLY E CA 1
ATOM 5227 C C . GLY E 5 102 ? 60.52088 -21.48813 -26.42660 1.000 50.60267 117 GLY E C 1
ATOM 5228 O O . GLY E 5 102 ? 59.85310 -22.41229 -26.89702 1.000 47.74467 117 GLY E O 1
ATOM 5229 N N . GLU E 5 103 ? 61.84691 -21.53886 -26.31644 1.000 50.96881 118 GLU E N 1
ATOM 5230 C CA . GLU E 5 103 ? 62.58008 -22.72779 -26.72895 1.000 53.40668 118 GLU E CA 1
ATOM 5231 C C . GLU E 5 103 ? 62.82481 -23.70319 -25.58719 1.000 49.06768 118 GLU E C 1
ATOM 5232 O O . GLU E 5 103 ? 63.06542 -24.88802 -25.84559 1.000 55.31849 118 GLU E O 1
ATOM 5238 N N . GLY E 5 104 ? 62.77016 -23.24215 -24.34354 1.000 43.17611 119 GLY E N 1
ATOM 5239 C CA . GLY E 5 104 ? 62.86401 -24.11406 -23.19242 1.000 42.46783 119 GLY E CA 1
ATOM 5240 C C . GLY E 5 104 ? 64.27356 -24.20061 -22.63363 1.000 45.20583 119 GLY E C 1
ATOM 5241 O O . GLY E 5 104 ? 65.25437 -23.74785 -23.22971 1.000 50.38509 119 GLY E O 1
ATOM 5242 N N . SER E 5 105 ? 64.35607 -24.80178 -21.44941 1.000 40.47028 120 SER E N 1
ATOM 5243 C CA . SER E 5 105 ? 65.61771 -25.06183 -20.76883 1.000 39.80411 120 SER E CA 1
ATOM 5244 C C . SER E 5 105 ? 65.75812 -26.56391 -20.57850 1.000 41.03025 120 SER E C 1
ATOM 5245 O O . SER E 5 105 ? 64.91629 -27.19067 -19.92572 1.000 38.23608 120 SER E O 1
ATOM 5248 N N . TRP E 5 106 ? 66.81311 -27.13821 -21.14985 1.000 37.72978 121 TRP E N 1
ATOM 5249 C CA . TRP E 5 106 ? 67.06283 -28.57037 -21.02999 1.000 41.84634 121 TRP E CA 1
ATOM 5250 C C . TRP E 5 106 ? 67.77974 -28.84385 -19.71491 1.000 44.80983 121 TRP E C 1
ATOM 5251 O O . TRP E 5 106 ? 68.92205 -28.41613 -19.51882 1.000 47.85658 121 TRP E O 1
ATOM 5262 N N . LEU E 5 107 ? 67.11056 -29.55383 -18.81338 1.000 40.57265 122 LEU E N 1
ATOM 5263 C CA . LEU E 5 107 ? 67.68180 -29.94515 -17.53389 1.000 43.10837 122 LEU E CA 1
ATOM 5264 C C . LEU E 5 107 ? 67.95645 -31.44105 -17.54722 1.000 42.38463 122 LEU E C 1
ATOM 5265 O O . LEU E 5 107 ? 67.09378 -32.23147 -17.94436 1.000 43.52707 122 LEU E O 1
ATOM 5270 N N . THR E 5 108 ? 69.15845 -31.82321 -17.12317 1.000 41.92633 123 THR E N 1
ATOM 5271 C CA . THR E 5 108 ? 69.55001 -33.22513 -17.02356 1.000 44.56919 123 THR E CA 1
ATOM 5272 C C . THR E 5 108 ? 70.12761 -33.46024 -15.63597 1.000 46.31676 123 THR E C 1
ATOM 5273 O O . THR E 5 108 ? 71.22017 -32.97528 -15.32412 1.000 48.43795 123 THR E O 1
ATOM 5277 N N . VAL E 5 109 ? 69.39520 -34.19541 -14.80727 1.000 47.76767 124 VAL E N 1
ATOM 5278 C CA . VAL E 5 109 ? 69.84783 -34.54317 -13.46640 1.000 47.07087 124 VAL E CA 1
ATOM 5279 C C . VAL E 5 109 ? 70.62068 -35.85205 -13.55111 1.000 48.49978 124 VAL E C 1
ATOM 5280 O O . VAL E 5 109 ? 70.08756 -36.86993 -14.00592 1.000 56.33176 124 VAL E O 1
ATOM 5284 N N . VAL E 5 110 ? 71.87663 -35.82612 -13.11856 1.000 48.64651 125 VAL E N 1
ATOM 5285 C CA . VAL E 5 110 ? 72.74698 -36.98906 -13.18986 1.000 60.35185 125 VAL E CA 1
ATOM 5286 C C . VAL E 5 110 ? 73.01785 -37.49896 -11.78060 1.000 67.61815 125 VAL E C 1
ATOM 5287 O O . VAL E 5 110 ? 72.91609 -36.76903 -10.78953 1.000 67.50843 125 VAL E O 1
ATOM 5291 N N . GLU E 5 111 ? 73.36290 -38.78539 -11.69885 1.000 70.56961 126 GLU E N 1
ATOM 5292 C CA . GLU E 5 111 ? 73.71621 -39.37635 -10.41277 1.000 71.76313 126 GLU E CA 1
ATOM 5293 C C . GLU E 5 111 ? 75.03553 -38.81408 -9.89922 1.000 68.56491 126 GLU E C 1
ATOM 5294 O O . GLU E 5 111 ? 75.15591 -38.47257 -8.71684 1.000 74.60660 126 GLU E O 1
ATOM 5300 N N . ASP E 5 112 ? 76.03295 -38.71266 -10.77407 1.000 62.97293 127 ASP E N 1
ATOM 5301 C CA . ASP E 5 112 ? 77.27947 -38.03046 -10.46477 1.000 63.22779 127 ASP E CA 1
ATOM 5302 C C . ASP E 5 112 ? 77.80010 -37.39092 -11.74253 1.000 61.57644 127 ASP E C 1
ATOM 5303 O O . ASP E 5 112 ? 77.35864 -37.71830 -12.84696 1.000 60.37122 127 ASP E O 1
ATOM 5308 N N . LEU E 5 113 ? 78.74557 -36.46351 -11.58085 1.000 63.71858 128 LEU E N 1
ATOM 5309 C CA . LEU E 5 113 ? 79.29303 -35.76322 -12.73650 1.000 56.50994 128 LEU E CA 1
ATOM 5310 C C . LEU E 5 113 ? 80.14961 -36.66734 -13.61213 1.000 54.14111 128 LEU E C 1
ATOM 5311 O O . LEU E 5 113 ? 80.39277 -36.32980 -14.77542 1.000 51.56260 128 LEU E O 1
ATOM 5316 N N . ASN E 5 114 ? 80.59851 -37.81006 -13.08737 1.000 64.40607 129 ASN E N 1
ATOM 5317 C CA . ASN E 5 114 ? 81.42929 -38.72885 -13.85680 1.000 72.95285 129 ASN E CA 1
ATOM 5318 C C . ASN E 5 114 ? 80.69738 -39.32708 -15.05178 1.000 66.14799 129 ASN E C 1
ATOM 5319 O O . ASN E 5 114 ? 81.34699 -39.91723 -15.92259 1.000 60.18836 129 ASN E O 1
ATOM 5324 N N . LYS E 5 115 ? 79.37577 -39.18726 -15.12097 1.000 60.50046 130 LYS E N 1
ATOM 5325 C CA . LYS E 5 115 ? 78.59013 -39.73741 -16.21634 1.000 57.46369 130 LYS E CA 1
ATOM 5326 C C . LYS E 5 115 ? 78.47574 -38.78737 -17.40199 1.000 53.11249 130 LYS E C 1
ATOM 5327 O O . LYS E 5 115 ? 77.78288 -39.11173 -18.37180 1.000 52.32211 130 LYS E O 1
ATOM 5333 N N . VAL E 5 116 ? 79.13189 -37.63264 -17.35014 1.000 54.24126 131 VAL E N 1
ATOM 5334 C CA . VAL E 5 116 ? 79.12164 -36.67578 -18.45111 1.000 47.28837 131 VAL E CA 1
ATOM 5335 C C . VAL E 5 116 ? 80.33253 -36.94686 -19.33447 1.000 47.44615 131 VAL E C 1
ATOM 5336 O O . VAL E 5 116 ? 81.47266 -36.94808 -18.85744 1.000 50.40201 131 VAL E O 1
ATOM 5340 N N . PHE E 5 117 ? 80.08734 -37.17685 -20.62292 1.000 46.15308 132 PHE E N 1
ATOM 5341 C CA . PHE E 5 117 ? 81.14802 -37.48284 -21.56711 1.000 44.97637 132 PHE E CA 1
ATOM 5342 C C . PHE E 5 117 ? 81.01642 -36.60872 -22.80542 1.000 43.38750 132 PHE E C 1
ATOM 5343 O O . PHE E 5 117 ? 79.90270 -36.38572 -23.29587 1.000 42.79294 132 PHE E O 1
ATOM 5351 N N . PRO E 5 118 ? 82.12560 -36.09616 -23.32874 1.000 43.96448 133 PRO E N 1
ATOM 5352 C CA . PRO E 5 118 ? 82.07853 -35.35702 -24.59017 1.000 39.98269 133 PRO E CA 1
ATOM 5353 C C . PRO E 5 118 ? 81.96075 -36.31121 -25.76394 1.000 46.52232 133 PRO E C 1
ATOM 5354 O O . PRO E 5 118 ? 82.33806 -37.48811 -25.65810 1.000 48.10933 133 PRO E O 1
ATOM 5358 N N . PRO E 5 119 ? 81.43731 -35.85067 -26.89557 1.000 45.90426 134 PRO E N 1
ATOM 5359 C CA . PRO E 5 119 ? 81.31056 -36.72967 -28.05947 1.000 42.35054 134 PRO E CA 1
ATOM 5360 C C . PRO E 5 119 ? 82.61447 -36.86236 -28.82712 1.000 44.05949 134 PRO E C 1
ATOM 5361 O O . PRO E 5 119 ? 83.43377 -35.94254 -28.88506 1.000 41.69283 134 PRO E O 1
ATOM 5365 N N . GLU E 5 120 ? 82.79822 -38.03935 -29.41590 1.000 41.15255 135 GLU E N 1
ATOM 5366 C CA . GLU E 5 120 ? 83.83068 -38.26286 -30.41696 1.000 37.68714 135 GLU E CA 1
ATOM 5367 C C . GLU E 5 120 ? 83.18506 -38.18327 -31.79248 1.000 39.51514 135 GLU E C 1
ATOM 5368 O O . GLU E 5 120 ? 82.16039 -38.82779 -32.03950 1.000 48.93154 135 GLU E O 1
ATOM 5374 N N . VAL E 5 121 ? 83.77594 -37.38780 -32.67761 1.000 34.01652 136 VAL E N 1
ATOM 5375 C CA . VAL E 5 121 ? 83.20333 -37.09950 -33.98611 1.000 39.50131 136 VAL E CA 1
ATOM 5376 C C . VAL E 5 121 ? 84.05776 -37.7594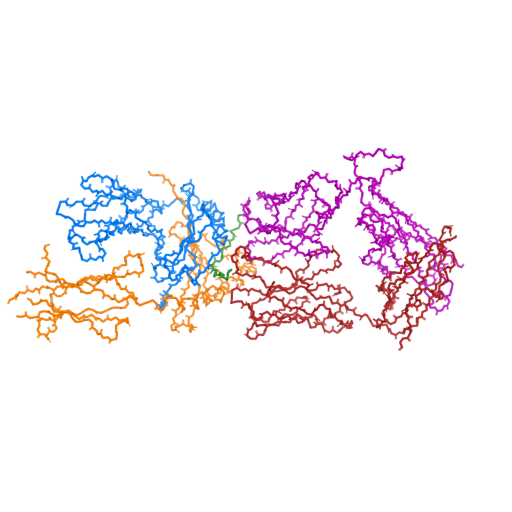2 -35.05763 1.000 39.36126 136 VAL E C 1
ATOM 5377 O O . VAL E 5 121 ? 85.29191 -37.69627 -35.01038 1.000 43.00384 136 VAL E O 1
ATOM 5381 N N . ALA E 5 122 ? 83.39701 -38.39483 -36.02356 1.000 40.72201 137 ALA E N 1
ATOM 5382 C CA . ALA E 5 122 ? 84.07496 -39.06396 -37.12273 1.000 41.46857 137 ALA E CA 1
ATOM 5383 C C . ALA E 5 122 ? 83.36297 -38.74188 -38.42719 1.000 47.24646 137 ALA E C 1
ATOM 5384 O O . ALA E 5 122 ? 82.13119 -38.67728 -38.47212 1.000 44.24487 137 ALA E O 1
ATOM 5386 N N . VAL E 5 123 ? 84.14562 -38.53719 -39.48359 1.000 45.79244 138 VAL E N 1
ATOM 5387 C CA . VAL E 5 123 ? 83.63101 -38.25863 -40.81933 1.000 48.03340 138 VAL E CA 1
ATOM 5388 C C . VAL E 5 123 ? 83.95969 -39.44494 -41.71307 1.000 56.28539 138 VAL E C 1
ATOM 5389 O O . VAL E 5 123 ? 85.10356 -39.91572 -41.73567 1.000 62.36276 138 VAL E O 1
ATOM 5393 N N . PHE E 5 124 ? 82.95951 -39.92864 -42.44347 1.000 52.07430 139 PHE E N 1
ATOM 5394 C CA . PHE E 5 124 ? 83.11034 -41.07396 -43.33082 1.000 49.69420 139 PHE E CA 1
ATOM 5395 C C . PHE E 5 124 ? 82.95134 -40.60773 -44.77152 1.000 50.00750 139 PHE E C 1
ATOM 5396 O O . PHE E 5 124 ? 81.90006 -40.07542 -45.14462 1.000 52.66955 139 PHE E O 1
ATOM 5404 N N . GLU E 5 125 ? 83.99610 -40.80794 -45.57110 1.000 51.93956 140 GLU E N 1
ATOM 5405 C CA . GLU E 5 125 ? 84.00938 -40.31186 -46.93632 1.000 53.44758 140 GLU E CA 1
ATOM 5406 C C . GLU E 5 125 ? 83.06515 -41.12901 -47.81790 1.000 48.50603 140 GLU E C 1
ATOM 5407 O O . GLU E 5 125 ? 82.83959 -42.31566 -47.56767 1.000 47.43515 140 GLU E O 1
ATOM 5413 N N . PRO E 5 126 ? 82.50276 -40.51469 -48.85737 1.000 46.70700 141 PRO E N 1
ATOM 5414 C CA . PRO E 5 126 ? 81.55613 -41.23434 -49.71574 1.000 45.88952 141 PRO E CA 1
ATOM 5415 C C . PRO E 5 126 ? 82.21706 -42.38020 -50.46414 1.000 57.21431 141 PRO E C 1
ATOM 5416 O O . PRO E 5 126 ? 83.41918 -42.36841 -50.74017 1.000 53.10597 141 PRO E O 1
ATOM 5420 N N . SER E 5 127 ? 81.40438 -43.37967 -50.79387 1.000 60.84990 142 SER E N 1
ATOM 5421 C CA . SER E 5 127 ? 81.88318 -44.54684 -51.51620 1.000 54.11144 142 SER E CA 1
ATOM 5422 C C . SER E 5 127 ? 81.95489 -44.26318 -53.01090 1.000 54.45274 142 SER E C 1
ATOM 5423 O O . SER E 5 127 ? 81.16446 -43.48912 -53.55798 1.000 61.12240 142 SER E O 1
ATOM 5426 N N . GLU E 5 128 ? 82.91911 -44.90724 -53.67322 1.000 57.96533 143 GLU E N 1
ATOM 5427 C CA . GLU E 5 128 ? 83.04886 -44.75342 -55.11785 1.000 59.48517 143 GLU E CA 1
ATOM 5428 C C . GLU E 5 128 ? 81.86196 -45.36045 -55.85413 1.000 58.91404 143 GLU E C 1
ATOM 5429 O O . GLU E 5 128 ? 81.52563 -44.91526 -56.95766 1.000 72.97613 143 GLU E O 1
ATOM 5431 N N . ALA E 5 129 ? 81.21760 -46.37000 -55.26300 1.000 55.41634 144 ALA E N 1
ATOM 5432 C CA . ALA E 5 129 ? 80.04731 -46.97048 -55.89390 1.000 54.25406 144 ALA E CA 1
ATOM 5433 C C . ALA E 5 129 ? 78.90415 -45.96935 -55.99510 1.000 56.57926 144 ALA E C 1
ATOM 5434 O O . ALA E 5 129 ? 78.24254 -45.87394 -57.03524 1.000 56.54027 144 ALA E O 1
ATOM 5436 N N . GLU E 5 130 ? 78.65828 -45.21159 -54.92383 1.000 53.95798 145 GLU E N 1
ATOM 5437 C CA . GLU E 5 130 ? 77.63972 -44.16797 -54.97503 1.000 53.94338 145 GLU E CA 1
ATOM 5438 C C . GLU E 5 130 ? 78.03167 -43.06618 -55.95098 1.000 54.98201 145 GLU E C 1
ATOM 5439 O O . GLU E 5 130 ? 77.17478 -42.51073 -56.64893 1.000 53.08759 145 GLU E O 1
ATOM 5445 N N . ILE E 5 131 ? 79.32485 -42.74482 -56.01719 1.000 57.72534 146 ILE E N 1
ATOM 5446 C CA . ILE E 5 131 ? 79.79226 -41.68259 -56.90130 1.000 54.79722 146 ILE E CA 1
ATOM 5447 C C . ILE E 5 131 ? 79.60546 -42.07589 -58.36192 1.000 61.15012 146 ILE E C 1
ATOM 5448 O O . ILE E 5 131 ? 79.21774 -41.24978 -59.19710 1.000 68.18986 146 ILE E O 1
ATOM 5453 N N . SER E 5 132 ? 79.86076 -43.34265 -58.69287 1.000 57.20863 147 SER E N 1
ATOM 5454 C CA . SER E 5 132 ? 79.77410 -43.77700 -60.08215 1.000 61.43942 147 SER E CA 1
ATOM 5455 C C . SER E 5 132 ? 78.34928 -44.12361 -60.49692 1.000 61.14409 147 SER E C 1
ATOM 5456 O O . SER E 5 132 ? 78.01916 -44.03783 -61.68509 1.000 68.77484 147 SER E O 1
ATOM 5459 N N . HIS E 5 133 ? 77.49590 -44.50970 -59.54911 1.000 57.54807 148 HIS E N 1
ATOM 5460 C CA . HIS E 5 133 ? 76.14651 -44.94731 -59.88488 1.000 58.74625 148 HIS E CA 1
ATOM 5461 C C . HIS E 5 133 ? 75.13269 -43.81142 -59.88974 1.000 62.93646 148 HIS E C 1
ATOM 5462 O O . HIS E 5 133 ? 74.16068 -43.86557 -60.65239 1.000 67.42839 148 HIS E O 1
ATOM 5469 N N . THR E 5 134 ? 75.33030 -42.78519 -59.06225 1.000 58.53912 149 THR E N 1
ATOM 5470 C CA . THR E 5 134 ? 74.36581 -41.70257 -58.93494 1.000 61.51912 149 THR E CA 1
ATOM 5471 C C . THR E 5 134 ? 74.95290 -40.32411 -59.20036 1.000 61.25561 149 THR E C 1
ATOM 5472 O O . THR E 5 134 ? 74.20648 -39.33860 -59.16168 1.000 61.66440 149 THR E O 1
ATOM 5476 N N . GLN E 5 135 ? 76.25865 -40.22307 -59.46221 1.000 60.81933 150 GLN E N 1
ATOM 5477 C CA . GLN E 5 135 ? 76.94204 -38.93894 -59.63495 1.000 61.81966 150 GLN E CA 1
ATOM 5478 C C . GLN E 5 135 ? 76.76689 -38.03604 -58.41636 1.000 61.82392 150 GLN E C 1
ATOM 5479 O O . GLN E 5 135 ? 76.84192 -36.80827 -58.52245 1.000 66.43150 150 GLN E O 1
ATOM 5485 N N . LYS E 5 136 ? 76.53205 -38.63913 -57.25294 1.000 56.90750 151 LYS E N 1
ATOM 5486 C CA . LYS E 5 136 ? 76.39801 -37.91784 -55.99817 1.000 55.17960 151 LYS E CA 1
ATOM 5487 C C . LYS E 5 136 ? 77.28310 -38.57803 -54.95176 1.000 53.83409 151 LYS E C 1
ATOM 5488 O O . LYS E 5 136 ? 77.56077 -39.77867 -55.01918 1.000 52.53097 151 LYS E O 1
ATOM 5494 N N . ALA E 5 137 ? 77.72526 -37.78047 -53.98183 1.000 48.95673 152 ALA E N 1
ATOM 5495 C CA . ALA E 5 137 ? 78.65371 -38.23319 -52.95286 1.000 47.65831 152 ALA E CA 1
ATOM 5496 C C . ALA E 5 137 ? 78.08470 -37.88362 -51.58776 1.000 45.26103 152 ALA E C 1
ATOM 5497 O O . ALA E 5 137 ? 77.90025 -36.70313 -51.27483 1.000 46.00202 152 ALA E O 1
ATOM 5499 N N . THR E 5 138 ? 77.81241 -38.90393 -50.77898 1.000 45.54513 153 THR E N 1
ATOM 5500 C CA . THR E 5 138 ? 77.21824 -38.72551 -49.46051 1.000 45.43952 153 THR E CA 1
ATOM 5501 C C . THR E 5 138 ? 78.28801 -38.90416 -48.39143 1.000 47.39136 153 THR E C 1
ATOM 5502 O O . THR E 5 138 ? 78.93061 -39.95634 -48.32141 1.000 45.69383 153 THR E O 1
ATOM 5506 N N . LEU E 5 139 ? 78.47096 -37.88323 -47.56193 1.000 47.53306 154 LEU E N 1
ATOM 5507 C CA . LEU E 5 139 ? 79.33805 -37.96713 -46.39694 1.000 41.77616 154 LEU E CA 1
ATOM 5508 C C . LEU E 5 139 ? 78.48681 -38.20893 -45.15813 1.000 44.92467 154 LEU E C 1
ATOM 5509 O O . LEU E 5 139 ? 77.39861 -37.64239 -45.02192 1.000 41.70929 154 LEU E O 1
ATOM 5514 N N . VAL E 5 140 ? 78.98159 -39.05624 -44.25973 1.000 43.88579 155 VAL E N 1
ATOM 5515 C CA . VAL E 5 140 ? 78.27175 -39.41207 -43.03702 1.000 43.65242 155 VAL E CA 1
ATOM 5516 C C . VAL E 5 140 ? 79.11775 -38.99333 -41.84453 1.000 42.76768 155 VAL E C 1
ATOM 5517 O O . VAL E 5 140 ? 80.30010 -39.34464 -41.76050 1.000 49.83043 155 VAL E O 1
ATOM 5521 N N . CYS E 5 141 ? 78.51404 -38.24076 -40.93200 1.000 36.74214 156 CYS E N 1
ATOM 5522 C CA . CYS E 5 141 ? 79.15388 -37.84815 -39.68719 1.000 40.25806 156 CYS E CA 1
ATOM 5523 C C . CYS E 5 141 ? 78.61313 -38.69691 -38.54500 1.000 41.41979 156 CYS E C 1
ATOM 5524 O O . CYS E 5 141 ? 77.43652 -39.06543 -38.52623 1.000 46.87147 156 CYS E O 1
ATOM 5527 N N . LEU E 5 142 ? 79.48505 -39.00645 -37.58838 1.000 39.67053 157 LEU E N 1
ATOM 5528 C CA . LEU E 5 142 ? 79.13970 -39.90943 -36.49388 1.000 45.43628 157 LEU E CA 1
ATOM 5529 C C . LEU E 5 142 ? 79.65595 -39.32067 -35.18812 1.000 47.16025 157 LEU E C 1
ATOM 5530 O O . LEU E 5 142 ? 80.86723 -39.30796 -34.94577 1.000 45.43190 157 LEU E O 1
ATOM 5535 N N . ALA E 5 143 ? 78.74034 -38.83661 -34.35214 1.000 46.98798 158 ALA E N 1
ATOM 5536 C CA . ALA E 5 143 ? 79.06019 -38.36783 -33.00971 1.000 45.81286 158 ALA E CA 1
ATOM 5537 C C . ALA E 5 143 ? 78.61964 -39.43326 -32.01373 1.000 43.79742 158 ALA E C 1
ATOM 5538 O O . ALA E 5 143 ? 77.42582 -39.73427 -31.91340 1.000 46.22062 158 ALA E O 1
ATOM 5540 N N . THR E 5 144 ? 79.57832 -40.00221 -31.28435 1.000 42.48227 159 THR E N 1
ATOM 5541 C CA . THR E 5 144 ? 79.32344 -41.14909 -30.42560 1.000 48.03270 159 THR E CA 1
ATOM 5542 C C . THR E 5 144 ? 79.82096 -40.88592 -29.01072 1.000 48.69918 159 THR E C 1
ATOM 5543 O O . THR E 5 144 ? 80.69547 -40.04773 -28.77713 1.000 48.52667 159 THR E O 1
ATOM 5547 N N . GLY E 5 145 ? 79.24210 -41.62434 -28.06861 1.000 56.87688 160 GLY E N 1
ATOM 5548 C CA . GLY E 5 145 ? 79.70130 -41.64303 -26.68836 1.000 53.73022 160 GLY E CA 1
ATOM 5549 C C . GLY E 5 145 ? 79.60865 -40.33276 -25.93663 1.000 51.97370 160 GLY E C 1
ATOM 5550 O O . GLY E 5 145 ? 80.54363 -39.97754 -25.20743 1.000 54.07306 160 GLY E O 1
ATOM 5551 N N . PHE E 5 146 ? 78.50377 -39.60696 -26.08277 1.000 48.70066 161 PHE E N 1
ATOM 5552 C CA . PHE E 5 146 ? 78.30714 -38.35432 -25.37014 1.000 46.17280 161 PHE E CA 1
ATOM 5553 C C . PHE E 5 146 ? 77.09548 -38.45096 -24.45395 1.000 49.10007 161 PHE E C 1
ATOM 5554 O O . PHE E 5 146 ? 76.13114 -39.16577 -24.74233 1.000 47.45453 161 PHE E O 1
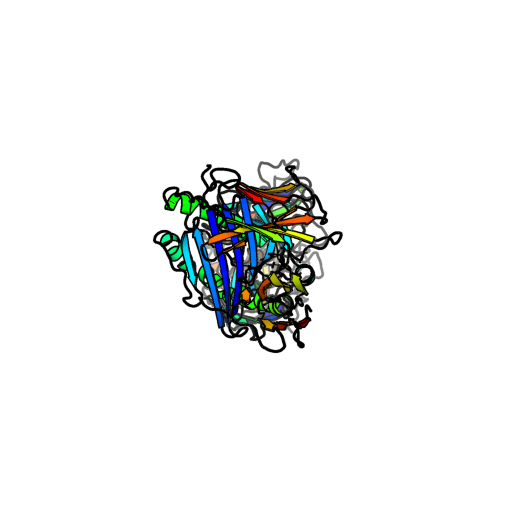ATOM 5562 N N . PHE E 5 147 ? 77.16025 -37.71961 -23.33942 1.000 48.49057 162 PHE E N 1
ATOM 5563 C CA . PHE E 5 147 ? 76.07687 -37.63456 -22.37873 1.000 52.57655 162 PHE E CA 1
ATOM 5564 C C . PHE E 5 147 ? 76.24463 -36.32267 -21.63053 1.000 53.97254 162 PHE E C 1
ATOM 5565 O O . PHE E 5 147 ? 77.37180 -35.98719 -21.23549 1.000 55.22667 162 PHE E O 1
ATOM 5573 N N . PRO E 5 148 ? 75.15954 -35.55998 -21.42174 1.000 58.66906 163 PRO E N 1
ATOM 5574 C CA . PRO E 5 148 ? 73.79149 -35.87411 -21.85333 1.000 58.80745 163 PRO E CA 1
ATOM 5575 C C . PRO E 5 148 ? 73.51663 -35.52473 -23.31383 1.000 63.43673 163 PRO E C 1
ATOM 5576 O O . PRO E 5 148 ? 74.45073 -35.33147 -24.09181 1.000 53.45588 163 PRO E O 1
ATOM 5580 N N . ASP E 5 149 ? 72.23623 -35.43998 -23.67176 1.000 73.32053 164 ASP E N 1
ATOM 5581 C CA . ASP E 5 149 ? 71.82709 -35.13013 -25.04207 1.000 71.58356 164 ASP E CA 1
ATOM 5582 C C . ASP E 5 149 ? 71.70159 -33.61653 -25.23343 1.000 74.03247 164 ASP E C 1
ATOM 5583 O O . ASP E 5 149 ? 70.66681 -33.08393 -25.63230 1.000 84.22963 164 ASP E O 1
ATOM 5588 N N . HIS E 5 150 ? 72.79196 -32.92230 -24.92737 1.000 83.69600 165 HIS E N 1
ATOM 5589 C CA . HIS E 5 150 ? 72.89614 -31.48142 -25.12946 1.000 86.42245 165 HIS E CA 1
ATOM 5590 C C . HIS E 5 150 ? 73.94720 -31.21992 -26.20343 1.000 84.15692 165 HIS E C 1
ATOM 5591 O O . HIS E 5 150 ? 75.05266 -30.74736 -25.93034 1.000 85.98264 165 HIS E O 1
ATOM 5598 N N . VAL E 5 151 ? 73.58782 -31.54161 -27.44425 1.000 60.21911 166 VAL E N 1
ATOM 5599 C CA . VAL E 5 151 ? 74.52355 -31.54764 -28.56069 1.000 60.62171 166 VAL E CA 1
ATOM 5600 C C . VAL E 5 151 ? 73.89361 -30.83234 -29.75037 1.000 49.29599 166 VAL E C 1
ATOM 5601 O O . VAL E 5 151 ? 72.67834 -30.91141 -29.96812 1.000 51.11438 166 VAL E O 1
ATOM 5605 N N . GLU E 5 152 ? 74.72500 -30.12098 -30.51297 1.000 44.72074 167 GLU E N 1
ATOM 5606 C CA . GLU E 5 152 ? 74.30087 -29.42860 -31.72708 1.000 47.56706 167 GLU E CA 1
ATOM 5607 C C . GLU E 5 152 ? 75.28525 -29.76536 -32.83915 1.000 48.14984 167 GLU E C 1
ATOM 5608 O O . GLU E 5 152 ? 76.44681 -29.34838 -32.78950 1.000 43.87212 167 GLU E O 1
ATOM 5614 N N . LEU E 5 153 ? 74.82535 -30.51456 -33.83748 1.000 43.74908 168 LEU E N 1
ATOM 5615 C CA . LEU E 5 153 ? 75.65961 -30.93186 -34.95592 1.000 42.84314 168 LEU E CA 1
ATOM 5616 C C . LEU E 5 153 ? 75.44285 -30.00091 -36.14250 1.000 44.91686 168 LEU E C 1
ATOM 5617 O O . LEU E 5 153 ? 74.31888 -29.56246 -36.40445 1.000 54.82457 168 LEU E O 1
ATOM 5622 N N . SER E 5 154 ? 76.52571 -29.70540 -36.85981 1.000 39.82988 169 SER E N 1
ATOM 5623 C CA . SER E 5 154 ? 76.46202 -28.82370 -38.01525 1.000 38.05403 169 SER E CA 1
ATOM 5624 C C . SER E 5 154 ? 77.54164 -29.21703 -39.01261 1.000 45.54572 169 SER E C 1
ATOM 5625 O O . SER E 5 154 ? 78.60714 -29.71182 -38.63494 1.000 50.04019 169 SER E O 1
ATOM 5628 N N . TRP E 5 155 ? 77.25300 -28.98969 -40.29122 1.000 46.60052 170 TRP E N 1
ATOM 5629 C CA . TRP E 5 155 ? 78.19247 -29.25184 -41.37350 1.000 40.45164 170 TRP E CA 1
ATOM 5630 C C . TRP E 5 155 ? 78.77853 -27.93669 -41.86783 1.000 45.06393 170 TRP E C 1
ATOM 5631 O O . TRP E 5 155 ? 78.04489 -26.96528 -42.07839 1.000 45.79569 170 TRP E O 1
ATOM 5642 N N . TRP E 5 156 ? 80.09605 -27.91253 -42.05914 1.000 50.91278 171 TRP E N 1
ATOM 5643 C CA . TRP E 5 156 ? 80.80496 -26.72612 -42.52443 1.000 47.95313 171 TRP E CA 1
ATOM 5644 C C . TRP E 5 156 ? 81.66007 -27.10835 -43.72186 1.000 50.84981 171 TRP E C 1
ATOM 5645 O O . TRP E 5 156 ? 82.52547 -27.98365 -43.61436 1.000 53.99208 171 TRP E O 1
ATOM 5656 N N . VAL E 5 157 ? 81.41820 -26.45656 -44.85638 1.000 45.92111 172 VAL E N 1
ATOM 5657 C CA . VAL E 5 157 ? 82.14359 -26.71988 -46.09404 1.000 46.46828 172 VAL E CA 1
ATOM 5658 C C . VAL E 5 157 ? 82.89236 -25.45344 -46.48181 1.000 53.11895 172 VAL E C 1
ATOM 5659 O O . VAL E 5 157 ? 82.27554 -24.39955 -46.68556 1.000 52.92944 172 VAL E O 1
ATOM 5663 N N . ASN E 5 158 ? 84.21958 -25.55900 -46.57954 1.000 52.33389 173 ASN E N 1
ATOM 5664 C CA . ASN E 5 158 ? 85.08686 -24.44750 -46.97406 1.000 46.94738 173 ASN E CA 1
ATOM 5665 C C . ASN E 5 158 ? 84.91667 -23.23420 -46.06257 1.000 56.50854 173 ASN E C 1
ATOM 5666 O O . ASN E 5 158 ? 85.09851 -22.09234 -46.49174 1.000 68.49463 173 ASN E O 1
ATOM 5671 N N . GLY E 5 159 ? 84.56784 -23.46915 -44.79813 1.000 52.76926 174 GLY E N 1
ATOM 5672 C CA . GLY E 5 159 ? 84.45869 -22.41418 -43.81438 1.000 47.58235 174 GLY E CA 1
ATOM 5673 C C . GLY E 5 159 ? 83.05594 -21.90092 -43.56752 1.000 56.43379 174 GLY E C 1
ATOM 5674 O O . GLY E 5 159 ? 82.84288 -21.19232 -42.57569 1.000 61.64128 174 GLY E O 1
ATOM 5675 N N . LYS E 5 160 ? 82.09845 -22.23061 -44.42906 1.000 52.35750 175 LYS E N 1
ATOM 5676 C CA . LYS E 5 160 ? 80.72584 -21.76545 -44.29434 1.000 48.43445 175 LYS E CA 1
ATOM 5677 C C . LYS E 5 160 ? 79.81182 -22.92857 -43.93533 1.000 45.41692 175 LYS E C 1
ATOM 5678 O O . LYS E 5 160 ? 79.94000 -24.02545 -44.48815 1.000 53.29227 175 LYS E O 1
ATOM 5680 N N . GLU E 5 161 ? 78.89103 -22.68321 -43.00690 1.000 45.65804 176 GLU E N 1
ATOM 5681 C CA . GLU E 5 161 ? 77.93034 -23.70614 -42.62014 1.000 46.37593 176 GLU E CA 1
ATOM 5682 C C . GLU E 5 161 ? 76.90978 -23.91556 -43.73142 1.000 52.43146 176 GLU E C 1
ATOM 5683 O O . GLU E 5 161 ? 76.41427 -22.95762 -44.33141 1.000 57.81215 176 GLU E O 1
ATOM 5689 N N . VAL E 5 162 ? 76.59836 -25.17787 -44.00767 1.000 48.07902 177 VAL E N 1
ATOM 5690 C CA . VAL E 5 162 ? 75.67901 -25.53580 -45.07917 1.000 46.42759 177 VAL E CA 1
ATOM 5691 C C . VAL E 5 162 ? 74.43136 -26.16439 -44.47818 1.000 48.14358 177 VAL E C 1
ATOM 5692 O O . VAL E 5 162 ? 74.45713 -26.72972 -43.37885 1.000 52.43953 177 VAL E O 1
ATOM 5696 N N . HIS E 5 163 ? 73.32583 -26.05230 -45.21245 1.000 54.47711 178 HIS E N 1
ATOM 5697 C CA . HIS E 5 163 ? 72.06818 -26.68311 -44.83447 1.000 53.76903 178 HIS E CA 1
ATOM 5698 C C . HIS E 5 163 ? 71.40568 -27.45178 -45.96635 1.000 57.15300 178 HIS E C 1
ATOM 5699 O O . HIS E 5 163 ? 70.52739 -28.27800 -45.68955 1.000 63.24400 178 HIS E O 1
ATOM 5706 N N . SER E 5 164 ? 71.78733 -27.21498 -47.21881 1.000 59.82404 179 SER E N 1
ATOM 5707 C CA . SER E 5 164 ? 71.24066 -27.96389 -48.34047 1.000 63.18629 179 SER E CA 1
ATOM 5708 C C . SER E 5 164 ? 71.89459 -29.33744 -48.41276 1.000 58.61064 179 SER E C 1
ATOM 5709 O O . SER E 5 164 ? 73.12302 -29.45406 -48.35987 1.000 55.08978 179 SER E O 1
ATOM 5712 N N . GLY E 5 165 ? 71.07188 -30.37653 -48.53247 1.000 60.19654 180 GLY E N 1
ATOM 5713 C CA . GLY E 5 165 ? 71.59298 -31.72707 -48.58381 1.000 49.98029 180 GLY E CA 1
ATOM 5714 C C . GLY E 5 165 ? 72.10734 -32.25634 -47.26656 1.000 45.59612 180 GLY E C 1
ATOM 5715 O O . GLY E 5 165 ? 72.84674 -33.24340 -47.25318 1.000 45.64620 180 GLY E O 1
ATOM 5716 N N . VAL E 5 166 ? 71.73980 -31.62605 -46.15411 1.000 48.67538 181 VAL E N 1
ATOM 5717 C CA . VAL E 5 166 ? 72.15503 -32.04705 -44.82128 1.000 45.83390 181 VAL E CA 1
ATOM 5718 C C . VAL E 5 166 ? 70.96367 -32.69432 -44.13280 1.000 42.77723 181 VAL E C 1
ATOM 5719 O O . VAL E 5 166 ? 69.85420 -32.14781 -44.15575 1.000 45.96226 181 VAL E O 1
ATOM 5723 N N . CYS E 5 167 ? 71.18960 -33.85571 -43.52266 1.000 42.35576 182 CYS E N 1
ATOM 5724 C CA . CYS E 5 167 ? 70.15460 -34.52799 -42.74728 1.000 48.06051 182 CYS E CA 1
ATOM 5725 C C . CYS E 5 167 ? 70.78677 -35.13166 -41.50502 1.000 47.69861 182 CYS E C 1
ATOM 5726 O O . CYS E 5 167 ? 71.64142 -36.01661 -41.60854 1.000 45.77140 182 CYS E O 1
ATOM 5729 N N . THR E 5 168 ? 70.36738 -34.65188 -40.33924 1.000 42.24137 183 THR E N 1
ATOM 5730 C CA . THR E 5 168 ? 70.80706 -35.17877 -39.05831 1.000 48.17472 183 THR E CA 1
ATOM 5731 C C . THR E 5 168 ? 69.65049 -35.91442 -38.39377 1.000 52.70137 183 THR E C 1
ATOM 5732 O O . THR E 5 168 ? 68.48533 -35.53741 -38.55017 1.000 51.95628 183 THR E O 1
ATOM 5736 N N . ASP E 5 169 ? 69.98175 -36.97601 -37.66499 1.000 49.22860 184 ASP E N 1
ATOM 5737 C CA . ASP E 5 169 ? 68.96333 -37.76581 -36.98784 1.000 46.77488 184 ASP E CA 1
ATOM 5738 C C . ASP E 5 169 ? 68.18049 -36.88707 -36.01643 1.000 55.12270 184 ASP E C 1
ATOM 5739 O O . ASP E 5 169 ? 68.78758 -36.13119 -35.24469 1.000 58.35119 184 ASP E O 1
ATOM 5744 N N . PRO E 5 170 ? 66.84600 -36.94603 -36.02518 1.000 55.01455 185 PRO E N 1
ATOM 5745 C CA . PRO E 5 170 ? 66.08064 -36.12976 -35.07109 1.000 51.89702 185 PRO E CA 1
ATOM 5746 C C . PRO E 5 170 ? 66.26896 -36.56240 -33.62897 1.000 57.41254 185 PRO E C 1
ATOM 5747 O O . PRO E 5 170 ? 66.20295 -35.71677 -32.72859 1.000 71.05927 185 PRO E O 1
ATOM 5751 N N . GLN E 5 171 ? 66.50531 -37.84934 -33.38076 1.000 60.22046 186 GLN E N 1
ATOM 5752 C CA . GLN E 5 171 ? 66.71823 -38.35745 -32.03717 1.000 64.59670 186 GLN E CA 1
ATOM 5753 C C . GLN E 5 171 ? 67.96940 -39.22451 -32.00411 1.000 69.32347 186 GLN E C 1
ATOM 5754 O O . GLN E 5 171 ? 68.17850 -40.05156 -32.90038 1.000 72.31857 186 GLN E O 1
ATOM 5756 N N . PRO E 5 172 ? 68.81914 -39.05525 -30.99471 1.000 75.09786 187 PRO E N 1
ATOM 5757 C CA . PRO E 5 172 ? 70.03379 -39.87300 -30.90194 1.000 68.44895 187 PRO E CA 1
ATOM 5758 C C . PRO E 5 172 ? 69.70707 -41.32192 -30.57139 1.000 64.80675 187 PRO E C 1
ATOM 5759 O O . PRO E 5 172 ? 68.56736 -41.69374 -30.28525 1.000 74.21407 187 PRO E O 1
ATOM 5763 N N . LEU E 5 173 ? 70.74875 -42.14863 -30.61126 1.000 57.05740 188 LEU E N 1
ATOM 5764 C CA . LEU E 5 173 ? 70.64894 -43.56992 -30.31135 1.000 50.56113 188 LEU E CA 1
ATOM 5765 C C . LEU E 5 173 ? 71.48928 -43.88106 -29.08164 1.000 59.91298 188 LEU E C 1
ATOM 5766 O O . LEU E 5 173 ? 72.66678 -43.51156 -29.02060 1.000 60.03391 188 LEU E O 1
ATOM 5771 N N . LYS E 5 174 ? 70.88322 -44.55438 -28.10662 1.000 59.02769 189 LYS E N 1
ATOM 5772 C CA . LYS E 5 174 ? 71.60930 -44.96174 -26.91123 1.000 62.50353 189 LYS E CA 1
ATOM 5773 C C . LYS E 5 174 ? 72.53539 -46.12753 -27.23530 1.000 66.87282 189 LYS E C 1
ATOM 5774 O O . LYS E 5 174 ? 72.11803 -47.11339 -27.85092 1.000 65.09818 189 LYS E O 1
ATOM 5780 N N . GLU E 5 175 ? 73.80034 -46.01121 -26.82298 1.000 76.71530 190 GLU E N 1
ATOM 5781 C CA . GLU E 5 175 ? 74.75627 -47.08514 -27.07254 1.000 91.71202 190 GLU E CA 1
ATOM 5782 C C . GLU E 5 175 ? 74.44810 -48.31777 -26.23267 1.000 83.18422 190 GLU E C 1
ATOM 5783 O O . GLU E 5 175 ? 74.72055 -49.44391 -26.66373 1.000 87.35957 190 GLU E O 1
ATOM 5789 N N . GLN E 5 176 ? 73.88633 -48.12776 -25.03987 1.000 72.27984 191 GLN E N 1
ATOM 5790 C CA . GLN E 5 176 ? 73.46472 -49.22388 -24.16934 1.000 77.33467 191 GLN E CA 1
ATOM 5791 C C . GLN E 5 176 ? 72.03590 -48.93402 -23.73302 1.000 74.94208 191 GLN E C 1
ATOM 5792 O O . GLN E 5 176 ? 71.80904 -48.28528 -22.70264 1.000 75.57693 191 GLN E O 1
ATOM 5794 N N . PRO E 5 177 ? 71.04214 -49.40534 -24.49288 1.000 76.66704 192 PRO E N 1
ATOM 5795 C CA . PRO E 5 177 ? 69.64520 -49.03549 -24.20191 1.000 74.40323 192 PRO E CA 1
ATOM 5796 C C . PRO E 5 177 ? 69.15327 -49.47146 -22.82949 1.000 80.98901 192 PRO E C 1
ATOM 5797 O O . PRO E 5 177 ? 68.09593 -48.99484 -22.39663 1.000 68.56281 192 PRO E O 1
ATOM 5801 N N . ALA E 5 178 ? 69.87598 -50.35072 -22.13325 1.000 83.98237 193 ALA E N 1
ATOM 5802 C CA . ALA E 5 178 ? 69.43311 -50.79716 -20.81795 1.000 78.48044 193 ALA E CA 1
ATOM 5803 C C . ALA E 5 178 ? 69.82651 -49.82371 -19.71381 1.000 79.13526 193 ALA E C 1
ATOM 5804 O O . ALA E 5 178 ? 69.07900 -49.66339 -18.74276 1.000 77.55866 193 ALA E O 1
ATOM 5806 N N . LEU E 5 179 ? 70.97872 -49.17080 -19.83888 1.000 81.45185 194 LEU E N 1
ATOM 5807 C CA . LEU E 5 179 ? 71.44476 -48.26977 -18.79497 1.000 78.99325 194 LEU E CA 1
ATOM 5808 C C . LEU E 5 179 ? 70.63996 -46.97457 -18.79395 1.000 82.22016 194 LEU E C 1
ATOM 5809 O O . LEU E 5 179 ? 70.19525 -46.48856 -19.83770 1.000 82.53494 194 LEU E O 1
ATOM 5814 N N . ASN E 5 180 ? 70.45694 -46.41446 -17.59576 1.000 86.47809 195 ASN E N 1
ATOM 5815 C CA . ASN E 5 180 ? 69.69432 -45.17720 -17.46135 1.000 89.21332 195 ASN E CA 1
ATOM 5816 C C . ASN E 5 180 ? 70.45983 -43.99403 -18.04165 1.000 90.65279 195 ASN E C 1
ATOM 5817 O O . ASN E 5 180 ? 69.94915 -43.27565 -18.90958 1.000 87.80732 195 ASN E O 1
ATOM 5822 N N . ASP E 5 181 ? 71.68289 -43.77205 -17.57090 1.000 101.33262 196 ASP E N 1
ATOM 5823 C CA . ASP E 5 181 ? 72.52809 -42.69472 -18.08456 1.000 102.27782 196 ASP E CA 1
ATOM 5824 C C . ASP E 5 181 ? 73.44720 -43.19388 -19.19444 1.000 99.09512 196 ASP E C 1
ATOM 5825 O O . ASP E 5 181 ? 74.66251 -43.00542 -19.16509 1.000 109.32741 196 ASP E O 1
ATOM 5830 N N . SER E 5 182 ? 72.85324 -43.84722 -20.18820 1.000 79.41514 197 SER E N 1
ATOM 5831 C CA . SER E 5 182 ? 73.62145 -44.38266 -21.30154 1.000 68.97876 197 SER E CA 1
ATOM 5832 C C . SER E 5 182 ? 74.11348 -43.26108 -22.20601 1.000 67.30828 197 SER E C 1
ATOM 5833 O O . SER E 5 182 ? 73.42282 -42.26027 -22.41613 1.000 71.46116 197 SER E O 1
ATOM 5836 N N . ARG E 5 183 ? 75.31752 -43.43336 -22.74238 1.000 66.12473 198 ARG E N 1
ATOM 5837 C CA . ARG E 5 183 ? 75.84112 -42.48142 -23.70820 1.000 57.10124 198 ARG E CA 1
ATOM 5838 C C . ARG E 5 183 ? 75.09695 -42.61487 -25.03261 1.000 57.06169 198 ARG E C 1
ATOM 5839 O O . ARG E 5 183 ? 74.55817 -43.67406 -25.36568 1.000 59.52642 198 ARG E O 1
ATOM 5847 N N . TYR E 5 184 ? 75.06417 -41.52289 -25.78783 1.000 55.06183 199 TYR E N 1
ATOM 5848 C CA . TYR E 5 184 ? 74.27272 -41.43991 -27.00548 1.000 53.01516 199 TYR E CA 1
ATOM 5849 C C . TYR E 5 184 ? 75.16458 -41.48071 -28.24011 1.000 51.78891 199 TYR E C 1
ATOM 5850 O O . TYR E 5 184 ? 76.38761 -41.33209 -28.16952 1.000 52.70723 199 TYR E O 1
ATOM 5859 N N . ALA E 5 185 ? 74.51868 -41.68924 -29.38582 1.000 52.37775 200 ALA E N 1
ATOM 5860 C CA . ALA E 5 185 ? 75.16833 -41.65601 -30.68678 1.000 49.83677 200 ALA E CA 1
ATOM 5861 C C . ALA E 5 185 ? 74.26503 -40.91691 -31.66184 1.000 43.59512 200 ALA E C 1
ATOM 5862 O O . ALA E 5 185 ? 73.03946 -41.04939 -31.60411 1.000 45.91476 200 ALA E O 1
ATOM 5864 N N . LEU E 5 186 ? 74.87170 -40.13467 -32.55151 1.000 41.63023 201 LEU E N 1
ATOM 5865 C CA . LEU E 5 186 ? 74.11958 -39.31553 -33.49269 1.000 47.21042 201 LEU E CA 1
ATOM 5866 C C . LEU E 5 186 ? 74.78753 -39.36670 -34.85673 1.000 47.81735 201 LEU E C 1
ATOM 5867 O O . LEU E 5 186 ? 76.01163 -39.24117 -34.95642 1.000 49.45188 201 LEU E O 1
ATOM 5872 N N . SER E 5 187 ? 73.98238 -39.54266 -35.90079 1.000 41.91060 202 SER E N 1
ATOM 5873 C CA . SER E 5 187 ? 74.47086 -39.60395 -37.26862 1.000 42.18086 202 SER E CA 1
ATOM 5874 C C . SER E 5 187 ? 73.91111 -38.44215 -38.07839 1.000 46.77552 202 SER E C 1
ATOM 5875 O O . SER E 5 187 ? 72.80290 -37.96013 -37.82417 1.000 47.64613 202 SER E O 1
ATOM 5878 N N . SER E 5 188 ? 74.69296 -37.99601 -39.05864 1.000 41.20270 203 SER E N 1
ATOM 5879 C CA . SER E 5 188 ? 74.27295 -36.93026 -39.95429 1.000 36.57395 203 SER E CA 1
ATOM 5880 C C . SER E 5 188 ? 74.84728 -37.19937 -41.33618 1.000 40.21198 203 SER E C 1
ATOM 5881 O O . SER E 5 188 ? 75.92431 -37.78527 -41.47190 1.000 42.63500 203 SER E O 1
ATOM 5884 N N . ARG E 5 189 ? 74.11832 -36.76464 -42.36126 1.000 38.69904 204 ARG E N 1
ATOM 5885 C CA . ARG E 5 189 ? 74.49546 -37.00755 -43.74694 1.000 41.51075 204 ARG E CA 1
ATOM 5886 C C . ARG E 5 189 ? 74.56175 -35.69225 -44.50550 1.000 39.39800 204 ARG E C 1
ATOM 5887 O O . ARG E 5 189 ? 73.65594 -34.86062 -44.39486 1.000 46.78306 204 ARG E O 1
ATOM 5895 N N . LEU E 5 190 ? 75.63424 -35.51102 -45.27262 1.000 39.02781 205 LEU E N 1
ATOM 5896 C CA . LEU E 5 190 ? 75.78048 -34.38977 -46.19515 1.000 40.20194 205 LEU E CA 1
ATOM 5897 C C . LEU E 5 190 ? 76.02981 -34.96196 -47.58349 1.000 40.08699 205 LEU E C 1
ATOM 5898 O O . LEU E 5 190 ? 77.07882 -35.56698 -47.83121 1.000 37.94962 205 LEU E O 1
ATOM 5903 N N . ARG E 5 191 ? 75.07034 -34.77694 -48.48419 1.000 38.73876 206 ARG E N 1
ATOM 5904 C CA . ARG E 5 191 ? 75.16756 -35.28111 -49.84715 1.000 39.71362 206 ARG E CA 1
ATOM 5905 C C . ARG E 5 191 ? 75.43699 -34.11512 -50.78721 1.000 38.41511 206 ARG E C 1
ATOM 5906 O O . ARG E 5 191 ? 74.66597 -33.14995 -50.82328 1.000 41.13784 206 ARG E O 1
ATOM 5914 N N . VAL E 5 192 ? 76.53362 -34.20461 -51.53589 1.000 39.97119 207 VAL E N 1
ATOM 5915 C CA . VAL E 5 192 ? 76.90350 -33.20250 -52.52285 1.000 46.00127 207 VAL E CA 1
ATOM 5916 C C . VAL E 5 192 ? 77.08398 -33.90005 -53.86644 1.000 49.28891 207 VAL E C 1
ATOM 5917 O O . VAL E 5 192 ? 77.04321 -35.12657 -53.96629 1.000 49.92561 207 VAL E O 1
ATOM 5921 N N . SER E 5 193 ? 77.28186 -33.09654 -54.90746 1.000 47.18406 208 SER E N 1
ATOM 5922 C CA . SER E 5 193 ? 77.54220 -33.65171 -56.22633 1.000 48.45661 208 SER E CA 1
ATOM 5923 C C . SER E 5 193 ? 78.89753 -34.34912 -56.24520 1.000 55.51415 208 SER E C 1
ATOM 5924 O O . SER E 5 193 ? 79.81612 -33.99125 -55.50241 1.000 54.25316 208 SER E O 1
ATOM 5927 N N . ALA E 5 194 ? 79.01191 -35.36472 -57.10517 1.000 58.14667 209 ALA E N 1
ATOM 5928 C CA . ALA E 5 194 ? 80.25227 -36.13016 -57.18402 1.000 53.53984 209 ALA E CA 1
ATOM 5929 C C . ALA E 5 194 ? 81.42313 -35.24678 -57.59139 1.000 55.77481 209 ALA E C 1
ATOM 5930 O O . ALA E 5 194 ? 82.54552 -35.42843 -57.10559 1.000 54.59219 209 ALA E O 1
ATOM 5932 N N . THR E 5 195 ? 81.18103 -34.28182 -58.48112 1.000 57.97700 210 THR E N 1
ATOM 5933 C CA . THR E 5 195 ? 82.25031 -33.38096 -58.89701 1.000 60.53781 210 THR E CA 1
ATOM 5934 C C . THR E 5 195 ? 82.70609 -32.49314 -57.74559 1.000 57.83707 210 THR E C 1
ATOM 5935 O O . THR E 5 195 ? 83.90577 -32.23885 -57.59112 1.000 62.44300 210 THR E O 1
ATOM 5939 N N . PHE E 5 196 ? 81.76815 -32.01925 -56.92125 1.000 55.64972 211 PHE E N 1
ATOM 5940 C CA . PHE E 5 196 ? 82.14533 -31.16534 -55.79900 1.000 54.12188 211 PHE E CA 1
ATOM 5941 C C . PHE E 5 196 ? 83.00438 -31.92394 -54.79510 1.000 55.73623 211 PHE E C 1
ATOM 5942 O O . PHE E 5 196 ? 83.91720 -31.35045 -54.18905 1.000 53.98528 211 PHE E O 1
ATOM 5950 N N . TRP E 5 197 ? 82.72884 -33.21646 -54.60535 1.000 53.78616 212 TRP E N 1
ATOM 5951 C CA . TRP E 5 197 ? 83.56182 -34.01845 -53.71681 1.000 50.01985 212 TRP E CA 1
ATOM 5952 C C . TRP E 5 197 ? 84.92263 -34.30974 -54.33379 1.000 52.82235 212 TRP E C 1
ATOM 5953 O O . TRP E 5 197 ? 85.92330 -34.38866 -53.61385 1.000 57.58201 212 TRP E O 1
ATOM 5964 N N . GLN E 5 198 ? 84.98418 -34.46734 -55.65343 1.000 58.21505 213 GLN E N 1
ATOM 5965 C CA . GLN E 5 198 ? 86.23714 -34.77555 -56.32974 1.000 57.97003 213 GLN E CA 1
ATOM 5966 C C . GLN E 5 198 ? 87.15444 -33.56792 -56.47039 1.000 62.19620 213 GLN E C 1
ATOM 5967 O O . GLN E 5 198 ? 88.25921 -33.71261 -57.00393 1.000 63.53474 213 GLN E O 1
ATOM 5973 N N . ASN E 5 199 ? 86.73191 -32.39108 -56.01040 1.000 70.73060 214 ASN E N 1
ATOM 5974 C CA . ASN E 5 199 ? 87.57943 -31.20584 -56.02874 1.000 65.99647 214 ASN E CA 1
ATOM 5975 C C . ASN E 5 199 ? 88.48931 -31.22239 -54.80638 1.000 63.51838 214 ASN E C 1
ATOM 5976 O O . ASN E 5 199 ? 88.00760 -31.10854 -53.67176 1.000 61.58679 214 ASN E O 1
ATOM 5981 N N . PRO E 5 200 ? 89.80585 -31.36413 -54.99373 1.000 69.96713 215 PRO E N 1
ATOM 5982 C CA . PRO E 5 200 ? 90.71202 -31.47086 -53.83759 1.000 68.16901 215 PRO E CA 1
ATOM 5983 C C . PRO E 5 200 ? 90.79870 -30.20717 -52.99726 1.000 64.47338 215 PRO E C 1
ATOM 5984 O O . PRO E 5 200 ? 91.38576 -30.25463 -51.90837 1.000 64.83415 215 PRO E O 1
ATOM 5988 N N . ARG E 5 201 ? 90.24608 -29.08738 -53.45941 1.000 57.73638 216 ARG E N 1
ATOM 5989 C CA . ARG E 5 201 ? 90.25929 -27.85002 -52.69283 1.000 58.76080 216 ARG E CA 1
ATOM 5990 C C . ARG E 5 201 ? 89.07419 -27.72286 -51.74454 1.000 63.75334 216 ARG E C 1
ATOM 5991 O O . ARG E 5 201 ? 89.10566 -26.86977 -50.85078 1.000 60.72570 216 ARG E O 1
ATOM 5993 N N . ASN E 5 202 ? 88.03928 -28.54270 -51.91208 1.000 61.37490 217 ASN E N 1
ATOM 5994 C CA . ASN E 5 202 ? 86.87178 -28.48025 -51.04433 1.000 58.74275 217 ASN E CA 1
ATOM 5995 C C . ASN E 5 202 ? 87.16558 -29.16421 -49.71501 1.000 51.67305 217 ASN E C 1
ATOM 5996 O O . ASN E 5 202 ? 87.61657 -30.31358 -49.68127 1.000 47.74504 217 ASN E O 1
ATOM 6001 N N . HIS E 5 203 ? 86.90658 -28.45215 -48.62226 1.000 54.09417 218 HIS E N 1
ATOM 6002 C CA . HIS E 5 203 ? 87.15938 -28.93493 -47.27153 1.000 52.92788 218 HIS E CA 1
ATOM 6003 C C . HIS E 5 203 ? 85.83207 -29.15637 -46.56030 1.000 52.36077 218 HIS E C 1
ATOM 6004 O O . HIS E 5 203 ? 85.00616 -28.24120 -46.48036 1.000 56.38192 218 HIS E O 1
ATOM 6011 N N . PHE E 5 204 ? 85.63111 -30.36807 -46.04930 1.000 55.00747 219 PHE E N 1
ATOM 6012 C CA . PHE E 5 204 ? 84.38955 -30.76011 -45.39275 1.000 57.19418 219 PHE E CA 1
ATOM 6013 C C . PHE E 5 204 ? 84.67430 -31.03578 -43.92307 1.000 59.88952 219 PHE E C 1
ATOM 6014 O O . PHE E 5 204 ? 85.48357 -31.91152 -43.60068 1.000 60.09558 219 PHE E O 1
ATOM 6022 N N . ARG E 5 205 ? 84.00764 -30.29718 -43.03794 1.000 59.83208 220 ARG E N 1
ATOM 6023 C CA . ARG E 5 205 ? 84.18225 -30.45641 -41.60036 1.000 52.44650 220 ARG E CA 1
ATOM 6024 C C . ARG E 5 205 ? 82.82486 -30.62584 -40.93711 1.000 51.23900 220 ARG E C 1
ATOM 6025 O O . ARG E 5 205 ? 81.90040 -29.84961 -41.19887 1.000 52.48296 220 ARG E O 1
ATOM 6033 N N . CYS E 5 206 ? 82.71030 -31.63815 -40.08187 1.000 51.16152 221 CYS E N 1
ATOM 6034 C CA . CYS E 5 206 ? 81.51328 -31.86593 -39.28334 1.000 49.39234 221 CYS E CA 1
ATOM 6035 C C . CYS E 5 206 ? 81.76530 -31.35876 -37.86919 1.000 47.19401 221 CYS E C 1
ATOM 6036 O O . CYS E 5 206 ? 82.65656 -31.86037 -37.17550 1.000 45.62721 221 CYS E O 1
ATOM 6039 N N . GLN E 5 207 ? 80.98231 -30.37211 -37.44599 1.000 47.50590 222 GLN E N 1
ATOM 6040 C CA . GLN E 5 207 ? 81.13867 -29.74136 -36.14285 1.000 46.88739 222 GLN E CA 1
ATOM 6041 C C . GLN E 5 207 ? 79.99213 -30.15064 -35.22960 1.000 47.51053 222 GLN E C 1
ATOM 6042 O O . GLN E 5 207 ? 78.82242 -30.06583 -35.61843 1.000 52.67019 222 GLN E O 1
ATOM 6048 N N . VAL E 5 208 ? 80.33048 -30.59086 -34.02040 1.000 43.72728 223 VAL E N 1
ATOM 6049 C CA . VAL E 5 208 ? 79.35179 -30.97696 -33.01115 1.000 43.25918 223 VAL E CA 1
ATOM 6050 C C . VAL E 5 208 ? 79.60136 -30.13202 -31.77007 1.000 40.05996 223 VAL E C 1
ATOM 6051 O O . VAL E 5 208 ? 80.65683 -30.24963 -31.13428 1.000 39.38816 223 VAL E O 1
ATOM 6055 N N . GLN E 5 209 ? 78.63455 -29.28398 -31.42783 1.000 39.28064 224 GLN E N 1
ATOM 6056 C CA . GLN E 5 209 ? 78.71864 -28.44173 -30.24144 1.000 41.41033 224 GLN E CA 1
ATOM 6057 C C . GLN E 5 209 ? 78.14145 -29.19802 -29.05131 1.000 45.26613 224 GLN E C 1
ATOM 6058 O O . GLN E 5 209 ? 76.96705 -29.58041 -29.06430 1.000 45.69419 224 GLN E O 1
ATOM 6064 N N . PHE E 5 210 ? 78.96395 -29.41150 -28.02898 1.000 43.23986 225 PHE E N 1
ATOM 6065 C CA . PHE E 5 210 ? 78.56757 -30.13470 -26.82819 1.000 41.96152 225 PHE E CA 1
ATOM 6066 C C . PHE E 5 210 ? 78.46539 -29.16481 -25.65991 1.000 44.10476 225 PHE E C 1
ATOM 6067 O O . PHE E 5 210 ? 79.35611 -28.33339 -25.46040 1.000 47.18051 225 PHE E O 1
ATOM 6075 N N . TYR E 5 211 ? 77.38217 -29.27190 -24.89519 1.000 45.43963 237 TYR E N 1
ATOM 6076 C CA . TYR E 5 211 ? 77.16354 -28.45612 -23.70712 1.000 46.16894 237 TYR E CA 1
ATOM 6077 C C . TYR E 5 211 ? 77.29419 -29.34721 -22.47986 1.000 44.55040 237 TYR E C 1
ATOM 6078 O O . TYR E 5 211 ? 76.48259 -30.25794 -22.28120 1.000 49.11321 237 TYR E O 1
ATOM 6087 N N . GLY E 5 212 ? 78.30832 -29.08195 -21.66014 1.000 41.62030 238 GLY E N 1
ATOM 6088 C CA . GLY E 5 212 ? 78.57104 -29.91557 -20.50484 1.000 42.62906 238 GLY E CA 1
ATOM 6089 C C . GLY E 5 212 ? 78.74010 -29.14942 -19.21013 1.000 48.78822 238 GLY E C 1
ATOM 6090 O O . GLY E 5 212 ? 77.92180 -28.28720 -18.87555 1.000 48.16171 238 GLY E O 1
ATOM 6091 N N . LEU E 5 213 ? 79.80254 -29.45994 -18.47274 1.000 53.15983 239 LEU E N 1
ATOM 6092 C CA . LEU E 5 213 ? 80.04046 -28.84552 -17.17766 1.000 49.50213 239 LEU E CA 1
ATOM 6093 C C . LEU E 5 213 ? 80.66132 -27.46113 -17.34042 1.000 55.56464 239 LEU E C 1
ATOM 6094 O O . LEU E 5 213 ? 81.29331 -27.14583 -18.35243 1.000 49.04383 239 LEU E O 1
ATOM 6099 N N . SER E 5 214 ? 80.47217 -26.63127 -16.32012 1.000 63.34529 240 SER E N 1
ATOM 6100 C CA . SER E 5 214 ? 81.03764 -25.29436 -16.26807 1.000 65.44880 240 SER E CA 1
ATOM 6101 C C . SER E 5 214 ? 82.15253 -25.25324 -15.22533 1.000 68.58092 240 SER E C 1
ATOM 6102 O O . SER E 5 214 ? 82.59806 -26.28836 -14.71620 1.000 72.84722 240 SER E O 1
ATOM 6105 N N . GLU E 5 215 ? 82.60735 -24.04112 -14.90476 1.000 61.51301 241 GLU E N 1
ATOM 6106 C CA . GLU E 5 215 ? 83.63528 -23.87004 -13.88652 1.000 62.86745 241 GLU E CA 1
ATOM 6107 C C . GLU E 5 215 ? 83.08756 -24.00223 -12.47234 1.000 61.98880 241 GLU E C 1
ATOM 6108 O O . GLU E 5 215 ? 83.86816 -24.21824 -11.53871 1.000 63.62725 241 GLU E O 1
ATOM 6114 N N . ASN E 5 216 ? 81.77123 -23.87992 -12.29213 1.000 54.68683 242 ASN E N 1
ATOM 6115 C CA . ASN E 5 216 ? 81.16755 -24.04400 -10.97490 1.000 56.68526 242 ASN E CA 1
ATOM 6116 C C . ASN E 5 216 ? 81.12816 -25.49491 -10.51677 1.000 62.28766 242 ASN E C 1
ATOM 6117 O O . ASN E 5 216 ? 80.71761 -25.75230 -9.37936 1.000 56.53384 242 ASN E O 1
ATOM 6122 N N . ASP E 5 217 ? 81.53547 -26.43912 -11.35997 1.000 60.81635 243 ASP E N 1
ATOM 6123 C CA . ASP E 5 217 ? 81.55666 -27.85295 -11.01790 1.000 57.85320 243 ASP E CA 1
ATOM 6124 C C . ASP E 5 217 ? 82.99396 -28.31813 -10.83001 1.000 63.00328 243 ASP E C 1
ATOM 6125 O O . ASP E 5 217 ? 83.89572 -27.88900 -11.55718 1.000 68.06518 243 ASP E O 1
ATOM 6130 N N . GLU E 5 218 ? 83.20190 -29.19237 -9.84899 1.000 65.58905 244 GLU E N 1
ATOM 6131 C CA . GLU E 5 218 ? 84.51503 -29.76151 -9.58793 1.000 74.70733 244 GLU E CA 1
ATOM 6132 C C . GLU E 5 218 ? 84.65180 -31.09551 -10.30785 1.000 77.65015 244 GLU E C 1
ATOM 6133 O O . GLU E 5 218 ? 83.68304 -31.84979 -10.43269 1.000 74.44485 244 GLU E O 1
ATOM 6135 N N . TRP E 5 219 ? 85.86119 -31.38007 -10.78341 1.000 65.76515 245 TRP E N 1
ATOM 6136 C CA . TRP E 5 219 ? 86.15442 -32.60526 -11.52376 1.000 56.26624 245 TRP E CA 1
ATOM 6137 C C . TRP E 5 219 ? 87.29762 -33.32392 -10.81399 1.000 69.07978 245 TRP E C 1
ATOM 6138 O O . TRP E 5 219 ? 88.46319 -32.93632 -10.94570 1.000 66.41084 245 TRP E O 1
ATOM 6149 N N . THR E 5 220 ? 86.96095 -34.36956 -10.06240 1.000 68.21526 246 THR E N 1
ATOM 6150 C CA . THR E 5 220 ? 87.93872 -35.15944 -9.32738 1.000 64.70796 246 THR E CA 1
ATOM 6151 C C . THR E 5 220 ? 88.43408 -36.36668 -10.11431 1.000 65.32041 246 THR E C 1
ATOM 6152 O O . THR E 5 220 ? 89.16717 -37.19318 -9.56143 1.000 68.92868 246 THR E O 1
ATOM 6156 N N . GLN E 5 221 ? 88.05591 -36.48548 -11.38245 1.000 63.00578 247 GLN E N 1
ATOM 6157 C CA . GLN E 5 221 ? 88.41935 -37.63602 -12.19241 1.000 68.46848 247 GLN E CA 1
ATOM 6158 C C . GLN E 5 221 ? 89.74878 -37.39889 -12.90472 1.000 67.17329 247 GLN E C 1
ATOM 6159 O O . GLN E 5 221 ? 90.25372 -36.27710 -12.98743 1.000 61.66922 247 GLN E O 1
ATOM 6165 N N . ASP E 5 222 ? 90.31695 -38.48678 -13.42847 1.000 70.64279 248 ASP E N 1
ATOM 6166 C CA . ASP E 5 222 ? 91.58790 -38.39648 -14.13635 1.000 68.51319 248 ASP E CA 1
ATOM 6167 C C . ASP E 5 222 ? 91.40771 -37.96933 -15.58686 1.000 68.54958 248 ASP E C 1
ATOM 6168 O O . ASP E 5 222 ? 92.30268 -37.33256 -16.15384 1.000 70.89538 248 ASP E O 1
ATOM 6170 N N . ARG E 5 223 ? 90.27533 -38.30306 -16.20107 1.000 69.31381 249 ARG E N 1
ATOM 6171 C CA . ARG E 5 223 ? 90.04806 -37.90902 -17.58165 1.000 62.91395 249 ARG E CA 1
ATOM 6172 C C . ARG E 5 223 ? 89.76093 -36.41242 -17.66635 1.000 59.91001 249 ARG E C 1
ATOM 6173 O O . ARG E 5 223 ? 89.48266 -35.74567 -16.66521 1.000 64.83231 249 ARG E O 1
ATOM 6181 N N . ALA E 5 224 ? 89.84104 -35.88615 -18.88658 1.000 59.49062 250 ALA E N 1
ATOM 6182 C CA . ALA E 5 224 ? 89.63994 -34.45997 -19.10059 1.000 54.09468 250 ALA E CA 1
ATOM 6183 C C . ALA E 5 224 ? 88.22917 -34.05015 -18.69835 1.000 47.20029 250 ALA E C 1
ATOM 6184 O O . ALA E 5 224 ? 87.26156 -34.78060 -18.92901 1.000 51.83582 250 ALA E O 1
ATOM 6186 N N . LYS E 5 225 ? 88.12051 -32.87751 -18.08680 1.000 44.89288 251 LYS E N 1
ATOM 6187 C CA . LYS E 5 225 ? 86.83500 -32.37306 -17.62664 1.000 50.42543 251 LYS E CA 1
ATOM 6188 C C . LYS E 5 225 ? 85.89738 -32.17461 -18.81263 1.000 48.02009 251 LYS E C 1
ATOM 6189 O O . LYS E 5 225 ? 86.24259 -31.43786 -19.74942 1.000 49.72045 251 LYS E O 1
ATOM 6195 N N . PRO E 5 226 ? 84.72223 -32.80428 -18.82188 1.000 47.05680 252 PRO E N 1
ATOM 6196 C CA . PRO E 5 226 ? 83.79659 -32.69870 -19.97025 1.000 50.29844 252 PRO E CA 1
ATOM 6197 C C . PRO E 5 226 ? 83.05237 -31.36860 -19.99107 1.000 46.42265 252 PRO E C 1
ATOM 6198 O O . PRO E 5 226 ? 81.83665 -31.27711 -19.78693 1.000 42.38759 252 PRO E O 1
ATOM 6202 N N . VAL E 5 227 ? 83.79878 -30.29663 -20.24822 1.000 43.95828 253 VAL E N 1
ATOM 6203 C CA . VAL E 5 227 ? 83.23145 -28.95473 -20.30083 1.000 46.01321 253 VAL E CA 1
ATOM 6204 C C . VAL E 5 227 ? 82.56015 -28.74260 -21.65007 1.000 44.67973 253 VAL E C 1
ATOM 6205 O O . VAL E 5 227 ? 82.66125 -29.58785 -22.54680 1.000 48.75571 253 VAL E O 1
ATOM 6209 N N . THR E 5 228 ? 81.86588 -27.61609 -21.79790 1.000 46.21969 254 THR E N 1
ATOM 6210 C CA . THR E 5 228 ? 81.29658 -27.25097 -23.08759 1.000 39.68617 254 THR E CA 1
ATOM 6211 C C . THR E 5 228 ? 82.40866 -27.07102 -24.11243 1.000 41.86342 254 THR E C 1
ATOM 6212 O O . THR E 5 228 ? 83.36020 -26.31666 -23.88884 1.000 39.20462 254 THR E O 1
ATOM 6216 N N . GLN E 5 229 ? 82.29215 -27.77271 -25.23626 1.000 43.47044 255 GLN E N 1
ATOM 6217 C CA . GLN E 5 229 ? 83.36551 -27.79655 -26.21949 1.000 44.53445 255 GLN E CA 1
ATOM 6218 C C . GLN E 5 229 ? 82.78209 -28.10831 -27.58918 1.000 44.28469 255 GLN E C 1
ATOM 6219 O O . GLN E 5 229 ? 81.64224 -28.56250 -27.71595 1.000 35.74726 255 GLN E O 1
ATOM 6225 N N . ILE E 5 230 ? 83.58950 -27.85661 -28.61620 1.000 47.47271 256 ILE E N 1
ATOM 6226 C CA . ILE E 5 230 ? 83.26076 -28.19268 -29.99585 1.000 35.91030 256 ILE E CA 1
ATOM 6227 C C . ILE E 5 230 ? 84.23073 -29.27046 -30.45327 1.000 35.83765 256 ILE E C 1
ATOM 6228 O O . ILE E 5 230 ? 85.44121 -29.02877 -30.54284 1.000 36.68266 256 ILE E O 1
ATOM 6233 N N . VAL E 5 231 ? 83.70472 -30.45858 -30.73131 1.000 39.08774 257 VAL E N 1
ATOM 6234 C CA . VAL E 5 231 ? 84.49144 -31.56381 -31.26377 1.000 38.24702 257 VAL E CA 1
ATOM 6235 C C . VAL E 5 231 ? 84.20983 -31.65220 -32.75616 1.000 40.41235 257 VAL E C 1
ATOM 6236 O O . VAL E 5 231 ? 83.05016 -31.76657 -33.17106 1.000 38.68954 257 VAL E O 1
ATOM 6240 N N . SER E 5 232 ? 85.26348 -31.59169 -33.56481 1.000 41.94632 258 SER E N 1
ATOM 6241 C CA . SER E 5 232 ? 85.12912 -31.52539 -35.01045 1.000 41.96858 258 SER E CA 1
ATOM 6242 C C . SER E 5 232 ? 85.90961 -32.64897 -35.67754 1.000 39.94216 258 SER E C 1
ATOM 6243 O O . SER E 5 232 ? 86.92875 -33.11768 -35.16164 1.000 42.62004 258 SER E O 1
ATOM 6246 N N . ALA E 5 233 ? 85.40925 -33.07695 -36.83331 1.000 50.07398 259 ALA E N 1
ATOM 6247 C CA . ALA E 5 233 ? 86.09433 -34.02171 -37.70318 1.000 43.98988 259 ALA E CA 1
ATOM 6248 C C . ALA E 5 233 ? 86.01179 -33.48778 -39.12356 1.000 47.06758 259 ALA E C 1
ATOM 6249 O O . ALA E 5 233 ? 84.94040 -33.06050 -39.56516 1.000 49.69318 259 ALA E O 1
ATOM 6251 N N . GLU E 5 234 ? 87.13750 -33.49901 -39.83131 1.000 48.33273 260 GLU E N 1
ATOM 6252 C CA . GLU E 5 234 ? 87.22644 -32.86924 -41.13842 1.000 49.82834 260 GLU E CA 1
ATOM 6253 C C . GLU E 5 234 ? 87.74093 -33.85996 -42.17256 1.000 52.57105 260 GLU E C 1
ATOM 6254 O O . GLU E 5 234 ? 88.39321 -34.85510 -41.84663 1.000 55.25532 260 GLU E O 1
ATOM 6260 N N . ALA E 5 235 ? 87.43487 -33.56554 -43.43453 1.000 59.95318 261 ALA E N 1
ATOM 6261 C CA . ALA E 5 235 ? 87.86033 -34.38933 -44.55536 1.000 53.33761 261 ALA E CA 1
ATOM 6262 C C . ALA E 5 235 ? 87.96564 -33.51691 -45.79585 1.000 59.01223 261 ALA E C 1
ATOM 6263 O O . ALA E 5 235 ? 87.11985 -32.64820 -46.02540 1.000 55.26677 261 ALA E O 1
ATOM 6265 N N . TRP E 5 236 ? 89.00604 -33.75195 -46.58716 1.000 59.26230 262 TRP E N 1
ATOM 6266 C CA . TRP E 5 236 ? 89.21758 -33.03334 -47.83331 1.000 57.69535 262 TRP E CA 1
ATOM 6267 C C . TRP E 5 236 ? 88.71852 -33.85739 -49.01197 1.000 57.05325 262 TRP E C 1
ATOM 6268 O O . TRP E 5 236 ? 88.70415 -35.09049 -48.97209 1.000 63.22759 262 TRP E O 1
ATOM 6279 N N . GLY E 5 237 ? 88.30510 -33.15921 -50.06341 1.000 55.28618 263 GLY E N 1
ATOM 6280 C CA . GLY E 5 237 ? 87.89781 -33.82276 -51.28109 1.000 54.70272 263 GLY E CA 1
ATOM 6281 C C . GLY E 5 237 ? 89.06369 -34.50013 -51.97490 1.000 64.21730 263 GLY E C 1
ATOM 6282 O O . GLY E 5 237 ? 90.23634 -34.26226 -51.68192 1.000 71.72790 263 GLY E O 1
ATOM 6283 N N . ARG E 5 238 ? 88.72588 -35.36830 -52.92504 1.000 67.47602 264 ARG E N 1
ATOM 6284 C CA . ARG E 5 238 ? 89.73768 -36.14425 -53.62621 1.000 70.71679 264 ARG E CA 1
ATOM 6285 C C . ARG E 5 238 ? 89.14112 -36.70902 -54.90649 1.000 75.00202 264 ARG E C 1
ATOM 6286 O O . ARG E 5 238 ? 88.00445 -37.18823 -54.90993 1.000 77.65094 264 ARG E O 1
ATOM 6294 N N . ALA E 5 239 ? 89.91593 -36.64689 -55.98509 1.000 65.03039 265 ALA E N 1
ATOM 6295 C CA . ALA E 5 239 ? 89.47435 -37.14481 -57.28236 1.000 68.27762 265 ALA E CA 1
ATOM 6296 C C . ALA E 5 239 ? 89.75459 -38.63759 -57.41857 1.000 72.15131 265 ALA E C 1
ATOM 6297 O O . ALA E 5 239 ? 90.54513 -39.20198 -56.66248 1.000 70.75117 265 ALA E O 1
#

Radius of gyration: 36.49 Å; Cα contacts (8 Å, |Δi|>4): 2074; chains: 5; bounding box: 110×74×85 Å

Secondary structure (DSSP, 8-state):
---SEEEEEEEEEEETTTTEEEEEEEETTEEEEEEETTTTEEEESSHHHHHH----HHHHHHHHHHHHHHHHHHHHHTTS--------EEEEEESS---TTS-EEEEEEEEEE-SS-EEEEEEETTEEE-SSEEE---EE-TTS-EEEEEEEEE---SS--EEEEEEETT-SS-EEEE---/-----EEEEEEEEEEETTTTEEEEEEEEEETTEEEEEEETTT-SEEESSTTSHHHHHHHHH-HHHHHHHHHHIIIIIIHHHHHHHHTGGG--BPPEEEEEE---EEEEEEEEEBSS--EEEEESSSSB--TTEEE---EE-SSS-EEEEEEEE------EEEEEETTEEEEEEEE--/-B------------/---B--SEEEEETTS-EEEEEE-TT--TT-EEEEEEE-TTSPPEEEEEESSS-EE-SS-EEEE-TTSSEEEEEESS--GGG-EEEEEEEE--BTT-TT-----S-EEEEEE---SS---EEEEEEES----EEEEEES--TT---PPPSSTTEEE---EEEEETTTTEEEEEEEEEESSTT--STTSSTT----/--EEE-SEEEEETT--EEEEEE--TT--EEEEEEEETTTEEEEEEEEETTEEEEE-S--TTEEEEE-TTS-EEEEE-S--GGG-EEEEEEEESSTTS--EE---EEEEEES-GGG-BPPEEEEEEPPHHHHHHHSEEEEEEEEEEEBSS-EEEEEEETTEEE-TTEEE-SS-EESSTTSTT--EEEEEEEEEEHHHHT-TT-EEEEEEEE--B-TTS---SSSPP-BSEEEEEEEE---

InterPro domains:
  IPR001003 MHC class II, alpha chain, N-terminal [PF00993] (6-86)
  IPR001003 MHC class II, alpha chain, N-terminal [SM00920] (7-87)
  IPR003006 Immunoglobulin/major histocompatibility complex, conserved site [PS00290] (164-170)
  IPR003597 Immunoglobulin C1-set [PF07654] (92-173)
  IPR003597 Immunoglobulin C1-set [SM00407] (105-176)
  IPR007110 Immunoglobulin-like domain [PS50835] (90-170)
  IPR011162 MHC classes I/II-like antigen recognition protein [SSF54452] (4-87)
  IPR013783 Immunoglobulin-like fold [G3DSA:2.60.40.10] (85-197)
  IPR014745 MHC class II, alpha/beta chain, N-terminal [G3DSA:3.10.320.10] (5-84)
  IPR036179 Immunoglobulin-like domain superfamily [SSF48726] (90-184)
  IPR050160 Major Histocompatibility Complex/Immunoglobulin [PTHR19944] (6-221)

Foldseek 3Di:
DDDPKDKAQWPWAFDPVVGDIWTFIDIRQHTQWIAPLVVQDIGGDDPVCVVPPDDGSVVNNVVNVVVVVVVVVVCVVVVNDDDDFDDWDWDKDWPDPADAQDKTKIKIKTPQGPPPDKDKFKAKPNHTDDPQKDKDHFGADPVGGTMIMIMHIDGDDDRIWMWMWMDTPNDPDTDTHTYDD/DDDDKDWDWDFDWDDDPQNPDIKTKIFTDTPNRGQWIDTLVVQAIDGPHPVCPVPRVVQRVPPVSSVVSNCCSVVPRVVVSVVCVVPVVPDWWAWDWDWDCPCVKIKTKTWFTDDPDKDKWKDQAVHTDDPQKDKDPWADPPPRGIIIMIMGDDDDHWMWMWMDDPSDPPIDIDIDD/DDDDDDDDDDDDPD/DQKDWDLEDEAEAQAKDKTKIFRQPADQVKKKFKWWDDDPDDIHGADIDRQPWDDDPAWIKAADNSRGMIITIGGGHDQSNQTFMWIFIQHCDPPRRRHTDTDSGYGYGHFYAAPDQDWDKDKADDPPHLFIKIKTKSHHSPWWQDADPDPQKGKDGWDWDAPVVVRHIMIMIMMGGNPSPDDRVCRSVVTDDD/DKDKPDAEDEAAFFAKDKIKIDADQLFFKKWKWWADPPPGIFTAWMDGPFDTDDGGDDDPQWDKTADPSSIIMIMGGRDDQVRFTWMKMWTDNHPPGDTDIDPTHGYGYDNDQVLFDFWAKEKDWFDVVCCVPPQKTKIKMKTWFGPDPQKDKFKAKPHHTDDPQKAKDPDWAFPDVVDPSGITMIMMMHMGGSVLLQPQVMKIKMKMWHAGDDPVDDDPDPDDRNHTDIHMDMDGGHD

Sequence (805 aa):
IVADHVASYGVNLYQSYGPSGQYSHEFDGDEEFYVDLERKETVWQLPLFRRFRRFDPQFALTNIAVLKHNLNCVIKRSNSTAATNEVPEVTVFSKSPVTLGQPNTLICLVDNIFPPVVNITWLSNGHSVTEGVSETSFLSKSDHSFFKISYLTFLPSADEIYDCKVEHWGLDEPLLKHWEPSPEDFVYQFKGMCYFTNGTERVRLVTRYIYNREEYARFDSDVGVYRAVTPLGPPAAEYWNSQKEVLERTRAELDTVCRHNYQLELRTTLQRRVEPTVTISPSRNLLVCSVTDFYPAQIKVRWFRNDQEETTGVVSTPLIRNGDWTFQILVMLEMTPDVYTCHVEHPSLQNPIIVEWRGQVELGGGTPIESCMKTTQPPSMDCAEGRAANLPCNHSTISGNEYVYWYRQIHSQGPQYIIHGLKNNETNEMASLIITEDRKSSTLILPHATLRDTAVYYCIVRVAIEGSQGNLIFGKGTKLSVKPNIQNPDPAVYQLRDSKSDKSVCLFTDFDSQTNVSQSKDSDVYITDKCVLDMRSMDFKSNSAVAWSNKSDFACANAFNNSIIPGVTQTPRYLIKTRGQQVTLSCSPISGHRSVSWYQQTPGQGLQFLFEYFSETQRNKGNFPGRFSGRQFSNSRSEMNVSTLELGDSALYLCASSLRRGDTIYFGEGSWLTVVEDLNKVFPPEVAVFEPSEAEISHTQKATLVCLATGFFPDHVELSWWVNGKEVHSGVCTDPQPLKEQPALNDSRYALSSRLRVSATFWQNPRNHFRCQVQFYGLSENDEWTQDRAKPVTQIVSAEAWGRA

Solvent-accessible surface area: 35134 Å² total; per-residue (Å²): 112,142,34,85,47,54,0,8,0,0,2,1,4,23,7,42,95,69,90,48,29,19,0,0,0,7,0,44,32,1,10,0,0,67,4,25,40,160,162,119,90,31,49,16,66,17,93,62,0,144,167,119,3,117,1,7,12,22,22,0,22,7,5,14,17,4,0,101,42,0,3,63,11,0,27,163,69,19,144,66,72,36,19,96,57,50,100,2,107,12,68,20,30,18,50,29,45,50,73,118,41,103,111,17,24,0,0,0,37,0,29,37,0,2,2,2,31,20,94,14,57,0,25,32,90,57,120,82,34,131,141,32,57,64,88,19,17,20,2,14,55,108,67,18,0,0,27,17,0,1,24,3,80,18,108,6,57,108,94,35,65,22,24,0,50,0,71,15,55,19,29,161,66,73,44,87,78,94,11,81,144,102,68,119,3,20,0,0,2,0,0,1,20,0,19,0,39,114,35,61,85,53,14,70,3,1,0,28,0,0,2,14,87,75,20,0,0,73,0,16,28,99,97,11,53,5,48,43,65,28,129,19,0,50,59,0,5,128,71,0,44,81,32,144,43,2,19,76,27,1,107,20,18,36,33,8,4,0,86,36,0,7,74,41,0,64,145,1,4,42,123,49,123,44,110,6,71,18,44,27,42,83,58,148,141,45,0,21,0,6,0,0,29,0,9,20,36,107,38,47,31,126,1,48,96,67,131,140,85,36,85,89,39,45,71,68,33,112,65,35,70,0,13,46,2,10,9,7,20,53,5,36,0,104,18,70,110,86,40,2,21,0,17,0,100,11,59,22,26,161,106,69,45,104,37,55,77,180,56,77,2,2,22,2,2,15,4,0,13,0,62,83,142,34,18,91,36,40,108,80,44,96,14,34,39,58,155,57,0,74,0,57,1,84,1,72,88,24,22,30,5,0,27,0,0,0,0,28,5,35,116,62,75,11,6,59,40,2,6,36,4,17,94,93,88,63,104,53,183,64,2,24,0,66,9,51,176,86,30,108,32,3,36,0,48,9,52,142,3,62,44,75,16,55,9,47,0,18,2,2,7,18,17,1,45,63,46,33,12,16,9,2,57,12,22,98,8,0,43,2,37,7,44,8,101,19,149,115,60,58,54,26,61,14,99,0,64,24,35,97,82,140,47,38,1,2,0,14,2,9,1,49,1,131,25,79,15,51,82,37,114,77,69,50,20,44,12,5,90,46,6,49,1,43,11,146,97,92,119,51,53,0,0,0,0,0,0,23,20,100,41,118,128,36,58,15,101,74,11,12,62,70,27,131,126,144,90,18,79,15,73,55,81,41,25,16,56,29,137,51,78,114,5,58,0,26,0,45,19,41,110,49,25,67,3,0,9,0,3,12,34,20,146,74,137,29,10,60,16,0,2,9,8,7,52,100,68,56,21,6,102,11,154,34,73,71,50,12,47,14,110,10,72,101,92,16,63,0,33,0,13,0,42,84,3,92,51,61,8,37,6,2,0,0,0,0,0,2,46,22,27,24,6,2,6,77,21,3,92,1,0,64,3,19,5,0,63,60,33,55,58,0,45,41,3,131,21,30,1,6,29,14,15,78,56,0,27,83,110,22,116,34,0,1,0,0,0,10,0,35,9,0,8,2,62,3,23,77,30,18,1,60,13,83,61,61,75,39,108,39,0,35,13,44,14,83,67,33,54,66,53,36,90,101,110,98,20,3,96,42,2,12,0,0,0,2,2,20,37,8,105,78,5,68,63,90,78,8,34,0,57,0,25,0,33,0,62,17,4,51,159,144,33,79,44,124,74,117,76,88,59,0,57,69,58,86,35,50,15,85,4,132,7,145,111

B-factor: mean 57.36, std 16.43, range [30.52, 169.69]